Protein AF-0000000078524082 (afdb_homodimer)

Nearest PDB structures (foldseek):
  3gdb-assembly1_A  TM=3.135E-01  e=2.439E-04  Streptococcus pneumoniae R6
  8peq-assembly1_A  TM=2.419E-01  e=1.271E-03  Homo sapiens
  3t1w-assembly1_A-2  TM=1.797E-01  e=4.530E-04  Homo sapiens
  4gh7-assembly1_B  TM=2.274E-01  e=2.902E-03  Homo sapiens
  5n47-assembly1_B  TM=3.418E-01  e=8.742E-02  Homo sapiens

Organism: Penicillium expansum (NCBI:txid27334)

Radius of gyration: 30.77 Å; Cα contacts (8 Å, |Δi|>4): 2803; chains: 2; bounding box: 134×89×63 Å

Solvent-accessible surface area (backbone atoms only — not comparable to full-atom values): 50927 Å² total; per-residue (Å²): 136,85,80,78,77,77,78,78,78,74,74,74,75,76,69,76,75,64,52,95,80,78,54,45,78,37,45,49,70,53,58,76,79,54,55,48,67,81,37,68,44,90,73,49,83,58,62,54,29,39,23,32,14,37,36,58,56,92,44,74,58,88,57,53,26,42,37,32,24,33,66,78,50,43,56,35,28,75,33,74,38,75,56,25,34,48,38,27,57,33,39,76,47,53,50,78,87,34,69,27,36,35,28,28,24,7,41,69,41,79,80,78,72,44,28,42,10,32,33,38,31,25,39,42,38,69,42,85,71,48,71,31,52,51,43,93,91,45,43,23,27,49,56,35,74,41,66,47,92,28,52,30,29,34,34,36,28,70,42,34,36,81,41,84,34,52,92,65,74,35,56,91,66,22,31,20,30,26,39,33,32,38,35,35,23,33,41,89,78,24,49,71,75,45,77,47,56,38,78,82,76,47,65,67,84,55,22,75,50,50,73,52,72,42,75,47,19,40,8,64,36,70,84,15,19,23,60,28,36,46,63,40,22,56,33,71,52,94,89,48,32,32,37,40,27,26,26,30,31,23,29,38,32,36,28,36,62,84,81,58,48,76,72,45,30,46,49,48,87,72,46,61,43,49,45,61,91,70,66,82,63,19,40,36,29,33,42,36,80,32,69,91,73,38,50,94,66,38,46,24,35,34,25,16,27,20,9,16,57,84,82,52,75,66,44,89,40,14,33,36,39,29,36,37,36,31,68,83,79,36,32,29,39,77,75,43,76,42,66,46,69,95,59,39,58,19,44,38,66,20,22,46,41,81,46,79,83,57,21,36,38,33,16,42,6,68,62,11,31,37,38,32,26,37,70,86,54,47,79,47,25,31,35,30,44,32,78,29,28,24,26,50,28,43,40,77,43,72,69,70,27,58,38,72,69,65,38,34,63,29,36,27,37,78,48,71,35,32,36,41,36,27,36,30,43,74,31,47,64,57,63,43,26,38,37,35,30,44,31,53,88,91,44,73,39,81,70,48,71,47,66,55,77,49,48,62,33,77,49,76,44,76,51,96,52,75,68,58,94,71,40,26,34,35,41,33,34,20,30,85,85,65,45,79,73,50,53,28,65,86,31,58,65,40,78,68,121,135,84,80,78,76,80,77,78,77,74,74,75,74,76,68,75,76,64,53,96,80,78,56,45,78,37,44,50,70,54,59,76,79,55,56,48,68,80,38,68,44,89,73,49,83,58,62,55,29,39,23,33,15,40,36,59,53,92,44,73,59,87,57,51,27,41,37,33,24,33,65,78,52,42,55,35,28,74,33,73,36,75,57,26,34,48,38,27,57,32,38,78,47,56,49,78,87,35,69,26,38,36,27,29,25,7,41,69,41,78,80,77,73,45,29,44,9,32,34,41,32,24,38,44,38,69,42,85,70,48,73,32,51,51,43,92,91,45,43,22,27,51,56,35,75,40,65,47,92,28,51,29,28,33,36,35,28,70,44,33,36,81,40,85,34,54,92,67,74,36,57,93,66,22,31,20,30,26,39,33,31,38,35,33,24,33,41,89,78,22,49,70,76,44,75,44,56,39,77,82,76,47,66,67,82,53,23,76,49,50,74,52,73,43,73,48,20,40,7,64,38,72,82,15,19,22,59,28,34,49,64,40,21,54,33,72,51,94,89,46,33,31,37,39,25,26,26,30,31,23,29,37,34,34,28,37,61,84,80,58,48,75,74,46,30,47,50,48,87,72,46,62,43,48,45,59,91,71,66,81,64,20,39,37,27,34,41,37,81,33,70,90,74,38,50,95,65,38,45,25,34,35,25,17,27,21,9,16,56,83,81,52,73,67,42,89,40,15,32,35,38,30,36,36,37,32,68,82,78,35,32,31,38,78,76,42,77,42,68,46,69,94,61,39,59,17,43,40,66,20,22,46,41,82,46,79,82,57,22,36,39,33,17,40,5,67,63,12,31,38,37,32,26,38,70,86,56,46,78,46,25,31,32,30,44,34,77,28,26,24,26,50,27,43,44,77,44,71,70,71,27,58,38,72,68,63,37,34,64,30,38,27,38,77,48,71,34,31,36,41,34,28,34,31,42,74,30,47,63,58,62,41,25,38,38,34,30,44,29,52,88,92,44,76,40,81,70,48,71,46,68,56,78,50,48,61,34,78,48,76,44,76,50,96,51,75,67,57,94,72,39,26,33,36,43,33,34,20,30,87,86,66,45,81,73,49,53,29,62,85,32,57,66,41,79,66,122

Sequence (994 aa):
MASLKQTLLAALATTSSLTTDGHYRSRPDLAPPQLNITIPAANTNGSEYVFIAPYAFGGALERPGPYIYRKDGDLVWAGTGYYAGFVANFHTTTYKGKSVLQAFQGSMDGAHGEGFGQHVLLDQSYQHVVTSTAGNHRVSSIHEFNVIGGETALIEVFYTTPANLSAYGGNSSQQWLGNGIFQENDIATGELIFEWNALEHVDPSESLVTLGSTDANSGLSSAQAWDYFHINSLDKNEEGDYLLSSRHTSTIFKINGTDGSIIWRLGGKYPSFSQTGNWTFGFQHHARWQPQLSKPGTEVISFFDNSGDGTITFNNVSRALVVQINHTDSTATVLRKATAPYDLQAQSQGNTQLLSKDRIFVNWGSEGAFTEFGADNEILYHAFIQSGSVSYRGFLSNWTGTPKETPALAALKKASHLVELYVSWNGDTETSAWRFFYVNGQTKTLVGQVDRKSFETTFTWKSSFALSSSARFVAEAVGPNGESLAQTSLTATTAKIMASLKQTLLAALATTSSLTTDGHYRSRPDLAPPQLNITIPAANTNGSEYVFIAPYAFGGALERPGPYIYRKDGDLVWAGTGYYAGFVANFHTTTYKGKSVLQAFQGSMDGAHGEGFGQHVLLDQSYQHVVTSTAGNHRVSSIHEFNVIGGETALIEVFYTTPANLSAYGGNSSQQWLGNGIFQENDIATGELIFEWNALEHVDPSESLVTLGSTDANSGLSSAQAWDYFHINSLDKNEEGDYLLSSRHTSTIFKINGTDGSIIWRLGGKYPSFSQTGNWTFGFQHHARWQPQLSKPGTEVISFFDNSGDGTITFNNVSRALVVQINHTDSTATVLRKATAPYDLQAQSQGNTQLLSKDRIFVNWGSEGAFTEFGADNEILYHAFIQSGSVSYRGFLSNWTGTPKETPALAALKKASHLVELYVSWNGDTETSAWRFFYVNGQTKTLVGQVDRKSFETTFTWKSSFALSSSARFVAEAVGPNGESLAQTSLTATTAKI

Secondary structure (DSSP, 8-state):
-------------------TTS--SS-TT--PPPPEEEE--S--SSSEEEEE--EESSS--SS-S-EEE-TTS-EEEE-BTTB-BEEEEEEEEEETTEEEEEEEEEEEETTTTEEEEEEEEE-TTS-EEEEE--STT--B-SS-EEEETTTEEEEEEEEEEE---GGGT--TT--EEEEEEEEEEETTT--EEEEEEGGGTS-GGG-SS-TTSSGGGS-SSGGG-B-SS-EEEEEE-TTS-EEEEETTTTEEEEE-TTT--EEEEEESSS-SSEETT-----S-EEEEE-GGG--TTEEEEEEEE--B-SSSBSSSS-EEEEEEEETTTTEEEEEEEEEPGGG---SS--EEEE-GGG-EEEE-GGG-EEEEE-TTS-EEEEEE-STTEE-S-EEEEE-----SSPPEEEEEEEETTEEEEEEE-TT-----EEEEEEEETTEEEEEEEEE--SSEEEEEEE-SSPPPTT-EEEEEEE-TTS-EEEEPPPEEEEE--/-------------------TTS--SS-TT--PPPPEEEE--S--SSSEEEEE--EESSS--SS-S-EEE-TTS-EEEE-BTTB-BEEEEEEEEEETTEEEEEEEEEEEETTTTEEEEEEEEE-TTS-EEEEE--STT--B-SS-EEEETTTEEEEEEEEEEE---GGGT--TT--EEEEEEEEEEETTT--EEEEEEGGGTS-GGG-SS-TTSSGGGS-SSGGG-B-SS-EEEEEE-TTS-EEEEETTTTEEEEE-TTT--EEEEEESSS-SSEETT-----S-EEEEE-GGG--TTEEEEEEEE--B-SSSBSSSS-EEEEEEEETTTTEEEEEEEEEPGGG---SS--EEEE-STT-EEEE-GGG-EEEEE-TTS-EEEEEE-STTEE-S-EEEEE-----SSPPEEEEEEEETTEEEEEEE-TT-----EEEEEEEETTEEEEEEEEE--SSEEEEEEE-SSPPPTT-EEEEEEE-TTS-EEEEPPPEEEEE--

pLDDT: mean 93.79, std 13.42, range [20.66, 98.94]

Foldseek 3Di:
DPDPPPPPPPPPPPDPCPDPPQAFPLCRVDRAFFWFWPFAFPDQLDLKWKWFFKDFFQDDDDDTGIFIGTQVRFGFFDCVVLAEARKAPWDWDAAPRAIWIKIWGAYADPVQRKTFGWMWIAHQQSHTDAIEAAPDPFTFIHFFWDDDPNWKTKTKGFDKDFADCVVQPADPQQTIAGWIKMFIAGRHPNHTDDMATCVVAPPLNLFQQGAPNDQLRPSNDSSSHHHSWDWRYWDADPVQWIWTDTQRQQWIFIADRPPGYTPAIDDTDDHQAAEPPPQDAHSKHAKDWDVVPDDVQKTKIKTKGLQAQVPDGNDQWIWIWIWMAGRVRRHIYTPDIQTDPPSDRQNAAKTWDADPQRKIWIFRFSQQKIFIAHNVNDTNIIIGTHPSMHGRYMDMDRGAHQHPDAKGWAWADADQFKIKIKIADRSHSFFQKKWKWKDDPPDTHTQDMDTDDGRIDMDMGGHPDGDDQRIWMKMFGAGPVGDTRGMYPTHGYDHDD/DPPPDPPPPPPPPPDPCCDPPQAFPLCRVDRAFFWFWPFAFPDQLDLKWKWFFKDFFQDDDDDTGIFIGTQVRFGFFDCVVLAEARKAPWDWDAAPRAIWIKIWGAYADPVQRKTFGWMWIAHQQSHTDAIEAADDPFTFIHFFWDDDPNWKTKTKGFDKDFADCVVQPADPQQTIAGWIKMFIAGRHPNHTDDMATCVVAPPLNLFQQGAPNDQLRPSNDSSSHHHSWDWRYWDADPVQWIWTQTQRQQWIFIADRPPGYTPAIDDTDDHQAAEPPPQDAHSKHAKYWDVVPDDVQKTKIKTKGLQAQVPDGNDQWIWIWIWIQGRVRRHIYTPDIQTDPPSDRQNAAKTWDADPQRKIWIFSFSQQKIFIAHNVNDTNIIIGTHPRMHGRYMDMDRGAHQHPDAKGWAWADADQFKIKIKIADRSHSFFQKKWKWKDDPPDTHTQDMDTDDGRIDMDMGGHPDGDDQRIWMKMFGAGPVGDTRGMYPTHGYDHDD

InterPro domains:
  IPR039535 Arylsulfotransferase-like [PF14269] (94-382)
  IPR053143 Arylsulfate Sulfotransferase [PTHR35340] (24-462)

Structure (mmCIF, N/CA/C/O backbone):
data_AF-0000000078524082-model_v1
#
loop_
_entity.id
_entity.type
_entity.pdbx_description
1 polymer Arylsulfotransferase
#
loop_
_atom_site.group_PDB
_atom_site.id
_atom_site.type_symbol
_atom_site.label_atom_id
_atom_site.label_alt_id
_atom_site.label_comp_id
_atom_site.label_asym_id
_atom_site.label_entity_id
_atom_site.label_seq_id
_atom_site.pdbx_PDB_ins_code
_atom_site.Cartn_x
_atom_site.Cartn_y
_atom_site.Cartn_z
_atom_site.occupancy
_atom_site.B_iso_or_equiv
_atom_site.auth_seq_id
_atom_site.auth_comp_id
_atom_site.auth_asym_id
_atom_site.auth_atom_id
_atom_site.pdbx_PDB_model_num
ATOM 1 N N . MET A 1 1 ? -68.25 -22.547 -7.781 1 20.66 1 MET A N 1
ATOM 2 C CA . MET A 1 1 ? -67.125 -22 -8.562 1 20.66 1 MET A CA 1
ATOM 3 C C . MET A 1 1 ? -66.562 -20.766 -7.879 1 20.66 1 MET A C 1
ATOM 5 O O . MET A 1 1 ? -66.938 -19.641 -8.164 1 20.66 1 MET A O 1
ATOM 9 N N . ALA A 1 2 ? -66.438 -20.844 -6.512 1 26.77 2 ALA A N 1
ATOM 10 C CA . ALA A 1 2 ? -65.875 -19.844 -5.574 1 26.77 2 ALA A CA 1
ATOM 11 C C . ALA A 1 2 ? -64.438 -19.469 -5.906 1 26.77 2 ALA A C 1
ATOM 13 O O . ALA A 1 2 ? -63.594 -20.328 -5.949 1 26.77 2 ALA A O 1
ATOM 14 N N . SER A 1 3 ? -64.25 -18.375 -6.73 1 24.17 3 SER A N 1
ATOM 15 C CA . SER A 1 3 ? -63.062 -17.734 -7.289 1 24.17 3 SER A CA 1
ATOM 16 C C . SER A 1 3 ? -62.156 -17.219 -6.188 1 24.17 3 SER A C 1
ATOM 18 O O . SER A 1 3 ? -62.562 -16.438 -5.336 1 24.17 3 SER A O 1
ATOM 20 N N . LEU A 1 4 ? -61.281 -18.047 -5.586 1 27.23 4 LEU A N 1
ATOM 21 C CA . LEU A 1 4 ? -60.281 -17.75 -4.59 1 27.23 4 LEU A CA 1
ATOM 22 C C . LEU A 1 4 ? -59.375 -16.625 -5.059 1 27.23 4 LEU A C 1
ATOM 24 O O . LEU A 1 4 ? -58.656 -16.75 -6.062 1 27.23 4 LEU A O 1
ATOM 28 N N . LYS A 1 5 ? -59.781 -15.352 -4.785 1 29.83 5 LYS A N 1
ATOM 29 C CA . LYS A 1 5 ? -59.031 -14.117 -5.016 1 29.83 5 LYS A CA 1
ATOM 30 C C . LYS A 1 5 ? -57.656 -14.188 -4.371 1 29.83 5 LYS A C 1
ATOM 32 O O . LYS A 1 5 ? -57.531 -14.289 -3.146 1 29.83 5 LYS A O 1
ATOM 37 N N . GLN A 1 6 ? -56.688 -14.906 -5 1 26 6 GLN A N 1
ATOM 38 C CA . GLN A 1 6 ? -55.281 -14.914 -4.574 1 26 6 GLN A CA 1
ATOM 39 C C . GLN A 1 6 ? -54.75 -13.492 -4.449 1 26 6 GLN A C 1
ATOM 41 O O . GLN A 1 6 ? -54.781 -12.719 -5.406 1 26 6 GLN A O 1
ATOM 46 N N . THR A 1 7 ? -54.844 -12.898 -3.227 1 28.97 7 THR A N 1
ATOM 47 C CA . THR A 1 7 ? -54.281 -11.602 -2.896 1 28.97 7 THR A CA 1
ATOM 48 C C . THR A 1 7 ? -52.781 -11.609 -3.141 1 28.97 7 THR A C 1
ATOM 50 O O . THR A 1 7 ? -52.031 -12.406 -2.541 1 28.97 7 THR A O 1
ATOM 53 N N . LEU A 1 8 ? -52.312 -11.219 -4.305 1 30.33 8 LEU A N 1
ATOM 54 C CA . LEU A 1 8 ? -50.938 -10.938 -4.676 1 30.33 8 LEU A CA 1
ATOM 55 C C . LEU A 1 8 ? -50.312 -9.922 -3.725 1 30.33 8 LEU A C 1
ATOM 57 O O . LEU A 1 8 ? -50.719 -8.758 -3.695 1 30.33 8 LEU A O 1
ATOM 61 N N . LEU A 1 9 ? -49.875 -10.344 -2.553 1 28.02 9 LEU A N 1
ATOM 62 C CA . LEU A 1 9 ? -49.031 -9.445 -1.771 1 28.02 9 LEU A CA 1
ATOM 63 C C . LEU A 1 9 ? -47.781 -9.062 -2.551 1 28.02 9 LEU A C 1
ATOM 65 O O . LEU A 1 9 ? -46.938 -9.914 -2.855 1 28.02 9 LEU A O 1
ATOM 69 N N . ALA A 1 10 ? -47.812 -7.996 -3.326 1 26.25 10 ALA A N 1
ATOM 70 C CA . ALA A 1 10 ? -46.625 -7.367 -3.918 1 26.25 10 ALA A CA 1
ATOM 71 C C . ALA A 1 10 ? -45.594 -7 -2.848 1 26.25 10 ALA A C 1
ATOM 73 O O . ALA A 1 10 ? -45.906 -6.23 -1.931 1 26.25 10 ALA A O 1
ATOM 74 N N . ALA A 1 11 ? -44.625 -7.785 -2.719 1 29.66 11 ALA A N 1
ATOM 75 C CA . ALA A 1 11 ? -43.438 -7.406 -1.938 1 29.66 11 ALA A CA 1
ATOM 76 C C . ALA A 1 11 ? -42.906 -6.051 -2.381 1 29.66 11 ALA A C 1
ATOM 78 O O . ALA A 1 11 ? -42.5 -5.883 -3.531 1 29.66 11 ALA A O 1
ATOM 79 N N . LEU A 1 12 ? -43.312 -5.066 -1.749 1 28.45 12 LEU A N 1
ATOM 80 C CA . LEU A 1 12 ? -42.562 -3.816 -1.919 1 28.45 12 LEU A CA 1
ATOM 81 C C . LEU A 1 12 ? -41.094 -4.031 -1.713 1 28.45 12 LEU A C 1
ATOM 83 O O . LEU A 1 12 ? -40.656 -4.355 -0.606 1 28.45 12 LEU A O 1
ATOM 87 N N . ALA A 1 13 ? -40.438 -4.414 -2.793 1 33.94 13 ALA A N 1
ATOM 88 C CA . ALA A 1 13 ? -39 -4.301 -2.771 1 33.94 13 ALA A CA 1
ATOM 89 C C . ALA A 1 13 ? -38.562 -2.971 -2.168 1 33.94 13 ALA A C 1
ATOM 91 O O . ALA A 1 13 ? -38.75 -1.912 -2.766 1 33.94 13 ALA A O 1
ATOM 92 N N . THR A 1 14 ? -38.531 -2.859 -0.842 1 31.64 14 THR A N 1
ATOM 93 C CA . THR A 1 14 ? -37.906 -1.699 -0.226 1 31.64 14 THR A CA 1
ATOM 94 C C . THR A 1 14 ? -36.531 -1.438 -0.848 1 31.64 14 THR A C 1
ATOM 96 O O . THR A 1 14 ? -35.625 -2.273 -0.75 1 31.64 14 THR A O 1
ATOM 99 N N . THR A 1 15 ? -36.438 -0.667 -1.895 1 34.69 15 THR A N 1
ATOM 100 C CA . THR A 1 15 ? -35.219 -0.062 -2.41 1 34.69 15 THR A CA 1
ATOM 101 C C . THR A 1 15 ? -34.375 0.52 -1.273 1 34.69 15 THR A C 1
ATOM 103 O O . THR A 1 15 ? -34.906 1.149 -0.36 1 34.69 15 THR A O 1
ATOM 106 N N . SER A 1 16 ? -33.375 -0.119 -0.911 1 41.28 16 SER A N 1
ATOM 107 C CA . SER A 1 16 ? -32.344 0.485 -0.055 1 41.28 16 SER A CA 1
ATOM 108 C C . SER A 1 16 ? -32.219 1.978 -0.336 1 41.28 16 SER A C 1
ATOM 110 O O . SER A 1 16 ? -32.062 2.385 -1.488 1 41.28 16 SER A O 1
ATOM 112 N N . SER A 1 17 ? -32.812 2.758 0.438 1 37.28 17 SER A N 1
ATOM 113 C CA . SER A 1 17 ? -32.719 4.215 0.365 1 37.28 17 SER A CA 1
ATOM 114 C C . SER A 1 17 ? -31.281 4.691 0.238 1 37.28 17 SER A C 1
ATOM 116 O O . SER A 1 17 ? -30.641 4.98 1.242 1 37.28 17 SER A O 1
ATOM 118 N N . LEU A 1 18 ? -30.453 4.145 -0.583 1 43.47 18 LEU A N 1
ATOM 119 C CA . LEU A 1 18 ? -29.344 5.031 -0.88 1 43.47 18 LEU A CA 1
ATOM 120 C C . LEU A 1 18 ? -29.812 6.477 -1.023 1 43.47 18 LEU A C 1
ATOM 122 O O . LEU A 1 18 ? -30.781 6.746 -1.732 1 43.47 18 LEU A O 1
ATOM 126 N N . THR A 1 19 ? -29.641 7.242 -0.105 1 44.41 19 THR A N 1
ATOM 127 C CA . THR A 1 19 ? -29.969 8.648 -0.325 1 44.41 19 THR A CA 1
ATOM 128 C C . THR A 1 19 ? -29.625 9.062 -1.754 1 44.41 19 THR A C 1
ATOM 130 O O . THR A 1 19 ? -28.797 8.438 -2.408 1 44.41 19 THR A O 1
ATOM 133 N N . THR A 1 20 ? -30.531 9.898 -2.338 1 42.34 20 THR A N 1
ATOM 134 C CA . THR A 1 20 ? -30.547 10.445 -3.689 1 42.34 20 THR A CA 1
ATOM 135 C C . THR A 1 20 ? -29.141 10.812 -4.141 1 42.34 20 THR A C 1
ATOM 137 O O . THR A 1 20 ? -28.844 10.836 -5.336 1 42.34 20 THR A O 1
ATOM 140 N N . ASP A 1 21 ? -28.141 11.102 -3.168 1 55.88 21 ASP A N 1
ATOM 141 C CA . ASP A 1 21 ? -26.938 11.672 -3.746 1 55.88 21 ASP A CA 1
ATOM 142 C C . ASP A 1 21 ? -25.75 10.727 -3.553 1 55.88 21 ASP A C 1
ATOM 144 O O . ASP A 1 21 ? -24.594 11.133 -3.729 1 55.88 21 ASP A O 1
ATOM 148 N N . GLY A 1 22 ? -25.906 9.438 -3.285 1 65.75 22 GLY A N 1
ATOM 149 C CA . GLY A 1 22 ? -24.922 8.375 -3.41 1 65.75 22 GLY A CA 1
ATOM 150 C C . GLY A 1 22 ? -23.891 8.375 -2.293 1 65.75 22 GLY A C 1
ATOM 151 O O . GLY A 1 22 ? -22.906 7.645 -2.355 1 65.75 22 GLY A O 1
ATOM 152 N N . HIS A 1 23 ? -24.031 9.273 -1.193 1 85 23 HIS A N 1
ATOM 153 C CA . HIS A 1 23 ? -23.031 9.242 -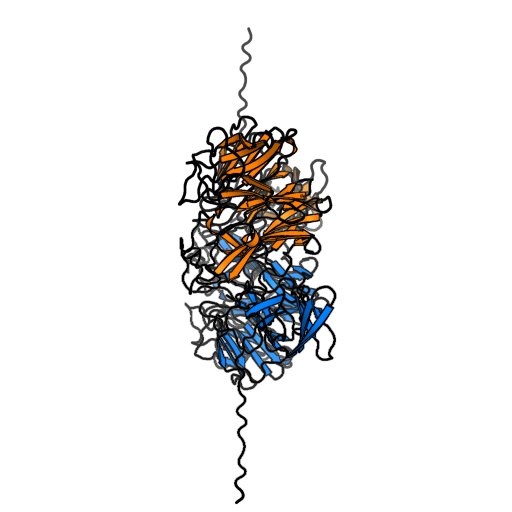0.13 1 85 23 HIS A CA 1
ATOM 154 C C . HIS A 1 23 ? -23.672 9 1.228 1 85 23 HIS A C 1
ATOM 156 O O . HIS A 1 23 ? -24.844 9.328 1.431 1 85 23 HIS A O 1
ATOM 162 N N . TYR A 1 24 ? -23.016 8.398 2.17 1 94.31 24 TYR A N 1
ATOM 163 C CA . TYR A 1 24 ? -23.438 8.18 3.545 1 94.31 24 TYR A CA 1
ATOM 164 C C . TYR A 1 24 ? -23.281 9.445 4.379 1 94.31 24 TYR A C 1
ATOM 166 O O . TYR A 1 24 ? -22.219 10.094 4.336 1 94.31 24 TYR A O 1
ATOM 174 N N . ARG A 1 25 ? -24.297 9.82 5.113 1 94.88 25 ARG A N 1
ATOM 175 C CA . ARG A 1 25 ? -24.234 11.023 5.938 1 94.88 25 ARG A CA 1
ATOM 176 C C . ARG A 1 25 ? -23.375 10.797 7.172 1 94.88 25 ARG A C 1
ATOM 178 O O . ARG A 1 25 ? -22.672 11.711 7.625 1 94.88 25 ARG A O 1
ATOM 185 N N . SER A 1 26 ? -23.438 9.625 7.77 1 95.88 26 SER A N 1
ATOM 186 C CA . SER A 1 26 ? -22.641 9.297 8.945 1 95.88 26 SER A CA 1
ATOM 187 C C . SER A 1 26 ? -21.172 9.117 8.594 1 95.88 26 SER A C 1
ATOM 189 O O . SER A 1 26 ? -20.297 9.281 9.453 1 95.88 26 SER A O 1
ATOM 191 N N . ARG A 1 27 ? -20.922 8.758 7.371 1 96.06 27 ARG A N 1
ATOM 192 C CA . ARG A 1 27 ? -19.562 8.5 6.883 1 96.06 27 ARG A CA 1
ATOM 193 C C . ARG A 1 27 ? -19.375 9.062 5.477 1 96.06 27 ARG A C 1
ATOM 195 O O . ARG A 1 27 ? -19.219 8.305 4.516 1 96.06 27 ARG A O 1
ATOM 202 N N . PRO A 1 28 ? -19.312 10.32 5.375 1 93.38 28 PRO A N 1
ATOM 203 C CA . PRO A 1 28 ? -19.203 10.922 4.039 1 93.38 28 PRO A CA 1
ATOM 204 C C . PRO A 1 28 ? -17.875 10.633 3.365 1 93.38 28 PRO A C 1
ATOM 206 O O . PRO A 1 28 ? -17.719 10.875 2.166 1 93.38 28 PRO A O 1
ATOM 209 N N . ASP A 1 29 ? -16.922 10.156 4.109 1 91.44 29 ASP A N 1
ATOM 210 C CA . ASP A 1 29 ? -15.602 9.844 3.59 1 91.44 29 ASP A CA 1
ATOM 211 C C . ASP A 1 29 ? -15.617 8.531 2.807 1 91.44 29 ASP A C 1
ATOM 213 O O . ASP A 1 29 ? -14.672 8.234 2.07 1 91.44 29 ASP A O 1
ATOM 217 N N . LEU A 1 30 ? -16.656 7.766 2.99 1 94.12 30 LEU A N 1
ATOM 218 C CA . LEU A 1 30 ? -16.734 6.492 2.279 1 94.12 30 LEU A CA 1
ATOM 219 C C . LEU A 1 30 ? -17.328 6.691 0.886 1 94.12 30 LEU A C 1
ATOM 221 O O . LEU A 1 30 ? -18.281 7.453 0.713 1 94.12 30 LEU A O 1
ATOM 225 N N . ALA A 1 31 ? -16.688 6.066 -0.08 1 92.75 31 ALA A N 1
ATOM 226 C CA . ALA A 1 31 ? -17.172 6.098 -1.46 1 92.75 31 ALA A CA 1
ATOM 227 C C . ALA A 1 31 ? -17.094 4.715 -2.098 1 92.75 31 ALA A C 1
ATOM 229 O O . ALA A 1 31 ? -16.375 4.516 -3.082 1 92.75 31 ALA A O 1
ATOM 230 N N . PRO A 1 32 ? -17.859 3.779 -1.618 1 95.5 32 PRO A N 1
ATOM 231 C CA . PRO A 1 32 ? -17.797 2.43 -2.186 1 95.5 32 PRO A CA 1
ATOM 232 C C . PRO A 1 32 ? -18.312 2.367 -3.619 1 95.5 32 PRO A C 1
ATOM 234 O O . PRO A 1 32 ? -19.281 3.062 -3.959 1 95.5 32 PRO A O 1
ATOM 237 N N . PRO A 1 33 ? -17.719 1.48 -4.449 1 95.94 33 PRO A N 1
ATOM 238 C CA . PRO A 1 33 ? -18.297 1.26 -5.781 1 95.94 33 PRO A CA 1
ATOM 239 C C . PRO A 1 33 ? -19.703 0.661 -5.73 1 95.94 33 PRO A C 1
ATOM 241 O O . PRO A 1 33 ? -19.984 -0.195 -4.887 1 95.94 33 PRO A O 1
ATOM 244 N N . GLN A 1 34 ? -20.5 1.145 -6.652 1 95.44 34 GLN A N 1
ATOM 245 C CA . GLN A 1 34 ? -21.875 0.626 -6.719 1 95.44 34 GLN A CA 1
ATOM 246 C C . GLN A 1 34 ? -21.938 -0.609 -7.613 1 95.44 34 GLN A C 1
ATOM 248 O O . GLN A 1 34 ? -21.375 -0.623 -8.711 1 95.44 34 GLN A O 1
ATOM 253 N N . LEU A 1 35 ? -22.625 -1.611 -7.109 1 97.25 35 LEU A N 1
ATOM 254 C CA . LEU A 1 35 ? -22.844 -2.807 -7.914 1 97.25 35 LEU A CA 1
ATOM 255 C C . LEU A 1 35 ? -24.094 -2.652 -8.773 1 97.25 35 LEU A C 1
ATOM 257 O O . LEU A 1 35 ? -25.109 -2.119 -8.312 1 97.25 35 LEU A O 1
ATOM 261 N N . ASN A 1 36 ? -23.984 -2.986 -10.008 1 98.06 36 ASN A N 1
ATOM 262 C CA . ASN A 1 36 ? -25.141 -3.092 -10.891 1 98.06 36 ASN A CA 1
ATOM 263 C C . ASN A 1 36 ? -25.672 -4.523 -10.945 1 98.06 36 ASN A C 1
ATOM 265 O O . ASN A 1 36 ? -25.203 -5.336 -11.742 1 98.06 36 ASN A O 1
ATOM 269 N N . ILE A 1 37 ? -26.703 -4.742 -10.18 1 98.12 37 ILE A N 1
ATOM 270 C CA . ILE A 1 37 ? -27.266 -6.082 -10.062 1 98.12 37 ILE A CA 1
ATOM 271 C C . ILE A 1 37 ? -28.297 -6.305 -11.156 1 98.12 37 ILE A C 1
ATOM 273 O O . ILE A 1 37 ? -29.375 -5.684 -11.148 1 98.12 37 ILE A O 1
ATOM 277 N N . THR A 1 38 ? -28.016 -7.223 -12.047 1 98.44 38 THR A N 1
ATOM 278 C CA . THR A 1 38 ? -28.922 -7.461 -13.172 1 98.44 38 THR A CA 1
ATOM 279 C C . THR A 1 38 ? -29.781 -8.695 -12.922 1 98.44 38 THR A C 1
ATOM 281 O O . THR A 1 38 ? -30.859 -8.836 -13.5 1 98.44 38 THR A O 1
ATOM 284 N N . ILE A 1 39 ? -29.312 -9.68 -12.156 1 98.38 39 ILE A N 1
ATOM 285 C CA . ILE A 1 39 ? -30.078 -10.82 -11.664 1 98.38 39 ILE A CA 1
ATOM 286 C C . ILE A 1 39 ? -29.984 -10.891 -10.141 1 98.38 39 ILE A C 1
ATOM 288 O O . ILE A 1 39 ? -28.969 -11.328 -9.594 1 98.38 39 ILE A O 1
ATOM 292 N N . PRO A 1 40 ? -30.969 -10.484 -9.445 1 97.38 40 PRO A N 1
ATOM 293 C CA . PRO A 1 40 ? -30.906 -10.43 -7.984 1 97.38 40 PRO A CA 1
ATOM 294 C C . PRO A 1 40 ? -30.938 -11.812 -7.34 1 97.38 40 PRO A C 1
ATOM 296 O O . PRO A 1 40 ? -31.594 -12.719 -7.84 1 97.38 40 PRO A O 1
ATOM 299 N N . ALA A 1 41 ? -30.188 -11.883 -6.336 1 96.31 41 ALA A N 1
ATOM 300 C CA . ALA A 1 41 ? -30.234 -13.117 -5.551 1 96.31 41 ALA A CA 1
ATOM 301 C C . ALA A 1 41 ? -31.594 -13.266 -4.852 1 96.31 41 ALA A C 1
ATOM 303 O O . ALA A 1 41 ? -32.219 -12.273 -4.48 1 96.31 41 ALA A O 1
ATOM 304 N N . ALA A 1 42 ? -31.969 -14.562 -4.648 1 90.94 42 ALA A N 1
ATOM 305 C CA . ALA A 1 42 ? -33.25 -14.836 -3.973 1 90.94 42 ALA A CA 1
ATOM 306 C C . ALA A 1 42 ? -33.188 -14.422 -2.504 1 90.94 42 ALA A C 1
ATOM 308 O O . ALA A 1 42 ? -34.125 -13.852 -1.976 1 90.94 42 ALA A O 1
ATOM 309 N N . ASN A 1 43 ? -32.094 -14.773 -1.875 1 84.38 43 ASN A N 1
ATOM 310 C CA . ASN A 1 43 ? -31.875 -14.398 -0.485 1 84.38 43 ASN A CA 1
ATOM 311 C C . ASN A 1 43 ? -30.703 -13.422 -0.356 1 84.38 43 ASN A C 1
ATOM 313 O O . ASN A 1 43 ? -29.547 -13.797 -0.583 1 84.38 43 ASN A O 1
ATOM 317 N N . THR A 1 44 ? -31.031 -12.172 0.041 1 81.19 44 THR A N 1
ATOM 318 C CA . THR A 1 44 ? -29.984 -11.156 0.096 1 81.19 44 THR A CA 1
ATOM 319 C C . THR A 1 44 ? -29.625 -10.828 1.542 1 81.19 44 THR A C 1
ATOM 321 O O . THR A 1 44 ? -28.688 -10.055 1.796 1 81.19 44 THR A O 1
ATOM 324 N N . ASN A 1 45 ? -30.281 -11.383 2.471 1 74.25 45 ASN A N 1
ATOM 325 C CA . ASN A 1 45 ? -30.062 -11.047 3.873 1 74.25 45 ASN A CA 1
ATOM 326 C C . ASN A 1 45 ? -29.391 -12.188 4.629 1 74.25 45 ASN A C 1
ATOM 328 O O . ASN A 1 45 ? -29.406 -12.219 5.859 1 74.25 45 ASN A O 1
ATOM 332 N N . GLY A 1 46 ? -28.844 -13.047 3.857 1 82 46 GLY A N 1
ATOM 333 C CA . GLY A 1 46 ? -28.172 -14.141 4.527 1 82 46 GLY A CA 1
ATOM 334 C C . GLY A 1 46 ? -26.781 -13.766 5.016 1 82 46 GLY A C 1
ATOM 335 O O . GLY A 1 46 ? -26.422 -12.586 5.043 1 82 46 GLY A O 1
ATOM 336 N N . SER A 1 47 ? -26.078 -14.75 5.57 1 86.25 47 SER A N 1
ATOM 337 C CA . SER A 1 47 ? -24.75 -14.531 6.168 1 86.25 47 SER A CA 1
ATOM 338 C C . SER A 1 47 ? -23.641 -14.664 5.129 1 86.25 47 SER A C 1
ATOM 340 O O . SER A 1 47 ? -22.469 -14.555 5.461 1 86.25 47 SER A O 1
ATOM 342 N N . GLU A 1 48 ? -24.078 -14.867 3.943 1 94.5 48 GLU A N 1
ATOM 343 C CA . GLU A 1 48 ? -23.094 -14.969 2.877 1 94.5 48 GLU A CA 1
ATOM 344 C C . GLU A 1 48 ? -22.859 -13.617 2.205 1 94.5 48 GLU A C 1
ATOM 346 O O . GLU A 1 48 ? -23.812 -12.977 1.756 1 94.5 48 GLU A O 1
ATOM 351 N N . TYR A 1 49 ? -21.656 -13.211 2.17 1 98 49 TYR A N 1
ATOM 352 C CA . TYR A 1 49 ? -21.297 -11.891 1.659 1 98 49 TYR A CA 1
ATOM 353 C C . TYR A 1 49 ? -20.391 -12.008 0.44 1 98 49 TYR A C 1
ATOM 355 O O . TYR A 1 49 ? -19.797 -13.055 0.201 1 98 49 TYR A O 1
ATOM 363 N N . VAL A 1 50 ? -20.328 -10.922 -0.368 1 98.69 50 VAL A N 1
ATOM 364 C CA . VAL A 1 50 ? -19.453 -10.812 -1.527 1 98.69 50 VAL A CA 1
ATOM 365 C C . VAL A 1 50 ? -18.156 -10.117 -1.128 1 98.69 50 VAL A C 1
ATOM 367 O O . VAL A 1 50 ? -18.172 -9.031 -0.544 1 98.69 50 VAL A O 1
ATOM 370 N N . PHE A 1 51 ? -17.031 -10.75 -1.379 1 98.94 51 PHE A N 1
ATOM 371 C CA . PHE A 1 51 ? -15.703 -10.203 -1.121 1 98.94 51 PHE A CA 1
ATOM 372 C C . PHE A 1 51 ? -15 -9.852 -2.426 1 98.94 51 PHE A C 1
ATOM 374 O O . PHE A 1 51 ? -14.703 -10.727 -3.234 1 98.94 51 PHE A O 1
ATOM 381 N N . ILE A 1 52 ? -14.75 -8.531 -2.678 1 98.94 52 ILE A N 1
ATOM 382 C CA . ILE A 1 52 ? -14.047 -8.078 -3.875 1 98.94 52 ILE A CA 1
ATOM 383 C C . ILE A 1 52 ? -13.078 -6.953 -3.516 1 98.94 52 ILE A C 1
ATOM 385 O O . ILE A 1 52 ? -13.203 -6.336 -2.455 1 98.94 52 ILE A O 1
ATOM 389 N N . ALA A 1 53 ? -12.133 -6.719 -4.352 1 98.81 53 ALA A N 1
ATOM 390 C CA . ALA A 1 53 ? -11.18 -5.621 -4.23 1 98.81 53 ALA A CA 1
ATOM 391 C C . ALA A 1 53 ? -11.117 -4.805 -5.52 1 98.81 53 ALA A C 1
ATOM 393 O O . ALA A 1 53 ? -10.133 -4.875 -6.258 1 98.81 53 ALA A O 1
ATOM 394 N N . PRO A 1 54 ? -12.102 -3.963 -5.754 1 98.56 54 PRO A N 1
ATOM 395 C CA . PRO A 1 54 ? -12.172 -3.211 -7.008 1 98.56 54 PRO A CA 1
ATOM 396 C C . PRO A 1 54 ? -11.008 -2.246 -7.188 1 98.56 54 PRO A C 1
ATOM 398 O O . PRO A 1 54 ? -10.539 -1.645 -6.215 1 98.56 54 PRO A O 1
ATOM 401 N N . TYR A 1 55 ? -10.531 -2.105 -8.352 1 97.81 55 TYR A N 1
ATOM 402 C CA . TYR A 1 55 ? -9.594 -1.079 -8.789 1 97.81 55 TYR A CA 1
ATOM 403 C C . TYR A 1 55 ? -9.922 -0.596 -10.195 1 97.81 55 TYR A C 1
ATOM 405 O O . TYR A 1 55 ? -10.695 -1.235 -10.914 1 97.81 55 TYR A O 1
ATOM 413 N N . ALA A 1 56 ? -9.398 0.544 -10.547 1 96 56 ALA A N 1
ATOM 414 C CA . ALA A 1 56 ? -9.719 1.163 -11.836 1 96 56 ALA A CA 1
ATOM 415 C C . ALA A 1 56 ? -9.125 0.364 -12.992 1 96 56 ALA A C 1
ATOM 417 O O . ALA A 1 56 ? -7.965 -0.046 -12.938 1 96 56 ALA A O 1
ATOM 418 N N . PHE A 1 57 ? -9.836 0.139 -13.961 1 94.88 57 PHE A N 1
ATOM 419 C CA . PHE A 1 57 ? -9.453 -0.526 -15.203 1 94.88 57 PHE A CA 1
ATOM 420 C C . PHE A 1 57 ? -10.211 0.064 -16.391 1 94.88 57 PHE A C 1
ATOM 422 O O . PHE A 1 57 ? -11.289 -0.421 -16.75 1 94.88 57 PHE A O 1
ATOM 429 N N . GLY A 1 58 ? -9.711 1.032 -17 1 89.81 58 GLY A N 1
ATOM 430 C CA . GLY A 1 58 ? -10.359 1.716 -18.109 1 89.81 58 GLY A CA 1
ATOM 431 C C . GLY A 1 58 ? -11.273 2.842 -17.672 1 89.81 58 GLY A C 1
ATOM 432 O O . GLY A 1 58 ? -11.984 3.43 -18.484 1 89.81 58 GLY A O 1
ATOM 433 N N . GLY A 1 59 ? -11.391 3.061 -16.438 1 90.88 59 GLY A N 1
ATOM 434 C CA . GLY A 1 59 ? -12.203 4.129 -15.875 1 90.88 59 GLY A CA 1
ATOM 435 C C . GLY A 1 59 ? -11.641 4.684 -14.578 1 90.88 59 GLY A C 1
ATOM 436 O O . GLY A 1 59 ? -10.445 4.539 -14.305 1 90.88 59 GLY A O 1
ATOM 437 N N . ALA A 1 60 ? -12.531 5.426 -13.898 1 88.38 60 ALA A N 1
ATOM 438 C CA . ALA A 1 60 ? -12.102 6.051 -12.648 1 88.38 60 ALA A CA 1
ATOM 439 C C . ALA A 1 60 ? -12.781 5.402 -11.445 1 88.38 60 ALA A C 1
ATOM 441 O O . ALA A 1 60 ? -13.93 4.957 -11.547 1 88.38 60 ALA A O 1
ATOM 442 N N . LEU A 1 61 ? -12.086 5.242 -10.438 1 93.19 61 LEU A N 1
ATOM 443 C CA . LEU A 1 61 ? -12.594 4.785 -9.148 1 93.19 61 LEU A CA 1
ATOM 444 C C . LEU A 1 61 ? -11.992 5.594 -8.008 1 93.19 61 LEU A C 1
ATOM 446 O O . LEU A 1 61 ? -10.766 5.66 -7.871 1 93.19 61 LEU A O 1
ATOM 450 N N . GLU A 1 62 ? -12.812 6.203 -7.207 1 92.44 62 GLU A N 1
ATOM 451 C CA . GLU A 1 62 ? -12.359 7.148 -6.191 1 92.44 62 GLU A CA 1
ATOM 452 C C . GLU A 1 62 ? -11.586 6.441 -5.082 1 92.44 62 GLU A C 1
ATOM 454 O O . GLU A 1 62 ? -10.555 6.938 -4.617 1 92.44 62 GLU A O 1
ATOM 459 N N . ARG A 1 63 ? -12.148 5.309 -4.672 1 94.56 63 ARG A N 1
ATOM 460 C CA . ARG A 1 63 ? -11.562 4.586 -3.553 1 94.56 63 ARG A CA 1
ATOM 461 C C . ARG A 1 63 ? -11.352 3.113 -3.895 1 94.56 63 ARG A C 1
ATOM 463 O O . ARG A 1 63 ? -12.117 2.254 -3.445 1 94.56 63 ARG A O 1
ATOM 470 N N . PRO A 1 64 ? -10.312 2.771 -4.676 1 96.69 64 PRO A N 1
ATOM 471 C CA . PRO A 1 64 ? -10.016 1.351 -4.871 1 96.69 64 PRO A CA 1
ATOM 472 C C . PRO A 1 64 ? -9.672 0.638 -3.564 1 96.69 64 PRO A C 1
ATOM 474 O O . PRO A 1 64 ? -9.297 1.285 -2.582 1 96.69 64 PRO A O 1
ATOM 477 N N . GLY A 1 65 ? -9.805 -0.64 -3.541 1 97.62 65 GLY A N 1
ATOM 478 C CA . GLY A 1 65 ? -9.492 -1.419 -2.354 1 97.62 65 GLY A CA 1
ATOM 479 C C . GLY A 1 65 ? -10.516 -2.5 -2.062 1 97.62 65 GLY A C 1
ATOM 480 O O . GLY A 1 65 ? -11.398 -2.762 -2.881 1 97.62 65 GLY A O 1
ATOM 481 N N . PRO A 1 66 ? -10.367 -3.121 -0.864 1 98.75 66 PRO A N 1
ATOM 482 C CA . PRO A 1 66 ? -11.258 -4.238 -0.55 1 98.75 66 PRO A CA 1
ATOM 483 C C . PRO A 1 66 ? -12.594 -3.783 0.044 1 98.75 66 PRO A C 1
ATOM 485 O O . PRO A 1 66 ? -12.625 -2.822 0.817 1 98.75 66 PRO A O 1
ATOM 488 N N . TYR A 1 67 ? -13.656 -4.527 -0.338 1 98.81 67 TYR A N 1
ATOM 489 C CA . TYR A 1 67 ? -15.008 -4.285 0.158 1 98.81 67 TYR A CA 1
ATOM 490 C C . TYR A 1 67 ? -15.742 -5.594 0.411 1 98.81 67 TYR A C 1
ATOM 492 O O . TYR A 1 67 ? -15.492 -6.59 -0.273 1 98.81 67 TYR A O 1
ATOM 500 N N . ILE A 1 68 ? -16.578 -5.57 1.363 1 98.81 68 ILE A N 1
ATOM 501 C CA . ILE A 1 68 ? -17.562 -6.629 1.606 1 98.81 68 ILE A CA 1
ATOM 502 C C . ILE A 1 68 ? -18.969 -6.098 1.353 1 98.81 68 ILE A C 1
ATOM 504 O O . ILE A 1 68 ? -19.344 -5.039 1.857 1 98.81 68 ILE A O 1
ATOM 508 N N . TYR A 1 69 ? -19.719 -6.84 0.539 1 98.31 69 TYR A N 1
ATOM 509 C CA . TYR A 1 69 ? -21.094 -6.461 0.214 1 98.31 69 TYR A CA 1
ATOM 510 C C . TYR A 1 69 ? -22.062 -7.586 0.554 1 98.31 69 TYR A C 1
ATOM 512 O O . TYR A 1 69 ? -21.703 -8.766 0.515 1 98.31 69 TYR A O 1
ATOM 520 N N . ARG A 1 70 ? -23.281 -7.129 0.859 1 97.12 70 ARG A N 1
ATOM 521 C CA . ARG A 1 70 ? -24.375 -8.062 0.686 1 97.12 70 ARG A CA 1
ATOM 522 C C . ARG A 1 70 ? -24.688 -8.281 -0.792 1 97.12 70 ARG A C 1
ATOM 524 O O . ARG A 1 70 ? -24.281 -7.488 -1.641 1 97.12 70 ARG A O 1
ATOM 531 N N . LYS A 1 71 ? -25.469 -9.312 -1.083 1 97 71 LYS A N 1
ATOM 532 C CA . LYS A 1 71 ? -25.734 -9.672 -2.473 1 97 71 LYS A CA 1
ATOM 533 C C . LYS A 1 71 ? -26.641 -8.641 -3.143 1 97 71 LYS A C 1
ATOM 535 O O . LYS A 1 71 ? -26.766 -8.617 -4.367 1 97 71 LYS A O 1
ATOM 540 N N . ASP A 1 72 ? -27.25 -7.805 -2.381 1 95.75 72 ASP A N 1
ATOM 541 C CA . ASP A 1 72 ? -28.094 -6.773 -2.986 1 95.75 72 ASP A CA 1
ATOM 542 C C . ASP A 1 72 ? -27.297 -5.488 -3.213 1 95.75 72 ASP A C 1
ATOM 544 O O . ASP A 1 72 ? -27.859 -4.469 -3.619 1 95.75 72 ASP A O 1
ATOM 548 N N . GLY A 1 73 ? -26.016 -5.543 -2.848 1 96.06 73 GLY A N 1
ATOM 549 C CA . GLY A 1 73 ? -25.156 -4.395 -3.104 1 96.06 73 GLY A CA 1
ATOM 550 C C . GLY A 1 73 ? -24.984 -3.496 -1.894 1 96.06 73 GLY A C 1
ATOM 551 O O . GLY A 1 73 ? -24.266 -2.496 -1.954 1 96.06 73 GLY A O 1
ATOM 552 N N . ASP A 1 74 ? -25.625 -3.836 -0.813 1 95.81 74 ASP A N 1
ATOM 553 C CA . ASP A 1 74 ? -25.438 -3.074 0.419 1 95.81 74 ASP A CA 1
ATOM 554 C C . ASP A 1 74 ? -24.031 -3.271 0.984 1 95.81 74 ASP A C 1
ATOM 556 O O . ASP A 1 74 ? -23.547 -4.402 1.083 1 95.81 74 ASP A O 1
ATOM 560 N N . LEU A 1 75 ? -23.438 -2.143 1.347 1 97.38 75 LEU A N 1
ATOM 561 C CA . LEU A 1 75 ? -22.094 -2.188 1.908 1 97.38 75 LEU A CA 1
ATOM 562 C C . LEU A 1 75 ? -22.109 -2.824 3.295 1 97.38 75 LEU A C 1
ATOM 564 O O . LEU A 1 75 ? -23 -2.553 4.098 1 97.38 75 LEU A O 1
ATOM 568 N N . VAL A 1 76 ? -21.125 -3.645 3.504 1 97.81 76 VAL A N 1
ATOM 569 C CA . VAL A 1 76 ? -20.875 -4.164 4.848 1 97.81 76 VAL A CA 1
ATOM 570 C C . VAL A 1 76 ? -19.594 -3.566 5.406 1 97.81 76 VAL A C 1
ATOM 572 O O . VAL A 1 76 ? -19.547 -3.158 6.566 1 97.81 76 VAL A O 1
ATOM 575 N N . TRP A 1 77 ? -18.562 -3.502 4.586 1 98.56 77 TRP A N 1
ATOM 576 C CA . TRP A 1 77 ? -17.266 -3.035 5.051 1 98.56 77 TRP A CA 1
ATOM 577 C C . TRP A 1 77 ? -16.469 -2.404 3.91 1 98.56 77 TRP A C 1
ATOM 579 O O . TRP A 1 77 ? -16.406 -2.959 2.811 1 98.56 77 TRP A O 1
ATOM 589 N N . ALA A 1 78 ? -15.945 -1.248 4.145 1 97.94 78 ALA A N 1
ATOM 590 C CA . ALA A 1 78 ? -14.953 -0.599 3.287 1 97.94 78 ALA A CA 1
ATOM 591 C C . ALA A 1 78 ? -13.562 -0.675 3.9 1 97.94 78 ALA A C 1
ATOM 593 O O . ALA A 1 78 ? -13.352 -0.246 5.039 1 97.94 78 ALA A O 1
ATOM 594 N N . GLY A 1 79 ? -12.586 -1.105 3.082 1 97.44 79 GLY A N 1
ATOM 595 C CA . GLY A 1 79 ? -11.273 -1.412 3.633 1 97.44 79 GLY A CA 1
ATOM 596 C C . GLY A 1 79 ? -10.266 -0.297 3.43 1 97.44 79 GLY A C 1
ATOM 597 O O . GLY A 1 79 ? -9.07 -0.494 3.633 1 97.44 79 GLY A O 1
ATOM 598 N N . THR A 1 80 ? -10.695 0.905 3.039 1 94.69 80 THR A N 1
ATOM 599 C CA . THR A 1 80 ? -9.781 2.033 2.912 1 94.69 80 THR A CA 1
ATOM 600 C C . THR A 1 80 ? -9.102 2.332 4.246 1 94.69 80 THR A C 1
ATOM 602 O O . THR A 1 80 ? -9.773 2.486 5.27 1 94.69 80 THR A O 1
ATOM 605 N N . GLY A 1 81 ? -7.801 2.344 4.211 1 93.69 81 GLY A N 1
ATOM 606 C CA . GLY A 1 81 ? -7.051 2.605 5.43 1 93.69 81 GLY A CA 1
ATOM 607 C C . GLY A 1 81 ? -6.641 1.343 6.164 1 93.69 81 GLY A C 1
ATOM 608 O O . GLY A 1 81 ? -5.789 1.384 7.051 1 93.69 81 GLY A O 1
ATOM 609 N N . TYR A 1 82 ? -7.262 0.198 5.828 1 95.94 82 TYR A N 1
ATOM 610 C CA . TYR A 1 82 ? -6.938 -1.07 6.473 1 95.94 82 TYR A CA 1
ATOM 611 C C . TYR A 1 82 ? -5.898 -1.84 5.664 1 95.94 82 TYR A C 1
ATOM 613 O O . TYR A 1 82 ? -5.031 -2.508 6.238 1 95.94 82 TYR A O 1
ATOM 621 N N . TYR A 1 83 ? -6 -1.814 4.422 1 97.31 83 TYR A N 1
ATOM 622 C CA . TYR A 1 83 ? -4.992 -2.295 3.486 1 97.31 83 TYR A CA 1
ATOM 623 C C . TYR A 1 83 ? -4.375 -1.138 2.709 1 97.31 83 TYR A C 1
ATOM 625 O O . TYR A 1 83 ? -4.938 -0.04 2.668 1 97.31 83 TYR A O 1
ATOM 633 N N . ALA A 1 84 ? -3.213 -1.424 2.088 1 97.06 84 ALA A N 1
ATOM 634 C CA . ALA A 1 84 ? -2.469 -0.328 1.475 1 97.06 84 ALA A CA 1
ATOM 635 C C . ALA A 1 84 ? -2.139 -0.637 0.016 1 97.06 84 ALA A C 1
ATOM 637 O O . ALA A 1 84 ? -1.736 -1.755 -0.312 1 97.06 84 ALA A O 1
ATOM 638 N N . GLY A 1 85 ? -2.311 0.421 -0.787 1 96.81 85 GLY A N 1
ATOM 639 C CA . GLY A 1 85 ? -1.923 0.3 -2.184 1 96.81 85 GLY A CA 1
ATOM 640 C C . GLY A 1 85 ? -2.893 -0.533 -3 1 96.81 85 GLY A C 1
ATOM 641 O O . GLY A 1 85 ? -4.109 -0.405 -2.852 1 96.81 85 GLY A O 1
ATOM 642 N N . PHE A 1 86 ? -2.291 -1.278 -3.971 1 97.5 86 PHE A N 1
ATOM 643 C CA . PHE A 1 86 ? -3.078 -2.215 -4.766 1 97.5 86 PHE A CA 1
ATOM 644 C C . PHE A 1 86 ? -3.418 -3.459 -3.953 1 97.5 86 PHE A C 1
ATOM 646 O O . PHE A 1 86 ? -2.529 -4.102 -3.387 1 97.5 86 PHE A O 1
ATOM 653 N N . VAL A 1 87 ? -4.691 -3.744 -3.895 1 98.56 87 VAL A N 1
ATOM 654 C CA . VAL A 1 87 ? -5.164 -4.883 -3.115 1 98.56 87 VAL A CA 1
ATOM 655 C C . VAL A 1 87 ? -5.781 -5.926 -4.043 1 98.56 87 VAL A C 1
ATOM 657 O O . VAL A 1 87 ? -6.535 -5.582 -4.957 1 98.56 87 VAL A O 1
ATOM 660 N N . ALA A 1 88 ? -5.418 -7.207 -3.832 1 98.5 88 ALA A N 1
ATOM 661 C CA . ALA A 1 88 ? -5.945 -8.305 -4.637 1 98.5 88 ALA A CA 1
ATOM 662 C C . ALA A 1 88 ? -6.188 -9.547 -3.779 1 98.5 88 ALA A C 1
ATOM 664 O O . ALA A 1 88 ? -5.711 -9.625 -2.643 1 98.5 88 ALA A O 1
ATOM 665 N N . ASN A 1 89 ? -6.984 -10.508 -4.32 1 98.75 89 ASN A N 1
ATOM 666 C CA . ASN A 1 89 ? -7.223 -11.812 -3.719 1 98.75 89 ASN A CA 1
ATOM 667 C C . ASN A 1 89 ? -7.766 -11.688 -2.299 1 98.75 89 ASN A C 1
ATOM 669 O O . ASN A 1 89 ? -7.254 -12.312 -1.373 1 98.75 89 ASN A O 1
ATOM 673 N N . PHE A 1 90 ? -8.773 -10.82 -2.158 1 98.94 90 PHE A N 1
ATOM 674 C CA . PHE A 1 90 ? -9.391 -10.516 -0.875 1 98.94 90 PHE A CA 1
ATOM 675 C C . PHE A 1 90 ? -10.523 -11.492 -0.574 1 98.94 90 PHE A C 1
ATOM 677 O O . PHE A 1 90 ? -11.5 -11.562 -1.321 1 98.94 90 PHE A O 1
ATOM 684 N N . HIS A 1 91 ? -10.391 -12.203 0.518 1 98.81 91 HIS A N 1
ATOM 685 C CA . HIS A 1 91 ? -11.422 -13.141 0.957 1 98.81 91 HIS A CA 1
ATOM 686 C C . HIS A 1 91 ? -11.109 -13.688 2.346 1 98.81 91 HIS A C 1
ATOM 688 O O . HIS A 1 91 ? -10.07 -13.375 2.926 1 98.81 91 HIS A O 1
ATOM 694 N N . THR A 1 92 ? -12.023 -14.477 2.908 1 98.62 92 THR A N 1
ATOM 695 C CA . THR A 1 92 ? -11.828 -15.102 4.211 1 98.62 92 THR A CA 1
ATOM 696 C C . THR A 1 92 ? -10.938 -16.328 4.09 1 98.62 92 THR A C 1
ATOM 698 O O . THR A 1 92 ? -10.859 -16.953 3.025 1 98.62 92 THR A O 1
ATOM 701 N N . THR A 1 93 ? -10.25 -16.594 5.109 1 98.44 93 THR A N 1
ATOM 702 C CA . THR A 1 93 ? -9.531 -17.844 5.281 1 98.44 93 THR A CA 1
ATOM 703 C C . THR A 1 93 ? -9.43 -18.219 6.762 1 98.44 93 THR A C 1
ATOM 705 O O . THR A 1 93 ? -9.984 -17.516 7.617 1 98.44 93 THR A O 1
ATOM 708 N N . THR A 1 94 ? -8.875 -19.406 7.023 1 98.38 94 THR A N 1
ATOM 709 C CA . THR A 1 94 ? -8.656 -19.859 8.391 1 98.38 94 THR A CA 1
ATOM 710 C C . THR A 1 94 ? -7.172 -19.844 8.734 1 98.38 94 THR A C 1
ATOM 712 O O . THR A 1 94 ? -6.359 -20.438 8.016 1 98.38 94 THR A O 1
ATOM 715 N N . TYR A 1 95 ? -6.801 -19.156 9.727 1 98.56 95 TYR A N 1
ATOM 716 C CA . TYR A 1 95 ? -5.441 -19.109 10.242 1 98.56 95 TYR A CA 1
ATOM 717 C C . TYR A 1 95 ? -5.418 -19.406 11.742 1 98.56 95 TYR A C 1
ATOM 719 O O . TYR A 1 95 ? -6.098 -18.734 12.523 1 98.56 95 TYR A O 1
ATOM 727 N N . LYS A 1 96 ? -4.719 -20.5 12.141 1 97.94 96 LYS A N 1
ATOM 728 C CA . LYS A 1 96 ? -4.617 -20.953 13.523 1 97.94 96 LYS A CA 1
ATOM 729 C C . LYS A 1 96 ? -6 -21.125 14.148 1 97.94 96 LYS A C 1
ATOM 731 O O . LYS A 1 96 ? -6.246 -20.672 15.266 1 97.94 96 LYS A O 1
ATOM 736 N N . GLY A 1 97 ? -6.879 -21.625 13.367 1 98 97 GLY A N 1
ATOM 737 C CA . GLY A 1 97 ? -8.203 -22.016 13.828 1 98 97 GLY A CA 1
ATOM 738 C C . GLY A 1 97 ? -9.188 -20.875 13.867 1 98 97 GLY A C 1
ATOM 739 O O . GLY A 1 97 ? -10.336 -21.047 14.273 1 98 97 GLY A O 1
ATOM 740 N N . LYS A 1 98 ? -8.805 -19.719 13.398 1 98.19 98 LYS A N 1
ATOM 741 C CA . LYS A 1 98 ? -9.68 -18.562 13.453 1 98.19 98 LYS A CA 1
ATOM 742 C C . LYS A 1 98 ? -9.992 -18.031 12.055 1 98.19 98 LYS A C 1
ATOM 744 O O . LYS A 1 98 ? -9.148 -18.078 11.164 1 98.19 98 LYS A O 1
ATOM 749 N N . SER A 1 99 ? -11.195 -17.531 11.898 1 98.06 99 SER A N 1
ATOM 750 C CA . SER A 1 99 ? -11.562 -16.875 10.648 1 98.06 99 SER A CA 1
ATOM 751 C C . SER A 1 99 ? -10.883 -15.508 10.523 1 98.06 99 SER A C 1
ATOM 753 O O . SER A 1 99 ? -10.977 -14.68 11.43 1 98.06 99 SER A O 1
ATOM 755 N N . VAL A 1 100 ? -10.203 -15.297 9.453 1 98.75 100 VAL A N 1
ATOM 756 C CA . VAL A 1 100 ? -9.508 -14.047 9.195 1 98.75 100 VAL A CA 1
ATOM 757 C C . VAL A 1 100 ? -9.766 -13.602 7.754 1 98.75 100 VAL A C 1
ATOM 759 O O . VAL A 1 100 ? -10.25 -14.383 6.934 1 98.75 100 VAL A O 1
ATOM 762 N N . LEU A 1 101 ? -9.523 -12.344 7.477 1 98.88 101 LEU A N 1
ATOM 763 C CA . LEU A 1 101 ? -9.469 -11.805 6.121 1 98.88 101 LEU A CA 1
ATOM 764 C C . LEU A 1 101 ? -8.047 -11.828 5.586 1 98.88 101 LEU A C 1
ATOM 766 O O . LEU A 1 101 ? -7.098 -11.531 6.32 1 98.88 101 LEU A O 1
ATOM 770 N N . GLN A 1 102 ? -7.871 -12.188 4.316 1 98.81 102 GLN A N 1
ATOM 771 C CA . GLN A 1 102 ? -6.57 -12.102 3.662 1 98.81 102 GLN A CA 1
ATOM 772 C C . GLN A 1 102 ? -6.625 -11.188 2.443 1 98.81 102 GLN A C 1
ATOM 774 O O . GLN A 1 102 ? -7.656 -11.102 1.774 1 98.81 102 GLN A O 1
ATOM 779 N N . ALA A 1 103 ? -5.508 -10.562 2.172 1 98.75 103 ALA A N 1
ATOM 780 C CA . ALA A 1 103 ? -5.336 -9.852 0.906 1 98.75 103 ALA A CA 1
ATOM 781 C C . ALA A 1 103 ? -3.859 -9.594 0.618 1 98.75 103 ALA A C 1
ATOM 783 O O . ALA A 1 103 ? -3.047 -9.508 1.541 1 98.75 103 ALA A O 1
ATOM 784 N N . PHE A 1 104 ? -3.59 -9.57 -0.651 1 98.56 104 PHE A N 1
ATOM 785 C CA . PHE A 1 104 ? -2.348 -8.945 -1.09 1 98.56 104 PHE A CA 1
ATOM 786 C C . PHE A 1 104 ? -2.428 -7.434 -0.967 1 98.56 104 PHE A C 1
ATOM 788 O O . PHE A 1 104 ? -3.451 -6.832 -1.3 1 98.56 104 PHE A O 1
ATOM 795 N N . GLN A 1 105 ? -1.357 -6.777 -0.558 1 98.38 105 GLN A N 1
ATOM 796 C CA . GLN A 1 105 ? -1.183 -5.336 -0.669 1 98.38 105 GLN A CA 1
ATOM 797 C C . GLN A 1 105 ? 0.199 -4.988 -1.216 1 98.38 105 GLN A C 1
ATOM 799 O O . GLN A 1 105 ? 1.19 -5.633 -0.865 1 98.38 105 GLN A O 1
ATOM 804 N N . GLY A 1 106 ? 0.244 -4.043 -2.137 1 97.62 106 GLY A N 1
ATOM 805 C CA . GLY A 1 106 ? 1.506 -3.625 -2.729 1 97.62 106 GLY A CA 1
ATOM 806 C C . GLY A 1 106 ? 1.328 -2.771 -3.971 1 97.62 106 GLY A C 1
ATOM 807 O O . GLY A 1 106 ? 0.473 -1.885 -4.004 1 97.62 106 GLY A O 1
ATOM 808 N N . SER A 1 107 ? 2.238 -2.973 -4.898 1 95.75 107 SER A N 1
ATOM 809 C CA . SER A 1 107 ? 2.193 -2.273 -6.18 1 95.75 107 SER A CA 1
ATOM 810 C C . SER A 1 107 ? 1.933 -3.242 -7.328 1 95.75 107 SER A C 1
ATOM 812 O O . SER A 1 107 ? 2.326 -4.41 -7.266 1 95.75 107 SER A O 1
ATOM 814 N N . MET A 1 108 ? 1.323 -2.695 -8.328 1 95.19 108 MET A N 1
ATOM 815 C CA . MET A 1 108 ? 1.044 -3.479 -9.523 1 95.19 108 MET A CA 1
ATOM 816 C C . MET A 1 108 ? 1.874 -2.982 -10.703 1 95.19 108 MET A C 1
ATOM 818 O O . MET A 1 108 ? 1.968 -1.776 -10.938 1 95.19 108 MET A O 1
ATOM 822 N N . ASP A 1 109 ? 2.545 -3.9 -11.305 1 94.81 109 ASP A N 1
ATOM 823 C CA . ASP A 1 109 ? 3.062 -3.699 -12.656 1 94.81 109 ASP A CA 1
ATOM 824 C C . ASP A 1 109 ? 1.994 -4 -13.703 1 94.81 109 ASP A C 1
ATOM 826 O O . ASP A 1 109 ? 1.797 -5.156 -14.086 1 94.81 109 ASP A O 1
ATOM 830 N N . GLY A 1 110 ? 1.396 -2.941 -14.188 1 91.62 110 GLY A N 1
ATOM 831 C CA . GLY A 1 110 ? 0.247 -3.09 -15.07 1 91.62 110 GLY A CA 1
ATOM 832 C C . GLY A 1 110 ? 0.602 -3.682 -16.422 1 91.62 110 GLY A C 1
ATOM 833 O O . GLY A 1 110 ? -0.244 -4.293 -17.078 1 91.62 110 GLY A O 1
ATOM 834 N N . ALA A 1 111 ? 1.814 -3.574 -16.797 1 92.88 111 ALA A N 1
ATOM 835 C CA . ALA A 1 111 ? 2.225 -4.07 -18.109 1 92.88 111 ALA A CA 1
ATOM 836 C C . ALA A 1 111 ? 2.316 -5.594 -18.125 1 92.88 111 ALA A C 1
ATOM 838 O O . ALA A 1 111 ? 1.962 -6.242 -19.109 1 92.88 111 ALA A O 1
ATOM 839 N N . HIS A 1 112 ? 2.764 -6.125 -16.953 1 96.06 112 HIS A N 1
ATOM 840 C CA . HIS A 1 112 ? 2.914 -7.574 -16.859 1 96.06 112 HIS A CA 1
ATOM 841 C C . HIS A 1 112 ? 1.718 -8.211 -16.156 1 96.06 112 HIS A C 1
ATOM 843 O O . HIS A 1 112 ? 1.514 -9.422 -16.25 1 96.06 112 HIS A O 1
ATOM 849 N N . GLY A 1 113 ? 0.969 -7.438 -15.484 1 96.5 113 GLY A N 1
ATOM 850 C CA . GLY A 1 113 ? -0.03 -8.016 -14.602 1 96.5 113 GLY A CA 1
ATOM 851 C C . GLY A 1 113 ? 0.573 -8.75 -13.422 1 96.5 113 GLY A C 1
ATOM 852 O O . GLY A 1 113 ? 0.061 -9.797 -13.008 1 96.5 113 GLY A O 1
ATOM 853 N N . GLU A 1 114 ? 1.73 -8.305 -12.945 1 97.38 114 GLU A N 1
ATOM 854 C CA . GLU A 1 114 ? 2.432 -8.805 -11.766 1 97.38 114 GLU A CA 1
ATOM 855 C C . GLU A 1 114 ? 2.477 -7.75 -10.664 1 97.38 114 GLU A C 1
ATOM 857 O O . GLU A 1 114 ? 1.923 -6.66 -10.812 1 97.38 114 GLU A O 1
ATOM 862 N N . GLY A 1 115 ? 3.006 -8.094 -9.547 1 96.19 115 GLY A N 1
ATOM 863 C CA . GLY A 1 115 ? 3.088 -7.117 -8.477 1 96.19 115 GLY A CA 1
ATOM 864 C C . GLY A 1 115 ? 4.188 -7.422 -7.477 1 96.19 115 GLY A C 1
ATOM 865 O O . GLY A 1 115 ? 4.867 -8.445 -7.586 1 96.19 115 GLY A O 1
ATOM 866 N N . PHE A 1 116 ? 4.395 -6.5 -6.59 1 96.88 116 PHE A N 1
ATOM 867 C CA . PHE A 1 116 ? 5.398 -6.578 -5.535 1 96.88 116 PHE A CA 1
ATOM 868 C C . PHE A 1 116 ? 4.824 -6.102 -4.207 1 96.88 116 PHE A C 1
ATOM 870 O O . PHE A 1 116 ? 4.414 -4.949 -4.078 1 96.88 116 PHE A O 1
ATOM 877 N N . GLY A 1 117 ? 4.754 -7.027 -3.279 1 96.88 117 GLY A N 1
ATOM 878 C CA . GLY A 1 117 ? 4.18 -6.633 -2.002 1 96.88 117 GLY A CA 1
ATOM 879 C C . GLY A 1 117 ? 4.23 -7.734 -0.96 1 96.88 117 GLY A C 1
ATOM 880 O O . GLY A 1 117 ? 5.254 -8.398 -0.803 1 96.88 117 GLY A O 1
ATOM 881 N N . GLN A 1 118 ? 3.178 -7.75 -0.194 1 96.56 118 GLN A N 1
ATOM 882 C CA . GLN A 1 118 ? 3.043 -8.688 0.918 1 96.56 118 GLN A CA 1
ATOM 883 C C . GLN A 1 118 ? 1.589 -9.102 1.115 1 96.56 118 GLN A C 1
ATOM 885 O O . GLN A 1 118 ? 0.692 -8.57 0.455 1 96.56 118 GLN A O 1
ATOM 890 N N . HIS A 1 119 ? 1.396 -10.086 1.97 1 97.81 119 HIS A N 1
ATOM 891 C CA . HIS A 1 119 ? 0.053 -10.547 2.312 1 97.81 119 HIS A CA 1
ATOM 892 C C . HIS A 1 119 ? -0.273 -10.25 3.773 1 97.81 119 HIS A C 1
ATOM 894 O O . HIS A 1 119 ? 0.565 -10.453 4.652 1 97.81 119 HIS A O 1
ATOM 900 N N . VAL A 1 120 ? -1.49 -9.742 3.971 1 97.56 120 VAL A N 1
ATOM 901 C CA . VAL A 1 120 ? -1.882 -9.305 5.309 1 97.56 120 VAL A CA 1
ATOM 902 C C . VAL A 1 120 ? -3.168 -10.016 5.727 1 97.56 120 VAL A C 1
ATOM 904 O O . VAL A 1 120 ? -4.098 -10.148 4.93 1 97.56 120 VAL A O 1
ATOM 907 N N . LEU A 1 121 ? -3.162 -10.461 6.965 1 98.5 121 LEU A N 1
ATOM 908 C CA . LEU A 1 121 ? -4.359 -11.031 7.566 1 98.5 121 LEU A CA 1
ATOM 909 C C . LEU A 1 121 ? -4.941 -10.102 8.617 1 98.5 121 LEU A C 1
ATOM 911 O O . LEU A 1 121 ? -4.207 -9.555 9.445 1 98.5 121 LEU A O 1
ATOM 915 N N . LEU A 1 122 ? -6.234 -9.898 8.539 1 98.38 122 LEU A N 1
ATOM 916 C CA . LEU A 1 122 ? -6.98 -9.156 9.555 1 98.38 122 LEU A CA 1
ATOM 917 C C . LEU A 1 122 ? -7.98 -10.07 10.266 1 98.38 122 LEU A C 1
ATOM 919 O O . LEU A 1 122 ? -8.562 -10.961 9.641 1 98.38 122 LEU A O 1
ATOM 923 N N . ASP A 1 123 ? -8.195 -9.82 11.516 1 98.56 123 ASP A N 1
ATOM 924 C CA . ASP A 1 123 ? -9.141 -10.641 12.266 1 98.56 123 ASP A CA 1
ATOM 925 C C . ASP A 1 123 ? -10.562 -10.109 12.125 1 98.56 123 ASP A C 1
ATOM 927 O O . ASP A 1 123 ? -10.828 -9.242 11.281 1 98.56 123 ASP A O 1
ATOM 931 N N . GLN A 1 124 ? -11.469 -10.633 12.914 1 98.5 124 GLN A N 1
ATOM 932 C CA . GLN A 1 124 ? -12.883 -10.305 12.797 1 98.5 124 GLN A CA 1
ATOM 933 C C . GLN A 1 124 ? -13.172 -8.898 13.328 1 98.5 124 GLN A C 1
ATOM 935 O O . GLN A 1 124 ? -14.258 -8.359 13.117 1 98.5 124 GLN A O 1
ATOM 940 N N . SER A 1 125 ? -12.281 -8.312 14.023 1 97.81 125 SER A N 1
ATOM 941 C CA . SER A 1 125 ? -12.398 -6.922 14.445 1 97.81 125 SER A CA 1
ATOM 942 C C . SER A 1 125 ? -11.641 -5.992 13.5 1 97.81 125 SER A C 1
ATOM 944 O O . SER A 1 125 ? -11.438 -4.816 13.805 1 97.81 125 SER A O 1
ATOM 946 N N . TYR A 1 126 ? -11.078 -6.598 12.406 1 97.31 126 TYR A N 1
ATOM 947 C CA . TYR A 1 126 ? -10.359 -5.906 11.344 1 97.31 126 TYR A CA 1
ATOM 948 C C . TYR A 1 126 ? -9.039 -5.348 11.852 1 97.31 126 TYR A C 1
ATOM 950 O O . TYR A 1 126 ? -8.602 -4.277 11.43 1 97.31 126 TYR A O 1
ATOM 958 N N . GLN A 1 127 ? -8.477 -6.031 12.812 1 95.25 127 GLN A N 1
ATOM 959 C CA . GLN A 1 127 ? -7.145 -5.699 13.312 1 95.25 127 GLN A CA 1
ATOM 960 C C . GLN A 1 127 ? -6.078 -6.59 12.68 1 95.25 127 GLN A C 1
ATOM 962 O O . GLN A 1 127 ? -6.344 -7.75 12.359 1 95.25 127 GLN A O 1
ATOM 967 N N . HIS A 1 128 ? -4.922 -6.043 12.562 1 94.44 128 HIS A N 1
ATOM 968 C CA . HIS A 1 128 ? -3.785 -6.75 11.984 1 94.44 128 HIS A CA 1
ATOM 969 C C . HIS A 1 128 ? -3.447 -8 12.781 1 94.44 128 HIS A C 1
ATOM 971 O O . HIS A 1 128 ? -3.281 -7.941 14 1 94.44 128 HIS A O 1
ATOM 977 N N . VAL A 1 129 ? -3.32 -9.07 12.062 1 96.62 129 VAL A N 1
ATOM 978 C CA . VAL A 1 129 ? -2.922 -10.328 12.688 1 96.62 129 VAL A CA 1
ATOM 979 C C . VAL A 1 129 ? -1.474 -10.648 12.32 1 96.62 129 VAL A C 1
ATOM 981 O O . VAL A 1 129 ? -0.648 -10.906 13.203 1 96.62 129 VAL A O 1
ATOM 984 N N . VAL A 1 130 ? -1.188 -10.633 11.031 1 95.81 130 VAL A N 1
ATOM 985 C CA . VAL A 1 130 ? 0.148 -10.984 10.562 1 95.81 130 VAL A CA 1
ATOM 986 C C . VAL A 1 130 ? 0.37 -10.43 9.164 1 95.81 130 VAL A C 1
ATOM 988 O O . VAL A 1 130 ? -0.582 -10.266 8.398 1 95.81 130 VAL A O 1
ATOM 991 N N . THR A 1 131 ? 1.545 -10.031 8.906 1 94.44 131 THR A N 1
ATOM 992 C CA . THR A 1 131 ? 2.043 -9.781 7.559 1 94.44 131 THR A CA 1
ATOM 993 C C . THR A 1 131 ? 2.971 -10.906 7.109 1 94.44 131 THR A C 1
ATOM 995 O O . THR A 1 131 ? 3.996 -11.164 7.746 1 94.44 131 THR A O 1
ATOM 998 N N . SER A 1 132 ? 2.559 -11.531 6.027 1 94.19 132 SER A N 1
ATOM 999 C CA . SER A 1 132 ? 3.338 -12.648 5.508 1 94.19 132 SER A CA 1
ATOM 1000 C C . SER A 1 132 ? 4.137 -12.242 4.273 1 94.19 132 SER A C 1
ATOM 1002 O O . SER A 1 132 ? 3.602 -11.602 3.365 1 94.19 132 SER A O 1
ATOM 1004 N N . THR A 1 133 ? 5.406 -12.617 4.285 1 91.56 133 THR A N 1
ATOM 1005 C CA . THR A 1 133 ? 6.305 -12.266 3.189 1 91.56 133 THR A CA 1
ATOM 1006 C C . THR A 1 133 ? 6.957 -13.516 2.6 1 91.56 133 THR A C 1
ATOM 1008 O O . THR A 1 133 ? 6.949 -14.578 3.221 1 91.56 133 THR A O 1
ATOM 1011 N N . ALA A 1 134 ? 7.512 -13.352 1.378 1 94.56 134 ALA A N 1
ATOM 1012 C CA . ALA A 1 134 ? 8.25 -14.438 0.74 1 94.56 134 ALA A CA 1
ATOM 1013 C C . ALA A 1 134 ? 9.594 -14.664 1.435 1 94.56 134 ALA A C 1
ATOM 1015 O O . ALA A 1 134 ? 10.016 -13.859 2.268 1 94.56 134 ALA A O 1
ATOM 1016 N N . GLY A 1 135 ? 10.117 -15.859 1.163 1 93.38 135 GLY A N 1
ATOM 1017 C CA . GLY A 1 135 ? 11.438 -16.203 1.654 1 93.38 135 GLY A CA 1
ATOM 1018 C C . GLY A 1 135 ? 12.508 -16.125 0.581 1 93.38 135 GLY A C 1
ATOM 1019 O O . GLY A 1 135 ? 12.211 -15.891 -0.59 1 93.38 135 GLY A O 1
ATOM 1020 N N . ASN A 1 136 ? 13.734 -16.234 1.03 1 93.62 136 ASN A N 1
ATOM 1021 C CA . ASN A 1 136 ? 14.867 -16.375 0.124 1 93.62 136 ASN A CA 1
ATOM 1022 C C . ASN A 1 136 ? 15.047 -15.141 -0.752 1 93.62 136 ASN A C 1
ATOM 1024 O O . ASN A 1 136 ? 15.266 -15.25 -1.959 1 93.62 136 ASN A O 1
ATOM 1028 N N . HIS A 1 137 ? 14.852 -13.992 -0.204 1 92.44 137 HIS A N 1
ATOM 1029 C CA . HIS A 1 137 ? 15.133 -12.703 -0.825 1 92.44 137 HIS A CA 1
ATOM 1030 C C . HIS A 1 137 ? 14.125 -12.391 -1.928 1 92.44 137 HIS A C 1
ATOM 1032 O O . HIS A 1 137 ? 14.438 -11.641 -2.861 1 92.44 137 HIS A O 1
ATOM 1038 N N . ARG A 1 138 ? 13.016 -13.039 -1.848 1 95 138 ARG A N 1
ATOM 1039 C CA . ARG A 1 138 ? 12 -12.82 -2.873 1 95 138 ARG A CA 1
ATOM 1040 C C . ARG A 1 138 ? 10.922 -11.859 -2.377 1 95 138 ARG A C 1
ATOM 1042 O O . ARG A 1 138 ? 10.82 -11.602 -1.177 1 95 138 ARG A O 1
ATOM 1049 N N . VAL A 1 139 ? 10.227 -11.289 -3.344 1 95.69 139 VAL A N 1
ATOM 1050 C CA . VAL A 1 139 ? 9.062 -10.453 -3.066 1 95.69 139 VAL A CA 1
ATOM 1051 C C . VAL A 1 139 ? 7.809 -11.094 -3.66 1 95.69 139 VAL A C 1
ATOM 1053 O O . VAL A 1 139 ? 7.801 -11.484 -4.832 1 95.69 139 VAL A O 1
ATOM 1056 N N . SER A 1 140 ? 6.805 -11.188 -2.836 1 96.56 140 SER A N 1
ATOM 1057 C CA . SER A 1 140 ? 5.559 -11.812 -3.275 1 96.56 140 SER A CA 1
ATOM 1058 C C . SER A 1 140 ? 4.879 -10.992 -4.359 1 96.56 140 SER A C 1
ATOM 1060 O O . SER A 1 140 ? 4.941 -9.758 -4.34 1 96.56 140 SER A O 1
ATOM 1062 N N . SER A 1 141 ? 4.199 -11.711 -5.238 1 97.25 141 SER A N 1
ATOM 1063 C CA . SER A 1 141 ? 3.387 -11.062 -6.258 1 97.25 141 SER A CA 1
ATOM 1064 C C . SER A 1 141 ? 1.902 -11.133 -5.918 1 97.25 141 SER A C 1
ATOM 1066 O O . SER A 1 141 ? 1.534 -11.516 -4.805 1 97.25 141 SER A O 1
ATOM 1068 N N . ILE A 1 142 ? 0.986 -10.758 -6.809 1 97.06 142 ILE A N 1
ATOM 1069 C CA . ILE A 1 142 ? -0.378 -10.336 -6.512 1 97.06 142 ILE A CA 1
ATOM 1070 C C . ILE A 1 142 ? -1.312 -11.547 -6.551 1 97.06 142 ILE A C 1
ATOM 1072 O O . ILE A 1 142 ? -2.432 -11.484 -6.039 1 97.06 142 ILE A O 1
ATOM 1076 N N . HIS A 1 143 ? -0.892 -12.695 -7.109 1 97.88 143 HIS A N 1
ATOM 1077 C CA . HIS A 1 143 ? -1.893 -13.617 -7.633 1 97.88 143 HIS A CA 1
ATOM 1078 C C . HIS A 1 143 ? -2.359 -14.594 -6.559 1 97.88 143 HIS A C 1
ATOM 1080 O O . HIS A 1 143 ? -3.521 -15.008 -6.551 1 97.88 143 HIS A O 1
ATOM 1086 N N . GLU A 1 144 ? -1.458 -14.992 -5.633 1 98.44 144 GLU A N 1
ATOM 1087 C CA . GLU A 1 144 ? -1.884 -16.125 -4.82 1 98.44 144 GLU A CA 1
ATOM 1088 C C . GLU A 1 144 ? -1.418 -15.969 -3.373 1 98.44 144 GLU A C 1
ATOM 1090 O O . GLU A 1 144 ? -0.306 -15.5 -3.121 1 98.44 144 GLU A O 1
ATOM 1095 N N . PHE A 1 145 ? -2.23 -16.375 -2.518 1 98.62 145 PHE A N 1
ATOM 1096 C CA . PHE A 1 145 ? -1.984 -16.641 -1.104 1 98.62 145 PHE A CA 1
ATOM 1097 C C . PHE A 1 145 ? -2.928 -17.719 -0.587 1 98.62 145 PHE A C 1
ATOM 1099 O O . PHE A 1 145 ? -3.939 -17.422 0.047 1 98.62 145 PHE A O 1
ATOM 1106 N N . ASN A 1 146 ? -2.617 -18.953 -0.906 1 98.81 146 ASN A N 1
ATOM 1107 C CA . ASN A 1 146 ? -3.459 -20.078 -0.52 1 98.81 146 ASN A CA 1
ATOM 1108 C C . ASN A 1 146 ? -2.992 -20.703 0.791 1 98.81 146 ASN A C 1
ATOM 1110 O O . ASN A 1 146 ? -1.918 -21.312 0.847 1 98.81 146 ASN A O 1
ATOM 1114 N N . VAL A 1 147 ? -3.795 -20.562 1.812 1 98.62 147 VAL A N 1
ATOM 1115 C CA . VAL A 1 147 ? -3.439 -21.047 3.139 1 98.62 147 VAL A CA 1
ATOM 1116 C C . VAL A 1 147 ? -3.646 -22.562 3.199 1 98.62 147 VAL A C 1
ATOM 1118 O O . VAL A 1 147 ? -4.715 -23.062 2.842 1 98.62 147 VAL A O 1
ATOM 1121 N N . ILE A 1 148 ? -2.664 -23.219 3.633 1 98.38 148 ILE A N 1
ATOM 1122 C CA . ILE A 1 148 ? -2.693 -24.672 3.773 1 98.38 148 ILE A CA 1
ATOM 1123 C C . ILE A 1 148 ? -2.668 -25.047 5.254 1 98.38 148 ILE A C 1
ATOM 1125 O O . ILE A 1 148 ? -1.743 -24.672 5.98 1 98.38 148 ILE A O 1
ATOM 1129 N N . GLY A 1 149 ? -3.688 -25.734 5.723 1 97 149 GLY A N 1
ATOM 1130 C CA . GLY A 1 149 ? -3.764 -26.219 7.09 1 97 149 GLY A CA 1
ATOM 1131 C C . GLY A 1 149 ? -3.848 -25.109 8.117 1 97 149 GLY A C 1
ATOM 1132 O O . GLY A 1 149 ? -3.598 -25.328 9.305 1 97 149 GLY A O 1
ATOM 1133 N N . GLY A 1 150 ? -4.047 -23.969 7.719 1 97.69 150 GLY A N 1
ATOM 1134 C CA . GLY A 1 150 ? -4.129 -22.828 8.633 1 97.69 150 GLY A CA 1
ATOM 1135 C C . GLY A 1 150 ? -2.779 -22.406 9.172 1 97.69 150 GLY A C 1
ATOM 1136 O O . GLY A 1 150 ? -2.705 -21.703 10.18 1 97.69 150 GLY A O 1
ATOM 1137 N N . GLU A 1 151 ? -1.668 -22.797 8.508 1 97.62 151 GLU A N 1
ATOM 1138 C CA . GLU A 1 151 ? -0.347 -22.547 9.078 1 97.62 151 GLU A CA 1
ATOM 1139 C C . GLU A 1 151 ? 0.619 -22.016 8.016 1 97.62 151 GLU A C 1
ATOM 1141 O O . GLU A 1 151 ? 1.474 -21.188 8.297 1 97.62 151 GLU A O 1
ATOM 1146 N N . THR A 1 152 ? 0.562 -22.641 6.82 1 98.44 152 THR A N 1
ATOM 1147 C CA . THR A 1 152 ? 1.459 -22.234 5.746 1 98.44 152 THR A CA 1
ATOM 1148 C C . THR A 1 152 ? 0.676 -21.609 4.594 1 98.44 152 THR A C 1
ATOM 1150 O O . THR A 1 152 ? -0.556 -21.656 4.578 1 98.44 152 THR A O 1
ATOM 1153 N N . ALA A 1 153 ? 1.399 -20.922 3.727 1 98.75 153 ALA A N 1
ATOM 1154 C CA . ALA A 1 153 ? 0.741 -20.328 2.568 1 98.75 153 ALA A CA 1
ATOM 1155 C C . ALA A 1 153 ? 1.542 -20.578 1.293 1 98.75 153 ALA A C 1
ATOM 1157 O O . ALA A 1 153 ? 2.775 -20.578 1.318 1 98.75 153 ALA A O 1
ATOM 1158 N N . LEU A 1 154 ? 0.831 -20.844 0.215 1 98.88 154 LEU A N 1
ATOM 1159 C CA . LEU A 1 154 ? 1.398 -20.906 -1.128 1 98.88 154 LEU A CA 1
ATOM 1160 C C . LEU A 1 154 ? 1.348 -19.531 -1.792 1 98.88 154 LEU A C 1
ATOM 1162 O O . LEU A 1 154 ? 0.282 -18.922 -1.875 1 98.88 154 LEU A O 1
ATOM 1166 N N . ILE A 1 155 ? 2.518 -19.047 -2.232 1 98.69 155 ILE A N 1
ATOM 1167 C CA . ILE A 1 155 ? 2.605 -17.75 -2.893 1 98.69 155 ILE A CA 1
ATOM 1168 C C . ILE A 1 155 ? 3.406 -17.891 -4.188 1 98.69 155 ILE A C 1
ATOM 1170 O O . ILE A 1 155 ? 4.102 -18.891 -4.395 1 98.69 155 ILE A O 1
ATOM 1174 N N . GLU A 1 156 ? 3.197 -16.922 -5.062 1 98.38 156 GLU A N 1
ATOM 1175 C CA . GLU A 1 156 ? 4.016 -16.875 -6.273 1 98.38 156 GLU A CA 1
ATOM 1176 C C . GLU A 1 156 ? 4.898 -15.625 -6.297 1 98.38 156 GLU A C 1
ATOM 1178 O O . GLU A 1 156 ? 4.598 -14.633 -5.633 1 98.38 156 GLU A O 1
ATOM 1183 N N . VAL A 1 157 ? 5.957 -15.727 -6.996 1 97.81 157 VAL A N 1
ATOM 1184 C CA . VAL A 1 157 ? 6.965 -14.688 -7.152 1 97.81 157 VAL A CA 1
ATOM 1185 C C . VAL A 1 157 ? 7.262 -14.461 -8.633 1 97.81 157 VAL A C 1
ATOM 1187 O O . VAL A 1 157 ? 7.457 -15.422 -9.383 1 97.81 157 VAL A O 1
ATOM 1190 N N . PHE A 1 158 ? 7.184 -13.258 -9.039 1 97.69 158 PHE A N 1
ATOM 1191 C CA . PHE A 1 158 ? 7.711 -12.828 -10.328 1 97.69 158 PHE A CA 1
ATOM 1192 C C . PHE A 1 158 ? 9.141 -12.312 -10.188 1 97.69 158 PHE A C 1
ATOM 1194 O O . PHE A 1 158 ? 9.352 -11.18 -9.734 1 97.69 158 PHE A O 1
ATOM 1201 N N . TYR A 1 159 ? 10.039 -13.156 -10.586 1 96.88 159 TYR A N 1
ATOM 1202 C CA . TYR A 1 159 ? 11.438 -12.867 -10.297 1 96.88 159 TYR A CA 1
ATOM 1203 C C . TYR A 1 159 ? 12.188 -12.484 -11.57 1 96.88 159 TYR A C 1
ATOM 1205 O O . TYR A 1 159 ? 12.516 -13.344 -12.391 1 96.88 159 TYR A O 1
ATOM 1213 N N . THR A 1 160 ? 12.547 -11.219 -11.711 1 95.25 160 THR A N 1
ATOM 1214 C CA . THR A 1 160 ? 13.305 -10.766 -12.875 1 95.25 160 THR A CA 1
ATOM 1215 C C . THR A 1 160 ? 14.75 -11.242 -12.797 1 95.25 160 THR A C 1
ATOM 1217 O O . THR A 1 160 ? 15.438 -11.016 -11.797 1 95.25 160 THR A O 1
ATOM 1220 N N . THR A 1 161 ? 15.195 -11.891 -13.859 1 93.31 161 THR A N 1
ATOM 1221 C CA . THR A 1 161 ? 16.516 -12.508 -13.852 1 93.31 161 THR A CA 1
ATOM 1222 C C . THR A 1 161 ? 17.188 -12.375 -15.219 1 93.31 161 THR A C 1
ATOM 1224 O O . THR A 1 161 ? 16.516 -12.484 -16.25 1 93.31 161 THR A O 1
ATOM 1227 N N . PRO A 1 162 ? 18.516 -12.141 -15.203 1 93 162 PRO A N 1
ATOM 1228 C CA . PRO A 1 162 ? 19.234 -12.242 -16.469 1 93 162 PRO A CA 1
ATOM 1229 C C . PRO A 1 162 ? 19.203 -13.656 -17.062 1 93 162 PRO A C 1
ATOM 1231 O O . PRO A 1 162 ? 19.312 -14.633 -16.312 1 93 162 PRO A O 1
ATOM 1234 N N . ALA A 1 163 ? 19 -13.695 -18.391 1 94.06 163 ALA A N 1
ATOM 1235 C CA . ALA A 1 163 ? 18.969 -14.977 -19.078 1 94.06 163 ALA A CA 1
ATOM 1236 C C . ALA A 1 163 ? 19.453 -14.844 -20.516 1 94.06 163 ALA A C 1
ATOM 1238 O O . ALA A 1 163 ? 19.328 -13.773 -21.125 1 94.06 163 ALA A O 1
ATOM 1239 N N . ASN A 1 164 ? 20.156 -15.914 -20.953 1 94.06 164 ASN A N 1
ATOM 1240 C CA . ASN A 1 164 ? 20.422 -15.992 -22.391 1 94.06 164 ASN A CA 1
ATOM 1241 C C . ASN A 1 164 ? 19.156 -16.328 -23.172 1 94.06 164 ASN A C 1
ATOM 1243 O O . ASN A 1 164 ? 18.641 -17.453 -23.062 1 94.06 164 ASN A O 1
ATOM 1247 N N . LEU A 1 165 ? 18.719 -15.406 -24.016 1 97.69 165 LEU A N 1
ATOM 1248 C CA . LEU A 1 165 ? 17.422 -15.578 -24.672 1 97.69 165 LEU A CA 1
ATOM 1249 C C . LEU A 1 165 ? 17.609 -15.844 -26.156 1 97.69 165 LEU A C 1
ATOM 1251 O O . LEU A 1 165 ? 16.641 -15.812 -26.922 1 97.69 165 LEU A O 1
ATOM 1255 N N . SER A 1 166 ? 18.828 -16.172 -26.562 1 96.75 166 SER A N 1
ATOM 1256 C CA . SER A 1 166 ? 19.125 -16.391 -27.984 1 96.75 166 SER A CA 1
ATOM 1257 C C . SER A 1 166 ? 18.344 -17.578 -28.531 1 96.75 166 SER A C 1
ATOM 1259 O O . SER A 1 166 ? 17.891 -17.562 -29.672 1 96.75 166 SER A O 1
ATOM 1261 N N . ALA A 1 167 ? 18.172 -18.562 -27.734 1 96.62 167 ALA A N 1
ATOM 1262 C CA . ALA A 1 167 ? 17.469 -19.781 -28.172 1 96.62 167 ALA A CA 1
ATOM 1263 C C . ALA A 1 167 ? 16 -19.484 -28.469 1 96.62 167 ALA A C 1
ATOM 1265 O O . ALA A 1 167 ? 15.32 -20.297 -29.109 1 96.62 167 ALA A O 1
ATOM 1266 N N . TYR A 1 168 ? 15.586 -18.344 -28.062 1 97.94 168 TYR A N 1
ATOM 1267 C CA . TYR A 1 168 ? 14.18 -18.016 -28.219 1 97.94 168 TYR A CA 1
ATOM 1268 C C . TYR A 1 168 ? 14 -16.812 -29.141 1 97.94 168 TYR A C 1
ATOM 1270 O O . TYR A 1 168 ? 12.992 -16.094 -29.062 1 97.94 168 TYR A O 1
ATOM 1278 N N . GLY A 1 169 ? 15.062 -16.5 -29.859 1 97.31 169 GLY A N 1
ATOM 1279 C CA . GLY A 1 169 ? 15 -15.445 -30.859 1 97.31 169 GLY A CA 1
ATOM 1280 C C . GLY A 1 169 ? 15.547 -14.125 -30.359 1 97.31 169 GLY A C 1
ATOM 1281 O O . GLY A 1 169 ? 15.484 -13.109 -31.062 1 97.31 169 GLY A O 1
ATOM 1282 N N . GLY A 1 170 ? 16.078 -14.133 -29.188 1 97.38 170 GLY A N 1
ATOM 1283 C CA . GLY A 1 170 ? 16.578 -12.891 -28.625 1 97.38 170 GLY A CA 1
ATOM 1284 C C . GLY A 1 170 ? 17.953 -12.5 -29.156 1 97.38 170 GLY A C 1
ATOM 1285 O O . GLY A 1 170 ? 18.766 -13.359 -29.484 1 97.38 170 GLY A O 1
ATOM 1286 N N . ASN A 1 171 ? 18.234 -11.156 -29.266 1 96.06 171 ASN A N 1
ATOM 1287 C CA . ASN A 1 171 ? 19.562 -10.656 -29.578 1 96.06 171 ASN A CA 1
ATOM 1288 C C . ASN A 1 171 ? 20.375 -10.406 -28.297 1 96.06 171 ASN A C 1
ATOM 1290 O O . ASN A 1 171 ? 19.922 -10.727 -27.203 1 96.06 171 ASN A O 1
ATOM 1294 N N . SER A 1 172 ? 21.531 -9.836 -28.406 1 93.38 172 SER A N 1
ATOM 1295 C CA . SER A 1 172 ? 22.484 -9.727 -27.297 1 93.38 172 SER A CA 1
ATOM 1296 C C . SER A 1 172 ? 22.016 -8.695 -26.266 1 93.38 172 SER A C 1
ATOM 1298 O O . SER A 1 172 ? 22.453 -8.719 -25.125 1 93.38 172 SER A O 1
ATOM 1300 N N . SER A 1 173 ? 21.078 -7.809 -26.641 1 94.56 173 SER A N 1
ATOM 1301 C CA . SER A 1 173 ? 20.594 -6.793 -25.719 1 94.56 173 SER A CA 1
ATOM 1302 C C . SER A 1 173 ? 19.391 -7.285 -24.938 1 94.56 173 SER A C 1
ATOM 1304 O O . SER A 1 173 ? 19 -6.684 -23.938 1 94.56 173 SER A O 1
ATOM 1306 N N . GLN A 1 174 ? 18.766 -8.336 -25.422 1 96.75 174 GLN A N 1
ATOM 1307 C CA . GLN A 1 174 ? 17.609 -8.922 -24.75 1 96.75 174 GLN A CA 1
ATOM 1308 C C . GLN A 1 174 ? 18.031 -10.016 -23.781 1 96.75 174 GLN A C 1
ATOM 1310 O O . GLN A 1 174 ? 18.266 -11.156 -24.172 1 96.75 174 GLN A O 1
ATOM 1315 N N . GLN A 1 175 ? 18.094 -9.617 -22.5 1 94.81 175 GLN A N 1
ATOM 1316 C CA . GLN A 1 175 ? 18.734 -10.539 -21.562 1 94.81 175 GLN A CA 1
ATOM 1317 C C . GLN A 1 175 ? 17.891 -10.695 -20.297 1 94.81 175 GLN A C 1
ATOM 1319 O O . GLN A 1 175 ? 18.391 -11.188 -19.266 1 94.81 175 GLN A O 1
ATOM 1324 N N . TRP A 1 176 ? 16.641 -10.195 -20.281 1 96.81 176 TRP A N 1
ATOM 1325 C CA . TRP A 1 176 ? 15.867 -10.203 -19.047 1 96.81 176 TRP A CA 1
ATOM 1326 C C . TRP A 1 176 ? 14.625 -11.078 -19.172 1 96.81 176 TRP A C 1
ATOM 1328 O O . TRP A 1 176 ? 13.844 -10.914 -20.109 1 96.81 176 TRP A O 1
ATOM 1338 N N . LEU A 1 177 ? 14.516 -11.961 -18.281 1 97.62 177 LEU A N 1
ATOM 1339 C CA . LEU A 1 177 ? 13.391 -12.898 -18.203 1 97.62 177 LEU A CA 1
ATOM 1340 C C . LEU A 1 177 ? 12.711 -12.812 -16.844 1 97.62 177 LEU A C 1
ATOM 1342 O O . LEU A 1 177 ? 13.375 -12.719 -15.805 1 97.62 177 LEU A O 1
ATOM 1346 N N . GLY A 1 178 ? 11.328 -12.688 -16.906 1 97.56 178 GLY A N 1
ATOM 1347 C CA . GLY A 1 178 ? 10.555 -12.828 -15.688 1 97.56 178 GLY A CA 1
ATOM 1348 C C . GLY A 1 178 ? 10.289 -14.281 -15.32 1 97.56 178 GLY A C 1
ATOM 1349 O O . GLY A 1 178 ? 9.375 -14.898 -15.867 1 97.56 178 GLY A O 1
ATOM 1350 N N . ASN A 1 179 ? 11.039 -14.766 -14.352 1 97.19 179 ASN A N 1
ATOM 1351 C CA . ASN A 1 179 ? 10.938 -16.156 -13.93 1 97.19 179 ASN A CA 1
ATOM 1352 C C . ASN A 1 179 ? 9.758 -16.375 -12.992 1 97.19 179 ASN A C 1
ATOM 1354 O O . ASN A 1 179 ? 9.461 -15.531 -12.141 1 97.19 179 ASN A O 1
ATOM 1358 N N . GLY A 1 180 ? 9 -17.516 -13.242 1 98 180 GLY A N 1
ATOM 1359 C CA . GLY A 1 180 ? 7.941 -17.922 -12.32 1 98 180 GLY A CA 1
ATOM 1360 C C . GLY A 1 180 ? 8.438 -18.812 -11.203 1 98 180 GLY A C 1
ATOM 1361 O O . GLY A 1 180 ? 8.945 -19.906 -11.453 1 98 180 GLY A O 1
ATOM 1362 N N . ILE A 1 181 ? 8.273 -18.312 -9.953 1 98.31 181 ILE A N 1
ATOM 1363 C CA . ILE A 1 181 ? 8.648 -19.062 -8.766 1 98.31 181 ILE A CA 1
ATOM 1364 C C . ILE A 1 181 ? 7.438 -19.188 -7.836 1 98.31 181 ILE A C 1
ATOM 1366 O O . ILE A 1 181 ? 6.637 -18.266 -7.723 1 98.31 181 ILE A O 1
ATOM 1370 N N . PHE A 1 182 ? 7.254 -20.344 -7.25 1 98.69 182 PHE A N 1
ATOM 1371 C CA . PHE A 1 182 ? 6.301 -20.375 -6.145 1 98.69 182 PHE A CA 1
ATOM 1372 C C . PHE A 1 182 ? 6.953 -20.938 -4.887 1 98.69 182 PHE A C 1
ATOM 1374 O O . PHE A 1 182 ? 7.961 -21.641 -4.965 1 98.69 182 PHE A O 1
ATOM 1381 N N . GLN A 1 183 ? 6.383 -20.531 -3.773 1 98.62 183 GLN A N 1
ATOM 1382 C CA . GLN A 1 183 ? 6.871 -20.938 -2.463 1 98.62 183 GLN A CA 1
ATOM 1383 C C . GLN A 1 183 ? 5.723 -21.391 -1.566 1 98.62 183 GLN A C 1
ATOM 1385 O O . GLN A 1 183 ? 4.586 -20.953 -1.735 1 98.62 183 GLN A O 1
ATOM 1390 N N . GLU A 1 184 ? 6.016 -22.344 -0.741 1 98.81 184 GLU A N 1
ATOM 1391 C CA . GLU A 1 184 ? 5.258 -22.531 0.493 1 98.81 184 GLU A CA 1
ATOM 1392 C C . GLU A 1 184 ? 6.035 -22.016 1.701 1 98.81 184 GLU A C 1
ATOM 1394 O O . GLU A 1 184 ? 7.184 -22.406 1.923 1 98.81 184 GLU A O 1
ATOM 1399 N N . ASN A 1 185 ? 5.41 -21.094 2.416 1 98 185 ASN A N 1
ATOM 1400 C CA . ASN A 1 185 ? 6.051 -20.469 3.568 1 98 185 ASN A CA 1
ATOM 1401 C C . ASN A 1 185 ? 5.199 -20.609 4.828 1 98 185 ASN A C 1
ATOM 1403 O O . ASN A 1 185 ? 3.971 -20.641 4.75 1 98 185 ASN A O 1
ATOM 1407 N N . ASP A 1 186 ? 5.91 -20.672 5.93 1 97.56 186 ASP A N 1
ATOM 1408 C CA . ASP A 1 186 ? 5.203 -20.5 7.195 1 97.56 186 ASP A CA 1
ATOM 1409 C C . ASP A 1 186 ? 4.684 -19.078 7.344 1 97.56 186 ASP A C 1
ATOM 1411 O O . ASP A 1 186 ? 5.445 -18.125 7.234 1 97.56 186 ASP A O 1
ATOM 1415 N N . ILE A 1 187 ? 3.432 -18.953 7.672 1 97.5 187 ILE A N 1
ATOM 1416 C CA . ILE A 1 187 ? 2.801 -17.641 7.645 1 97.5 187 ILE A CA 1
ATOM 1417 C C . ILE A 1 187 ? 3.367 -16.766 8.766 1 97.5 187 ILE A C 1
ATOM 1419 O O . ILE A 1 187 ? 3.629 -15.578 8.57 1 97.5 187 ILE A O 1
ATOM 1423 N N . ALA A 1 188 ? 3.604 -17.281 9.898 1 93 188 ALA A N 1
ATOM 1424 C CA . ALA A 1 188 ? 3.984 -16.531 11.094 1 93 188 ALA A CA 1
ATOM 1425 C C . ALA A 1 188 ? 5.438 -16.078 11.008 1 93 188 ALA A C 1
ATOM 1427 O O . ALA A 1 188 ? 5.766 -14.953 11.398 1 93 188 ALA A O 1
ATOM 1428 N N . THR A 1 189 ? 6.305 -16.953 10.43 1 90.06 189 THR A N 1
ATOM 1429 C CA . THR A 1 189 ? 7.734 -16.703 10.555 1 90.06 189 THR A CA 1
ATOM 1430 C C . THR A 1 189 ? 8.328 -16.297 9.203 1 90.06 189 THR A C 1
ATOM 1432 O O . THR A 1 189 ? 9.414 -15.719 9.148 1 90.06 189 THR A O 1
ATOM 1435 N N . GLY A 1 190 ? 7.664 -16.781 8.164 1 90 190 GLY A N 1
ATOM 1436 C CA . GLY A 1 190 ? 8.219 -16.562 6.84 1 90 190 GLY A CA 1
ATOM 1437 C C . GLY A 1 190 ? 9.195 -17.641 6.41 1 90 190 GLY A C 1
ATOM 1438 O O . GLY A 1 190 ? 9.781 -17.562 5.328 1 90 190 GLY A O 1
ATOM 1439 N N . GLU A 1 191 ? 9.336 -18.641 7.23 1 94.31 191 GLU A N 1
ATOM 1440 C CA . GLU A 1 191 ? 10.258 -19.719 6.91 1 94.31 191 GLU A CA 1
ATOM 1441 C C . GLU A 1 191 ? 9.852 -20.422 5.621 1 94.31 191 GLU A C 1
ATOM 1443 O O . GLU A 1 191 ? 8.672 -20.75 5.426 1 94.31 191 GLU A O 1
ATOM 1448 N N . LEU A 1 192 ? 10.844 -20.656 4.805 1 96.25 192 LEU A N 1
ATOM 1449 C CA . LEU A 1 192 ? 10.617 -21.312 3.527 1 96.25 192 LEU A CA 1
ATOM 1450 C C . LEU A 1 192 ? 10.508 -22.828 3.711 1 96.25 192 LEU A C 1
ATOM 1452 O O . LEU A 1 192 ? 11.422 -23.453 4.246 1 96.25 192 LEU A O 1
ATOM 1456 N N . ILE A 1 193 ? 9.469 -23.406 3.221 1 97.38 193 ILE A N 1
ATOM 1457 C CA . ILE A 1 193 ? 9.227 -24.844 3.305 1 97.38 193 ILE A CA 1
ATOM 1458 C C . ILE A 1 193 ? 9.555 -25.5 1.966 1 97.38 193 ILE A C 1
ATOM 1460 O O . ILE A 1 193 ? 10.125 -26.594 1.926 1 97.38 193 ILE A O 1
ATOM 1464 N N . PHE A 1 194 ? 9.18 -24.891 0.908 1 98.06 194 PHE A N 1
ATOM 1465 C CA . PHE A 1 194 ? 9.367 -25.406 -0.443 1 98.06 194 PHE A CA 1
ATOM 1466 C C . PHE A 1 194 ? 9.445 -24.266 -1.45 1 98.06 194 PHE A C 1
ATOM 1468 O O . PHE A 1 194 ? 8.75 -23.266 -1.312 1 98.06 194 PHE A O 1
ATOM 1475 N N . GLU A 1 195 ? 10.305 -24.391 -2.389 1 97.94 195 GLU A N 1
ATOM 1476 C CA . GLU A 1 195 ? 10.391 -23.453 -3.502 1 97.94 195 GLU A CA 1
ATOM 1477 C C . GLU A 1 195 ? 10.523 -24.172 -4.832 1 97.94 195 GLU A C 1
ATOM 1479 O O . GLU A 1 195 ? 11.258 -25.156 -4.938 1 97.94 195 GLU A O 1
ATOM 1484 N N . TRP A 1 196 ? 9.789 -23.797 -5.797 1 98.56 196 TRP A N 1
ATOM 1485 C CA . TRP A 1 196 ? 9.805 -24.344 -7.152 1 98.56 196 TRP A CA 1
ATOM 1486 C C . TRP A 1 196 ? 10.117 -23.25 -8.172 1 98.56 196 TRP A C 1
ATOM 1488 O O . TRP A 1 196 ? 9.578 -22.141 -8.094 1 98.56 196 TRP A O 1
ATOM 1498 N N . ASN A 1 197 ? 10.961 -23.562 -9.078 1 97.06 197 ASN A N 1
ATOM 1499 C CA . ASN A 1 197 ? 11.477 -22.641 -10.086 1 97.06 197 ASN A CA 1
ATOM 1500 C C . ASN A 1 197 ? 11.094 -23.078 -11.5 1 97.06 197 ASN A C 1
ATOM 1502 O O . ASN A 1 197 ? 11.594 -24.094 -11.992 1 97.06 197 ASN A O 1
ATOM 1506 N N . ALA A 1 198 ? 10.352 -22.281 -12.203 1 98.38 198 ALA A N 1
ATOM 1507 C CA . ALA A 1 198 ? 9.797 -22.656 -13.5 1 98.38 198 ALA A CA 1
ATOM 1508 C C . ALA A 1 198 ? 10.906 -22.891 -14.523 1 98.38 198 ALA A C 1
ATOM 1510 O O . ALA A 1 198 ? 10.828 -23.812 -15.336 1 98.38 198 ALA A O 1
ATOM 1511 N N . LEU A 1 199 ? 11.93 -22.156 -14.469 1 96.12 199 LEU A N 1
ATOM 1512 C CA . LEU A 1 199 ? 12.984 -22.203 -15.477 1 96.12 199 LEU A CA 1
ATOM 1513 C C . LEU A 1 199 ? 13.734 -23.531 -15.414 1 96.12 199 LEU A C 1
ATOM 1515 O O . LEU A 1 199 ? 14.367 -23.938 -16.391 1 96.12 199 LEU A O 1
ATOM 1519 N N . GLU A 1 200 ? 13.68 -24.172 -14.336 1 95.25 200 GLU A N 1
ATOM 1520 C CA . GLU A 1 200 ? 14.352 -25.453 -14.18 1 95.25 200 GLU A CA 1
ATOM 1521 C C . GLU A 1 200 ? 13.508 -26.594 -14.742 1 95.25 200 GLU A C 1
ATOM 1523 O O . GLU A 1 200 ? 14.008 -27.703 -14.945 1 95.25 200 GLU A O 1
ATOM 1528 N N . HIS A 1 201 ? 12.219 -26.312 -15.078 1 97.88 201 HIS A N 1
ATOM 1529 C CA . HIS A 1 201 ? 11.32 -27.422 -15.375 1 97.88 201 HIS A CA 1
ATOM 1530 C C . HIS A 1 201 ? 10.586 -27.203 -16.688 1 97.88 201 HIS A C 1
ATOM 1532 O O . HIS A 1 201 ? 10.156 -28.156 -17.344 1 97.88 201 HIS A O 1
ATOM 1538 N N . VAL A 1 202 ? 10.398 -25.953 -17.047 1 98.56 202 VAL A N 1
ATOM 1539 C CA . VAL A 1 202 ? 9.562 -25.641 -18.203 1 98.56 202 VAL A CA 1
ATOM 1540 C C . VAL A 1 202 ? 10.336 -24.75 -19.172 1 98.56 202 VAL A C 1
ATOM 1542 O O . VAL A 1 202 ? 10.742 -23.641 -18.812 1 98.56 202 VAL A O 1
ATOM 1545 N N . ASP A 1 203 ? 10.516 -25.234 -20.359 1 98.25 203 ASP A N 1
ATOM 1546 C CA . ASP A 1 203 ? 11.211 -24.469 -21.391 1 98.25 203 ASP A CA 1
ATOM 1547 C C . ASP A 1 203 ? 10.406 -23.234 -21.797 1 98.25 203 ASP A C 1
ATOM 1549 O O . ASP A 1 203 ? 9.219 -23.328 -22.109 1 98.25 203 ASP A O 1
ATOM 1553 N N . PRO A 1 204 ? 11.062 -22.062 -21.906 1 98.38 204 PRO A N 1
ATOM 1554 C CA . PRO A 1 204 ? 10.336 -20.844 -22.25 1 98.38 204 PRO A CA 1
ATOM 1555 C C . PRO A 1 204 ? 9.672 -20.906 -23.625 1 98.38 204 PRO A C 1
ATOM 1557 O O . PRO A 1 204 ? 8.734 -20.156 -23.906 1 98.38 204 PRO A O 1
ATOM 1560 N N . SER A 1 205 ? 10.078 -21.797 -24.469 1 98.06 205 SER A N 1
ATOM 1561 C CA . SER A 1 205 ? 9.477 -21.953 -25.797 1 98.06 205 SER A CA 1
ATOM 1562 C C . SER A 1 205 ? 8.047 -22.469 -25.703 1 98.06 205 SER A C 1
ATOM 1564 O O . SER A 1 205 ? 7.305 -22.422 -26.688 1 98.06 205 SER A O 1
ATOM 1566 N N . GLU A 1 206 ? 7.676 -22.953 -24.531 1 98.44 206 GLU A N 1
ATOM 1567 C CA . GLU A 1 206 ? 6.309 -23.422 -24.344 1 98.44 206 GLU A CA 1
ATOM 1568 C C . GLU A 1 206 ? 5.328 -22.266 -24.234 1 98.44 206 GLU A C 1
ATOM 1570 O O . GLU A 1 206 ? 4.113 -22.453 -24.312 1 98.44 206 GLU A O 1
ATOM 1575 N N . SER A 1 207 ? 5.824 -21.062 -24.141 1 98.69 207 SER A N 1
ATOM 1576 C CA . SER A 1 207 ? 4.973 -19.906 -23.891 1 98.69 207 SER A CA 1
ATOM 1577 C C . SER A 1 207 ? 4.188 -19.516 -25.141 1 98.69 207 SER A C 1
ATOM 1579 O O . SER A 1 207 ? 4.719 -19.562 -26.25 1 98.69 207 SER A O 1
ATOM 1581 N N . LEU A 1 208 ? 2.967 -19.156 -24.906 1 98.56 208 LEU A N 1
ATOM 1582 C CA . LEU A 1 208 ? 2.152 -18.578 -25.969 1 98.56 208 LEU A CA 1
ATOM 1583 C C . LEU A 1 208 ? 2.426 -17.078 -26.109 1 98.56 208 LEU A C 1
ATOM 1585 O O . LEU A 1 208 ? 2.043 -16.469 -27.109 1 98.56 208 LEU A O 1
ATOM 1589 N N . VAL A 1 209 ? 3.023 -16.484 -25.125 1 98.31 209 VAL A N 1
ATOM 1590 C CA . VAL A 1 209 ? 3.514 -15.117 -25.172 1 98.31 209 VAL A CA 1
ATOM 1591 C C . VAL A 1 209 ? 4.992 -15.109 -25.547 1 98.31 209 VAL A C 1
ATOM 1593 O O . VAL A 1 209 ? 5.852 -15.445 -24.734 1 98.31 209 VAL A O 1
ATOM 1596 N N . THR A 1 210 ? 5.281 -14.68 -26.688 1 98 210 THR A N 1
ATOM 1597 C CA . THR A 1 210 ? 6.637 -14.828 -27.203 1 98 210 THR A CA 1
ATOM 1598 C C . THR A 1 210 ? 7.496 -13.625 -26.828 1 98 210 THR A C 1
ATOM 1600 O O . THR A 1 210 ? 6.973 -12.547 -26.531 1 98 210 THR A O 1
ATOM 1603 N N . LEU A 1 211 ? 8.797 -13.828 -26.844 1 98.5 211 LEU A N 1
ATOM 1604 C CA . LEU A 1 211 ? 9.742 -12.742 -26.609 1 98.5 211 LEU A CA 1
ATOM 1605 C C . LEU A 1 211 ? 9.523 -11.617 -27.625 1 98.5 211 LEU A C 1
ATOM 1607 O O . LEU A 1 211 ? 9.445 -11.867 -28.828 1 98.5 211 LEU A O 1
ATOM 1611 N N . GLY A 1 212 ? 9.414 -10.398 -27.125 1 97.44 212 GLY A N 1
ATOM 1612 C CA . GLY A 1 212 ? 9.273 -9.234 -27.984 1 97.44 212 GLY A CA 1
ATOM 1613 C C . GLY A 1 212 ? 7.859 -9.047 -28.516 1 97.44 212 GLY A C 1
ATOM 1614 O O . GLY A 1 212 ? 7.613 -8.188 -29.359 1 97.44 212 GLY A O 1
ATOM 1615 N N . SER A 1 213 ? 6.926 -9.859 -28 1 96.88 213 SER A N 1
ATOM 1616 C CA . SER A 1 213 ? 5.547 -9.734 -28.469 1 96.88 213 SER A CA 1
ATOM 1617 C C . SER A 1 213 ? 4.969 -8.367 -28.109 1 96.88 213 SER A C 1
ATOM 1619 O O . SER A 1 213 ? 4.07 -7.871 -28.797 1 96.88 213 SER A O 1
ATOM 1621 N N . THR A 1 214 ? 5.324 -7.789 -27 1 96.81 214 THR A N 1
ATOM 1622 C CA . THR A 1 214 ? 5.035 -6.422 -26.594 1 96.81 214 THR A CA 1
ATOM 1623 C C . THR A 1 214 ? 6.297 -5.738 -26.078 1 96.81 214 THR A C 1
ATOM 1625 O O . THR A 1 214 ? 7.324 -6.387 -25.859 1 96.81 214 THR A O 1
ATOM 1628 N N . ASP A 1 215 ? 6.195 -4.469 -25.859 1 96.81 215 ASP A N 1
ATOM 1629 C CA . ASP A 1 215 ? 7.316 -3.744 -25.281 1 96.81 215 ASP A CA 1
ATOM 1630 C C . ASP A 1 215 ? 7.641 -4.273 -23.875 1 96.81 215 ASP A C 1
ATOM 1632 O O . ASP A 1 215 ? 8.812 -4.402 -23.516 1 96.81 215 ASP A O 1
ATOM 1636 N N . ALA A 1 216 ? 6.613 -4.594 -23.156 1 97 216 ALA A N 1
ATOM 1637 C CA . ALA A 1 216 ? 6.789 -5.078 -21.797 1 97 216 ALA A CA 1
ATOM 1638 C C . ALA A 1 216 ? 7.488 -6.434 -21.781 1 97 216 ALA A C 1
ATOM 1640 O O . ALA A 1 216 ? 8.109 -6.805 -20.781 1 97 216 ALA A O 1
ATOM 1641 N N . ASN A 1 217 ? 7.445 -7.137 -22.891 1 98.38 217 ASN A N 1
ATOM 1642 C CA . ASN A 1 217 ? 8.047 -8.461 -22.984 1 98.38 217 ASN A CA 1
ATOM 1643 C C . ASN A 1 217 ? 9.281 -8.453 -23.891 1 98.38 217 ASN A C 1
ATOM 1645 O O . ASN A 1 217 ? 9.641 -9.484 -24.453 1 98.38 217 ASN A O 1
ATOM 1649 N N . SER A 1 218 ? 9.977 -7.324 -24 1 98.25 218 SER A N 1
ATOM 1650 C CA . SER A 1 218 ? 11.094 -7.18 -24.938 1 98.25 218 SER A CA 1
ATOM 1651 C C . SER A 1 218 ? 12.344 -7.883 -24.406 1 98.25 218 SER A C 1
ATOM 1653 O O . SER A 1 218 ? 13.219 -8.258 -25.188 1 98.25 218 SER A O 1
ATOM 1655 N N . GLY A 1 219 ? 12.445 -8.008 -23.125 1 98.06 219 GLY A N 1
ATOM 1656 C CA . GLY A 1 219 ? 13.633 -8.578 -22.516 1 98.06 219 GLY A CA 1
ATOM 1657 C C . GLY A 1 219 ? 14.805 -7.617 -22.484 1 98.06 219 GLY A C 1
ATOM 1658 O O . GLY A 1 219 ? 15.93 -8.008 -22.156 1 98.06 219 GLY A O 1
ATOM 1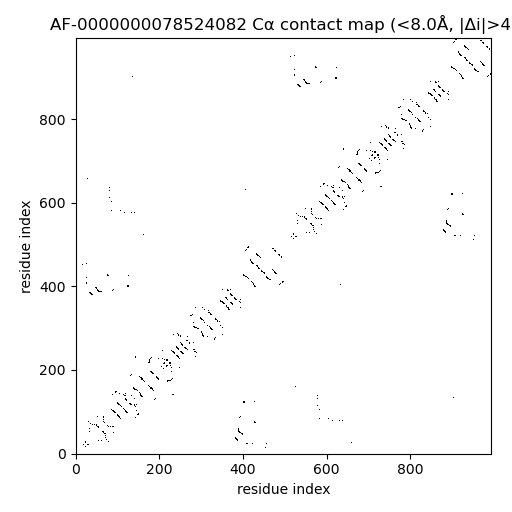659 N N . LEU A 1 220 ? 14.578 -6.309 -22.719 1 96.88 220 LEU A N 1
ATOM 1660 C CA . LEU A 1 220 ? 15.664 -5.344 -22.875 1 96.88 220 LEU A CA 1
ATOM 1661 C C . LEU A 1 220 ? 16.109 -4.809 -21.516 1 96.88 220 LEU A C 1
ATOM 1663 O O . LEU A 1 220 ? 17.219 -4.285 -21.391 1 96.88 220 LEU A O 1
ATOM 1667 N N . SER A 1 221 ? 15.25 -4.828 -20.5 1 94.62 221 SER A N 1
ATOM 1668 C CA . SER A 1 221 ? 15.531 -4.387 -19.141 1 94.62 221 SER A CA 1
ATOM 1669 C C . SER A 1 221 ? 14.75 -5.211 -18.125 1 94.62 221 SER A C 1
ATOM 1671 O O . SER A 1 221 ? 13.875 -5.996 -18.484 1 94.62 221 SER A O 1
ATOM 1673 N N . SER A 1 222 ? 15.109 -5.066 -16.875 1 94.56 222 SER A N 1
ATOM 1674 C CA . SER A 1 222 ? 14.359 -5.766 -15.836 1 94.56 222 SER A CA 1
ATOM 1675 C C . SER A 1 222 ? 12.906 -5.312 -15.797 1 94.56 222 SER A C 1
ATOM 1677 O O . SER A 1 222 ? 12.016 -6.105 -15.484 1 94.56 222 SER A O 1
ATOM 1679 N N . ALA A 1 223 ? 12.594 -4.051 -16.203 1 94.5 223 ALA A N 1
ATOM 1680 C CA . ALA A 1 223 ? 11.234 -3.52 -16.25 1 94.5 223 ALA A CA 1
ATOM 1681 C C . ALA A 1 223 ? 10.445 -4.137 -17.406 1 94.5 223 ALA A C 1
ATOM 1683 O O . ALA A 1 223 ? 9.211 -4.117 -17.391 1 94.5 223 ALA A O 1
ATOM 1684 N N . GLN A 1 224 ? 11.18 -4.652 -18.344 1 97.44 224 GLN A N 1
ATOM 1685 C CA . GLN A 1 224 ? 10.562 -5.234 -19.531 1 97.44 224 GLN A CA 1
ATOM 1686 C C . GLN A 1 224 ? 10.906 -6.715 -19.672 1 97.44 224 GLN A C 1
ATOM 1688 O O . GLN A 1 224 ? 11.086 -7.223 -20.766 1 97.44 224 GLN A O 1
ATOM 1693 N N . ALA A 1 225 ? 11.086 -7.363 -18.516 1 97.81 225 ALA A N 1
ATOM 1694 C CA . ALA A 1 225 ? 11.445 -8.781 -18.5 1 97.81 225 ALA A CA 1
ATOM 1695 C C . ALA A 1 225 ? 10.367 -9.633 -19.172 1 97.81 225 ALA A C 1
ATOM 1697 O O . ALA A 1 225 ? 9.172 -9.406 -18.953 1 97.81 225 ALA A O 1
ATOM 1698 N N . TRP A 1 226 ? 10.805 -10.609 -19.938 1 98.75 226 TRP A N 1
ATOM 1699 C CA . TRP A 1 226 ? 9.891 -11.484 -20.656 1 98.75 226 TRP A CA 1
ATOM 1700 C C . TRP A 1 226 ? 9.133 -12.391 -19.688 1 98.75 226 TRP A C 1
ATOM 1702 O O . TRP A 1 226 ? 9.719 -13.289 -19.078 1 98.75 226 TRP A O 1
ATOM 1712 N N . ASP A 1 227 ? 7.832 -12.188 -19.594 1 98.62 227 ASP A N 1
ATOM 1713 C CA . ASP A 1 227 ? 6.957 -12.969 -18.719 1 98.62 227 ASP A CA 1
ATOM 1714 C C . ASP A 1 227 ? 6.441 -14.219 -19.422 1 98.62 227 ASP A C 1
ATOM 1716 O O . ASP A 1 227 ? 5.273 -14.273 -19.828 1 98.62 227 ASP A O 1
ATOM 1720 N N . TYR A 1 228 ? 7.215 -15.281 -19.453 1 98.62 228 TYR A N 1
ATOM 1721 C CA . TYR A 1 228 ? 6.918 -16.422 -20.312 1 98.62 228 TYR A CA 1
ATOM 1722 C C . TYR A 1 228 ? 5.977 -17.391 -19.625 1 98.62 228 TYR A C 1
ATOM 1724 O O . TYR A 1 228 ? 5.293 -18.188 -20.281 1 98.62 228 TYR A O 1
ATOM 1732 N N . PHE A 1 229 ? 5.855 -17.391 -18.312 1 98.69 229 PHE A N 1
ATOM 1733 C CA . PHE A 1 229 ? 5.191 -18.453 -17.562 1 98.69 229 PHE A CA 1
ATOM 1734 C C . PHE A 1 229 ? 3.955 -17.922 -16.844 1 98.69 229 PHE A C 1
ATOM 1736 O O . PHE A 1 229 ? 2.852 -18.453 -17.031 1 98.69 229 PHE A O 1
ATOM 1743 N N . HIS A 1 230 ? 4.043 -16.906 -15.969 1 98.69 230 HIS A N 1
ATOM 1744 C CA . HIS A 1 230 ? 2.961 -16.188 -15.312 1 98.69 230 HIS A CA 1
ATOM 1745 C C . HIS A 1 230 ? 2.131 -17.109 -14.438 1 98.69 230 HIS A C 1
ATOM 1747 O O . HIS A 1 230 ? 0.959 -17.375 -14.727 1 98.69 230 HIS A O 1
ATOM 1753 N N . ILE A 1 231 ? 2.625 -17.422 -13.258 1 98.81 231 ILE A N 1
ATOM 1754 C CA . ILE A 1 231 ? 1.896 -18.25 -12.289 1 98.81 231 ILE A CA 1
ATOM 1755 C C . ILE A 1 231 ? 0.728 -17.453 -11.719 1 98.81 231 ILE A C 1
ATOM 1757 O O . ILE A 1 231 ? 0.878 -16.266 -11.383 1 98.81 231 ILE A O 1
ATOM 1761 N N . ASN A 1 232 ? -0.44 -18.109 -11.594 1 98.06 232 ASN A N 1
ATOM 1762 C CA . ASN A 1 232 ? -1.52 -17.312 -11.031 1 98.06 232 ASN A CA 1
ATOM 1763 C C . ASN A 1 232 ? -2.318 -18.094 -9.992 1 98.06 232 ASN A C 1
ATOM 1765 O O . ASN A 1 232 ? -3.16 -17.516 -9.297 1 98.06 232 ASN A O 1
ATOM 1769 N N . SER A 1 233 ? -2.127 -19.375 -9.852 1 98.81 233 SER A N 1
ATOM 1770 C CA . SER A 1 233 ? -2.75 -20.078 -8.742 1 98.81 233 SER A CA 1
ATOM 1771 C C . SER A 1 233 ? -1.937 -21.297 -8.336 1 98.81 233 SER A C 1
ATOM 1773 O O . SER A 1 233 ? -1.227 -21.875 -9.156 1 98.81 233 SER A O 1
ATOM 1775 N N . LEU A 1 234 ? -2.02 -21.625 -7.098 1 98.94 234 LEU A N 1
ATOM 1776 C CA . LEU A 1 234 ? -1.376 -22.75 -6.449 1 98.94 234 LEU A CA 1
ATOM 1777 C C . LEU A 1 234 ? -2.328 -23.438 -5.469 1 98.94 234 LEU A C 1
ATOM 1779 O O . LEU A 1 234 ? -3.098 -22.766 -4.781 1 98.94 234 LEU A O 1
ATOM 1783 N N . ASP A 1 235 ? -2.264 -24.688 -5.434 1 98.94 235 ASP A N 1
ATOM 1784 C CA . ASP A 1 235 ? -2.971 -25.5 -4.449 1 98.94 235 ASP A CA 1
ATOM 1785 C C . ASP A 1 235 ? -2.152 -26.734 -4.062 1 98.94 235 ASP A C 1
ATOM 1787 O O . ASP A 1 235 ? -1.125 -27.016 -4.68 1 98.94 235 ASP A O 1
ATOM 1791 N N . LYS A 1 236 ? -2.553 -27.328 -3.016 1 98.88 236 LYS A N 1
ATOM 1792 C CA . LYS A 1 236 ? -1.833 -28.484 -2.494 1 98.88 236 LYS A CA 1
ATOM 1793 C C . LYS A 1 236 ? -2.799 -29.578 -2.066 1 98.88 236 LYS A C 1
ATOM 1795 O O . LYS A 1 236 ? -3.832 -29.312 -1.454 1 98.88 236 LYS A O 1
ATOM 1800 N N . ASN A 1 237 ? -2.488 -30.812 -2.48 1 98.19 237 ASN A N 1
ATOM 1801 C CA . ASN A 1 237 ? -3.354 -31.922 -2.062 1 98.19 237 ASN A CA 1
ATOM 1802 C C . ASN A 1 237 ? -2.812 -32.625 -0.819 1 98.19 237 ASN A C 1
ATOM 1804 O O . ASN A 1 237 ? -1.768 -32.219 -0.291 1 98.19 237 ASN A O 1
ATOM 1808 N N . GLU A 1 238 ? -3.543 -33.594 -0.329 1 96.5 238 GLU A N 1
ATOM 1809 C CA . GLU A 1 238 ? -3.211 -34.281 0.917 1 96.5 238 GLU A CA 1
ATOM 1810 C C . GLU A 1 238 ? -1.922 -35.094 0.779 1 96.5 238 GLU A C 1
ATOM 1812 O O . GLU A 1 238 ? -1.206 -35.281 1.762 1 96.5 238 GLU A O 1
ATOM 1817 N N . GLU A 1 239 ? -1.626 -35.5 -0.446 1 96.44 239 GLU A N 1
ATOM 1818 C CA . GLU A 1 239 ? -0.426 -36.281 -0.699 1 96.44 239 GLU A CA 1
ATOM 1819 C C . GLU A 1 239 ? 0.822 -35.406 -0.709 1 96.44 239 GLU A C 1
ATOM 1821 O O . GLU A 1 239 ? 1.945 -35.938 -0.679 1 96.44 239 GLU A O 1
ATOM 1826 N N . GLY A 1 240 ? 0.623 -34.125 -0.771 1 98.19 240 GLY A N 1
ATOM 1827 C CA . GLY A 1 240 ? 1.738 -33.188 -0.707 1 98.19 240 GLY A CA 1
ATOM 1828 C C . GLY A 1 240 ? 2.146 -32.656 -2.064 1 98.19 240 GLY A C 1
ATOM 1829 O O . GLY A 1 240 ? 3.127 -31.906 -2.178 1 98.19 240 GLY A O 1
ATOM 1830 N N . ASP A 1 241 ? 1.365 -33 -3.092 1 98.75 241 ASP A N 1
ATOM 1831 C CA . ASP A 1 241 ? 1.643 -32.469 -4.426 1 98.75 241 ASP A CA 1
ATOM 1832 C C . ASP A 1 241 ? 0.985 -31.109 -4.633 1 98.75 241 ASP A C 1
ATOM 1834 O O . ASP A 1 241 ? -0.025 -30.797 -3.996 1 98.75 241 ASP A O 1
ATOM 1838 N N . TYR A 1 242 ? 1.603 -30.391 -5.535 1 98.94 242 TYR A N 1
ATOM 1839 C CA . TYR A 1 242 ? 1.09 -29.047 -5.809 1 98.94 242 TYR A CA 1
ATOM 1840 C C . TYR A 1 242 ? 0.362 -29 -7.145 1 98.94 242 TYR A C 1
ATOM 1842 O O . TYR A 1 242 ? 0.728 -29.719 -8.086 1 98.94 242 TYR A O 1
ATOM 1850 N N . LEU A 1 243 ? -0.711 -28.234 -7.211 1 98.94 243 LEU A N 1
ATOM 1851 C CA . LEU A 1 243 ? -1.39 -27.859 -8.445 1 98.94 243 LEU A CA 1
ATOM 1852 C C . LEU A 1 243 ? -1.012 -26.438 -8.859 1 98.94 243 LEU A C 1
ATOM 1854 O O . LEU A 1 243 ? -1.251 -25.484 -8.117 1 98.94 243 LEU A O 1
ATOM 1858 N N . LEU A 1 244 ? -0.391 -26.328 -10.047 1 98.94 244 LEU A N 1
ATOM 1859 C CA . LEU A 1 244 ? 0.141 -25.047 -10.508 1 98.94 244 LEU A CA 1
ATOM 1860 C C . LEU A 1 244 ? -0.497 -24.641 -11.836 1 98.94 244 LEU A C 1
ATOM 1862 O O . LEU A 1 244 ? -0.548 -25.438 -12.773 1 98.94 244 LEU A O 1
ATOM 1866 N N . SER A 1 245 ? -1.006 -23.406 -11.859 1 98.94 245 SER A N 1
ATOM 1867 C CA . SER A 1 245 ? -1.564 -22.875 -13.102 1 98.94 245 SER A CA 1
ATOM 1868 C C . SER A 1 245 ? -0.638 -21.828 -13.719 1 98.94 245 SER A C 1
ATOM 1870 O O . SER A 1 245 ? -0.308 -20.828 -13.086 1 98.94 245 SER A O 1
ATOM 1872 N N . SER A 1 246 ? -0.194 -22.062 -14.93 1 98.88 246 SER A N 1
ATOM 1873 C CA . SER A 1 246 ? 0.553 -21.094 -15.734 1 98.88 246 SER A CA 1
ATOM 1874 C C . SER A 1 246 ? -0.323 -20.484 -16.828 1 98.88 246 SER A C 1
ATOM 1876 O O . SER A 1 246 ? -0.76 -21.188 -17.734 1 98.88 246 SER A O 1
ATOM 1878 N N . ARG A 1 247 ? -0.506 -19.203 -16.75 1 98.81 247 ARG A N 1
ATOM 1879 C CA . ARG A 1 247 ? -1.351 -18.5 -17.703 1 98.81 247 ARG A CA 1
ATOM 1880 C C . ARG A 1 247 ? -0.728 -18.516 -19.094 1 98.81 247 ARG A C 1
ATOM 1882 O O . ARG A 1 247 ? -1.391 -18.859 -20.078 1 98.81 247 ARG A O 1
ATOM 1889 N N . HIS A 1 248 ? 0.567 -18.234 -19.203 1 98.81 248 HIS A N 1
ATOM 1890 C CA . HIS A 1 248 ? 1.144 -17.922 -20.5 1 98.81 248 HIS A CA 1
ATOM 1891 C C . HIS A 1 248 ? 1.52 -19.188 -21.266 1 98.81 248 HIS A C 1
ATOM 1893 O O . HIS A 1 248 ? 1.794 -19.141 -22.469 1 98.81 248 HIS A O 1
ATOM 1899 N N . THR A 1 249 ? 1.499 -20.359 -20.562 1 98.81 249 THR A N 1
ATOM 1900 C CA . THR A 1 249 ? 1.648 -21.609 -21.281 1 98.81 249 THR A CA 1
ATOM 1901 C C . THR A 1 249 ? 0.292 -22.281 -21.484 1 98.81 249 THR A C 1
ATOM 1903 O O . THR A 1 249 ? 0.204 -23.344 -22.125 1 98.81 249 THR A O 1
ATOM 1906 N N . SER A 1 250 ? -0.755 -21.688 -20.938 1 98.88 250 SER A N 1
ATOM 1907 C CA . SER A 1 250 ? -2.09 -22.266 -20.938 1 98.88 250 SER A CA 1
ATOM 1908 C C . SER A 1 250 ? -2.047 -23.734 -20.5 1 98.88 250 SER A C 1
ATOM 1910 O O . SER A 1 250 ? -2.58 -24.609 -21.188 1 98.88 250 SER A O 1
ATOM 1912 N N . THR A 1 251 ? -1.388 -23.938 -19.391 1 98.88 251 THR A N 1
ATOM 1913 C CA . THR A 1 251 ? -1.161 -25.281 -18.859 1 98.88 251 THR A CA 1
ATOM 1914 C C . THR A 1 251 ? -1.393 -25.312 -17.359 1 98.88 251 THR A C 1
ATOM 1916 O O . THR A 1 251 ? -1.028 -24.375 -16.641 1 98.88 251 THR A O 1
ATOM 1919 N N . ILE A 1 252 ? -2.004 -26.359 -16.844 1 98.94 252 ILE A N 1
ATOM 1920 C CA . ILE A 1 252 ? -2.08 -26.672 -15.43 1 98.94 252 ILE A CA 1
ATOM 1921 C C . ILE A 1 252 ? -1.188 -27.875 -15.117 1 98.94 252 ILE A C 1
ATOM 1923 O O . ILE A 1 252 ? -1.237 -28.891 -15.812 1 98.94 252 ILE A O 1
ATOM 1927 N N . PHE A 1 253 ? -0.362 -27.734 -14.086 1 98.94 253 PHE A N 1
ATOM 1928 C CA . PHE A 1 253 ? 0.635 -28.75 -13.742 1 98.94 253 PHE A CA 1
ATOM 1929 C C . PHE A 1 253 ? 0.326 -29.375 -12.383 1 98.94 253 PHE A C 1
ATOM 1931 O O . PHE A 1 253 ? -0.09 -28.672 -11.453 1 98.94 253 PHE A O 1
ATOM 1938 N N . LYS A 1 254 ? 0.527 -30.672 -12.297 1 98.94 254 LYS A N 1
ATOM 1939 C CA . LYS A 1 254 ? 0.764 -31.281 -10.992 1 98.94 254 LYS A CA 1
ATOM 1940 C C . LYS A 1 254 ? 2.258 -31.438 -10.719 1 98.94 254 LYS A C 1
ATOM 1942 O O . LYS A 1 254 ? 2.979 -32.031 -11.516 1 98.94 254 LYS A O 1
ATOM 1947 N N . ILE A 1 255 ? 2.689 -30.875 -9.617 1 98.94 255 ILE A N 1
ATOM 1948 C CA . ILE A 1 255 ? 4.105 -30.844 -9.266 1 98.94 255 ILE A CA 1
ATOM 1949 C C . ILE A 1 255 ? 4.344 -31.703 -8.031 1 98.94 255 ILE A C 1
ATOM 1951 O O . ILE A 1 255 ? 3.619 -31.609 -7.039 1 98.94 255 ILE A O 1
ATOM 1955 N N . ASN A 1 256 ? 5.355 -32.531 -8.062 1 98.81 256 ASN A N 1
ATOM 1956 C CA . ASN A 1 256 ? 5.75 -33.312 -6.91 1 98.81 256 ASN A CA 1
ATOM 1957 C C . ASN A 1 256 ? 6.246 -32.438 -5.766 1 98.81 256 ASN A C 1
ATOM 1959 O O . ASN A 1 256 ? 7.16 -31.641 -5.945 1 98.81 256 ASN A O 1
ATOM 1963 N N . GLY A 1 257 ? 5.715 -32.625 -4.645 1 98.44 257 GLY A N 1
ATOM 1964 C CA . GLY A 1 257 ? 6.004 -31.75 -3.514 1 98.44 257 GLY A CA 1
ATOM 1965 C C . GLY A 1 257 ? 7.32 -32.062 -2.834 1 98.44 257 GLY A C 1
ATOM 1966 O O . GLY A 1 257 ? 7.762 -31.344 -1.942 1 98.44 257 GLY A O 1
ATOM 1967 N N . THR A 1 258 ? 7.957 -33.094 -3.24 1 97.5 258 THR A N 1
ATOM 1968 C CA . THR A 1 258 ? 9.211 -33.531 -2.621 1 97.5 258 THR A CA 1
ATOM 1969 C C . THR A 1 258 ? 10.398 -33.062 -3.467 1 97.5 258 THR A C 1
ATOM 1971 O O . THR A 1 258 ? 11.328 -32.438 -2.961 1 97.5 258 THR A O 1
ATOM 1974 N N . ASP A 1 259 ? 10.289 -33.312 -4.805 1 97.19 259 ASP A N 1
ATOM 1975 C CA . ASP A 1 259 ? 11.484 -33.031 -5.598 1 97.19 259 ASP A CA 1
ATOM 1976 C C . ASP A 1 259 ? 11.188 -32.031 -6.695 1 97.19 259 ASP A C 1
ATOM 1978 O O . ASP A 1 259 ? 12.078 -31.656 -7.457 1 97.19 259 ASP A O 1
ATOM 1982 N N . GLY A 1 260 ? 9.953 -31.656 -6.852 1 98.5 260 GLY A N 1
ATOM 1983 C CA . GLY A 1 260 ? 9.602 -30.578 -7.754 1 98.5 260 GLY A CA 1
ATOM 1984 C C . GLY A 1 260 ? 9.359 -31.031 -9.18 1 98.5 260 GLY A C 1
ATOM 1985 O O . GLY A 1 260 ? 9.039 -30.234 -10.055 1 98.5 260 GLY A O 1
ATOM 1986 N N . SER A 1 261 ? 9.477 -32.344 -9.406 1 98.69 261 SER A N 1
ATOM 1987 C CA . SER A 1 261 ? 9.266 -32.812 -10.766 1 98.69 261 SER A CA 1
ATOM 1988 C C . SER A 1 261 ? 7.805 -32.656 -11.188 1 98.69 261 SER A C 1
ATOM 1990 O O . SER A 1 261 ? 6.906 -32.656 -10.344 1 98.69 261 SER A O 1
ATOM 1992 N N . ILE A 1 262 ? 7.617 -32.5 -12.477 1 98.75 262 ILE A N 1
ATOM 1993 C CA . ILE A 1 262 ? 6.266 -32.438 -13.023 1 98.75 262 ILE A CA 1
ATOM 1994 C C . ILE A 1 262 ? 5.676 -33.844 -13.117 1 98.75 262 ILE A C 1
ATOM 1996 O O . ILE A 1 262 ? 6.246 -34.719 -13.781 1 98.75 262 ILE A O 1
ATOM 2000 N N . ILE A 1 263 ? 4.547 -34.031 -12.484 1 98.75 263 ILE A N 1
ATOM 2001 C CA . ILE A 1 263 ? 3.867 -35.312 -12.516 1 98.75 263 ILE A CA 1
ATOM 2002 C C . ILE A 1 263 ? 2.975 -35.406 -13.75 1 98.75 263 ILE A C 1
ATOM 2004 O O . ILE A 1 263 ? 2.969 -36.406 -14.453 1 98.75 263 ILE A O 1
ATOM 2008 N N . TRP A 1 264 ? 2.217 -34.375 -14.062 1 98.69 264 TRP A N 1
ATOM 2009 C CA . TRP A 1 264 ? 1.427 -34.344 -15.289 1 98.69 264 TRP A CA 1
ATOM 2010 C C . TRP A 1 264 ? 1.116 -32.906 -15.695 1 98.69 264 TRP A C 1
ATOM 2012 O O . TRP A 1 264 ? 1.352 -31.969 -14.922 1 98.69 264 TRP A O 1
ATOM 2022 N N . ARG A 1 265 ? 0.673 -32.719 -16.969 1 98.69 265 ARG A N 1
ATOM 2023 C CA . ARG A 1 265 ? 0.248 -31.484 -17.594 1 98.69 265 ARG A CA 1
ATOM 2024 C C . ARG A 1 265 ? -1.153 -31.625 -18.172 1 98.69 265 ARG A C 1
ATOM 2026 O O . ARG A 1 265 ? -1.438 -32.562 -18.906 1 98.69 265 ARG A O 1
ATOM 2033 N N . LEU A 1 266 ? -1.962 -30.688 -17.781 1 98.81 266 LEU A N 1
ATOM 2034 C CA . LEU A 1 266 ? -3.234 -30.531 -18.469 1 98.81 266 LEU A CA 1
ATOM 2035 C C . LEU A 1 266 ? -3.193 -29.344 -19.422 1 98.81 266 LEU A C 1
ATOM 2037 O O . LEU A 1 266 ? -2.912 -28.219 -19 1 98.81 266 LEU A O 1
ATOM 2041 N N . GLY A 1 267 ? -3.49 -29.578 -20.703 1 98.25 267 GLY A N 1
ATOM 2042 C CA . GLY A 1 267 ? -3.43 -28.547 -21.719 1 98.25 267 GLY A CA 1
ATOM 2043 C C . GLY A 1 267 ? -2.014 -28.188 -22.125 1 98.25 267 GLY A C 1
ATOM 2044 O O . GLY A 1 267 ? -1.078 -28.953 -21.859 1 98.25 267 GLY A O 1
ATOM 2045 N N . GLY A 1 268 ? -1.919 -27.078 -22.938 1 97.88 268 GLY A N 1
ATOM 2046 C CA . GLY A 1 268 ? -0.628 -26.562 -23.344 1 97.88 268 GLY A CA 1
ATOM 2047 C C . GLY A 1 268 ? 0.019 -27.359 -24.453 1 97.88 268 GLY A C 1
ATOM 2048 O O . GLY A 1 268 ? -0.658 -28.109 -25.172 1 97.88 268 GLY A O 1
ATOM 2049 N N . LYS A 1 269 ? 1.307 -27.203 -24.609 1 97.56 269 LYS A N 1
ATOM 2050 C CA . LYS A 1 269 ? 2.07 -27.734 -25.734 1 97.56 269 LYS A CA 1
ATOM 2051 C C . LYS A 1 269 ? 2.32 -29.219 -25.562 1 97.56 269 LYS A C 1
ATOM 2053 O O . LYS A 1 269 ? 2.35 -29.969 -26.547 1 97.56 269 LYS A O 1
ATOM 2058 N N . TYR A 1 270 ? 2.453 -29.703 -24.297 1 98.06 270 TYR A N 1
ATOM 2059 C CA . TYR A 1 270 ? 2.801 -31.078 -24.031 1 98.06 270 TYR A CA 1
ATOM 2060 C C . TYR A 1 270 ? 1.824 -31.703 -23.031 1 98.06 270 TYR A C 1
ATOM 2062 O O . TYR A 1 270 ? 2.227 -32.156 -21.953 1 98.06 270 TYR A O 1
ATOM 2070 N N . PRO A 1 271 ? 0.598 -31.891 -23.422 1 98.06 271 PRO A N 1
ATOM 2071 C CA . PRO A 1 271 ? -0.408 -32.438 -22.5 1 98.06 271 PRO A CA 1
ATOM 2072 C C . PRO A 1 271 ? -0.192 -33.906 -22.172 1 98.06 271 PRO A C 1
ATOM 2074 O O . PRO A 1 271 ? 0.219 -34.688 -23.047 1 98.06 271 PRO A O 1
ATOM 2077 N N . SER A 1 272 ? -0.544 -34.25 -20.984 1 98.44 272 SER A N 1
ATOM 2078 C CA . SER A 1 272 ? -0.474 -35.656 -20.516 1 98.44 272 SER A CA 1
ATOM 2079 C C . SER A 1 272 ? -1.78 -36.375 -20.797 1 98.44 272 SER A C 1
ATOM 2081 O O . SER A 1 272 ? -1.828 -37.625 -20.734 1 98.44 272 SER A O 1
ATOM 2083 N N . PHE A 1 273 ? -2.803 -35.625 -21.141 1 98.38 273 PHE A N 1
ATOM 2084 C CA . PHE A 1 273 ? -4.129 -36.219 -21.25 1 98.38 273 PHE A CA 1
ATOM 2085 C C . PHE A 1 273 ? -4.801 -35.781 -22.562 1 98.38 273 PHE A C 1
ATOM 2087 O O . PHE A 1 273 ? -4.621 -34.656 -23.016 1 98.38 273 PHE A O 1
ATOM 2094 N N . SER A 1 274 ? -5.566 -36.75 -23.062 1 97.25 274 SER A N 1
ATOM 2095 C CA . SER A 1 274 ? -6.461 -36.406 -24.156 1 97.25 274 SER A CA 1
ATOM 2096 C C . SER A 1 274 ? -7.727 -35.719 -23.625 1 97.25 274 SER A C 1
ATOM 2098 O O . SER A 1 274 ? -8.383 -36.25 -22.719 1 97.25 274 SER A O 1
ATOM 2100 N N . GLN A 1 275 ? -8.008 -34.625 -24.094 1 95.44 275 GLN A N 1
ATOM 2101 C CA . GLN A 1 275 ? -9.234 -33.938 -23.719 1 95.44 275 GLN A CA 1
ATOM 2102 C C . GLN A 1 275 ? -10.43 -34.469 -24.516 1 95.44 275 GLN A C 1
ATOM 2104 O O . GLN A 1 275 ? -10.688 -34.031 -25.641 1 95.44 275 GLN A O 1
ATOM 2109 N N . THR A 1 276 ? -11.148 -35.281 -23.922 1 93.06 276 THR A N 1
ATOM 2110 C CA . THR A 1 276 ? -12.242 -36 -24.578 1 93.06 276 THR A CA 1
ATOM 2111 C C . THR A 1 276 ? -13.32 -35.031 -25.047 1 93.06 276 THR A C 1
ATOM 2113 O O . THR A 1 276 ? -13.797 -34.188 -24.266 1 93.06 276 THR A O 1
ATOM 2116 N N . GLY A 1 277 ? -13.742 -35.188 -26.281 1 91.69 277 GLY A N 1
ATOM 2117 C CA . GLY A 1 277 ? -14.727 -34.281 -26.859 1 91.69 277 GLY A CA 1
ATOM 2118 C C . GLY A 1 277 ? -14.109 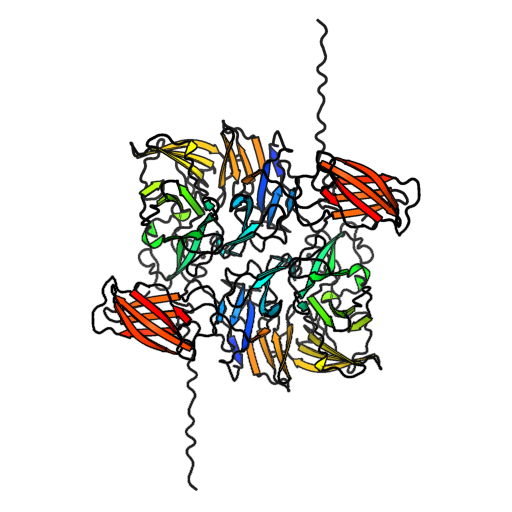-33 -27.438 1 91.69 277 GLY A C 1
ATOM 2119 O O . GLY A 1 277 ? -14.828 -32.094 -27.844 1 91.69 277 GLY A O 1
ATOM 2120 N N . ASN A 1 278 ? -12.922 -32.844 -27.391 1 91.25 278 ASN A N 1
ATOM 2121 C CA . ASN A 1 278 ? -12.133 -31.781 -28.016 1 91.25 278 ASN A CA 1
ATOM 2122 C C . ASN A 1 278 ? -12.383 -30.422 -27.375 1 91.25 278 ASN A C 1
ATOM 2124 O O . ASN A 1 278 ? -12.438 -29.406 -28.062 1 91.25 278 ASN A O 1
ATOM 2128 N N . TRP A 1 279 ? -12.672 -30.484 -26.109 1 96.25 279 TRP A N 1
ATOM 2129 C CA . TRP A 1 279 ? -12.766 -29.203 -25.406 1 96.25 279 TRP A CA 1
ATOM 2130 C C . TRP A 1 279 ? -11.383 -28.578 -25.234 1 96.25 279 TRP A C 1
ATOM 2132 O O . TRP A 1 279 ? -10.367 -29.281 -25.266 1 96.25 279 TRP A O 1
ATOM 2142 N N . THR A 1 280 ? -11.32 -27.188 -25.25 1 97.88 280 THR A N 1
ATOM 2143 C CA . THR A 1 280 ? -10.078 -26.422 -25.078 1 97.88 280 THR A CA 1
ATOM 2144 C C . THR A 1 280 ? -10.219 -25.391 -23.969 1 97.88 280 THR A C 1
ATOM 2146 O O . THR A 1 280 ? -11.328 -25.078 -23.531 1 97.88 280 THR A O 1
ATOM 2149 N N . PHE A 1 281 ? -9.148 -25.031 -23.484 1 98.62 281 PHE A N 1
ATOM 2150 C CA . PHE A 1 281 ? -9.062 -23.906 -22.562 1 98.62 281 PHE A CA 1
ATOM 2151 C C . PHE A 1 281 ? -7.762 -23.141 -22.766 1 98.62 281 PHE A C 1
ATOM 2153 O O . PHE A 1 281 ? -6.832 -23.625 -23.406 1 98.62 281 PHE A O 1
ATOM 2160 N N . GLY A 1 282 ? -7.738 -21.906 -22.25 1 98.75 282 GLY A N 1
ATOM 2161 C CA . GLY A 1 282 ? -6.5 -21.156 -22.359 1 98.75 282 GLY A CA 1
ATOM 2162 C C . GLY A 1 282 ? -6.477 -19.922 -21.469 1 98.75 282 GLY A C 1
ATOM 2163 O O . GLY A 1 282 ? -7.527 -19.359 -21.141 1 98.75 282 GLY A O 1
ATOM 2164 N N . PHE A 1 283 ? -5.227 -19.547 -21.094 1 98.88 283 PHE A N 1
ATOM 2165 C CA . PHE A 1 283 ? -4.945 -18.375 -20.266 1 98.88 283 PHE A CA 1
ATOM 2166 C C . PHE A 1 283 ? -5.758 -18.406 -18.984 1 98.88 283 PHE A C 1
ATOM 2168 O O . PHE A 1 283 ? -6.234 -17.375 -18.516 1 98.88 283 PHE A O 1
ATOM 2175 N N . GLN A 1 284 ? -5.895 -19.641 -18.453 1 98.88 284 GLN A N 1
ATOM 2176 C CA . GLN A 1 284 ? -6.781 -19.953 -17.344 1 98.88 284 GLN A CA 1
ATOM 2177 C C . GLN A 1 284 ? -6.246 -19.375 -16.031 1 98.88 284 GLN A C 1
ATOM 2179 O O . GLN A 1 284 ? -5.082 -18.969 -15.961 1 98.88 284 GLN A O 1
ATOM 2184 N N . HIS A 1 285 ? -7.117 -19.266 -15.031 1 98.94 285 HIS A N 1
ATOM 2185 C CA . HIS A 1 285 ? -6.812 -18.812 -13.672 1 98.94 285 HIS A CA 1
ATOM 2186 C C . HIS A 1 285 ? -7.434 -19.734 -12.633 1 98.94 285 HIS A C 1
ATOM 2188 O O . HIS A 1 285 ? -8.367 -20.484 -12.938 1 98.94 285 HIS A O 1
ATOM 2194 N N . HIS A 1 286 ? -6.91 -19.75 -11.398 1 98.94 286 HIS A N 1
ATOM 2195 C CA . HIS A 1 286 ? -7.523 -20.219 -10.164 1 98.94 286 HIS A CA 1
ATOM 2196 C C . HIS A 1 286 ? -7.789 -21.719 -10.227 1 98.94 286 HIS A C 1
ATOM 2198 O O . HIS A 1 286 ? -8.906 -22.172 -9.969 1 98.94 286 HIS A O 1
ATOM 2204 N N . ALA A 1 287 ? -6.852 -22.516 -10.555 1 98.94 287 ALA A N 1
ATOM 2205 C CA . ALA A 1 287 ? -6.973 -23.969 -10.508 1 98.94 287 ALA A CA 1
ATOM 2206 C C . ALA A 1 287 ? -6.969 -24.469 -9.07 1 98.94 287 ALA A C 1
ATOM 2208 O O . ALA A 1 287 ? -6.113 -24.094 -8.266 1 98.94 287 ALA A O 1
ATOM 2209 N N . ARG A 1 288 ? -7.973 -25.359 -8.727 1 98.94 288 ARG A N 1
ATOM 2210 C CA . ARG A 1 288 ? -8.125 -25.906 -7.383 1 98.94 288 ARG A CA 1
ATOM 2211 C C . ARG A 1 288 ? -8.422 -27.391 -7.43 1 98.94 288 ARG A C 1
ATOM 2213 O O . ARG A 1 288 ? -9.188 -27.859 -8.281 1 98.94 288 ARG A O 1
ATOM 2220 N N . TRP A 1 289 ? -7.875 -28.094 -6.457 1 98.75 289 TRP A N 1
ATOM 2221 C CA . TRP A 1 289 ? -8.281 -29.484 -6.238 1 98.75 289 TRP A CA 1
ATOM 2222 C C . TRP A 1 289 ? -9.711 -29.547 -5.719 1 98.75 289 TRP A C 1
ATOM 2224 O O . TRP A 1 289 ? -10.125 -28.734 -4.898 1 98.75 289 TRP A O 1
ATOM 2234 N N . GLN A 1 290 ? -10.398 -30.516 -6.223 1 98.56 290 GLN A N 1
ATOM 2235 C CA . GLN A 1 290 ? -11.719 -30.859 -5.703 1 98.56 290 GLN A CA 1
ATOM 2236 C C . GLN A 1 290 ? -11.812 -32.344 -5.34 1 98.56 290 GLN A C 1
ATOM 2238 O O . GLN A 1 290 ? -12.578 -33.062 -5.953 1 98.56 290 GLN A O 1
ATOM 2243 N N . PRO A 1 291 ? -11.141 -32.688 -4.258 1 97.56 291 PRO A N 1
ATOM 2244 C CA . PRO A 1 291 ? -11.023 -34.125 -3.941 1 97.56 291 PRO A CA 1
ATOM 2245 C C . PRO A 1 291 ? -12.367 -34.75 -3.604 1 97.56 291 PRO A C 1
ATOM 2247 O O . PRO A 1 291 ? -12.547 -35.969 -3.818 1 97.56 291 PRO A O 1
ATOM 2250 N N . GLN A 1 292 ? -13.32 -34 -3.146 1 95.69 292 GLN A N 1
ATOM 2251 C CA . GLN A 1 292 ? -14.625 -34.531 -2.758 1 95.69 292 GLN A CA 1
ATOM 2252 C C . GLN A 1 292 ? -15.398 -35.031 -3.975 1 95.69 292 GLN A C 1
ATOM 2254 O O . GLN A 1 292 ? -16.375 -35.781 -3.838 1 95.69 292 GLN A O 1
ATOM 2259 N N . LEU A 1 293 ? -14.93 -34.594 -5.121 1 96.69 293 LEU A N 1
ATOM 2260 C CA . LEU A 1 293 ? -15.609 -34.969 -6.348 1 96.69 293 LEU A CA 1
ATOM 2261 C C . LEU A 1 293 ? -14.852 -36.125 -7.043 1 96.69 293 LEU A C 1
ATOM 2263 O O . LEU A 1 293 ? -15.297 -36.625 -8.07 1 96.69 293 LEU A O 1
ATOM 2267 N N . SER A 1 294 ? -13.781 -36.5 -6.488 1 96.12 294 SER A N 1
ATOM 2268 C CA . SER A 1 294 ? -12.914 -37.5 -7.145 1 96.12 294 SER A CA 1
ATOM 2269 C C . SER A 1 294 ? -13.352 -38.906 -6.828 1 96.12 294 SER A C 1
ATOM 2271 O O . SER A 1 294 ? -13.867 -39.188 -5.742 1 96.12 294 SER A O 1
ATOM 2273 N N . LYS A 1 295 ? -13.094 -39.844 -7.797 1 95.12 295 LYS A N 1
ATOM 2274 C CA . LYS A 1 295 ? -13.227 -41.281 -7.652 1 95.12 295 LYS A CA 1
ATOM 2275 C C . LYS A 1 295 ? -11.867 -41.969 -7.703 1 95.12 295 LYS A C 1
ATOM 2277 O O . LYS A 1 295 ? -10.867 -41.344 -8.094 1 95.12 295 LYS A O 1
ATOM 2282 N N . PRO A 1 296 ? -11.891 -43.219 -7.23 1 94.25 296 PRO A N 1
ATOM 2283 C CA . PRO A 1 296 ? -10.609 -43.906 -7.336 1 94.25 296 PRO A CA 1
ATOM 2284 C C . PRO A 1 296 ? -10.047 -43.906 -8.75 1 94.25 296 PRO A C 1
ATOM 2286 O O . PRO A 1 296 ? -10.766 -44.156 -9.711 1 94.25 296 PRO A O 1
ATOM 2289 N N . GLY A 1 297 ? -8.859 -43.5 -8.812 1 95 297 GLY A N 1
ATOM 2290 C CA . GLY A 1 297 ? -8.188 -43.469 -10.102 1 95 297 GLY A CA 1
ATOM 2291 C C . GLY A 1 297 ? -8.367 -42.156 -10.844 1 95 297 GLY A C 1
ATOM 2292 O O . GLY A 1 297 ? -7.824 -41.969 -11.93 1 95 297 GLY A O 1
ATOM 2293 N N . THR A 1 298 ? -9.117 -41.281 -10.25 1 97.5 298 THR A N 1
ATOM 2294 C CA . THR A 1 298 ? -9.344 -40 -10.906 1 97.5 298 THR A CA 1
ATOM 2295 C C . THR A 1 298 ? -9.023 -38.844 -9.961 1 97.5 298 THR A C 1
ATOM 2297 O O . THR A 1 298 ? -8.914 -39.031 -8.75 1 97.5 298 THR A O 1
ATOM 2300 N N . GLU A 1 299 ? -8.734 -37.75 -10.531 1 98.38 299 GLU A N 1
ATOM 2301 C CA . GLU A 1 299 ? -8.617 -36.469 -9.852 1 98.38 299 GLU A CA 1
ATOM 2302 C C . GLU A 1 299 ? -9.547 -35.438 -10.469 1 98.38 299 GLU A C 1
ATOM 2304 O O . GLU A 1 299 ? -9.703 -35.375 -11.688 1 98.38 299 GLU A O 1
ATOM 2309 N N . VAL A 1 300 ? -10.211 -34.656 -9.633 1 98.75 300 VAL A N 1
ATOM 2310 C CA . VAL A 1 300 ? -11.086 -33.625 -10.133 1 98.75 300 VAL A CA 1
ATOM 2311 C C . VAL A 1 300 ? -10.539 -32.25 -9.734 1 98.75 300 VAL A C 1
ATOM 2313 O O . VAL A 1 300 ? -10.102 -32.062 -8.594 1 98.75 300 VAL A O 1
ATOM 2316 N N . ILE A 1 301 ? -10.492 -31.328 -10.703 1 98.88 301 ILE A N 1
ATOM 2317 C CA . ILE A 1 301 ? -10.062 -29.953 -10.438 1 98.88 301 ILE A CA 1
ATOM 2318 C C . ILE A 1 301 ? -11.094 -28.984 -11 1 98.88 301 ILE A C 1
ATOM 2320 O O . ILE A 1 301 ? -11.891 -29.344 -11.875 1 98.88 301 ILE A O 1
ATOM 2324 N N . SER A 1 302 ? -11.164 -27.797 -10.453 1 98.94 302 SER A N 1
ATOM 2325 C CA . SER A 1 302 ? -11.898 -26.672 -11.016 1 98.94 302 SER A CA 1
ATOM 2326 C C . SER A 1 302 ? -10.961 -25.531 -11.406 1 98.94 302 SER A C 1
ATOM 2328 O O . SER A 1 302 ? -9.867 -25.406 -10.844 1 98.94 302 SER A O 1
ATOM 2330 N N . PHE A 1 303 ? -11.289 -24.766 -12.398 1 98.94 303 PHE A N 1
ATOM 2331 C CA . PHE A 1 303 ? -10.516 -23.562 -12.75 1 98.94 303 PHE A CA 1
ATOM 2332 C C . PHE A 1 303 ? -11.344 -22.625 -13.617 1 98.94 303 PHE A C 1
ATOM 2334 O O . PHE A 1 303 ? -12.43 -22.984 -14.078 1 98.94 303 PHE A O 1
ATOM 2341 N N . PHE A 1 304 ? -10.93 -21.391 -13.664 1 98.94 304 PHE A N 1
ATOM 2342 C CA . PHE A 1 304 ? -11.508 -20.375 -14.531 1 98.94 304 PHE A CA 1
ATOM 2343 C C . PHE A 1 304 ? -10.82 -20.359 -15.891 1 98.94 304 PHE A C 1
ATOM 2345 O O . PHE A 1 304 ? -9.609 -20.156 -15.969 1 98.94 304 PHE A O 1
ATOM 2352 N N . ASP A 1 305 ? -11.57 -20.609 -16.922 1 98.94 305 ASP A N 1
ATOM 2353 C CA . ASP A 1 305 ? -11.07 -20.578 -18.281 1 98.94 305 ASP A CA 1
ATOM 2354 C C . ASP A 1 305 ? -11.328 -19.219 -18.938 1 98.94 305 ASP A C 1
ATOM 2356 O O . ASP A 1 305 ? -12.445 -18.938 -19.391 1 98.94 305 ASP A O 1
ATOM 2360 N N . ASN A 1 306 ? -10.25 -18.438 -19.047 1 98.88 306 ASN A N 1
ATOM 2361 C CA . ASN A 1 306 ? -10.414 -17.156 -19.734 1 98.88 306 ASN A CA 1
ATOM 2362 C C . ASN A 1 306 ? -10.742 -17.344 -21.203 1 98.88 306 ASN A C 1
ATOM 2364 O O . ASN A 1 306 ? -11.398 -16.5 -21.812 1 98.88 306 ASN A O 1
ATOM 2368 N N . SER A 1 307 ? -10.266 -18.438 -21.719 1 98.62 307 SER A N 1
ATOM 2369 C CA . SER A 1 307 ? -10.484 -18.828 -23.109 1 98.62 307 SER A CA 1
ATOM 2370 C C . SER A 1 307 ? -9.773 -17.859 -24.062 1 98.62 307 SER A C 1
ATOM 2372 O O . SER A 1 307 ? -10.141 -17.766 -25.234 1 98.62 307 SER A O 1
ATOM 2374 N N . GLY A 1 308 ? -8.852 -17.062 -23.578 1 98.25 308 GLY A N 1
ATOM 2375 C CA . GLY A 1 308 ? -8.086 -16.141 -24.391 1 98.25 308 GLY A CA 1
ATOM 2376 C C . GLY A 1 308 ? -7.441 -15.031 -23.594 1 98.25 308 GLY A C 1
ATOM 2377 O O . GLY A 1 308 ? -7.625 -14.953 -22.375 1 98.25 308 GLY A O 1
ATOM 2378 N N . ASP A 1 309 ? -6.664 -14.203 -24.344 1 97.69 309 ASP A N 1
ATOM 2379 C CA . ASP A 1 309 ? -6 -13.094 -23.672 1 97.69 309 ASP A CA 1
ATOM 2380 C C . ASP A 1 309 ? -6.203 -11.789 -24.438 1 97.69 309 ASP A C 1
ATOM 2382 O O . ASP A 1 309 ? -5.484 -10.812 -24.219 1 97.69 309 ASP A O 1
ATOM 2386 N N . GLY A 1 310 ? -7.086 -11.75 -25.375 1 96.31 310 GLY A N 1
ATOM 2387 C CA . GLY A 1 310 ? -7.309 -10.609 -26.234 1 96.31 310 GLY A CA 1
ATOM 2388 C C . GLY A 1 310 ? -6.594 -10.727 -27.578 1 96.31 310 GLY A C 1
ATOM 2389 O O . GLY A 1 310 ? -7.031 -10.148 -28.578 1 96.31 310 GLY A O 1
ATOM 2390 N N . THR A 1 311 ? -5.543 -11.508 -27.625 1 96.62 311 THR A N 1
ATOM 2391 C CA . THR A 1 311 ? -4.77 -11.734 -28.844 1 96.62 311 THR A CA 1
ATOM 2392 C C . THR A 1 311 ? -5.004 -13.148 -29.375 1 96.62 311 THR A C 1
ATOM 2394 O O . THR A 1 311 ? -5.156 -13.336 -30.594 1 96.62 311 THR A O 1
ATOM 2397 N N . ILE A 1 312 ? -5 -14.102 -28.5 1 97.75 312 ILE A N 1
ATOM 2398 C CA . ILE A 1 312 ? -5.289 -15.5 -28.812 1 97.75 312 ILE A CA 1
ATOM 2399 C C . ILE A 1 312 ? -6.648 -15.883 -28.234 1 97.75 312 ILE A C 1
ATOM 2401 O O . ILE A 1 312 ? -6.973 -15.531 -27.094 1 97.75 312 ILE A O 1
ATOM 2405 N N . THR A 1 313 ? -7.461 -16.547 -29.078 1 98 313 THR A N 1
ATOM 2406 C CA . THR A 1 313 ? -8.781 -17 -28.625 1 98 313 THR A CA 1
ATOM 2407 C C . THR A 1 313 ? -8.898 -18.516 -28.719 1 98 313 THR A C 1
ATOM 2409 O O . THR A 1 313 ? -8.641 -19.094 -29.781 1 98 313 THR A O 1
ATOM 2412 N N . PHE A 1 314 ? -9.211 -19.156 -27.672 1 98 314 PHE A N 1
ATOM 2413 C CA . PHE A 1 314 ? -9.516 -20.594 -27.641 1 98 314 PHE A CA 1
ATOM 2414 C C . PHE A 1 314 ? -11.008 -20.828 -27.797 1 98 314 PHE A C 1
ATOM 2416 O O . PHE A 1 314 ? -11.43 -21.688 -28.578 1 98 314 PHE A O 1
ATOM 2423 N N . ASN A 1 315 ? -11.727 -20.172 -27 1 97.5 315 ASN A N 1
ATOM 2424 C CA . ASN A 1 315 ? -13.188 -20.141 -27.047 1 97.5 315 ASN A CA 1
ATOM 2425 C C . ASN A 1 315 ? -13.727 -18.719 -27 1 97.5 315 ASN A C 1
ATOM 2427 O O . ASN A 1 315 ? -13.07 -17.812 -26.469 1 97.5 315 ASN A O 1
ATOM 2431 N N . ASN A 1 316 ? -14.938 -18.406 -27.469 1 96.5 316 ASN A N 1
ATOM 2432 C CA . ASN A 1 316 ? -15.461 -17.062 -27.625 1 96.5 316 ASN A CA 1
ATOM 2433 C C . ASN A 1 316 ? -16.188 -16.578 -26.375 1 96.5 316 ASN A C 1
ATOM 2435 O O . ASN A 1 316 ? -16.859 -15.555 -26.391 1 96.5 316 ASN A O 1
ATOM 2439 N N . VAL A 1 317 ? -16.062 -17.312 -25.312 1 97.88 317 VAL A N 1
ATOM 2440 C CA . VAL A 1 317 ? -16.688 -16.969 -24.047 1 97.88 317 VAL A CA 1
ATOM 2441 C C . VAL A 1 317 ? -15.883 -17.562 -22.891 1 97.88 317 VAL A C 1
ATOM 2443 O O . VAL A 1 317 ? -15.305 -18.641 -23.016 1 97.88 317 VAL A O 1
ATOM 2446 N N . SER A 1 318 ? -15.742 -16.812 -21.812 1 98.81 318 SER A N 1
ATOM 2447 C CA . SER A 1 318 ? -15.102 -17.359 -20.609 1 98.81 318 SER A CA 1
ATOM 2448 C C . SER A 1 318 ? -16.016 -18.344 -19.891 1 98.81 318 SER A C 1
ATOM 2450 O O . SER A 1 318 ? -17.234 -18.281 -20.031 1 98.81 318 SER A O 1
ATOM 2452 N N . ARG A 1 319 ? -15.398 -19.234 -19.125 1 98.69 319 ARG A N 1
ATOM 2453 C CA . ARG A 1 319 ? -16.172 -20.297 -18.484 1 98.69 319 ARG A CA 1
ATOM 2454 C C . ARG A 1 319 ? -15.523 -20.734 -17.172 1 98.69 319 ARG A C 1
ATOM 2456 O O . ARG A 1 319 ? -14.312 -20.609 -17.016 1 98.69 319 ARG A O 1
ATOM 2463 N N . ALA A 1 320 ? -16.359 -21.156 -16.266 1 98.88 320 ALA A N 1
ATOM 2464 C CA . ALA A 1 320 ? -15.898 -21.953 -15.125 1 98.88 320 ALA A CA 1
ATOM 2465 C C . ALA A 1 320 ? -15.977 -23.438 -15.438 1 98.88 320 ALA A C 1
ATOM 2467 O O . ALA A 1 320 ? -17.016 -23.938 -15.867 1 98.88 320 ALA A O 1
ATOM 2468 N N . LEU A 1 321 ? -14.883 -24.125 -15.195 1 98.88 321 LEU A N 1
ATOM 2469 C CA . LEU A 1 321 ? -14.844 -25.547 -15.562 1 98.88 321 LEU A CA 1
ATOM 2470 C C . LEU A 1 321 ? -14.547 -26.406 -14.336 1 98.88 321 LEU A C 1
ATOM 2472 O O . LEU A 1 321 ? -13.75 -26.016 -13.477 1 98.88 321 LEU A O 1
ATOM 2476 N N . VAL A 1 322 ? -15.188 -27.531 -14.266 1 98.81 322 VAL A N 1
ATOM 2477 C CA . VAL A 1 322 ? -14.812 -28.672 -13.43 1 98.81 322 VAL A CA 1
ATOM 2478 C C . VAL A 1 322 ? -14.406 -29.844 -14.305 1 98.81 322 VAL A C 1
ATOM 2480 O O . VAL A 1 322 ? -15.18 -30.281 -15.156 1 98.81 322 VAL A O 1
ATOM 2483 N N . VAL A 1 323 ? -13.234 -30.328 -14.086 1 98.81 323 VAL A N 1
ATOM 2484 C CA . VAL A 1 323 ? -12.656 -31.312 -15 1 98.81 323 VAL A CA 1
ATOM 2485 C C . VAL A 1 323 ? -12.188 -32.531 -14.211 1 98.81 323 VAL A C 1
ATOM 2487 O O . VAL A 1 323 ? -11.602 -32.406 -13.133 1 98.81 323 VAL A O 1
ATOM 2490 N N . GLN A 1 324 ? -12.477 -33.688 -14.758 1 98.69 324 GLN A N 1
ATOM 2491 C CA . GLN A 1 324 ? -11.969 -34.938 -14.219 1 98.69 324 GLN A CA 1
ATOM 2492 C C . GLN A 1 324 ? -10.789 -35.469 -15.031 1 98.69 324 GLN A C 1
ATOM 2494 O O . GLN A 1 324 ? -10.875 -35.594 -16.25 1 98.69 324 GLN A O 1
ATOM 2499 N N . ILE A 1 325 ? -9.75 -35.688 -14.344 1 98.62 325 ILE A N 1
ATOM 2500 C CA . ILE A 1 325 ? -8.578 -36.344 -14.914 1 98.62 325 ILE A CA 1
ATOM 2501 C C . ILE A 1 325 ? -8.602 -37.812 -14.586 1 98.62 325 ILE A C 1
ATOM 2503 O O . ILE A 1 325 ? -8.633 -38.219 -13.414 1 98.62 325 ILE A O 1
ATOM 2507 N N . ASN A 1 326 ? -8.633 -38.625 -15.555 1 97.94 326 ASN A N 1
ATOM 2508 C CA . ASN A 1 326 ? -8.609 -40.062 -15.391 1 97.94 326 ASN A CA 1
ATOM 2509 C C . ASN A 1 326 ? -7.23 -40.656 -15.68 1 97.94 326 ASN A C 1
ATOM 2511 O O . ASN A 1 326 ? -6.785 -40.656 -16.828 1 97.94 326 ASN A O 1
ATOM 2515 N N . HIS A 1 327 ? -6.656 -41.25 -14.727 1 96.31 327 HIS A N 1
ATOM 2516 C CA . HIS A 1 327 ? -5.281 -41.719 -14.867 1 96.31 327 HIS A CA 1
ATOM 2517 C C . HIS A 1 327 ? -5.223 -43.094 -15.469 1 96.31 327 HIS A C 1
ATOM 2519 O O . HIS A 1 327 ? -4.168 -43.531 -15.938 1 96.31 327 HIS A O 1
ATOM 2525 N N . THR A 1 328 ? -6.285 -43.719 -15.5 1 96.06 328 THR A N 1
ATOM 2526 C CA . THR A 1 328 ? -6.332 -45.062 -16.062 1 96.06 328 THR A CA 1
ATOM 2527 C C . THR A 1 328 ? -6.273 -45 -17.594 1 96.06 328 THR A C 1
ATOM 2529 O O . THR A 1 328 ? -5.508 -45.75 -18.219 1 96.06 328 THR A O 1
ATOM 2532 N N . ASP A 1 329 ? -7.027 -44.125 -18.141 1 95.5 329 ASP A N 1
ATOM 2533 C CA . ASP A 1 329 ? -7.059 -44.062 -19.594 1 95.5 329 ASP A CA 1
ATOM 2534 C C . ASP A 1 329 ? -6.43 -42.781 -20.125 1 95.5 329 ASP A C 1
ATOM 2536 O O . ASP A 1 329 ? -6.496 -42.5 -21.312 1 95.5 329 ASP A O 1
ATOM 2540 N N . SER A 1 330 ? -5.906 -41.938 -19.266 1 97.44 330 SER A N 1
ATOM 2541 C CA . SER A 1 330 ? -5.211 -40.719 -19.594 1 97.44 330 SER A CA 1
ATOM 2542 C C . SER A 1 330 ? -6.121 -39.75 -20.359 1 97.44 330 SER A C 1
ATOM 2544 O O . SER A 1 330 ? -5.746 -39.25 -21.406 1 97.44 330 SER A O 1
ATOM 2546 N N . THR A 1 331 ? -7.242 -39.5 -19.797 1 98.12 331 THR A N 1
ATOM 2547 C CA . THR A 1 331 ? -8.195 -38.594 -20.406 1 98.12 331 THR A CA 1
ATOM 2548 C C . THR A 1 331 ? -8.617 -37.5 -19.422 1 98.12 331 THR A C 1
ATOM 2550 O O . THR A 1 331 ? -8.469 -37.688 -18.203 1 98.12 331 THR A O 1
ATOM 2553 N N . ALA A 1 332 ? -8.977 -36.438 -19.953 1 98.75 332 ALA A N 1
ATOM 2554 C CA . ALA A 1 332 ? -9.594 -35.344 -19.188 1 98.75 332 ALA A CA 1
ATOM 2555 C C . ALA A 1 332 ? -10.984 -35 -19.719 1 98.75 332 ALA A C 1
ATOM 2557 O O . ALA A 1 332 ? -11.156 -34.781 -20.922 1 98.75 332 ALA A O 1
ATOM 2558 N N . THR A 1 333 ? -11.93 -35.031 -18.828 1 98.25 333 THR A N 1
ATOM 2559 C CA . THR A 1 333 ? -13.32 -34.812 -19.219 1 98.25 333 THR A CA 1
ATOM 2560 C C . THR A 1 333 ? -13.945 -33.656 -18.422 1 98.25 333 THR A C 1
ATOM 2562 O O . THR A 1 333 ? -13.75 -33.562 -17.219 1 98.25 333 THR A O 1
ATOM 2565 N N . VAL A 1 334 ? -14.656 -32.812 -19.156 1 98.38 334 VAL A N 1
ATOM 2566 C CA . VAL A 1 334 ? -15.383 -31.734 -18.469 1 98.38 334 VAL A CA 1
ATOM 2567 C C . VAL A 1 334 ? -16.609 -32.312 -17.766 1 98.38 334 VAL A C 1
ATOM 2569 O O . VAL A 1 334 ? -17.484 -32.875 -18.406 1 98.38 334 VAL A O 1
ATOM 2572 N N . LEU A 1 335 ? -16.625 -32.156 -16.438 1 97.81 335 LEU A N 1
ATOM 2573 C CA . LEU A 1 335 ? -17.781 -32.594 -15.664 1 97.81 335 LEU A CA 1
ATOM 2574 C C . LEU A 1 335 ? -18.844 -31.516 -15.602 1 97.81 335 LEU A C 1
ATOM 2576 O O . LEU A 1 335 ? -20.047 -31.812 -15.547 1 97.81 335 LEU A O 1
ATOM 2580 N N . ARG A 1 336 ? -18.406 -30.312 -15.508 1 98.19 336 ARG A N 1
ATOM 2581 C CA . ARG A 1 336 ? -19.297 -29.156 -15.422 1 98.19 336 ARG A CA 1
ATOM 2582 C C . ARG A 1 336 ? -18.703 -27.953 -16.141 1 98.19 336 ARG A C 1
ATOM 2584 O O . ARG A 1 336 ? -17.5 -27.719 -16.062 1 98.19 336 ARG A O 1
ATOM 2591 N N . LYS A 1 337 ? -19.547 -27.281 -16.844 1 98.25 337 LYS A N 1
ATOM 2592 C CA . LYS A 1 337 ? -19.203 -26.078 -17.578 1 98.25 337 LYS A CA 1
ATOM 2593 C C . LYS A 1 337 ? -20.219 -24.969 -17.328 1 98.25 337 LYS A C 1
ATOM 2595 O O . LYS A 1 337 ? -21.359 -25.047 -17.797 1 98.25 337 LYS A O 1
ATOM 2600 N N . ALA A 1 338 ? -19.859 -23.984 -16.547 1 98.62 338 ALA A N 1
ATOM 2601 C CA . ALA A 1 338 ? -20.672 -22.781 -16.359 1 98.62 338 ALA A CA 1
ATOM 2602 C C . ALA A 1 338 ? -20.172 -21.656 -17.266 1 98.62 338 ALA A C 1
ATOM 2604 O O . ALA A 1 338 ? -19.062 -21.141 -17.062 1 98.62 338 ALA A O 1
ATOM 2605 N N . THR A 1 339 ? -20.969 -21.234 -18.188 1 98.5 339 THR A N 1
ATOM 2606 C CA . THR A 1 339 ? -20.594 -20.266 -19.203 1 98.5 339 THR A CA 1
ATOM 2607 C C . THR A 1 339 ? -20.969 -18.844 -18.766 1 98.5 339 THR A C 1
ATOM 2609 O O . THR A 1 339 ? -22.047 -18.625 -18.203 1 98.5 339 THR A O 1
ATOM 2612 N N . ALA A 1 340 ? -20.094 -17.969 -19.125 1 98.75 340 ALA A N 1
ATOM 2613 C CA . ALA A 1 340 ? -20.328 -16.578 -18.75 1 98.75 340 ALA A CA 1
ATOM 2614 C C . ALA A 1 340 ? -21.625 -16.047 -19.359 1 98.75 340 ALA A C 1
ATOM 2616 O O . ALA A 1 340 ? -21.891 -16.266 -20.531 1 98.75 340 ALA A O 1
ATOM 2617 N N . PRO A 1 341 ? -22.406 -15.359 -18.562 1 98.56 341 PRO A N 1
ATOM 2618 C CA . PRO A 1 341 ? -23.547 -14.656 -19.156 1 98.56 341 PRO A CA 1
ATOM 2619 C C . PRO A 1 341 ? -23.141 -13.43 -19.953 1 98.56 341 PRO A C 1
ATOM 2621 O O . PRO A 1 341 ? -22.016 -12.922 -19.781 1 98.56 341 PRO A O 1
ATOM 2624 N N . TYR A 1 342 ? -24.016 -12.969 -20.906 1 97.62 342 TYR A N 1
ATOM 2625 C CA . TYR A 1 342 ? -23.844 -11.758 -21.688 1 97.62 342 TYR A CA 1
ATOM 2626 C C . TYR A 1 342 ? -22.625 -11.875 -22.609 1 97.62 342 TYR A C 1
ATOM 2628 O O . TYR A 1 342 ? -22 -10.867 -22.953 1 97.62 342 TYR A O 1
ATOM 2636 N N . ASP A 1 343 ? -22.109 -13.062 -22.781 1 97.44 343 ASP A N 1
ATOM 2637 C CA . ASP A 1 343 ? -20.984 -13.359 -23.641 1 97.44 343 ASP A CA 1
ATOM 2638 C C . ASP A 1 343 ? -19.703 -12.695 -23.125 1 97.44 343 ASP A C 1
ATOM 2640 O O . ASP A 1 343 ? -18.906 -12.188 -23.922 1 97.44 343 ASP A O 1
ATOM 2644 N N . LEU A 1 344 ? -19.609 -12.609 -21.812 1 98.38 344 LEU A N 1
ATOM 2645 C CA . LEU A 1 344 ? -18.422 -12.016 -21.203 1 98.38 344 LEU A CA 1
ATOM 2646 C C . LEU A 1 344 ? -17.172 -12.828 -21.562 1 98.38 344 LEU A C 1
ATOM 2648 O O . LEU A 1 344 ? -17.188 -14.055 -21.484 1 98.38 344 LEU A O 1
ATOM 2652 N N . GLN A 1 345 ? -16.156 -12.125 -21.984 1 98.06 345 GLN A N 1
ATOM 2653 C CA . GLN A 1 345 ? -14.844 -12.688 -22.312 1 98.06 345 GLN A CA 1
ATOM 2654 C C . GLN A 1 345 ? -13.734 -11.953 -21.562 1 98.06 345 GLN A C 1
ATOM 2656 O O . GLN A 1 345 ? -13.188 -10.961 -22.062 1 98.06 345 GLN A O 1
ATOM 2661 N N . ALA A 1 346 ? -13.406 -12.477 -20.469 1 98.5 346 ALA A N 1
ATOM 2662 C CA . ALA A 1 346 ? -12.352 -11.859 -19.672 1 98.5 346 ALA A CA 1
ATOM 2663 C C . ALA A 1 346 ? -10.977 -12.125 -20.281 1 98.5 346 ALA A C 1
ATOM 2665 O O . ALA A 1 346 ? -10.539 -13.273 -20.359 1 98.5 346 ALA A O 1
ATOM 2666 N N . GLN A 1 347 ? -10.266 -11.125 -20.609 1 97.94 347 GLN A N 1
ATOM 2667 C CA . GLN A 1 347 ? -8.93 -11.289 -21.172 1 97.94 347 GLN A CA 1
ATOM 2668 C C . GLN A 1 347 ? -7.91 -11.625 -20.078 1 97.94 347 GLN A C 1
ATOM 2670 O O . GLN A 1 347 ? -6.797 -12.07 -20.375 1 97.94 347 GLN A O 1
ATOM 2675 N N . SER A 1 348 ? -8.234 -11.336 -18.859 1 98.25 348 SER A N 1
ATOM 2676 C CA . SER A 1 348 ? -7.332 -11.578 -17.734 1 98.25 348 SER A CA 1
ATOM 2677 C C . SER A 1 348 ? -8.102 -11.703 -16.422 1 98.25 348 SER A C 1
ATOM 2679 O O . SER A 1 348 ? -9.266 -11.32 -16.344 1 98.25 348 SER A O 1
ATOM 2681 N N . GLN A 1 349 ? -7.402 -12.258 -15.383 1 98.62 349 GLN A N 1
ATOM 2682 C CA . GLN A 1 349 ? -7.941 -12.328 -14.031 1 98.62 349 GLN A CA 1
ATOM 2683 C C . GLN A 1 349 ? -9.125 -13.297 -13.961 1 98.62 349 GLN A C 1
ATOM 2685 O O . GLN A 1 349 ? -9.359 -14.062 -14.891 1 98.62 349 GLN A O 1
ATOM 2690 N N . GLY A 1 350 ? -9.711 -13.414 -12.766 1 98.88 350 GLY A N 1
ATOM 2691 C CA . GLY A 1 350 ? -10.906 -14.211 -12.547 1 98.88 350 GLY A CA 1
ATOM 2692 C C . GLY A 1 350 ? -10.664 -15.43 -11.672 1 98.88 350 GLY A C 1
ATOM 2693 O O . GLY A 1 350 ? -9.516 -15.797 -11.43 1 98.88 350 GLY A O 1
ATOM 2694 N N . ASN A 1 351 ? -11.812 -15.953 -11.211 1 98.94 351 ASN A N 1
ATOM 2695 C CA . ASN A 1 351 ? -11.719 -17.172 -10.414 1 98.94 351 ASN A CA 1
ATOM 2696 C C . ASN A 1 351 ? -13.039 -17.938 -10.398 1 98.94 351 ASN A C 1
ATOM 2698 O O . ASN A 1 351 ? -14.086 -17.391 -10.766 1 98.94 351 ASN A O 1
ATOM 2702 N N . THR A 1 352 ? -12.914 -19.203 -10.031 1 98.88 352 THR A N 1
ATOM 2703 C CA . THR A 1 352 ? -14.031 -20.125 -9.852 1 98.88 352 THR A CA 1
ATOM 2704 C C . THR A 1 352 ? -14.047 -20.688 -8.43 1 98.88 352 THR A C 1
ATOM 2706 O O . THR A 1 352 ? -13.094 -21.328 -8 1 98.88 352 THR A O 1
ATOM 2709 N N . GLN A 1 353 ? -15.156 -20.422 -7.789 1 98.81 353 GLN A N 1
ATOM 2710 C CA . GLN A 1 353 ? -15.336 -20.938 -6.438 1 98.81 353 GLN A CA 1
ATOM 2711 C C . GLN A 1 353 ? -16.484 -21.938 -6.375 1 98.81 353 GLN A C 1
ATOM 2713 O O . GLN A 1 353 ? -17.625 -21.594 -6.715 1 98.81 353 GLN A O 1
ATOM 2718 N N . LEU A 1 354 ? -16.172 -23.172 -5.988 1 98.69 354 LEU A N 1
ATOM 2719 C CA . LEU A 1 354 ? -17.25 -24.141 -5.73 1 98.69 354 LEU A CA 1
ATOM 2720 C C . LEU A 1 354 ? -17.812 -23.953 -4.328 1 98.69 354 LEU A C 1
ATOM 2722 O O . LEU A 1 354 ? -17.078 -23.719 -3.375 1 98.69 354 LEU A O 1
ATOM 2726 N N . LEU A 1 355 ? -19.109 -24 -4.242 1 97.56 355 LEU A N 1
ATOM 2727 C CA . LEU A 1 355 ? -19.828 -23.797 -2.994 1 97.56 355 LEU A CA 1
ATOM 2728 C C . LEU A 1 355 ? -20.734 -24.984 -2.684 1 97.56 355 LEU A C 1
ATOM 2730 O O . LEU A 1 355 ? -20.844 -25.906 -3.488 1 97.56 355 LEU A O 1
ATOM 2734 N N . SER A 1 356 ? -21.344 -25 -1.45 1 95.56 356 SER A N 1
ATOM 2735 C CA . SER A 1 356 ? -22.297 -26.047 -1.064 1 95.56 356 SER A CA 1
ATOM 2736 C C . SER A 1 356 ? -23.484 -26.094 -2.02 1 95.56 356 SER A C 1
ATOM 2738 O O . SER A 1 356 ? -23.766 -25.109 -2.717 1 95.56 356 SER A O 1
ATOM 2740 N N . LYS A 1 357 ? -24.125 -27.312 -2.121 1 96.19 357 LYS A N 1
ATOM 2741 C CA . LYS A 1 357 ? -25.312 -27.547 -2.949 1 96.19 357 LYS A CA 1
ATOM 2742 C C . LYS A 1 357 ? -24.984 -27.375 -4.43 1 96.19 357 LYS A C 1
ATOM 2744 O O . LYS A 1 357 ? -25.797 -26.875 -5.199 1 96.19 357 LYS A O 1
ATOM 2749 N N . ASP A 1 358 ? -23.75 -27.625 -4.75 1 97.12 358 ASP A N 1
ATOM 2750 C CA . ASP A 1 358 ? -23.266 -27.656 -6.121 1 97.12 358 ASP A CA 1
ATOM 2751 C C . ASP A 1 358 ? -23.344 -26.281 -6.773 1 97.12 358 ASP A C 1
ATOM 2753 O O . ASP A 1 358 ? -23.516 -26.172 -7.988 1 97.12 358 ASP A O 1
ATOM 2757 N N . ARG A 1 359 ? -23.312 -25.203 -5.949 1 98 359 ARG A N 1
ATOM 2758 C CA . ARG A 1 359 ? -23.25 -23.844 -6.504 1 98 359 ARG A CA 1
ATOM 2759 C C . ARG A 1 359 ? -21.844 -23.5 -6.941 1 98 359 ARG A C 1
ATOM 2761 O O . ARG A 1 359 ? -20.875 -24.094 -6.473 1 98 359 ARG A O 1
ATOM 2768 N N . ILE A 1 360 ? -21.766 -22.609 -7.938 1 98.75 360 ILE A N 1
ATOM 2769 C CA . ILE A 1 360 ? -20.5 -22.047 -8.383 1 98.75 360 ILE A CA 1
ATOM 2770 C C . ILE A 1 360 ? -20.562 -20.516 -8.367 1 98.75 360 ILE A C 1
ATOM 2772 O O . ILE A 1 360 ? -21.531 -19.938 -8.852 1 98.75 360 ILE A O 1
ATOM 2776 N N . PHE A 1 361 ? -19.672 -19.891 -7.688 1 98.81 361 PHE A N 1
ATOM 2777 C CA . PHE A 1 361 ? -19.5 -18.438 -7.777 1 98.81 361 PHE A CA 1
ATOM 2778 C C . PHE A 1 361 ? -18.297 -18.094 -8.641 1 98.81 361 PHE A C 1
ATOM 2780 O O . PHE A 1 361 ? -17.188 -18.594 -8.414 1 98.81 361 PHE A O 1
ATOM 2787 N N . VAL A 1 362 ? -18.5 -17.266 -9.672 1 98.94 362 VAL A N 1
ATOM 2788 C CA . VAL A 1 362 ? -17.453 -16.922 -10.625 1 98.94 362 VAL A CA 1
ATOM 2789 C C . VAL A 1 362 ? -17.25 -15.414 -10.656 1 98.94 362 VAL A C 1
ATOM 2791 O O . VAL A 1 362 ? -18.203 -14.648 -10.797 1 98.94 362 VAL A O 1
ATOM 2794 N N . ASN A 1 363 ? -16.078 -14.969 -10.438 1 98.94 363 ASN A N 1
ATOM 2795 C CA . ASN A 1 363 ? -15.664 -13.625 -10.797 1 98.94 363 ASN A CA 1
ATOM 2796 C C . ASN A 1 363 ? -15.055 -13.578 -12.195 1 98.94 363 ASN A C 1
ATOM 2798 O O . ASN A 1 363 ? -14.125 -14.336 -12.5 1 98.94 363 ASN A O 1
ATOM 2802 N N . TRP A 1 364 ? -15.523 -12.688 -13.023 1 98.88 364 TRP A N 1
ATOM 2803 C CA . TRP A 1 364 ? -15.172 -12.703 -14.438 1 98.88 364 TRP A CA 1
ATOM 2804 C C . TRP A 1 364 ? -14 -11.773 -14.719 1 98.88 364 TRP A C 1
ATOM 2806 O O . TRP A 1 364 ? -13.891 -11.211 -15.812 1 98.88 364 TRP A O 1
ATOM 2816 N N . GLY A 1 365 ? -13.156 -11.438 -13.781 1 98.44 365 GLY A N 1
ATOM 2817 C CA . GLY A 1 365 ? -11.875 -10.758 -13.93 1 98.44 365 GLY A CA 1
ATOM 2818 C C . GLY A 1 365 ? -11.992 -9.414 -14.617 1 98.44 365 GLY A C 1
ATOM 2819 O O . GLY A 1 365 ? -12.75 -8.547 -14.172 1 98.44 365 GLY A O 1
ATOM 2820 N N . SER A 1 366 ? -11.312 -9.32 -15.797 1 98.38 366 SER A N 1
ATOM 2821 C CA . SER A 1 366 ? -11.172 -8.047 -16.5 1 98.38 366 SER A CA 1
ATOM 2822 C C . SER A 1 366 ? -12.508 -7.574 -17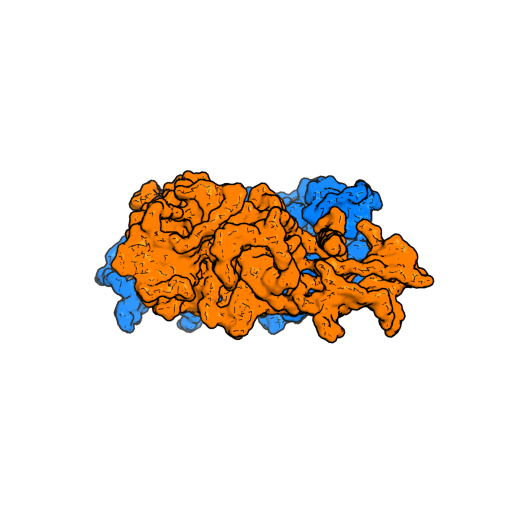.062 1 98.38 366 SER A C 1
ATOM 2824 O O . SER A 1 366 ? -12.602 -6.469 -17.609 1 98.38 366 SER A O 1
ATOM 2826 N N . GLU A 1 367 ? -13.555 -8.359 -16.844 1 98.44 367 GLU A N 1
ATOM 2827 C CA . GLU A 1 367 ? -14.867 -7.934 -17.328 1 98.44 367 GLU A CA 1
ATOM 2828 C C . GLU A 1 367 ? -15.664 -7.25 -16.219 1 98.44 367 GLU A C 1
ATOM 2830 O O . GLU A 1 367 ? -16.75 -6.719 -16.469 1 98.44 367 GLU A O 1
ATOM 2835 N N . GLY A 1 368 ? -15.203 -7.297 -15.023 1 98.62 368 GLY A N 1
ATOM 2836 C CA . GLY A 1 368 ? -15.773 -6.523 -13.93 1 98.62 368 GLY A CA 1
ATOM 2837 C C . GLY A 1 368 ? -17.156 -6.988 -13.523 1 98.62 368 GLY A C 1
ATOM 2838 O O . GLY A 1 368 ? -18.078 -6.172 -13.375 1 98.62 368 GLY A O 1
ATOM 2839 N N . ALA A 1 369 ? -17.297 -8.289 -13.344 1 98.88 369 ALA A N 1
ATOM 2840 C CA . ALA A 1 369 ? -18.578 -8.859 -12.961 1 98.88 369 ALA A CA 1
ATOM 2841 C C . ALA A 1 369 ? -18.406 -10.156 -12.172 1 98.88 369 ALA A C 1
ATOM 2843 O O . ALA A 1 369 ? -17.297 -10.688 -12.102 1 98.88 369 ALA A O 1
ATOM 2844 N N . PHE A 1 370 ? -19.5 -10.586 -11.57 1 98.88 370 PHE A N 1
ATOM 2845 C CA . PHE A 1 370 ? -19.5 -11.906 -10.953 1 98.88 370 PHE A CA 1
ATOM 2846 C C . PHE A 1 370 ? -20.875 -12.547 -11.039 1 98.88 370 PHE A C 1
ATOM 2848 O O . PHE A 1 370 ? -21.875 -11.844 -11.18 1 98.88 370 PHE A O 1
ATOM 2855 N N . THR A 1 371 ? -20.906 -13.867 -11.008 1 98.88 371 THR A N 1
ATOM 2856 C CA . THR A 1 371 ? -22.125 -14.664 -11.148 1 98.88 371 THR A CA 1
ATOM 2857 C C . THR A 1 371 ? -22.125 -15.82 -10.156 1 98.88 371 THR A C 1
ATOM 2859 O O . THR A 1 371 ? -21.094 -16.453 -9.93 1 98.88 371 THR A O 1
ATOM 2862 N N . GLU A 1 372 ? -23.312 -16.031 -9.602 1 98.62 372 GLU A N 1
ATOM 2863 C CA . GLU A 1 372 ? -23.578 -17.266 -8.875 1 98.62 372 GLU A CA 1
ATOM 2864 C C . GLU A 1 372 ? -24.453 -18.219 -9.688 1 98.62 372 GLU A C 1
ATOM 2866 O O . GLU A 1 372 ? -25.547 -17.828 -10.125 1 98.62 372 GLU A O 1
ATOM 2871 N N . PHE A 1 373 ? -23.953 -19.484 -9.852 1 98.81 373 PHE A N 1
ATOM 2872 C CA . PHE A 1 373 ? -24.688 -20.516 -10.57 1 98.81 373 PHE A CA 1
ATOM 2873 C C . PHE A 1 373 ? -25.25 -21.562 -9.609 1 98.81 373 PHE A C 1
ATOM 2875 O O . PHE A 1 373 ? -24.578 -21.922 -8.633 1 98.81 373 PHE A O 1
ATOM 2882 N N . GLY A 1 374 ? -26.406 -22.047 -9.977 1 98.25 374 GLY A N 1
ATOM 2883 C CA . GLY A 1 374 ? -26.953 -23.203 -9.273 1 98.25 374 GLY A CA 1
ATOM 2884 C C . GLY A 1 374 ? -26.438 -24.531 -9.812 1 98.25 374 GLY A C 1
ATOM 2885 O O . GLY A 1 374 ? -25.531 -24.547 -10.648 1 98.25 374 GLY A O 1
ATOM 2886 N N . ALA A 1 375 ? -27 -25.625 -9.398 1 97.69 375 ALA A N 1
ATOM 2887 C CA . ALA A 1 375 ? -26.531 -26.969 -9.695 1 97.69 375 ALA A CA 1
ATOM 2888 C C . ALA A 1 375 ? -26.641 -27.281 -11.188 1 97.69 375 ALA A C 1
ATOM 2890 O O . ALA A 1 375 ? -25.812 -28 -11.75 1 97.69 375 ALA A O 1
ATOM 2891 N N . ASP A 1 376 ? -27.625 -26.703 -11.844 1 97.31 376 ASP A N 1
ATOM 2892 C CA . ASP A 1 376 ? -27.844 -26.938 -13.266 1 97.31 376 ASP A CA 1
ATOM 2893 C C . ASP A 1 376 ? -27.312 -25.781 -14.109 1 97.31 376 ASP A C 1
ATOM 2895 O O . ASP A 1 376 ? -27.734 -25.609 -15.258 1 97.31 376 ASP A O 1
ATOM 2899 N N . ASN A 1 377 ? -26.516 -24.922 -13.484 1 98.06 377 ASN A N 1
ATOM 2900 C CA . ASN A 1 377 ? -25.859 -23.766 -14.125 1 98.06 377 ASN A CA 1
ATOM 2901 C C . ASN A 1 377 ? -26.859 -22.656 -14.414 1 98.06 377 ASN A C 1
ATOM 2903 O O . ASN A 1 377 ? -26.609 -21.797 -15.25 1 98.06 377 ASN A O 1
ATOM 2907 N N . GLU A 1 378 ? -28.047 -22.797 -13.805 1 98 378 GLU A N 1
ATOM 2908 C CA . GLU A 1 378 ? -28.906 -21.609 -13.867 1 98 378 GLU A CA 1
ATOM 2909 C C . GLU A 1 378 ? -28.312 -20.438 -13.102 1 98 378 GLU A C 1
ATOM 2911 O O . GLU A 1 378 ? -27.672 -20.641 -12.062 1 98 378 GLU A O 1
ATOM 2916 N N . ILE A 1 379 ? -28.516 -19.266 -13.578 1 98.5 379 ILE A N 1
ATOM 2917 C CA . ILE A 1 379 ? -27.969 -18.078 -12.93 1 98.5 379 ILE A CA 1
ATOM 2918 C C . ILE A 1 379 ? -28.844 -17.688 -11.742 1 98.5 379 ILE A C 1
ATOM 2920 O O . ILE A 1 379 ? -30.016 -17.375 -11.906 1 98.5 379 ILE A O 1
ATOM 2924 N N . LEU A 1 380 ? -28.25 -17.719 -10.586 1 98.06 380 LEU A N 1
ATOM 2925 C CA . LEU A 1 380 ? -28.953 -17.391 -9.344 1 98.06 380 LEU A CA 1
ATOM 2926 C C . LEU A 1 380 ? -28.734 -15.922 -8.977 1 98.06 380 LEU A C 1
ATOM 2928 O O . LEU A 1 380 ? -29.531 -15.336 -8.25 1 98.06 380 LEU A O 1
ATOM 2932 N N . TYR A 1 381 ? -27.688 -15.352 -9.375 1 98.06 381 TYR A N 1
ATOM 2933 C CA . TYR A 1 381 ? -27.25 -14.016 -8.992 1 98.06 381 TYR A CA 1
ATOM 2934 C C . TYR A 1 381 ? -26.188 -13.5 -9.953 1 98.06 381 TYR A C 1
ATOM 2936 O O . TYR A 1 381 ? -25.297 -14.25 -10.375 1 98.06 381 TYR A O 1
ATOM 2944 N N . HIS A 1 382 ? -26.312 -12.258 -10.477 1 98.75 382 HIS A N 1
ATOM 2945 C CA . HIS A 1 382 ? -25.312 -11.625 -11.336 1 98.75 382 HIS A CA 1
ATOM 2946 C C . HIS A 1 382 ? -25.219 -10.133 -11.062 1 98.75 382 HIS A C 1
ATOM 2948 O O . HIS A 1 382 ? -26.234 -9.453 -10.922 1 98.75 382 HIS A O 1
ATOM 2954 N N . ALA A 1 383 ? -24 -9.672 -10.977 1 98.75 383 ALA A N 1
ATOM 2955 C CA . ALA A 1 383 ? -23.781 -8.234 -10.797 1 98.75 383 ALA A CA 1
ATOM 2956 C C . ALA A 1 383 ? -22.547 -7.773 -11.562 1 98.75 383 ALA A C 1
ATOM 2958 O O . ALA A 1 383 ? -21.578 -8.523 -11.688 1 98.75 383 ALA A O 1
ATOM 2959 N N . PHE A 1 384 ? -22.625 -6.543 -12.07 1 98.69 384 PHE A N 1
ATOM 2960 C CA . PHE A 1 384 ? -21.453 -5.828 -12.57 1 98.69 384 PHE A CA 1
ATOM 2961 C C . PHE A 1 384 ? -20.875 -4.922 -11.492 1 98.69 384 PHE A C 1
ATOM 2963 O O . PHE A 1 384 ? -21.609 -4.281 -10.742 1 98.69 384 PHE A O 1
ATOM 2970 N N . ILE A 1 385 ? -19.578 -4.953 -11.414 1 98.25 385 ILE A N 1
ATOM 2971 C CA . ILE A 1 385 ? -18.906 -3.941 -10.602 1 98.25 385 ILE A CA 1
ATOM 2972 C C . ILE A 1 385 ? -19.016 -2.582 -11.289 1 98.25 385 ILE A C 1
ATOM 2974 O O . ILE A 1 385 ? -19.266 -2.504 -12.492 1 98.25 385 ILE A O 1
ATOM 2978 N N . GLN A 1 386 ? -18.906 -1.532 -10.555 1 96.38 386 GLN A N 1
ATOM 2979 C CA . GLN A 1 386 ? -19.031 -0.188 -11.102 1 96.38 386 GLN A CA 1
ATOM 2980 C C . GLN A 1 386 ? -18.266 -0.061 -12.414 1 96.38 386 GLN A C 1
ATOM 2982 O O . GLN A 1 386 ? -17.141 -0.555 -12.531 1 96.38 386 GLN A O 1
ATOM 2987 N N . SER A 1 387 ? -18.844 0.643 -13.375 1 95.12 387 SER A N 1
ATOM 2988 C CA . SER A 1 387 ? -18.234 0.79 -14.695 1 95.12 387 SER A CA 1
ATOM 2989 C C . SER A 1 387 ? -16.812 1.312 -14.602 1 95.12 387 SER A C 1
ATOM 2991 O O . SER A 1 387 ? -16.531 2.256 -13.852 1 95.12 387 SER A O 1
ATOM 2993 N N . GLY A 1 388 ? -15.977 0.65 -15.336 1 95.94 388 GLY A N 1
ATOM 2994 C CA . GLY A 1 388 ? -14.586 1.069 -15.367 1 95.94 388 GLY A CA 1
ATOM 2995 C C . GLY A 1 388 ? -13.758 0.469 -14.242 1 95.94 388 GLY A C 1
ATOM 2996 O O . GLY A 1 388 ? -12.609 0.864 -14.031 1 95.94 388 GLY A O 1
ATOM 2997 N N . SER A 1 389 ? -14.328 -0.408 -13.516 1 97.44 389 SER A N 1
ATOM 2998 C CA . SER A 1 389 ? -13.602 -1.053 -12.43 1 97.44 389 SER A CA 1
ATOM 2999 C C . SER A 1 389 ? -13.727 -2.57 -12.5 1 97.44 389 SER A C 1
ATOM 3001 O O . SER A 1 389 ? -14.688 -3.092 -13.07 1 97.44 389 SER A O 1
ATOM 3003 N N . VAL A 1 390 ? -12.742 -3.268 -12.016 1 98.5 390 VAL A N 1
ATOM 3004 C CA . VAL A 1 390 ? -12.695 -4.727 -12 1 98.5 390 VAL A CA 1
ATOM 3005 C C . VAL A 1 390 ? -12.164 -5.211 -10.648 1 98.5 390 VAL A C 1
ATOM 3007 O O . VAL A 1 390 ? -11.812 -4.402 -9.789 1 98.5 390 VAL A O 1
ATOM 3010 N N . SER A 1 391 ? -12.25 -6.441 -10.391 1 98.75 391 SER A N 1
ATOM 3011 C CA . SER A 1 391 ? -11.617 -7.125 -9.266 1 98.75 391 SER A CA 1
ATOM 3012 C C . SER A 1 391 ? -10.836 -8.352 -9.734 1 98.75 391 SER A C 1
ATOM 3014 O O . SER A 1 391 ? -11.336 -9.141 -10.539 1 98.75 391 SER A O 1
ATOM 3016 N N . TYR A 1 392 ? -9.641 -8.523 -9.258 1 98.75 392 TYR A N 1
ATOM 3017 C CA . TYR A 1 392 ? -8.805 -9.641 -9.68 1 98.75 392 TYR A CA 1
ATOM 3018 C C . TYR A 1 392 ? -9.516 -10.969 -9.453 1 98.75 392 TYR A C 1
ATOM 3020 O O . TYR A 1 392 ? -9.594 -11.797 -10.359 1 98.75 392 TYR A O 1
ATOM 3028 N N . ARG A 1 393 ? -9.953 -11.18 -8.273 1 98.94 393 ARG A N 1
ATOM 3029 C CA . ARG A 1 393 ? -10.812 -12.289 -7.883 1 98.94 393 ARG A CA 1
ATOM 3030 C C . ARG A 1 393 ? -12.016 -11.789 -7.082 1 98.94 393 ARG A C 1
ATOM 3032 O O . ARG A 1 393 ? -12.078 -10.617 -6.715 1 98.94 393 ARG A O 1
ATOM 3039 N N . GLY A 1 394 ? -13.008 -12.609 -6.906 1 98.88 394 GLY A N 1
ATOM 3040 C CA . GLY A 1 394 ? -14.156 -12.422 -6.035 1 98.88 394 GLY A CA 1
ATOM 3041 C C . GLY A 1 394 ? -14.617 -13.703 -5.375 1 98.88 394 GLY A C 1
ATOM 3042 O O . GLY A 1 394 ? -14.469 -14.789 -5.945 1 98.88 394 GLY A O 1
ATOM 3043 N N . PHE A 1 395 ? -15.203 -13.562 -4.176 1 98.88 395 PHE A N 1
ATOM 3044 C CA . PHE A 1 395 ? -15.578 -14.75 -3.416 1 98.88 395 PHE A CA 1
ATOM 3045 C C . PHE A 1 395 ? -16.891 -14.516 -2.662 1 98.88 395 PHE A C 1
ATOM 3047 O O . PHE A 1 395 ? -17.266 -13.375 -2.404 1 98.88 395 PHE A O 1
ATOM 3054 N N . LEU A 1 396 ? -17.547 -15.625 -2.363 1 98.19 396 LEU A N 1
ATOM 3055 C CA . LEU A 1 396 ? -18.641 -15.664 -1.399 1 98.19 396 LEU A CA 1
ATOM 3056 C C . LEU A 1 396 ? -18.219 -16.391 -0.126 1 98.19 396 LEU A C 1
ATOM 3058 O O . LEU A 1 396 ? -17.531 -17.422 -0.188 1 98.19 396 LEU A O 1
ATOM 3062 N N . SER A 1 397 ? -18.578 -15.812 0.964 1 98.12 397 SER A N 1
ATOM 3063 C CA . SER A 1 397 ? -18.297 -16.469 2.232 1 98.12 397 SER A CA 1
ATOM 3064 C C . SER A 1 397 ? -19.141 -15.891 3.363 1 98.12 397 SER A C 1
ATOM 3066 O O . SER A 1 397 ? -19.625 -14.758 3.262 1 98.12 397 SER A O 1
ATOM 3068 N N . ASN A 1 398 ? -19.344 -16.734 4.371 1 97.31 398 ASN A N 1
ATOM 3069 C CA . ASN A 1 398 ? -19.859 -16.188 5.629 1 97.31 398 ASN A CA 1
ATOM 3070 C C . ASN A 1 398 ? -18.797 -15.367 6.355 1 97.31 398 ASN A C 1
ATOM 3072 O O . ASN A 1 398 ? -17.609 -15.602 6.199 1 97.31 398 ASN A O 1
ATOM 3076 N N . TRP A 1 399 ? -19.312 -14.391 7.113 1 98.12 399 TRP A N 1
ATOM 3077 C CA . TRP A 1 399 ? -18.391 -13.539 7.863 1 98.12 399 TRP A CA 1
ATOM 3078 C C . TRP A 1 399 ? -19.094 -12.922 9.07 1 98.12 399 TRP A C 1
ATOM 3080 O O . TRP A 1 399 ? -20.219 -12.461 8.969 1 98.12 399 TRP A O 1
ATOM 3090 N N . THR A 1 400 ? -18.438 -13 10.156 1 97.94 400 THR A N 1
ATOM 3091 C CA . THR A 1 400 ? -18.844 -12.266 11.344 1 97.94 400 THR A CA 1
ATOM 3092 C C . THR A 1 400 ? -17.875 -11.125 11.641 1 97.94 400 THR A C 1
ATOM 3094 O O . THR A 1 400 ? -16.703 -11.375 11.961 1 97.94 400 THR A O 1
ATOM 3097 N N . GLY A 1 401 ? -18.359 -9.914 11.5 1 97.94 401 GLY A N 1
ATOM 3098 C CA . GLY A 1 401 ? -17.547 -8.734 11.758 1 97.94 401 GLY A CA 1
ATOM 3099 C C . GLY A 1 401 ? -17.953 -8.008 13.023 1 97.94 401 GLY A C 1
ATOM 3100 O O . GLY A 1 401 ? -19.094 -7.574 13.164 1 97.94 401 GLY A O 1
ATOM 3101 N N . THR A 1 402 ? -16.969 -7.859 13.93 1 97.94 402 THR A N 1
ATOM 3102 C CA . THR A 1 402 ? -17.094 -7.09 15.164 1 97.94 402 THR A CA 1
ATOM 3103 C C . THR A 1 402 ? -16 -6.031 15.266 1 97.94 402 THR A C 1
ATOM 3105 O O . THR A 1 402 ? -15.07 -6.164 16.062 1 97.94 402 THR A O 1
ATOM 3108 N N . PRO A 1 403 ? -16.188 -4.949 14.523 1 97.44 403 PRO A N 1
ATOM 3109 C CA . PRO A 1 403 ? -15.094 -3.988 14.352 1 97.44 403 PRO A CA 1
ATOM 3110 C C . PRO A 1 403 ? -14.656 -3.346 15.664 1 97.44 403 PRO A C 1
ATOM 3112 O O . PRO A 1 403 ? -15.492 -3.07 16.531 1 97.44 403 PRO A O 1
ATOM 3115 N N . LYS A 1 404 ? -13.391 -3.1 15.75 1 94.19 404 LYS A N 1
ATOM 3116 C CA . LYS A 1 404 ? -12.867 -2.277 16.828 1 94.19 404 LYS A CA 1
ATOM 3117 C C . LYS A 1 404 ? -13.367 -0.84 16.734 1 94.19 404 LYS A C 1
ATOM 3119 O O . LYS A 1 404 ? -13.641 -0.198 17.75 1 94.19 404 LYS A O 1
ATOM 3124 N N . GLU A 1 405 ? -13.453 -0.375 15.539 1 93.69 405 GLU A N 1
ATOM 3125 C CA . GLU A 1 405 ? -13.992 0.962 15.32 1 93.69 405 GLU A CA 1
ATOM 3126 C C . GLU A 1 405 ? -15.438 1.057 15.812 1 93.69 405 GLU A C 1
ATOM 3128 O O . GLU A 1 405 ? -16.219 0.122 15.641 1 93.69 405 GLU A O 1
ATOM 3133 N N . THR A 1 406 ? -15.773 2.166 16.391 1 95.94 406 THR A N 1
ATOM 3134 C CA . THR A 1 406 ? -17.125 2.361 16.906 1 95.94 406 THR A CA 1
ATOM 3135 C C . THR A 1 406 ? -18.062 2.834 15.789 1 95.94 406 THR A C 1
ATOM 3137 O O . THR A 1 406 ? -17.609 3.277 14.734 1 95.94 406 THR A O 1
ATOM 3140 N N . PRO A 1 407 ? -19.344 2.686 15.992 1 98.25 407 PRO A N 1
ATOM 3141 C CA . PRO A 1 407 ? -20.266 3.223 14.992 1 98.25 407 PRO A CA 1
ATOM 3142 C C . PRO A 1 407 ? -20.188 4.742 14.875 1 98.25 407 PRO A C 1
ATOM 3144 O O . PRO A 1 407 ? -19.781 5.418 15.82 1 98.25 407 PRO A O 1
ATOM 3147 N N . ALA A 1 408 ? -20.609 5.18 13.742 1 97.94 408 ALA A N 1
ATOM 3148 C CA . ALA A 1 408 ? -20.609 6.609 13.445 1 97.94 408 ALA A CA 1
ATOM 3149 C C . ALA A 1 408 ? -22.031 7.16 13.398 1 97.94 408 ALA A C 1
ATOM 3151 O O . ALA A 1 408 ? -22.953 6.484 12.93 1 97.94 408 ALA A O 1
ATOM 3152 N N . LEU A 1 409 ? -22.219 8.391 13.883 1 97.94 409 LEU A N 1
ATOM 3153 C CA . LEU A 1 409 ? -23.516 9.039 13.914 1 97.94 409 LEU A CA 1
ATOM 3154 C C . LEU A 1 409 ? -23.438 10.453 13.359 1 97.94 409 LEU A C 1
ATOM 3156 O O . LEU A 1 409 ? -22.484 11.188 13.656 1 97.94 409 LEU A O 1
ATOM 3160 N N . ALA A 1 410 ? -24.359 10.773 12.508 1 96.38 410 ALA A N 1
ATOM 3161 C CA . ALA A 1 410 ? -24.625 12.156 12.117 1 96.38 410 ALA A CA 1
ATOM 3162 C C . ALA A 1 410 ? -26.016 12.602 12.578 1 96.38 410 ALA A C 1
ATOM 3164 O O . ALA A 1 410 ? -26.984 11.859 12.438 1 96.38 410 ALA A O 1
ATOM 3165 N N . ALA A 1 411 ? -26.109 13.703 13.18 1 96.56 411 ALA A N 1
ATOM 3166 C CA . ALA A 1 411 ? -27.359 14.312 13.594 1 96.56 411 ALA A CA 1
ATOM 3167 C C . ALA A 1 411 ? -27.609 15.617 12.844 1 96.56 411 ALA A C 1
ATOM 3169 O O . ALA A 1 411 ? -27 16.641 13.141 1 96.56 411 ALA A O 1
ATOM 3170 N N . LEU A 1 412 ? -28.562 15.547 11.969 1 94 412 LEU A N 1
ATOM 3171 C CA . LEU A 1 412 ? -28.828 16.703 11.109 1 94 412 LEU A CA 1
ATOM 3172 C C . LEU A 1 412 ? -30.125 17.391 11.516 1 94 412 LEU A C 1
ATOM 3174 O O . LEU A 1 412 ? -31.203 16.766 11.484 1 94 412 LEU A O 1
ATOM 3178 N N . LYS A 1 413 ? -30 18.609 11.867 1 92.12 413 LYS A N 1
ATOM 3179 C CA . LYS A 1 413 ? -31.172 19.406 12.219 1 92.12 413 LYS A CA 1
ATOM 3180 C C . LYS A 1 413 ? -31.859 19.938 10.961 1 92.12 413 LYS A C 1
ATOM 3182 O O . LYS A 1 413 ? -31.266 20.703 10.203 1 92.12 413 LYS A O 1
ATOM 3187 N N . LYS A 1 414 ? -33.062 19.531 10.711 1 89.38 414 LYS A N 1
ATOM 3188 C CA . LYS A 1 414 ? -33.844 19.953 9.562 1 89.38 414 LYS A CA 1
ATOM 3189 C C . LYS A 1 414 ? -34.719 21.156 9.914 1 89.38 414 LYS A C 1
ATOM 3191 O O . LYS A 1 414 ? -34.969 22.016 9.07 1 89.38 414 LYS A O 1
ATOM 3196 N N . ALA A 1 415 ? -35.312 21.141 11.125 1 87.44 415 ALA A N 1
ATOM 3197 C CA . ALA A 1 415 ? -36.125 22.203 11.703 1 87.44 415 ALA A CA 1
ATOM 3198 C C . ALA A 1 415 ? -35.906 22.266 13.219 1 87.44 415 ALA A C 1
ATOM 3200 O O . ALA A 1 415 ? -35.188 21.469 13.789 1 87.44 415 ALA A O 1
ATOM 3201 N N . SER A 1 416 ? -36.531 23.297 13.836 1 86.19 416 SER A N 1
ATOM 3202 C CA . SER A 1 416 ? -36.344 23.531 15.258 1 86.19 416 SER A CA 1
ATOM 3203 C C . SER A 1 416 ? -36.75 22.312 16.078 1 86.19 416 SER A C 1
ATOM 3205 O O . SER A 1 416 ? -36.25 22.109 17.188 1 86.19 416 SER A O 1
ATOM 3207 N N . HIS A 1 417 ? -37.531 21.391 15.492 1 90.88 417 HIS A N 1
ATOM 3208 C CA . HIS A 1 417 ? -38.031 20.266 16.266 1 90.88 417 HIS A CA 1
ATOM 3209 C C . HIS A 1 417 ? -37.812 18.953 15.531 1 90.88 417 HIS A C 1
ATOM 3211 O O . HIS A 1 417 ? -38.469 17.953 15.852 1 90.88 417 HIS A O 1
ATOM 3217 N N . LEU A 1 418 ? -37.031 19.062 14.5 1 93.38 418 LEU A N 1
ATOM 3218 C CA . LEU A 1 418 ? -36.875 17.875 13.664 1 93.38 418 LEU A CA 1
ATOM 3219 C C . LEU A 1 418 ? -35.406 17.562 13.43 1 93.38 418 LEU A C 1
ATOM 3221 O O . LEU A 1 418 ? -34.688 18.391 12.898 1 93.38 418 LEU A O 1
ATOM 3225 N N . VAL A 1 419 ? -35 16.406 13.914 1 95.62 419 VAL A N 1
ATOM 3226 C CA . VAL A 1 419 ? -33.625 15.961 13.734 1 95.62 419 VAL A CA 1
ATOM 3227 C C . VAL A 1 419 ? -33.594 14.633 12.984 1 95.62 419 VAL A C 1
ATOM 3229 O O . VAL A 1 419 ? -34.344 13.711 13.328 1 95.62 419 VAL A O 1
ATOM 3232 N N . GLU A 1 420 ? -32.781 14.57 11.945 1 96.5 420 GLU A N 1
ATOM 3233 C CA . GLU A 1 420 ? -32.531 13.312 11.25 1 96.5 420 GLU A CA 1
ATOM 3234 C C . GLU A 1 420 ? -31.203 12.703 11.703 1 96.5 420 GLU A C 1
ATOM 3236 O O . GLU A 1 420 ? -30.156 13.352 11.633 1 96.5 420 GLU A O 1
ATOM 3241 N N . LEU A 1 421 ? -31.312 11.508 12.172 1 97.44 421 LEU A N 1
ATOM 3242 C CA . LEU A 1 421 ? -30.141 10.773 12.656 1 97.44 421 LEU A CA 1
ATOM 3243 C C . LEU A 1 421 ? -29.734 9.695 11.664 1 97.44 421 LEU A C 1
ATOM 3245 O O . LEU A 1 421 ? -30.578 8.953 11.164 1 97.44 421 LEU A O 1
ATOM 3249 N N . TYR A 1 422 ? -28.5 9.719 11.242 1 97.25 422 TYR A N 1
ATOM 3250 C CA . TYR A 1 422 ? -27.891 8.719 10.375 1 97.25 422 TYR A CA 1
ATOM 3251 C C . TYR A 1 422 ? -26.812 7.941 11.109 1 97.25 422 TYR A C 1
ATOM 3253 O O . TYR A 1 422 ? -25.844 8.531 11.617 1 97.25 422 TYR A O 1
ATOM 3261 N N . VAL A 1 423 ? -26.938 6.59 11.164 1 98.31 423 VAL A N 1
ATOM 3262 C CA . VAL A 1 423 ? -25.953 5.789 11.891 1 98.31 423 VAL A CA 1
ATOM 3263 C C . VAL A 1 423 ? -25.438 4.668 11 1 98.31 423 VAL A C 1
ATOM 3265 O O . VAL A 1 423 ? -26.188 4.113 10.188 1 98.31 423 VAL A O 1
ATOM 3268 N N . SER A 1 424 ? -24.172 4.414 11.078 1 98.12 424 SER A N 1
ATOM 3269 C CA . SER A 1 424 ? -23.531 3.307 10.375 1 98.12 424 SER A CA 1
ATOM 3270 C C . SER A 1 424 ? -22.375 2.73 11.18 1 98.12 424 SER A C 1
ATOM 3272 O O . SER A 1 424 ? -21.875 3.377 12.102 1 98.12 424 SER A O 1
ATOM 3274 N N . TRP A 1 425 ? -22.062 1.53 10.977 1 98.31 425 TRP A N 1
ATOM 3275 C CA . TRP A 1 425 ? -20.953 0.831 11.633 1 98.31 425 TRP A CA 1
ATOM 3276 C C . TRP A 1 425 ? -20.172 -0.014 10.625 1 98.31 425 TRP A C 1
ATOM 3278 O O . TRP A 1 425 ? -20.578 -1.141 10.32 1 98.31 425 TRP A O 1
ATOM 3288 N N . ASN A 1 426 ? -19.047 0.485 10.164 1 98.19 426 ASN A N 1
ATOM 3289 C CA . ASN A 1 426 ? -18.25 -0.142 9.109 1 98.19 426 ASN A CA 1
ATOM 3290 C C . ASN A 1 426 ? -17.75 -1.52 9.531 1 98.19 426 ASN A C 1
ATOM 3292 O O . ASN A 1 426 ? -16.891 -1.628 10.414 1 98.19 426 ASN A O 1
ATOM 3296 N N . GLY A 1 427 ? -18.281 -2.572 8.961 1 98.12 427 GLY A N 1
ATOM 3297 C CA . GLY A 1 427 ? -17.797 -3.928 9.164 1 98.12 427 GLY A CA 1
ATOM 3298 C C . GLY A 1 427 ? -18.688 -4.75 10.07 1 98.12 427 GLY A C 1
ATOM 3299 O O . GLY A 1 427 ? -18.5 -5.965 10.188 1 98.12 427 GLY A O 1
ATOM 3300 N N . ASP A 1 428 ? -19.656 -4.133 10.641 1 98.12 428 ASP A N 1
ATOM 3301 C CA . ASP A 1 428 ? -20.531 -4.84 11.578 1 98.12 428 ASP A CA 1
ATOM 3302 C C . ASP A 1 428 ? -21.5 -5.77 10.844 1 98.12 428 ASP A C 1
ATOM 3304 O O . ASP A 1 428 ? -22.094 -5.383 9.836 1 98.12 428 ASP A O 1
ATOM 3308 N N . THR A 1 429 ? -21.609 -6.965 11.375 1 97.31 429 THR A N 1
ATOM 3309 C CA . THR A 1 429 ? -22.578 -7.891 10.789 1 97.31 429 THR A CA 1
ATOM 3310 C C . THR A 1 429 ? -23.578 -8.359 11.844 1 97.31 429 THR A C 1
ATOM 3312 O O . THR A 1 429 ? -24.422 -9.203 11.57 1 97.31 429 THR A O 1
ATOM 3315 N N . GLU A 1 430 ? -23.484 -7.781 13.078 1 97 430 GLU A N 1
ATOM 3316 C CA . GLU A 1 430 ? -24.219 -8.383 14.195 1 97 430 GLU A CA 1
ATOM 3317 C C . GLU A 1 430 ? -25.391 -7.508 14.617 1 97 430 GLU A C 1
ATOM 3319 O O . GLU A 1 430 ? -26.312 -7.977 15.281 1 97 430 GLU A O 1
ATOM 3324 N N . THR A 1 431 ? -25.406 -6.281 14.305 1 97.94 431 THR A N 1
ATOM 3325 C CA . THR A 1 431 ? -26.438 -5.355 14.727 1 97.94 431 THR A CA 1
ATOM 3326 C C . THR A 1 431 ? -27.781 -5.707 14.07 1 97.94 431 THR A C 1
ATOM 3328 O O . THR A 1 431 ? -27.844 -5.875 12.852 1 97.94 431 THR A O 1
ATOM 3331 N N . SER A 1 432 ? -28.812 -5.777 14.875 1 97.25 432 SER A N 1
ATOM 3332 C CA . SER A 1 432 ? -30.156 -6.043 14.375 1 97.25 432 SER A CA 1
ATOM 3333 C C . SER A 1 432 ? -31.016 -4.777 14.375 1 97.25 432 SER A C 1
ATOM 3335 O O . SER A 1 432 ? -31.922 -4.637 13.555 1 97.25 432 SER A O 1
ATOM 3337 N N . ALA A 1 433 ? -30.688 -3.943 15.305 1 98.44 433 ALA A N 1
ATOM 3338 C CA . ALA A 1 433 ? -31.453 -2.705 15.43 1 98.44 433 ALA A CA 1
ATOM 3339 C C . ALA A 1 433 ? -30.594 -1.59 16.016 1 98.44 433 ALA A C 1
ATOM 3341 O O . ALA A 1 433 ? -29.484 -1.839 16.5 1 98.44 433 ALA A O 1
ATOM 3342 N N . TRP A 1 434 ? -31.172 -0.365 15.922 1 98.69 434 TRP A N 1
ATOM 3343 C CA . TRP A 1 434 ? -30.531 0.808 16.5 1 98.69 434 TRP A CA 1
ATOM 3344 C C . TRP A 1 434 ? -31.453 1.505 17.484 1 98.69 434 TRP A C 1
ATOM 3346 O O . TRP A 1 434 ? -32.656 1.677 17.219 1 98.69 434 TRP A O 1
ATOM 3356 N N . ARG A 1 435 ? -30.891 1.837 18.641 1 98.69 435 ARG A N 1
ATOM 3357 C CA . ARG A 1 435 ? -31.562 2.73 19.578 1 98.69 435 ARG A CA 1
ATOM 3358 C C . ARG A 1 435 ? -30.938 4.125 19.547 1 98.69 435 ARG A C 1
ATOM 3360 O O . ARG A 1 435 ? -29.719 4.266 19.469 1 98.69 435 ARG A O 1
ATOM 3367 N N . PHE A 1 436 ? -31.844 5.086 19.562 1 98.62 436 PHE A N 1
ATOM 3368 C CA . PHE A 1 436 ? -31.375 6.465 19.531 1 98.62 436 PHE A CA 1
ATOM 3369 C C . PHE A 1 436 ? -31.734 7.184 20.828 1 98.62 436 PHE A C 1
ATOM 3371 O O . PHE A 1 436 ? -32.844 7.02 21.359 1 98.62 436 PHE A O 1
ATOM 3378 N N . PHE A 1 437 ? -30.812 7.938 21.328 1 98.31 437 PHE A N 1
ATOM 3379 C CA . PHE A 1 437 ? -30.984 8.656 22.594 1 98.31 437 PHE A CA 1
ATOM 3380 C C . PHE A 1 437 ? -30.719 10.141 22.406 1 98.31 437 PHE A C 1
ATOM 3382 O O . PHE A 1 437 ? -29.781 10.523 21.703 1 98.31 437 PHE A O 1
ATOM 3389 N N . TYR A 1 438 ? -31.516 10.914 22.984 1 97 438 TYR A N 1
ATOM 3390 C CA . TYR A 1 438 ? -31.281 12.336 23.188 1 97 438 TYR A CA 1
ATOM 3391 C C . TYR A 1 438 ? -30.609 12.594 24.516 1 97 438 TYR A C 1
ATOM 3393 O O . TYR A 1 438 ? -31.031 12.078 25.547 1 97 438 TYR A O 1
ATOM 3401 N N . VAL A 1 439 ? -29.516 13.305 24.453 1 95.94 439 VAL A N 1
ATOM 3402 C CA . VAL A 1 439 ? -28.766 13.578 25.656 1 95.94 439 VAL A CA 1
ATOM 3403 C C . VAL A 1 439 ? -28.719 15.078 25.922 1 95.94 439 VAL A C 1
ATOM 3405 O O . VAL A 1 439 ? -28.25 15.852 25.078 1 95.94 439 VAL A O 1
ATOM 3408 N N . ASN A 1 440 ? -29.156 15.445 26.984 1 90 440 ASN A N 1
ATOM 3409 C CA . ASN A 1 440 ? -29.125 16.828 27.469 1 90 440 ASN A CA 1
ATOM 3410 C C . ASN A 1 440 ? -28.547 16.906 28.875 1 90 440 ASN A C 1
ATOM 3412 O O . ASN A 1 440 ? -29.25 16.656 29.859 1 90 440 ASN A O 1
ATOM 3416 N N . GLY A 1 441 ? -27.344 17.375 28.969 1 84.19 441 GLY A N 1
ATOM 3417 C CA . GLY A 1 441 ? -26.672 17.328 30.266 1 84.19 441 GLY A CA 1
ATOM 3418 C C . GLY A 1 441 ? -26.484 15.914 30.781 1 84.19 441 GLY A C 1
ATOM 3419 O O . GLY A 1 441 ? -25.859 15.078 30.109 1 84.19 441 GLY A O 1
ATOM 3420 N N . GLN A 1 442 ? -27.094 15.656 31.938 1 86.69 442 GLN A N 1
ATOM 3421 C CA . GLN A 1 442 ? -26.906 14.352 32.562 1 86.69 442 GLN A CA 1
ATOM 3422 C C . GLN A 1 442 ? -28.062 13.406 32.219 1 86.69 442 GLN A C 1
ATOM 3424 O O . GLN A 1 442 ? -28.047 12.234 32.594 1 86.69 442 GLN A O 1
ATOM 3429 N N . THR A 1 443 ? -28.969 13.922 31.438 1 90.88 443 THR A N 1
ATOM 3430 C CA . THR A 1 443 ? -30.125 13.102 31.125 1 90.88 443 THR A CA 1
ATOM 3431 C C . THR A 1 443 ? -30 12.445 29.766 1 90.88 443 THR A C 1
ATOM 3433 O O . THR A 1 443 ? -29.688 13.117 28.781 1 90.88 443 THR A O 1
ATOM 3436 N N . LYS A 1 444 ? -30.156 11.25 29.719 1 94.81 444 LYS A N 1
ATOM 3437 C CA . LYS A 1 444 ? -30.203 10.438 28.5 1 94.81 444 LYS A CA 1
ATOM 3438 C C . LYS A 1 444 ? -31.578 9.828 28.297 1 94.81 444 LYS A C 1
ATOM 3440 O O . LYS A 1 444 ? -32.031 9.031 29.125 1 94.81 444 LYS A O 1
ATOM 3445 N N . THR A 1 445 ? -32.281 10.219 27.203 1 95.88 445 THR A N 1
ATOM 3446 C CA . THR A 1 445 ? -33.656 9.789 26.938 1 95.88 445 THR A CA 1
ATOM 3447 C C . THR A 1 445 ? -33.719 8.992 25.641 1 95.88 445 THR A C 1
ATOM 3449 O O . THR A 1 445 ? -33.219 9.438 24.609 1 95.88 445 THR A O 1
ATOM 3452 N N . LEU A 1 446 ? -34.312 7.809 25.703 1 97.5 446 LEU A N 1
ATOM 3453 C CA . LEU A 1 446 ? -34.594 7.035 24.5 1 97.5 446 LEU A CA 1
ATOM 3454 C C . LEU A 1 446 ? -35.594 7.738 23.609 1 97.5 446 LEU A C 1
ATOM 3456 O O . LEU A 1 446 ? -36.719 8.016 24.047 1 97.5 446 LEU A O 1
ATOM 3460 N N . VAL A 1 447 ? -35.25 7.992 22.375 1 97.44 447 VAL A N 1
ATOM 3461 C CA . VAL A 1 447 ? -36.156 8.758 21.531 1 97.44 447 VAL A CA 1
ATOM 3462 C C . VAL A 1 447 ? -36.656 7.871 20.406 1 97.44 447 VAL A C 1
ATOM 3464 O O . VAL A 1 447 ? -37.625 8.242 19.703 1 97.44 447 VAL A O 1
ATOM 3467 N N . GLY A 1 448 ? -36.031 6.719 20.219 1 97.5 448 GLY A N 1
ATOM 3468 C CA . GLY A 1 448 ? -36.531 5.816 19.188 1 97.5 448 GLY A CA 1
ATOM 3469 C C . GLY A 1 448 ? -35.688 4.574 19.016 1 97.5 448 GLY A C 1
ATOM 3470 O O . GLY A 1 448 ? -34.531 4.539 19.453 1 97.5 448 GLY A O 1
ATOM 3471 N N . GLN A 1 449 ? -36.25 3.623 18.391 1 97.44 449 GLN A N 1
ATOM 3472 C CA . GLN A 1 449 ? -35.594 2.387 17.984 1 97.44 449 GLN A CA 1
ATOM 3473 C C . GLN A 1 449 ? -36.094 1.916 16.625 1 97.44 449 GLN A C 1
ATOM 3475 O O . GLN A 1 449 ? -37.312 1.967 16.344 1 97.44 449 GLN A O 1
ATOM 3480 N N . VAL A 1 450 ? -35.188 1.613 15.766 1 98.06 450 VAL A N 1
ATOM 3481 C CA . VAL A 1 450 ? -35.594 1.102 14.461 1 98.06 450 VAL A CA 1
ATOM 3482 C C . VAL A 1 450 ? -34.688 -0.088 14.086 1 98.06 450 VAL A C 1
ATOM 3484 O O . VAL A 1 450 ? -33.562 -0.206 14.578 1 98.06 450 VAL A O 1
ATOM 3487 N N . ASP A 1 451 ? -35.188 -0.989 13.289 1 97.12 451 ASP A N 1
ATOM 3488 C CA . ASP A 1 451 ? -34.406 -2.105 12.789 1 97.12 451 ASP A CA 1
ATOM 3489 C C . ASP A 1 451 ? -33.281 -1.616 11.867 1 97.12 451 ASP A C 1
ATOM 3491 O O . ASP A 1 451 ? -33.438 -0.613 11.172 1 97.12 451 ASP A O 1
ATOM 3495 N N . ARG A 1 452 ? -32.188 -2.359 11.93 1 95.81 452 ARG A N 1
ATOM 3496 C CA . ARG A 1 452 ? -31.156 -2.078 10.938 1 95.81 452 ARG A CA 1
ATOM 3497 C C . ARG A 1 452 ? -31.641 -2.422 9.531 1 95.81 452 ARG A C 1
ATOM 3499 O O . ARG A 1 452 ? -32.156 -3.512 9.305 1 95.81 452 ARG A O 1
ATOM 3506 N N . LYS A 1 453 ? -31.469 -1.584 8.578 1 84.06 453 LYS A N 1
ATOM 3507 C CA . LYS A 1 453 ? -31.984 -1.807 7.227 1 84.06 453 LYS A CA 1
ATOM 3508 C C . LYS A 1 453 ? -30.828 -1.86 6.215 1 84.06 453 LYS A C 1
ATOM 3510 O O . LYS A 1 453 ? -30.969 -2.488 5.16 1 84.06 453 LYS A O 1
ATOM 3515 N N . SER A 1 454 ? -29.766 -1.193 6.41 1 92.31 454 SER A N 1
ATOM 3516 C CA . SER A 1 454 ? -28.656 -1.021 5.48 1 92.31 454 SER A CA 1
ATOM 3517 C C . SER A 1 454 ? -27.391 -0.605 6.211 1 92.31 454 SER A C 1
ATOM 3519 O O . SER A 1 454 ? -27.359 -0.55 7.441 1 92.31 454 SER A O 1
ATOM 3521 N N . PHE A 1 455 ? -26.391 -0.525 5.441 1 96.5 455 PHE A N 1
ATOM 3522 C CA . PHE A 1 455 ? -25.156 -0.015 6.023 1 96.5 455 PHE A CA 1
ATOM 3523 C C . PHE A 1 455 ? -25.438 1.21 6.887 1 96.5 455 PHE A C 1
ATOM 3525 O O . PHE A 1 455 ? -24.891 1.331 7.992 1 96.5 455 PHE A O 1
ATOM 3532 N N . GLU A 1 456 ? -26.172 2.096 6.348 1 97.5 456 GLU A N 1
ATOM 3533 C CA . GLU A 1 456 ? -26.594 3.273 7.105 1 97.5 456 GLU A CA 1
ATOM 3534 C C . GLU A 1 456 ? -28.094 3.246 7.379 1 97.5 456 GLU A C 1
ATOM 3536 O O . GLU A 1 456 ? -28.891 3.008 6.473 1 97.5 456 GLU A O 1
ATOM 3541 N N . THR A 1 457 ? -28.438 3.408 8.633 1 97.56 457 THR A N 1
ATOM 3542 C CA . THR A 1 457 ? -29.828 3.465 9.062 1 97.56 457 THR A CA 1
ATOM 3543 C C . THR A 1 457 ? -30.203 4.887 9.477 1 97.56 457 THR A C 1
ATOM 3545 O O . THR A 1 457 ? -29.422 5.578 10.133 1 97.56 457 THR A O 1
ATOM 3548 N N . THR A 1 458 ? -31.406 5.242 9.062 1 96.5 458 THR A N 1
ATOM 3549 C CA . THR A 1 458 ? -31.875 6.59 9.352 1 96.5 458 THR A CA 1
ATOM 3550 C C . THR A 1 458 ? -33.062 6.555 10.336 1 96.5 458 THR A C 1
ATOM 3552 O O . THR A 1 458 ? -33.875 5.625 10.305 1 96.5 458 THR A O 1
ATOM 3555 N N . PHE A 1 459 ? -33.094 7.512 11.211 1 97.31 459 PHE A N 1
ATOM 3556 C CA . PHE A 1 459 ? -34.219 7.738 12.133 1 97.31 459 PHE A CA 1
ATOM 3557 C C . PHE A 1 459 ? -34.5 9.227 12.266 1 97.31 459 PHE A C 1
ATOM 3559 O O . PHE A 1 459 ? -33.594 10.039 12.445 1 97.31 459 PHE A O 1
ATOM 3566 N N . THR A 1 460 ? -35.781 9.547 12.102 1 97.19 460 THR A N 1
ATOM 3567 C CA . THR A 1 460 ? -36.219 10.938 12.273 1 97.19 460 THR A CA 1
ATOM 3568 C C . THR A 1 460 ? -36.938 11.125 13.602 1 97.19 460 THR A C 1
ATOM 3570 O O . THR A 1 460 ? -37.906 10.422 13.898 1 97.19 460 THR A O 1
ATOM 3573 N N . TRP A 1 461 ? -36.438 12.031 14.359 1 96.38 461 TRP A N 1
ATOM 3574 C CA . TRP A 1 461 ? -37.031 12.344 15.641 1 96.38 461 TRP A CA 1
ATOM 3575 C C . TRP A 1 461 ? -37.719 13.711 15.609 1 96.38 461 TRP A C 1
ATOM 3577 O O . TRP A 1 461 ? -37.062 14.719 15.297 1 96.38 461 TRP A O 1
ATOM 3587 N N . LYS A 1 462 ? -38.969 13.664 15.93 1 95.06 462 LYS A N 1
ATOM 3588 C CA . LYS A 1 462 ? -39.719 14.898 16.125 1 95.06 462 LYS A CA 1
ATOM 3589 C C . LYS A 1 462 ? -39.875 15.227 17.609 1 95.06 462 LYS A C 1
ATOM 3591 O O . LYS A 1 462 ? -40.656 14.57 18.297 1 95.06 462 LYS A O 1
ATOM 3596 N N . SER A 1 463 ? -39.156 16.234 17.984 1 91.56 463 SER A N 1
ATOM 3597 C CA . SER A 1 463 ? -39.219 16.641 19.375 1 91.56 463 SER A CA 1
ATOM 3598 C C . SER A 1 463 ? -40.438 17.531 19.656 1 91.56 463 SER A C 1
ATOM 3600 O O . SER A 1 463 ? -40.875 18.266 18.766 1 91.56 463 SER A O 1
ATOM 3602 N N . SER A 1 464 ? -40.938 17.484 20.875 1 90.69 464 SER A N 1
ATOM 3603 C CA . SER A 1 464 ? -42.031 18.328 21.297 1 90.69 464 SER A CA 1
ATOM 3604 C C . SER A 1 464 ? -41.562 19.688 21.781 1 90.69 464 SER A C 1
ATOM 3606 O O . SER A 1 464 ? -42.344 20.578 22.094 1 90.69 464 SER A O 1
ATOM 3608 N N . PHE A 1 465 ? -40.25 19.859 21.891 1 89.75 465 PHE A N 1
ATOM 3609 C CA . PHE A 1 465 ? -39.656 21.109 22.328 1 89.75 465 PHE A CA 1
ATOM 3610 C C . PHE A 1 465 ? -38.531 21.531 21.391 1 89.75 465 PHE A C 1
ATOM 3612 O O . PHE A 1 465 ? -38.062 20.719 20.578 1 89.75 465 PHE A O 1
ATOM 3619 N N . ALA A 1 466 ? -38.219 22.766 21.531 1 87.25 466 ALA A N 1
ATOM 3620 C CA . ALA A 1 466 ? -37.094 23.281 20.719 1 87.25 466 ALA A CA 1
ATOM 3621 C C . ALA A 1 466 ? -35.781 22.75 21.25 1 87.25 466 ALA A C 1
ATOM 3623 O O . ALA A 1 466 ? -35.5 22.797 22.453 1 87.25 466 ALA A O 1
ATOM 3624 N N . LEU A 1 467 ? -35 22.266 20.344 1 87.69 467 LEU A N 1
ATOM 3625 C CA . LEU A 1 467 ? -33.719 21.688 20.734 1 87.69 467 LEU A CA 1
ATOM 3626 C C . LEU A 1 467 ? -32.719 22.797 21.094 1 87.69 467 LEU A C 1
ATOM 3628 O O . LEU A 1 467 ? -32.656 23.812 20.422 1 87.69 467 LEU A O 1
ATOM 3632 N N . SER A 1 468 ? -32.062 22.578 22.141 1 83.31 468 SER A N 1
ATOM 3633 C CA . SER A 1 468 ? -31.031 23.516 22.562 1 83.31 468 SER A CA 1
ATOM 3634 C C . SER A 1 468 ? -29.734 23.281 21.766 1 83.31 468 SER A C 1
ATOM 3636 O O . SER A 1 468 ? -29.578 22.234 21.125 1 83.31 468 SER A O 1
ATOM 3638 N N . SER A 1 469 ? -28.812 24.266 21.797 1 81.5 469 SER A N 1
ATOM 3639 C CA . SER A 1 469 ? -27.516 24.156 21.141 1 81.5 469 SER A CA 1
ATOM 3640 C C . SER A 1 469 ? -26.641 23.094 21.812 1 81.5 469 SER A C 1
ATOM 3642 O O . SER A 1 469 ? -25.688 22.609 21.219 1 81.5 469 SER A O 1
ATOM 3644 N N . SER A 1 470 ? -27.031 22.688 22.969 1 85.19 470 SER A N 1
ATOM 3645 C CA . SER A 1 470 ? -26.25 21.703 23.719 1 85.19 470 SER A CA 1
ATOM 3646 C C . SER A 1 470 ? -26.766 20.281 23.484 1 85.19 470 SER A C 1
ATOM 3648 O O . SER A 1 470 ? -26.219 19.328 24.016 1 85.19 470 SER A O 1
ATOM 3650 N N . ALA A 1 471 ? -27.812 20.188 22.625 1 89.12 471 ALA A N 1
ATOM 3651 C CA . ALA A 1 471 ? -28.406 18.875 22.344 1 89.12 471 ALA A CA 1
ATOM 3652 C C . ALA A 1 471 ? -27.375 17.938 21.734 1 89.12 471 ALA A C 1
ATOM 3654 O O . ALA A 1 471 ? -26.609 18.328 20.844 1 89.12 471 ALA A O 1
ATOM 3655 N N . ARG A 1 472 ? -27.297 16.75 22.328 1 96 472 ARG A N 1
ATOM 3656 C CA . ARG A 1 472 ? -26.453 15.695 21.781 1 96 472 ARG A CA 1
ATOM 3657 C C . ARG A 1 472 ? -27.234 14.406 21.578 1 96 472 ARG A C 1
ATOM 3659 O O . ARG A 1 472 ? -28.297 14.227 22.172 1 96 472 ARG A O 1
ATOM 3666 N N . PHE A 1 473 ? -26.656 13.594 20.719 1 97.81 473 PHE A N 1
ATOM 3667 C CA . PHE A 1 473 ? -27.312 12.32 20.422 1 97.81 473 PHE A CA 1
ATOM 3668 C C . PHE A 1 473 ? -26.312 11.172 20.5 1 97.81 473 PHE A C 1
ATOM 3670 O O . PHE A 1 473 ? -25.109 11.375 20.297 1 97.81 473 PHE A O 1
ATOM 3677 N N . VAL A 1 474 ? -26.828 10.047 20.844 1 98.12 474 VAL A N 1
ATOM 3678 C CA . VAL A 1 474 ? -26.094 8.789 20.828 1 98.12 474 VAL A CA 1
ATOM 3679 C C . VAL A 1 474 ? -26.938 7.691 20.203 1 98.12 474 VAL A C 1
ATOM 3681 O O . VAL A 1 474 ? -28.172 7.664 20.375 1 98.12 474 VAL A O 1
ATOM 3684 N N . ALA A 1 475 ? -26.297 6.938 19.406 1 98.69 475 ALA A N 1
ATOM 3685 C CA . ALA A 1 475 ? -26.938 5.73 18.891 1 98.69 475 ALA A CA 1
ATOM 3686 C C . ALA A 1 475 ? -26.281 4.477 19.453 1 98.69 475 ALA A C 1
ATOM 3688 O O . ALA A 1 475 ? -25.062 4.434 19.625 1 98.69 475 ALA A O 1
ATOM 3689 N N . GLU A 1 476 ? -27.078 3.521 19.734 1 98.69 476 GLU A N 1
ATOM 3690 C CA . GLU A 1 476 ? -26.625 2.246 20.281 1 98.69 476 GLU A CA 1
ATOM 3691 C C . GLU A 1 476 ? -26.984 1.091 19.344 1 98.69 476 GLU A C 1
ATOM 3693 O O . GLU A 1 476 ? -28.125 0.96 18.906 1 98.69 476 GLU A O 1
ATOM 3698 N N . ALA A 1 477 ? -26 0.298 19.062 1 98.81 477 ALA A N 1
ATOM 3699 C CA . ALA A 1 477 ? -26.234 -0.924 18.297 1 98.81 477 ALA A CA 1
ATOM 3700 C C . ALA A 1 477 ? -26.797 -2.031 19.172 1 98.81 477 ALA A C 1
ATOM 3702 O O . ALA A 1 477 ? -26.234 -2.33 20.234 1 98.81 477 ALA A O 1
ATOM 3703 N N . VAL A 1 478 ? -27.844 -2.656 18.656 1 98.56 478 VAL A N 1
ATOM 3704 C CA . VAL A 1 478 ? -28.531 -3.688 19.438 1 98.56 478 VAL A CA 1
ATOM 3705 C C . VAL A 1 478 ? -28.438 -5.023 18.703 1 98.56 478 VAL A C 1
ATOM 3707 O O . VAL A 1 478 ? -28.734 -5.102 17.5 1 98.56 478 VAL A O 1
ATOM 3710 N N . GLY A 1 479 ? -28.078 -6.09 19.453 1 97.69 479 GLY A N 1
ATOM 3711 C CA . GLY A 1 479 ? -28 -7.422 18.875 1 97.69 479 GLY A CA 1
ATOM 3712 C C . GLY A 1 479 ? -29.359 -8.094 18.75 1 97.69 479 GLY A C 1
ATOM 3713 O O . GLY A 1 479 ? -30.375 -7.523 19.156 1 97.69 479 GLY A O 1
ATOM 3714 N N . PRO A 1 480 ? -29.391 -9.258 18.234 1 94.81 480 PRO A N 1
ATOM 3715 C CA . PRO A 1 480 ? -30.656 -9.953 17.984 1 94.81 480 PRO A CA 1
ATOM 3716 C C . PRO A 1 480 ? -31.422 -10.281 19.266 1 94.81 480 PRO A C 1
ATOM 3718 O O . PRO A 1 480 ? -32.625 -10.43 19.234 1 94.81 480 PRO A O 1
ATOM 3721 N N . ASN A 1 481 ? -30.75 -10.32 20.391 1 96.38 481 ASN A N 1
ATOM 3722 C CA . ASN A 1 481 ? -31.406 -10.656 21.656 1 96.38 481 ASN A CA 1
ATOM 3723 C C . ASN A 1 481 ? -31.625 -9.414 22.5 1 96.38 481 ASN A C 1
ATOM 3725 O O . ASN A 1 481 ? -31.906 -9.516 23.703 1 96.38 481 ASN A O 1
ATOM 3729 N N . GLY A 1 482 ? -31.328 -8.344 21.938 1 95.5 482 GLY A N 1
ATOM 3730 C CA . GLY A 1 482 ? -31.578 -7.098 22.641 1 95.5 482 GLY A CA 1
ATOM 3731 C C . GLY A 1 482 ? -30.375 -6.578 23.391 1 95.5 482 GLY A C 1
ATOM 3732 O O . GLY A 1 482 ? -30.438 -5.523 24.031 1 95.5 482 GLY A O 1
ATOM 3733 N N . GLU A 1 483 ? -29.266 -7.238 23.297 1 97.06 483 GLU A N 1
ATOM 3734 C CA . GLU A 1 483 ? -28.062 -6.816 24.016 1 97.06 483 GLU A CA 1
ATOM 3735 C C . GLU A 1 483 ? -27.406 -5.617 23.344 1 97.06 483 GLU A C 1
ATOM 3737 O O . GLU A 1 483 ? -27.484 -5.477 22.109 1 97.06 483 GLU A O 1
ATOM 3742 N N . SER A 1 484 ? -26.828 -4.801 24.125 1 97.62 484 SER A N 1
ATOM 3743 C CA . SER A 1 484 ? -26.062 -3.672 23.609 1 97.62 484 SER A CA 1
ATOM 3744 C C . SER A 1 484 ? -24.703 -4.125 23.062 1 97.62 484 SER A C 1
ATOM 3746 O O . SER A 1 484 ? -23.938 -4.773 23.766 1 97.62 484 SER A O 1
ATOM 3748 N N . LEU A 1 485 ? -24.422 -3.797 21.844 1 98.44 485 LEU A N 1
ATOM 3749 C CA . LEU A 1 485 ? -23.172 -4.227 21.203 1 98.44 485 LEU A CA 1
ATOM 3750 C C . LEU A 1 485 ? -22.141 -3.117 21.234 1 98.44 485 LEU A C 1
ATOM 3752 O O . LEU A 1 485 ? -20.953 -3.377 21.484 1 98.44 485 LEU A O 1
ATOM 3756 N N . ALA A 1 486 ? -22.5 -1.884 20.875 1 98.19 486 ALA A N 1
ATOM 3757 C CA . ALA A 1 486 ? -21.625 -0.716 20.812 1 98.19 486 ALA A CA 1
ATOM 3758 C C . ALA A 1 486 ? -22.438 0.577 20.797 1 98.19 486 ALA A C 1
ATOM 3760 O O . ALA A 1 486 ? -23.656 0.552 20.594 1 98.19 486 ALA A O 1
ATOM 3761 N N . GLN A 1 487 ? -21.766 1.636 21.031 1 97.88 487 GLN A N 1
ATOM 3762 C CA . GLN A 1 487 ? -22.406 2.945 21.031 1 97.88 487 GLN A CA 1
ATOM 3763 C C . GLN A 1 487 ? -21.547 3.98 20.312 1 97.88 487 GLN A C 1
ATOM 3765 O O . GLN A 1 487 ? -20.328 3.895 20.312 1 97.88 487 GLN A O 1
ATOM 3770 N N . THR A 1 488 ? -22.234 4.945 19.703 1 98 488 THR A N 1
ATOM 3771 C CA . THR A 1 488 ? -21.531 6.059 19.062 1 98 488 THR A CA 1
ATOM 3772 C C . THR A 1 488 ? -21.031 7.039 20.125 1 98 488 THR A C 1
ATOM 3774 O O . THR A 1 488 ? -21.438 6.977 21.281 1 98 488 THR A O 1
ATOM 3777 N N . SER A 1 489 ? -20.156 7.867 19.703 1 94.56 489 SER A N 1
ATOM 3778 C CA . SER A 1 489 ? -19.797 9.008 20.547 1 94.56 489 SER A CA 1
ATOM 3779 C C . SER A 1 489 ? -20.938 10 20.641 1 94.56 489 SER A C 1
ATOM 3781 O O . SER A 1 489 ? -21.875 9.961 19.844 1 94.56 489 SER A O 1
ATOM 3783 N N . LEU A 1 490 ? -20.859 10.812 21.719 1 95.06 490 LEU A N 1
ATOM 3784 C CA . LEU A 1 490 ? -21.797 11.922 21.828 1 95.06 490 LEU A CA 1
ATOM 3785 C C . LEU A 1 490 ? -21.703 12.836 20.625 1 95.06 490 LEU A C 1
ATOM 3787 O O . LEU A 1 490 ? -20.625 13.328 20.281 1 95.06 490 LEU A O 1
ATOM 3791 N N . THR A 1 491 ? -22.828 13.07 19.922 1 95.88 491 THR A N 1
ATOM 3792 C CA . THR A 1 491 ? -22.812 13.758 18.6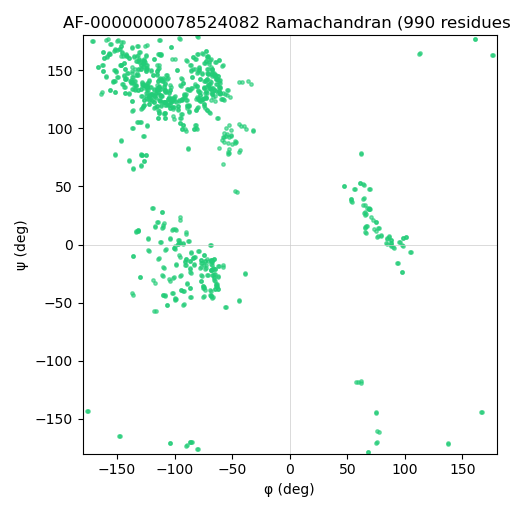41 1 95.88 491 THR A CA 1
ATOM 3793 C C . THR A 1 491 ? -23.703 15 18.688 1 95.88 491 THR A C 1
ATOM 3795 O O . THR A 1 491 ? -24.875 14.93 19.078 1 95.88 491 THR A O 1
ATOM 3798 N N . ALA A 1 492 ? -23.141 16.125 18.297 1 93.38 492 ALA A N 1
ATOM 3799 C CA . ALA A 1 492 ? -23.891 17.375 18.234 1 93.38 492 ALA A CA 1
ATOM 3800 C C . ALA A 1 492 ? -24.688 17.453 16.938 1 93.38 492 ALA A C 1
ATOM 3802 O O . ALA A 1 492 ? -24.406 16.75 15.977 1 93.38 492 ALA A O 1
ATOM 3803 N N . THR A 1 493 ? -25.734 18.297 16.906 1 92.31 493 THR A N 1
ATOM 3804 C CA . THR A 1 493 ? -26.5 18.531 15.68 1 92.31 493 THR A CA 1
ATOM 3805 C C . THR A 1 493 ? -25.75 19.469 14.75 1 92.31 493 THR A C 1
ATOM 3807 O O . THR A 1 493 ? -25.016 20.344 15.203 1 92.31 493 THR A O 1
ATOM 3810 N N . THR A 1 494 ? -25.844 19.188 13.516 1 87.94 494 THR A N 1
ATOM 3811 C CA . THR A 1 494 ? -25.375 20.109 12.484 1 87.94 494 THR A CA 1
ATOM 3812 C C . THR A 1 494 ? -26.469 20.406 11.469 1 87.94 494 THR A C 1
ATOM 3814 O O . THR A 1 494 ? -27.469 19.672 11.398 1 87.94 494 THR A O 1
ATOM 3817 N N . ALA A 1 495 ? -26.359 21.531 10.773 1 80.75 495 ALA A N 1
ATOM 3818 C CA . ALA A 1 495 ? -27.359 21.875 9.766 1 80.75 495 ALA A CA 1
ATOM 3819 C C . ALA A 1 495 ? -27.312 20.875 8.602 1 80.75 495 ALA A C 1
ATOM 3821 O O . ALA A 1 495 ? -26.234 20.422 8.203 1 80.75 495 ALA A O 1
ATOM 3822 N N . LYS A 1 496 ? -28.469 20.609 8.078 1 78.31 496 LYS A N 1
ATOM 3823 C CA . LYS A 1 496 ? -28.531 19.734 6.906 1 78.31 496 LYS A CA 1
ATOM 3824 C C . LYS A 1 496 ? -28.156 20.484 5.637 1 78.31 496 LYS A C 1
ATOM 3826 O O . LYS A 1 496 ? -28.656 21.594 5.387 1 78.31 496 LYS A O 1
ATOM 3831 N N . ILE A 1 497 ? -27.172 19.969 4.938 1 77.38 497 ILE A N 1
ATOM 3832 C CA . ILE A 1 497 ? -26.734 20.547 3.674 1 77.38 497 ILE A CA 1
ATOM 3833 C C . ILE A 1 497 ? -27.297 19.734 2.512 1 77.38 497 ILE A C 1
ATOM 3835 O O . ILE A 1 497 ? -27.266 18.5 2.527 1 77.38 497 ILE A O 1
ATOM 3839 N N . MET B 1 1 ? 68.375 24.297 1.094 1 21.89 1 MET B N 1
ATOM 3840 C CA . MET B 1 1 ? 67 24.672 0.65 1 21.89 1 MET B CA 1
ATOM 3841 C C . MET B 1 1 ? 66.438 23.578 -0.214 1 21.89 1 MET B C 1
ATOM 3843 O O . MET B 1 1 ? 66.5 23.625 -1.441 1 21.89 1 MET B O 1
ATOM 3847 N N . ALA B 1 2 ? 66.562 22.234 0.297 1 27.42 2 ALA B N 1
ATOM 3848 C CA . ALA B 1 2 ? 66.062 20.984 -0.287 1 27.42 2 ALA B CA 1
ATOM 3849 C C . ALA B 1 2 ? 64.562 21.016 -0.52 1 27.42 2 ALA B C 1
ATOM 3851 O O . ALA B 1 2 ? 63.812 21.297 0.4 1 27.42 2 ALA B O 1
ATOM 3852 N N . SER B 1 3 ? 64.125 21.359 -1.747 1 23.42 3 SER B N 1
ATOM 3853 C CA . SER B 1 3 ? 62.781 21.469 -2.359 1 23.42 3 SER B CA 1
ATOM 3854 C C . SER B 1 3 ? 62.031 20.141 -2.285 1 23.42 3 SER B C 1
ATOM 3856 O O . SER B 1 3 ? 62.438 19.156 -2.906 1 23.42 3 SER B O 1
ATOM 3858 N N . LEU B 1 4 ? 61.594 19.672 -1.053 1 25.05 4 LEU B N 1
ATOM 3859 C CA . LEU B 1 4 ? 60.781 18.453 -0.913 1 25.05 4 LEU B CA 1
ATOM 3860 C C . LEU B 1 4 ? 59.531 18.547 -1.771 1 25.05 4 LEU B C 1
ATOM 3862 O O . LEU B 1 4 ? 58.688 19.438 -1.57 1 25.05 4 LEU B O 1
ATOM 3866 N N . LYS B 1 5 ? 59.656 18 -3.025 1 28.94 5 LYS B N 1
ATOM 3867 C CA . LYS B 1 5 ? 58.594 17.797 -4.008 1 28.94 5 LYS B CA 1
ATOM 3868 C C . LYS B 1 5 ? 57.406 17.062 -3.387 1 28.94 5 LYS B C 1
ATOM 3870 O O . LYS B 1 5 ? 57.562 15.992 -2.807 1 28.94 5 LYS B O 1
ATOM 3875 N N . GLN B 1 6 ? 56.281 17.797 -2.951 1 27.27 6 GLN B N 1
ATOM 3876 C CA . GLN B 1 6 ? 55 17.344 -2.479 1 27.27 6 GLN B CA 1
ATOM 3877 C C . GLN B 1 6 ? 54.344 16.359 -3.465 1 27.27 6 GLN B C 1
ATOM 3879 O O . GLN B 1 6 ? 54.125 16.703 -4.621 1 27.27 6 GLN B O 1
ATOM 3884 N N . THR B 1 7 ? 54.75 15.055 -3.404 1 29.27 7 THR B N 1
ATOM 3885 C CA . THR B 1 7 ? 54.094 14 -4.18 1 29.27 7 THR B CA 1
ATOM 3886 C C . THR B 1 7 ? 52.562 14.031 -3.977 1 29.27 7 THR B C 1
ATOM 3888 O O . THR B 1 7 ? 52.094 13.906 -2.852 1 29.27 7 THR B O 1
ATOM 3891 N N . LEU B 1 8 ? 51.844 14.703 -4.844 1 29.39 8 LEU B N 1
ATOM 3892 C CA . LEU B 1 8 ? 50.406 14.703 -4.984 1 29.39 8 LEU B CA 1
ATOM 3893 C C . LEU B 1 8 ? 49.875 13.273 -5.113 1 29.39 8 LEU B C 1
ATOM 3895 O O . LEU B 1 8 ? 50.156 12.594 -6.102 1 29.39 8 LEU B O 1
ATOM 3899 N N . LEU B 1 9 ? 49.75 12.516 -4.055 1 27.86 9 LEU B N 1
ATOM 3900 C CA . LEU B 1 9 ? 49 11.266 -4.148 1 27.86 9 LEU B CA 1
ATOM 3901 C C . LEU B 1 9 ? 47.594 11.508 -4.621 1 27.86 9 LEU B C 1
ATOM 3903 O O . LEU B 1 9 ? 46.781 12.156 -3.93 1 27.86 9 LEU B O 1
ATOM 3907 N N . ALA B 1 10 ? 47.312 11.531 -5.926 1 26.12 10 ALA B N 1
ATOM 3908 C CA . ALA B 1 10 ? 45.969 11.477 -6.488 1 26.12 10 ALA B CA 1
ATOM 3909 C C . ALA B 1 10 ? 45.188 10.289 -5.941 1 26.12 10 ALA B C 1
ATOM 3911 O O . ALA B 1 10 ? 45.594 9.141 -6.098 1 26.12 10 ALA B O 1
ATOM 3912 N N . ALA B 1 11 ? 44.312 10.531 -5.023 1 28.97 11 ALA B N 1
ATOM 3913 C CA . ALA B 1 11 ? 43.344 9.523 -4.617 1 28.97 11 ALA B CA 1
ATOM 3914 C C . ALA B 1 11 ? 42.562 8.992 -5.824 1 28.97 11 ALA B C 1
ATOM 3916 O O . ALA B 1 11 ? 41.906 9.75 -6.523 1 28.97 11 ALA B O 1
ATOM 3917 N N . LEU B 1 12 ? 43 7.941 -6.332 1 29.09 12 LEU B N 1
ATOM 3918 C CA . LEU B 1 12 ? 42.125 7.215 -7.246 1 29.09 12 LEU B CA 1
ATOM 3919 C C . LEU B 1 12 ? 40.719 7.051 -6.648 1 29.09 12 LEU B C 1
ATOM 3921 O O . LEU B 1 12 ? 40.562 6.367 -5.633 1 29.09 12 LEU B O 1
ATOM 3925 N N . ALA B 1 13 ? 39.906 8.07 -6.895 1 34.03 13 ALA B N 1
ATOM 3926 C CA . ALA B 1 13 ? 38.5 7.848 -6.66 1 34.03 13 ALA B CA 1
ATOM 3927 C C . ALA B 1 13 ? 38.031 6.492 -7.203 1 34.03 13 ALA B C 1
ATOM 3929 O O . ALA B 1 13 ? 38 6.281 -8.422 1 34.03 13 ALA B O 1
ATOM 3930 N N . THR B 1 14 ? 38.281 5.402 -6.484 1 31.61 14 THR B N 1
ATOM 3931 C CA . THR B 1 14 ? 37.688 4.125 -6.844 1 31.61 14 THR B CA 1
ATOM 3932 C C . THR B 1 14 ? 36.188 4.293 -7.125 1 31.61 14 THR B C 1
ATOM 3934 O O . THR B 1 14 ? 35.406 4.664 -6.234 1 31.61 14 THR B O 1
ATOM 3937 N N . THR B 1 15 ? 35.781 4.598 -8.344 1 34.84 15 THR B N 1
ATOM 3938 C CA . THR B 1 15 ? 34.438 4.469 -8.852 1 34.84 15 THR B CA 1
ATOM 3939 C C . THR B 1 15 ? 33.812 3.15 -8.398 1 34.84 15 THR B C 1
ATOM 3941 O O . THR B 1 15 ? 34.438 2.104 -8.445 1 34.84 15 THR B O 1
ATOM 3944 N N . SER B 1 16 ? 33 3.189 -7.461 1 41 16 SER B N 1
ATOM 3945 C CA . SER B 1 16 ? 32.125 2.047 -7.176 1 41 16 SER B CA 1
ATOM 3946 C C . SER B 1 16 ? 31.766 1.301 -8.453 1 41 16 SER B C 1
ATOM 3948 O O . SER B 1 16 ? 31.312 1.908 -9.422 1 41 16 SER B O 1
ATOM 3950 N N . SER B 1 17 ? 32.438 0.286 -8.727 1 37.31 17 SER B N 1
ATOM 3951 C CA . SER B 1 17 ? 32.188 -0.605 -9.852 1 37.31 17 SER B CA 1
ATOM 3952 C C . SER B 1 17 ? 30.688 -0.957 -9.961 1 37.31 17 SER B C 1
ATOM 3954 O O . SER B 1 17 ? 30.25 -1.967 -9.406 1 37.31 17 SER B O 1
ATOM 3956 N N . LEU B 1 18 ? 29.766 -0.066 -9.859 1 43.22 18 LEU B N 1
ATOM 3957 C CA . LEU B 1 18 ? 28.516 -0.513 -10.453 1 43.22 18 LEU B CA 1
ATOM 3958 C C . LEU B 1 18 ? 28.766 -1.314 -11.727 1 43.22 18 LEU B C 1
ATOM 3960 O O . LEU B 1 18 ? 29.516 -0.875 -12.602 1 43.22 18 LEU B O 1
ATOM 3964 N N . THR B 1 19 ? 28.75 -2.523 -11.711 1 43.94 19 THR B N 1
ATOM 3965 C CA . THR B 1 19 ? 28.844 -3.25 -12.969 1 43.94 19 THR B CA 1
ATOM 3966 C C . THR B 1 19 ? 28.156 -2.477 -14.094 1 43.94 19 THR B C 1
ATOM 3968 O O . THR B 1 19 ? 27.281 -1.654 -13.836 1 43.94 19 THR B O 1
ATOM 3971 N N . THR B 1 20 ? 28.828 -2.471 -15.297 1 42.22 20 THR B N 1
ATOM 3972 C CA . THR B 1 20 ? 28.516 -1.804 -16.547 1 42.22 20 THR B CA 1
ATOM 3973 C C . THR B 1 20 ? 27.016 -1.826 -16.828 1 42.22 20 THR B C 1
ATOM 3975 O O . THR B 1 20 ? 26.484 -0.957 -17.516 1 42.22 20 THR B O 1
ATOM 3978 N N . ASP B 1 21 ? 26.203 -2.838 -16.266 1 55.97 21 ASP B N 1
ATOM 3979 C CA . ASP B 1 21 ? 24.859 -2.855 -16.812 1 55.97 21 ASP B CA 1
ATOM 3980 C C . ASP B 1 21 ? 23.828 -2.504 -15.75 1 55.97 21 ASP B C 1
ATOM 3982 O O . ASP B 1 21 ? 22.625 -2.748 -15.938 1 55.97 21 ASP B O 1
ATOM 3986 N N . GLY B 1 22 ? 24.156 -1.869 -14.633 1 65.69 22 GLY B N 1
ATOM 3987 C CA . GLY B 1 22 ? 23.266 -1.169 -13.719 1 65.69 22 GLY B CA 1
ATOM 3988 C C . GLY B 1 22 ? 22.469 -2.102 -12.82 1 65.69 22 GLY B C 1
ATOM 3989 O O . GLY B 1 22 ? 21.562 -1.67 -12.117 1 65.69 22 GLY B O 1
ATOM 3990 N N . HIS B 1 23 ? 22.75 -3.508 -12.82 1 85.25 23 HIS B N 1
ATOM 3991 C CA . HIS B 1 23 ? 21.984 -4.375 -11.938 1 85.25 23 HIS B CA 1
ATOM 3992 C C . HIS B 1 23 ? 22.891 -5.184 -11.023 1 85.25 23 HIS B C 1
ATOM 3994 O O . HIS B 1 23 ? 24.047 -5.449 -11.375 1 85.25 23 HIS B O 1
ATOM 4000 N N . TYR B 1 24 ? 22.484 -5.566 -9.852 1 94.31 24 TYR B N 1
ATOM 4001 C CA . TYR B 1 24 ? 23.188 -6.426 -8.914 1 94.31 24 TYR B CA 1
ATOM 4002 C C . TYR B 1 24 ? 23.062 -7.891 -9.312 1 94.31 24 TYR B C 1
ATOM 4004 O O . TYR B 1 24 ? 21.969 -8.367 -9.625 1 94.31 24 TYR B O 1
ATOM 4012 N N . ARG B 1 25 ? 24.188 -8.586 -9.336 1 94.94 25 ARG B N 1
ATOM 4013 C CA . ARG B 1 25 ? 24.188 -10 -9.719 1 94.94 25 ARG B CA 1
ATOM 4014 C C . ARG B 1 25 ? 23.594 -10.859 -8.602 1 94.94 25 ARG B C 1
ATOM 4016 O O . ARG B 1 25 ? 22.922 -11.859 -8.867 1 94.94 25 ARG B O 1
ATOM 4023 N N . SER B 1 26 ? 23.891 -10.555 -7.355 1 95.94 26 SER B N 1
ATOM 4024 C CA . SER B 1 26 ? 23.375 -11.305 -6.215 1 95.94 26 SER B CA 1
ATOM 4025 C C . SER B 1 26 ? 21.891 -11.062 -6.012 1 95.94 26 SER B C 1
ATOM 4027 O O . SER B 1 26 ? 21.188 -11.891 -5.434 1 95.94 26 SER B O 1
ATOM 4029 N N . ARG B 1 27 ? 21.438 -9.922 -6.457 1 96.06 27 ARG B N 1
ATOM 4030 C CA . ARG B 1 27 ? 20.031 -9.516 -6.305 1 96.06 27 ARG B CA 1
ATOM 4031 C C . ARG B 1 27 ? 19.531 -8.836 -7.566 1 96.06 27 ARG B C 1
ATOM 4033 O O . ARG B 1 27 ? 19.266 -7.629 -7.566 1 96.06 27 ARG B O 1
ATOM 4040 N N . PRO B 1 28 ? 19.328 -9.578 -8.562 1 93.38 28 PRO B N 1
ATOM 4041 C CA . PRO B 1 28 ? 18.906 -8.969 -9.828 1 93.38 28 PRO B CA 1
ATOM 4042 C C . PRO B 1 28 ? 17.5 -8.391 -9.773 1 93.38 28 PRO B C 1
ATOM 4044 O O . PRO B 1 28 ? 17.094 -7.66 -10.672 1 93.38 28 PRO B O 1
ATOM 4047 N N . ASP B 1 29 ? 16.75 -8.742 -8.766 1 91.56 29 ASP B N 1
ATOM 4048 C CA . ASP B 1 29 ? 15.383 -8.266 -8.602 1 91.56 29 ASP B CA 1
ATOM 4049 C C . ASP B 1 29 ? 15.367 -6.82 -8.102 1 91.56 29 ASP B C 1
ATOM 4051 O O . ASP B 1 29 ? 14.328 -6.152 -8.156 1 91.56 29 ASP B O 1
ATOM 4055 N N . LEU B 1 30 ? 16.484 -6.359 -7.605 1 94.06 30 LEU B N 1
ATOM 4056 C CA . LEU B 1 30 ? 16.547 -4.988 -7.113 1 94.06 30 LEU B CA 1
ATOM 4057 C C . LEU B 1 30 ? 16.844 -4.016 -8.25 1 94.06 30 LEU B C 1
ATOM 4059 O O . LEU B 1 30 ? 17.672 -4.297 -9.117 1 94.06 30 LEU B O 1
ATOM 4063 N N . ALA B 1 31 ? 16.094 -2.93 -8.25 1 92.81 31 ALA B N 1
ATOM 4064 C CA . ALA B 1 31 ? 16.281 -1.867 -9.234 1 92.81 31 ALA B CA 1
ATOM 4065 C C . ALA B 1 31 ? 16.219 -0.492 -8.578 1 92.81 31 ALA B C 1
ATOM 4067 O O . ALA B 1 31 ? 15.352 0.318 -8.914 1 92.81 31 ALA B O 1
ATOM 4068 N N . PRO B 1 32 ? 17.141 -0.18 -7.715 1 95.56 32 PRO B N 1
ATOM 4069 C CA . PRO B 1 32 ? 17.078 1.118 -7.039 1 95.56 32 PRO B CA 1
ATOM 4070 C C . PRO B 1 32 ? 17.328 2.289 -7.992 1 95.56 32 PRO B C 1
ATOM 4072 O O . PRO B 1 32 ? 18.125 2.182 -8.922 1 95.56 32 PRO B O 1
ATOM 4075 N N . PRO B 1 33 ? 16.656 3.439 -7.734 1 95.94 33 PRO B N 1
ATOM 4076 C CA . PRO B 1 33 ? 16.969 4.641 -8.516 1 95.94 33 PRO B CA 1
ATOM 4077 C C . PRO B 1 33 ? 18.406 5.117 -8.305 1 95.94 33 PRO B C 1
ATOM 4079 O O . PRO B 1 33 ? 18.922 5.059 -7.188 1 95.94 33 PRO B O 1
ATOM 4082 N N . GLN B 1 34 ? 18.953 5.582 -9.398 1 95.44 34 GLN B N 1
ATOM 4083 C CA . GLN B 1 34 ? 20.328 6.09 -9.32 1 95.44 34 GLN B CA 1
ATOM 4084 C C . GLN B 1 34 ? 20.344 7.574 -8.961 1 95.44 34 GLN B C 1
ATOM 4086 O O . GLN B 1 34 ? 19.578 8.359 -9.531 1 95.44 34 GLN B O 1
ATOM 4091 N N . LEU B 1 35 ? 21.188 7.906 -8.031 1 97.31 35 LEU B N 1
ATOM 4092 C CA . LEU B 1 35 ? 21.359 9.312 -7.676 1 97.31 35 LEU B CA 1
ATOM 4093 C C . LEU B 1 35 ? 22.391 9.969 -8.578 1 97.31 35 LEU B C 1
ATOM 4095 O O . LEU B 1 35 ? 23.422 9.367 -8.898 1 97.31 35 LEU B O 1
ATOM 4099 N N . ASN B 1 36 ? 22.062 11.109 -9.078 1 98.12 36 ASN B N 1
ATOM 4100 C CA . ASN B 1 36 ? 23.031 11.945 -9.773 1 98.12 36 ASN B CA 1
ATOM 4101 C C . ASN B 1 36 ? 23.672 12.969 -8.836 1 98.12 36 ASN B C 1
ATOM 4103 O O . ASN B 1 36 ? 23.125 14.055 -8.625 1 98.12 36 ASN B O 1
ATOM 4107 N N . ILE B 1 37 ? 24.844 12.641 -8.391 1 98.12 37 ILE B N 1
ATOM 4108 C CA . ILE B 1 37 ? 25.547 13.477 -7.422 1 98.12 37 ILE B CA 1
ATOM 4109 C C . ILE B 1 37 ? 26.359 14.539 -8.141 1 98.12 37 ILE B C 1
ATOM 4111 O O . ILE B 1 37 ? 27.344 14.227 -8.812 1 98.12 37 ILE B O 1
ATOM 4115 N N . THR B 1 38 ? 25.984 15.781 -7.961 1 98.44 38 THR B N 1
ATOM 4116 C CA . THR B 1 38 ? 26.672 16.859 -8.656 1 98.44 38 THR B CA 1
ATOM 4117 C C . THR B 1 38 ? 27.672 17.562 -7.742 1 98.44 38 THR B C 1
ATOM 4119 O O . THR B 1 38 ? 28.625 18.188 -8.211 1 98.44 38 THR B O 1
ATOM 4122 N N . ILE B 1 39 ? 27.453 17.578 -6.426 1 98.38 39 ILE B N 1
ATOM 4123 C CA . ILE B 1 39 ? 28.406 18.016 -5.418 1 98.38 39 ILE B CA 1
ATOM 4124 C C . ILE B 1 39 ? 28.625 16.906 -4.391 1 98.38 39 ILE B C 1
ATOM 4126 O O . ILE B 1 39 ? 27.781 16.703 -3.512 1 98.38 39 ILE B O 1
ATOM 4130 N N . PRO B 1 40 ? 29.688 16.219 -4.461 1 97.44 40 PRO B N 1
ATOM 4131 C CA . PRO B 1 40 ? 29.906 15.07 -3.574 1 97.44 40 PRO B CA 1
ATOM 4132 C C . PRO B 1 40 ? 30.188 15.484 -2.133 1 97.44 40 PRO B C 1
ATOM 4134 O O . PRO B 1 40 ? 30.828 16.516 -1.896 1 97.44 40 PRO B O 1
ATOM 4137 N N . ALA B 1 41 ? 29.656 14.695 -1.304 1 96.31 41 ALA B N 1
ATOM 4138 C CA . ALA B 1 41 ? 29.984 14.906 0.106 1 96.31 41 ALA B CA 1
ATOM 4139 C C . ALA B 1 41 ? 31.453 14.602 0.387 1 96.31 41 ALA B C 1
ATOM 4141 O O . ALA B 1 41 ? 32.031 13.727 -0.251 1 96.31 41 ALA B O 1
ATOM 4142 N N . ALA B 1 42 ? 32 15.32 1.428 1 91 42 ALA B N 1
ATOM 4143 C CA . ALA B 1 42 ? 33.406 15.102 1.804 1 91 42 ALA B CA 1
ATOM 4144 C C . ALA B 1 42 ? 33.594 13.719 2.422 1 91 42 ALA B C 1
ATOM 4146 O O . ALA B 1 42 ? 34.562 13.031 2.131 1 91 42 ALA B O 1
ATOM 4147 N N . ASN B 1 43 ? 32.688 13.375 3.287 1 84.5 43 ASN B N 1
ATOM 4148 C CA . ASN B 1 43 ? 32.688 12.055 3.916 1 84.5 43 ASN B CA 1
ATOM 4149 C C . ASN B 1 43 ? 31.484 11.219 3.49 1 84.5 43 ASN B C 1
ATOM 4151 O O . ASN B 1 43 ? 30.344 11.539 3.852 1 84.5 43 ASN B O 1
ATOM 4155 N N . THR B 1 44 ? 31.766 10.133 2.748 1 81.31 44 THR B N 1
ATOM 4156 C CA . THR B 1 44 ? 30.672 9.344 2.221 1 81.31 44 THR B CA 1
ATOM 4157 C C . THR B 1 44 ? 30.562 8.008 2.951 1 81.31 44 THR B C 1
ATOM 4159 O O . THR B 1 44 ? 29.641 7.227 2.705 1 81.31 44 THR B O 1
ATOM 4162 N N . ASN B 1 45 ? 31.453 7.723 3.816 1 74.69 45 ASN B N 1
ATOM 4163 C CA . ASN B 1 45 ? 31.469 6.422 4.48 1 74.69 45 ASN B CA 1
ATOM 4164 C C . ASN B 1 45 ? 31.078 6.535 5.949 1 74.69 45 ASN B C 1
ATOM 4166 O O . ASN B 1 45 ? 31.344 5.629 6.738 1 74.69 45 ASN B O 1
ATOM 4170 N N . GLY B 1 46 ? 30.469 7.625 6.234 1 82.12 46 GLY B N 1
ATOM 4171 C CA . GLY B 1 46 ? 30.031 7.766 7.613 1 82.12 46 GLY B CA 1
ATOM 4172 C C . GLY B 1 46 ? 28.75 7.027 7.91 1 82.12 46 GLY B C 1
ATOM 4173 O O . GLY B 1 46 ? 28.297 6.207 7.109 1 82.12 46 GLY B O 1
ATOM 4174 N N . SER B 1 47 ? 28.25 7.188 9.141 1 86.44 47 SER B N 1
ATOM 4175 C CA . SER B 1 47 ? 27.078 6.477 9.609 1 86.44 47 SER B CA 1
ATOM 4176 C C . SER B 1 47 ? 25.797 7.246 9.273 1 86.44 47 SER B C 1
ATOM 4178 O O . SER B 1 47 ? 24.703 6.82 9.633 1 86.44 47 SER B O 1
ATOM 4180 N N . GLU B 1 48 ? 26.016 8.312 8.609 1 94.56 48 GLU B N 1
ATOM 4181 C CA . GLU B 1 48 ? 24.844 9.094 8.211 1 94.56 48 GLU B CA 1
ATOM 4182 C C . GLU B 1 48 ? 24.375 8.703 6.812 1 94.56 48 GLU B C 1
ATOM 4184 O O . GLU B 1 48 ? 25.156 8.719 5.855 1 94.56 48 GLU B O 1
ATOM 4189 N N . TYR B 1 49 ? 23.141 8.344 6.715 1 98.06 49 TYR B N 1
ATOM 4190 C CA . TYR B 1 49 ? 22.578 7.84 5.473 1 98.06 49 TYR B CA 1
ATOM 4191 C C . TYR B 1 49 ? 21.453 8.75 4.973 1 98.06 49 TYR B C 1
ATOM 4193 O O . TYR B 1 49 ? 20.922 9.555 5.734 1 98.06 49 TYR B O 1
ATOM 4201 N N . VAL B 1 50 ? 21.141 8.656 3.666 1 98.69 50 VAL B N 1
ATOM 4202 C CA . VAL B 1 50 ? 20.047 9.375 3.033 1 98.69 50 VAL B CA 1
ATOM 4203 C C . VAL B 1 50 ? 18.797 8.508 3.018 1 98.69 50 VAL B C 1
ATOM 4205 O O . VAL B 1 50 ? 18.828 7.363 2.562 1 98.69 50 VAL B O 1
ATOM 4208 N N . PHE B 1 51 ? 17.719 9 3.557 1 98.94 51 PHE B N 1
ATOM 4209 C CA . PHE B 1 51 ? 16.422 8.336 3.568 1 98.94 51 PHE B CA 1
ATOM 4210 C C . PHE B 1 51 ? 15.445 9.023 2.623 1 98.94 51 PHE B C 1
ATOM 4212 O O . PHE B 1 51 ? 15.078 10.18 2.84 1 98.94 51 PHE B O 1
ATOM 4219 N N . ILE B 1 52 ? 15.031 8.336 1.525 1 98.94 52 ILE B N 1
ATOM 4220 C CA . ILE B 1 52 ? 14.062 8.883 0.577 1 98.94 52 ILE B CA 1
ATOM 4221 C C . ILE B 1 52 ? 13.094 7.789 0.14 1 98.94 52 ILE B C 1
ATOM 4223 O O . ILE B 1 52 ? 13.367 6.598 0.314 1 98.94 52 ILE B O 1
ATOM 4227 N N . ALA B 1 53 ? 11.977 8.18 -0.373 1 98.81 53 ALA B N 1
ATOM 4228 C CA . ALA B 1 53 ? 10.969 7.285 -0.938 1 98.81 53 ALA B CA 1
ATOM 4229 C C . ALA B 1 53 ? 10.578 7.723 -2.348 1 98.81 53 ALA B C 1
ATOM 4231 O O . ALA B 1 53 ? 9.477 8.234 -2.562 1 98.81 53 ALA B O 1
ATOM 4232 N N . PRO B 1 54 ? 11.414 7.441 -3.318 1 98.62 54 PRO B N 1
ATOM 4233 C CA . PRO B 1 54 ? 11.172 7.902 -4.688 1 98.62 54 PRO B CA 1
ATOM 4234 C C . PRO B 1 54 ? 9.906 7.309 -5.297 1 98.62 54 PRO B C 1
ATOM 4236 O O . PRO B 1 54 ? 9.586 6.145 -5.051 1 98.62 54 PRO B O 1
ATOM 4239 N N . TYR B 1 55 ? 9.203 8.047 -6.039 1 97.81 55 TYR B N 1
ATOM 4240 C CA . TYR B 1 55 ? 8.102 7.625 -6.902 1 97.81 55 TYR B CA 1
ATOM 4241 C C . TYR B 1 55 ? 8.109 8.406 -8.211 1 97.81 55 TYR B C 1
ATOM 4243 O O . TYR B 1 55 ? 8.781 9.43 -8.328 1 97.81 55 TYR B O 1
ATOM 4251 N N . ALA B 1 56 ? 7.418 7.895 -9.188 1 96.12 56 ALA B N 1
ATOM 4252 C CA . ALA B 1 56 ? 7.422 8.492 -10.523 1 96.12 56 ALA B CA 1
ATOM 4253 C C . ALA B 1 56 ? 6.691 9.828 -10.531 1 96.12 56 ALA B C 1
ATOM 4255 O O . ALA B 1 56 ? 5.605 9.953 -9.961 1 96.12 56 ALA B O 1
ATOM 4256 N N . PHE B 1 57 ? 7.211 10.773 -11.109 1 95.12 57 PHE B N 1
ATOM 4257 C CA . PHE B 1 57 ? 6.66 12.109 -11.312 1 95.12 57 PHE B CA 1
ATOM 4258 C C . PHE B 1 57 ? 7.109 12.688 -12.648 1 95.12 57 PHE B C 1
ATOM 4260 O O . PHE B 1 57 ? 8.125 13.383 -12.719 1 95.12 57 PHE B O 1
ATOM 4267 N N . GLY B 1 58 ? 6.414 12.469 -13.664 1 90.06 58 GLY B N 1
ATOM 4268 C CA . GLY B 1 58 ? 6.758 12.914 -15 1 90.06 58 GLY B CA 1
ATOM 4269 C C . GLY B 1 58 ? 7.629 11.93 -15.758 1 90.06 58 GLY B C 1
ATOM 4270 O O . GLY B 1 58 ? 8.094 12.219 -16.859 1 90.06 58 GLY B O 1
ATOM 4271 N N . GLY B 1 59 ? 7.984 10.875 -15.172 1 90.94 59 GLY B N 1
ATOM 4272 C CA . GLY B 1 59 ? 8.781 9.828 -15.789 1 90.94 59 GLY B CA 1
ATOM 4273 C C . GLY B 1 59 ? 8.438 8.438 -15.281 1 90.94 59 GLY B C 1
ATOM 4274 O O . GLY B 1 59 ? 7.344 8.219 -14.75 1 90.94 59 GLY B O 1
ATOM 4275 N N . ALA B 1 60 ? 9.367 7.52 -15.594 1 88.38 60 ALA B N 1
ATOM 4276 C CA . ALA B 1 60 ? 9.133 6.133 -15.195 1 88.38 60 ALA B CA 1
ATOM 4277 C C . ALA B 1 60 ? 10.102 5.715 -14.094 1 88.38 60 ALA B C 1
ATOM 4279 O O . ALA B 1 60 ? 11.234 6.188 -14.039 1 88.38 60 ALA B O 1
ATOM 4280 N N . LEU B 1 61 ? 9.641 5 -13.203 1 93.31 61 LEU B N 1
ATOM 4281 C CA . LEU B 1 61 ? 10.43 4.375 -12.148 1 93.31 61 LEU B CA 1
ATOM 4282 C C . LEU B 1 61 ? 9.992 2.932 -11.93 1 93.31 61 LEU B C 1
ATOM 4284 O O . LEU B 1 61 ? 8.82 2.672 -11.641 1 93.31 61 LEU B O 1
ATOM 4288 N N . GLU B 1 62 ? 10.898 2.002 -12.047 1 92.5 62 GLU B N 1
ATOM 4289 C CA . GLU B 1 62 ? 10.562 0.581 -12.039 1 92.5 62 GLU B CA 1
ATOM 4290 C C . GLU B 1 62 ? 10.102 0.132 -10.656 1 92.5 62 GLU B C 1
ATOM 4292 O O . GLU B 1 62 ? 9.141 -0.633 -10.539 1 92.5 62 GLU B O 1
ATOM 4297 N N . ARG B 1 63 ? 10.836 0.605 -9.664 1 94.62 63 ARG B N 1
ATOM 4298 C CA . ARG B 1 63 ? 10.547 0.174 -8.297 1 94.62 63 ARG B CA 1
ATOM 4299 C C . ARG B 1 63 ? 10.414 1.37 -7.363 1 94.62 63 ARG B C 1
ATOM 4301 O O . ARG B 1 63 ? 11.328 1.662 -6.586 1 94.62 63 ARG B O 1
ATOM 4308 N N . PRO B 1 64 ? 9.266 2.088 -7.387 1 96.69 64 PRO B N 1
ATOM 4309 C CA . PRO B 1 64 ? 9.07 3.131 -6.375 1 96.69 64 PRO B CA 1
ATOM 4310 C C . PRO B 1 64 ? 9.062 2.578 -4.953 1 96.69 64 PRO B C 1
ATOM 4312 O O . PRO B 1 64 ? 8.844 1.381 -4.754 1 96.69 64 PRO B O 1
ATOM 4315 N N . GLY B 1 65 ? 9.312 3.402 -3.988 1 97.62 65 GLY B N 1
ATOM 4316 C CA . GLY B 1 65 ? 9.312 2.982 -2.598 1 97.62 65 GLY B CA 1
ATOM 4317 C C . GLY B 1 65 ? 10.469 3.562 -1.799 1 97.62 65 GLY B C 1
ATOM 4318 O O . GLY B 1 65 ? 11.195 4.43 -2.289 1 97.62 65 GLY B O 1
ATOM 4319 N N . PRO B 1 66 ? 10.609 3.049 -0.553 1 98.81 66 PRO B N 1
ATOM 4320 C CA . PRO B 1 66 ? 11.648 3.621 0.311 1 98.81 66 PRO B CA 1
ATOM 4321 C C . PRO B 1 66 ? 13.023 3 0.075 1 98.81 66 PRO B C 1
ATOM 4323 O O . PRO B 1 66 ? 13.125 1.796 -0.173 1 98.81 66 PRO B O 1
ATOM 4326 N N . TYR B 1 67 ? 14.055 3.867 0.182 1 98.81 67 TYR B N 1
ATOM 4327 C CA . TYR B 1 67 ? 15.445 3.459 0.037 1 98.81 67 TYR B CA 1
ATOM 4328 C C . TYR B 1 67 ? 16.328 4.184 1.04 1 98.81 67 TYR B C 1
ATOM 4330 O O . TYR B 1 67 ? 16.062 5.328 1.413 1 98.81 67 TYR B O 1
ATOM 4338 N N . ILE B 1 68 ? 17.328 3.531 1.454 1 98.81 68 ILE B N 1
ATOM 4339 C CA . ILE B 1 68 ? 18.438 4.121 2.211 1 98.81 68 ILE B CA 1
ATOM 4340 C C . ILE B 1 68 ? 19.703 4.098 1.374 1 98.81 68 ILE B C 1
ATOM 4342 O O . ILE B 1 68 ? 20.078 3.059 0.816 1 98.81 68 ILE B O 1
ATOM 4346 N N . TYR B 1 69 ? 20.359 5.266 1.276 1 98.38 69 TYR B N 1
ATOM 4347 C CA . TYR B 1 69 ? 21.594 5.391 0.515 1 98.38 69 TYR B CA 1
ATOM 4348 C C . TYR B 1 69 ? 22.719 5.953 1.383 1 98.38 69 TYR B C 1
ATOM 4350 O O . TYR B 1 69 ? 22.453 6.719 2.316 1 98.38 69 TYR B O 1
ATOM 4358 N N . ARG B 1 70 ? 23.922 5.539 0.99 1 97.19 70 ARG B N 1
ATOM 4359 C CA . ARG B 1 70 ? 25.047 6.379 1.369 1 97.19 70 ARG B CA 1
ATOM 4360 C C . ARG B 1 70 ? 25.078 7.664 0.548 1 97.19 70 ARG B C 1
ATOM 4362 O O . ARG B 1 70 ? 24.438 7.75 -0.5 1 97.19 70 ARG B O 1
ATOM 4369 N N . LYS B 1 71 ? 25.875 8.617 0.986 1 97 71 LYS B N 1
ATOM 4370 C CA . LYS B 1 71 ? 25.875 9.922 0.333 1 97 71 LYS B CA 1
ATOM 4371 C C . LYS B 1 71 ? 26.547 9.844 -1.041 1 97 71 LYS B C 1
ATOM 4373 O O . LYS B 1 71 ? 26.406 10.766 -1.852 1 97 71 LYS B O 1
ATOM 4378 N N . ASP B 1 72 ? 27.219 8.781 -1.321 1 95.81 72 ASP B N 1
ATOM 4379 C CA . ASP B 1 72 ? 27.812 8.641 -2.646 1 95.81 72 ASP B CA 1
ATOM 4380 C C . ASP B 1 72 ? 26.875 7.906 -3.598 1 95.81 72 ASP B C 1
ATOM 4382 O O . ASP B 1 72 ? 27.25 7.602 -4.73 1 95.81 72 ASP B O 1
ATOM 4386 N N . GLY B 1 73 ? 25.703 7.555 -3.07 1 96.12 73 GLY B N 1
ATOM 4387 C CA . GLY B 1 73 ? 24.703 6.926 -3.926 1 96.12 73 GLY B CA 1
ATOM 4388 C C . GLY B 1 73 ? 24.703 5.41 -3.814 1 96.12 73 GLY B C 1
ATOM 4389 O O . GLY B 1 73 ? 23.906 4.738 -4.465 1 96.12 73 GLY B O 1
ATOM 4390 N N . ASP B 1 74 ? 25.562 4.867 -3.014 1 95.94 74 ASP B N 1
ATOM 4391 C CA . ASP B 1 74 ? 25.562 3.426 -2.781 1 95.94 74 ASP B CA 1
ATOM 4392 C C . ASP B 1 74 ? 24.328 2.998 -2.002 1 95.94 74 ASP B C 1
ATOM 4394 O O . ASP B 1 74 ? 23.969 3.615 -0.994 1 95.94 74 ASP B O 1
ATOM 4398 N N . LEU B 1 75 ? 23.719 1.927 -2.504 1 97.44 75 LEU B N 1
ATOM 4399 C CA . LEU B 1 75 ? 22.516 1.412 -1.854 1 97.44 75 LEU B CA 1
ATOM 4400 C C . LEU B 1 75 ? 22.859 0.779 -0.508 1 97.44 75 LEU B C 1
ATOM 4402 O O . LEU B 1 75 ? 23.859 0.075 -0.386 1 97.44 75 LEU B O 1
ATOM 4406 N N . VAL B 1 76 ? 22.016 1.072 0.441 1 97.81 76 VAL B N 1
ATOM 4407 C CA . VAL B 1 76 ? 22.094 0.374 1.72 1 97.81 76 VAL B CA 1
ATOM 4408 C C . VAL B 1 76 ? 20.891 -0.552 1.874 1 97.81 76 VAL B C 1
ATOM 4410 O O . VAL B 1 76 ? 21.031 -1.7 2.303 1 97.81 76 VAL B O 1
ATOM 4413 N N . TRP B 1 77 ? 19.719 -0.069 1.523 1 98.56 77 TRP B N 1
ATOM 4414 C CA . TRP B 1 77 ? 18.5 -0.84 1.72 1 98.56 77 TRP B CA 1
ATOM 4415 C C . TRP B 1 77 ? 17.438 -0.462 0.684 1 98.56 77 TRP B C 1
ATOM 4417 O O . TRP B 1 77 ? 17.203 0.722 0.428 1 98.56 77 TRP B O 1
ATOM 4427 N N . ALA B 1 78 ? 16.859 -1.436 0.056 1 97.88 78 ALA B N 1
ATOM 4428 C CA . ALA B 1 78 ? 15.672 -1.303 -0.776 1 97.88 78 ALA B CA 1
ATOM 4429 C C . ALA B 1 78 ? 14.438 -1.844 -0.059 1 97.88 78 ALA B C 1
ATOM 4431 O O . ALA B 1 78 ? 14.422 -3 0.368 1 97.88 78 ALA B O 1
ATOM 4432 N N . GLY B 1 79 ? 13.375 -1.036 -0.047 1 97.38 79 GLY B N 1
ATOM 4433 C CA . GLY B 1 79 ? 12.227 -1.371 0.787 1 97.38 79 GLY B CA 1
ATOM 4434 C C . GLY B 1 79 ? 11.102 -2.035 0.018 1 97.38 79 GLY B C 1
ATOM 4435 O O . GLY B 1 79 ? 9.992 -2.172 0.531 1 97.38 79 GLY B O 1
ATOM 4436 N N . THR B 1 80 ? 11.336 -2.475 -1.221 1 94.62 80 THR B N 1
ATOM 4437 C CA . THR B 1 80 ? 10.312 -3.197 -1.968 1 94.62 80 THR B CA 1
ATOM 4438 C C . THR B 1 80 ? 9.883 -4.457 -1.223 1 94.62 80 THR B C 1
ATOM 4440 O O . THR B 1 80 ? 10.727 -5.266 -0.828 1 94.62 80 THR B O 1
ATOM 4443 N N . GLY B 1 81 ? 8.602 -4.566 -1.003 1 93.75 81 GLY B N 1
ATOM 4444 C CA . GLY B 1 81 ? 8.086 -5.723 -0.29 1 93.75 81 GLY B CA 1
ATOM 4445 C C . GLY B 1 81 ? 7.945 -5.488 1.202 1 93.75 81 GLY B C 1
ATOM 4446 O O . GLY B 1 81 ? 7.281 -6.266 1.896 1 93.75 81 GLY B O 1
ATOM 4447 N N . TYR B 1 82 ? 8.586 -4.434 1.736 1 95.94 82 TYR B N 1
ATOM 4448 C CA . TYR B 1 82 ? 8.508 -4.125 3.16 1 95.94 82 TYR B CA 1
ATOM 4449 C C . TYR B 1 82 ? 7.406 -3.113 3.441 1 95.94 82 TYR B C 1
ATOM 4451 O O . TYR B 1 82 ? 6.742 -3.184 4.477 1 95.94 82 TYR B O 1
ATOM 4459 N N . TYR B 1 83 ? 7.262 -2.189 2.621 1 97.31 83 TYR B N 1
ATOM 4460 C CA . TYR B 1 83 ? 6.133 -1.265 2.598 1 97.31 83 TYR B CA 1
ATOM 4461 C C . TYR B 1 83 ? 5.27 -1.486 1.362 1 97.31 83 TYR B C 1
ATOM 4463 O O . TYR B 1 83 ? 5.707 -2.115 0.396 1 97.31 83 TYR B O 1
ATOM 4471 N N . ALA B 1 84 ? 4.043 -0.934 1.421 1 97.06 84 ALA B N 1
ATOM 4472 C CA . ALA B 1 84 ? 3.092 -1.254 0.36 1 97.06 84 ALA B CA 1
ATOM 4473 C C . ALA B 1 84 ? 2.51 0.015 -0.256 1 97.06 84 ALA B C 1
ATOM 4475 O O . ALA B 1 84 ? 2.154 0.954 0.46 1 97.06 84 ALA B O 1
ATOM 4476 N N . GLY B 1 85 ? 2.434 -0.054 -1.595 1 96.81 85 GLY B N 1
ATOM 4477 C CA . GLY B 1 85 ? 1.794 1.042 -2.305 1 96.81 85 GLY B CA 1
ATOM 4478 C C . GLY B 1 85 ? 2.654 2.289 -2.377 1 96.81 85 GLY B C 1
ATOM 4479 O O . GLY B 1 85 ? 3.861 2.205 -2.615 1 96.81 85 GLY B O 1
ATOM 4480 N N . PHE B 1 86 ? 1.94 3.453 -2.297 1 97.56 86 PHE B N 1
ATOM 4481 C CA . PHE B 1 86 ? 2.639 4.73 -2.242 1 97.56 86 PHE B CA 1
ATOM 4482 C C . PHE B 1 86 ? 3.246 4.957 -0.863 1 97.56 86 PHE B C 1
ATOM 4484 O O . PHE B 1 86 ? 2.549 4.871 0.15 1 97.56 86 PHE B O 1
ATOM 4491 N N . VAL B 1 87 ? 4.527 5.211 -0.867 1 98.56 87 VAL B N 1
ATOM 4492 C CA . VAL B 1 87 ? 5.246 5.41 0.387 1 98.56 87 VAL B CA 1
ATOM 4493 C C . VAL B 1 87 ? 5.762 6.844 0.469 1 98.56 87 VAL B C 1
ATOM 4495 O O . VAL B 1 87 ? 6.281 7.379 -0.512 1 98.56 87 VAL B O 1
ATOM 4498 N N . ALA B 1 88 ? 5.57 7.488 1.643 1 98.56 88 ALA B N 1
ATOM 4499 C CA . ALA B 1 88 ? 6.027 8.859 1.863 1 98.56 88 ALA B CA 1
ATOM 4500 C C . ALA B 1 88 ? 6.543 9.039 3.287 1 98.56 88 ALA B C 1
ATOM 4502 O O . ALA B 1 88 ? 6.312 8.195 4.152 1 98.56 88 ALA B O 1
ATOM 4503 N N . ASN B 1 89 ? 7.309 10.148 3.516 1 98.75 89 ASN B N 1
ATOM 4504 C CA . ASN B 1 89 ? 7.777 10.562 4.836 1 98.75 89 ASN B CA 1
ATOM 4505 C C . ASN B 1 89 ? 8.578 9.453 5.52 1 98.75 89 ASN B C 1
ATOM 4507 O O . ASN B 1 89 ? 8.312 9.117 6.676 1 98.75 89 ASN B O 1
ATOM 4511 N N . PHE B 1 90 ? 9.508 8.883 4.75 1 98.94 90 PHE B N 1
ATOM 4512 C CA . PHE B 1 90 ? 10.336 7.773 5.199 1 98.94 90 PHE B CA 1
ATOM 4513 C C . PHE B 1 90 ? 11.594 8.281 5.898 1 98.94 90 PHE B C 1
ATOM 4515 O O . PHE B 1 90 ? 12.406 8.984 5.297 1 98.94 90 PHE B O 1
ATOM 4522 N N . HIS B 1 91 ? 11.742 7.918 7.152 1 98.81 91 HIS B N 1
ATOM 4523 C CA . HIS B 1 91 ? 12.922 8.289 7.926 1 98.81 91 HIS B CA 1
ATOM 4524 C C . HIS B 1 91 ? 12.945 7.566 9.273 1 98.81 91 HIS B C 1
ATOM 4526 O O . HIS B 1 91 ? 12.008 6.836 9.602 1 98.81 91 HIS B O 1
ATOM 4532 N N . THR B 1 92 ? 14.016 7.734 10.039 1 98.62 92 THR B N 1
ATOM 4533 C CA . THR B 1 92 ? 14.141 7.145 11.367 1 98.62 92 THR B CA 1
ATOM 4534 C C . THR B 1 92 ? 13.352 7.953 12.398 1 98.62 92 THR B C 1
ATOM 4536 O O . THR B 1 92 ? 13.125 9.148 12.203 1 98.62 92 THR B O 1
ATOM 4539 N N . THR B 1 93 ? 12.906 7.289 13.367 1 98.44 93 THR B N 1
ATOM 4540 C CA . THR B 1 93 ? 12.359 7.914 14.57 1 98.44 93 THR B CA 1
ATOM 4541 C C . THR B 1 93 ? 12.594 7.027 15.789 1 98.44 93 THR B C 1
ATOM 4543 O O . THR B 1 93 ? 13.242 5.988 15.695 1 98.44 93 THR B O 1
ATOM 4546 N N . THR B 1 94 ? 12.195 7.559 16.969 1 98.38 94 THR B N 1
ATOM 4547 C CA . THR B 1 94 ? 12.297 6.797 18.203 1 98.38 94 THR B CA 1
ATOM 4548 C C . THR B 1 94 ? 10.914 6.391 18.703 1 98.38 94 THR B C 1
ATOM 4550 O O . THR B 1 94 ? 10.031 7.242 18.859 1 98.38 94 THR B O 1
ATOM 4553 N N . TYR B 1 95 ? 10.688 5.156 18.875 1 98.56 95 TYR B N 1
ATOM 4554 C CA . TYR B 1 95 ? 9.453 4.602 19.438 1 98.56 95 TYR B CA 1
ATOM 4555 C C . TYR B 1 95 ? 9.758 3.668 20.594 1 98.56 95 TYR B C 1
ATOM 4557 O O . TYR B 1 95 ? 10.516 2.709 20.453 1 98.56 95 TYR B O 1
ATOM 4565 N N . LYS B 1 96 ? 9.25 4.016 21.797 1 97.94 96 LYS B N 1
ATOM 4566 C CA . LYS B 1 96 ? 9.477 3.26 23.031 1 97.94 96 LYS B CA 1
ATOM 4567 C C . LYS B 1 96 ? 10.961 3.039 23.281 1 97.94 96 LYS B C 1
ATOM 4569 O O . LYS B 1 96 ? 11.383 1.922 23.594 1 97.94 96 LYS B O 1
ATOM 4574 N N . GLY B 1 97 ? 11.719 4.035 23 1 98 97 GLY B N 1
ATOM 4575 C CA . GLY B 1 97 ? 13.133 4.059 23.328 1 98 97 GLY B CA 1
ATOM 4576 C C . GLY B 1 97 ? 13.992 3.369 22.281 1 98 97 GLY B C 1
ATOM 4577 O O . GLY B 1 97 ? 15.219 3.291 22.438 1 98 97 GLY B O 1
ATOM 4578 N N . LYS B 1 98 ? 13.422 2.943 21.203 1 98.19 98 LYS B N 1
ATOM 4579 C CA . LYS B 1 98 ? 14.18 2.217 20.172 1 98.19 98 LYS B CA 1
ATOM 4580 C C . LYS B 1 98 ? 14.164 2.965 18.844 1 98.19 98 LYS B C 1
ATOM 4582 O O . LYS B 1 98 ? 13.164 3.586 18.484 1 98.19 98 LYS B O 1
ATOM 4587 N N . SER B 1 99 ? 15.266 2.865 18.125 1 98.06 99 SER B N 1
ATOM 4588 C CA . SER B 1 99 ? 15.32 3.408 16.781 1 98.06 99 SER B CA 1
ATOM 4589 C C . SER B 1 99 ? 14.5 2.559 15.812 1 98.06 99 SER B C 1
ATOM 4591 O O . SER B 1 99 ? 14.695 1.343 15.734 1 98.06 99 SER B O 1
ATOM 4593 N N . VAL B 1 100 ? 13.609 3.172 15.125 1 98.75 100 VAL B N 1
ATOM 4594 C CA . VAL B 1 100 ? 12.758 2.486 14.148 1 98.75 100 VAL B CA 1
ATOM 4595 C C . VAL B 1 100 ? 12.68 3.309 12.867 1 98.75 100 VAL B C 1
ATOM 4597 O O . VAL B 1 100 ? 13.062 4.48 12.844 1 98.75 100 VAL B O 1
ATOM 4600 N N . LEU B 1 101 ? 12.281 2.678 11.789 1 98.88 101 LEU B N 1
ATOM 4601 C CA . LEU B 1 101 ? 11.914 3.346 10.547 1 98.88 101 LEU B CA 1
ATOM 4602 C C . LEU B 1 101 ? 10.422 3.631 10.5 1 98.88 101 LEU B C 1
ATOM 4604 O O . LEU B 1 101 ? 9.609 2.797 10.922 1 98.88 101 LEU B O 1
ATOM 4608 N N . GLN B 1 102 ? 10.039 4.809 10.016 1 98.81 102 GLN B N 1
ATOM 4609 C CA . GLN B 1 102 ? 8.625 5.125 9.805 1 98.81 102 GLN B CA 1
ATOM 4610 C C . GLN B 1 102 ? 8.359 5.453 8.336 1 98.81 102 GLN B C 1
ATOM 4612 O O . GLN B 1 102 ? 9.227 5.996 7.648 1 98.81 102 GLN B O 1
ATOM 4617 N N . ALA B 1 103 ? 7.152 5.152 7.906 1 98.81 103 ALA B N 1
ATOM 4618 C CA . ALA B 1 103 ? 6.668 5.633 6.617 1 98.81 103 ALA B CA 1
ATOM 4619 C C . ALA B 1 103 ? 5.148 5.547 6.531 1 98.81 103 ALA B C 1
ATOM 4621 O O . ALA B 1 103 ? 4.531 4.719 7.207 1 98.81 103 ALA B O 1
ATOM 4622 N N . PHE B 1 104 ? 4.633 6.465 5.777 1 98.56 104 PHE B N 1
ATOM 4623 C CA . PHE B 1 104 ? 3.275 6.273 5.277 1 98.56 104 PHE B CA 1
ATOM 4624 C C . PHE B 1 104 ? 3.24 5.203 4.195 1 98.56 104 PHE B C 1
ATOM 4626 O O . PHE B 1 104 ? 4.117 5.156 3.332 1 98.56 104 PHE B O 1
ATOM 4633 N N . GLN B 1 105 ? 2.213 4.363 4.176 1 98.44 105 GLN B N 1
ATOM 4634 C CA . GLN B 1 105 ? 1.886 3.49 3.053 1 98.44 105 GLN B CA 1
ATOM 4635 C C . GLN B 1 105 ? 0.398 3.555 2.723 1 98.44 105 GLN B C 1
ATOM 4637 O O . GLN B 1 105 ? -0.441 3.621 3.623 1 98.44 105 GLN B O 1
ATOM 4642 N N . GLY B 1 106 ? 0.087 3.617 1.445 1 97.62 106 GLY B N 1
ATOM 4643 C CA . GLY B 1 106 ? -1.299 3.676 1.01 1 97.62 106 GLY B CA 1
ATOM 4644 C C . GLY B 1 106 ? -1.451 4.074 -0.446 1 97.62 106 GLY B C 1
ATOM 4645 O O . GLY B 1 106 ? -0.705 3.598 -1.306 1 97.62 106 GLY B O 1
ATOM 4646 N N . SER B 1 107 ? -2.504 4.828 -0.697 1 95.88 107 SER B N 1
ATOM 4647 C CA . SER B 1 107 ? -2.775 5.344 -2.035 1 95.88 107 SER B CA 1
ATOM 4648 C C . SER B 1 107 ? -2.664 6.863 -2.076 1 95.88 107 SER B C 1
ATOM 4650 O O . SER B 1 107 ? -2.934 7.539 -1.078 1 95.88 107 SER B O 1
ATOM 4652 N N . MET B 1 108 ? -2.311 7.32 -3.232 1 95.25 108 MET B N 1
ATOM 4653 C CA . MET B 1 108 ? -2.205 8.758 -3.445 1 95.25 108 MET B CA 1
ATOM 4654 C C . MET B 1 108 ? -3.297 9.25 -4.391 1 95.25 108 MET B C 1
ATOM 4656 O O . MET B 1 108 ? -3.547 8.633 -5.43 1 95.25 108 MET B O 1
ATOM 4660 N N . ASP B 1 109 ? -3.986 10.242 -3.945 1 94.94 109 ASP B N 1
ATOM 4661 C CA . ASP B 1 109 ? -4.777 11.086 -4.84 1 94.94 109 ASP B CA 1
ATOM 4662 C C . ASP B 1 109 ? -3.912 12.164 -5.484 1 94.94 109 ASP B C 1
ATOM 4664 O O . ASP B 1 109 ? -3.684 13.219 -4.891 1 94.94 109 ASP B O 1
ATOM 4668 N N . GLY B 1 110 ? -3.521 11.898 -6.703 1 91.81 110 GLY B N 1
ATOM 4669 C CA . GLY B 1 110 ? -2.561 12.758 -7.371 1 91.81 110 GLY B CA 1
ATOM 4670 C C . GLY B 1 110 ? -3.117 14.133 -7.703 1 91.81 110 GLY B C 1
ATOM 4671 O O . GLY B 1 110 ? -2.363 15.102 -7.82 1 91.81 110 GLY B O 1
ATOM 4672 N N . ALA B 1 111 ? -4.391 14.234 -7.777 1 93 111 ALA B N 1
ATOM 4673 C CA . ALA B 1 111 ? -5.004 15.508 -8.148 1 93 111 ALA B CA 1
ATOM 4674 C C . ALA B 1 111 ? -4.953 16.5 -6.984 1 93 111 ALA B C 1
ATOM 4676 O O . ALA B 1 111 ? -4.746 17.703 -7.191 1 93 111 ALA B O 1
ATOM 4677 N N . HIS B 1 112 ? -5.105 15.93 -5.766 1 96.19 112 HIS B N 1
ATOM 4678 C CA . HIS B 1 112 ? -5.102 16.797 -4.59 1 96.19 112 HIS B CA 1
ATOM 4679 C C . HIS B 1 112 ? -3.738 16.797 -3.906 1 96.19 112 HIS B C 1
ATOM 4681 O O . HIS B 1 112 ? -3.445 17.672 -3.09 1 96.19 112 HIS B O 1
ATOM 4687 N N . GLY B 1 113 ? -2.945 15.836 -4.207 1 96.56 113 GLY B N 1
ATOM 4688 C CA . GLY B 1 113 ? -1.743 15.641 -3.414 1 96.56 113 GLY B CA 1
ATOM 4689 C C . GLY B 1 113 ? -2.031 15.172 -2.002 1 96.56 113 GLY B C 1
ATOM 4690 O O . GLY B 1 113 ? -1.35 15.57 -1.057 1 96.56 113 GLY B O 1
ATOM 4691 N N . GLU B 1 114 ? -3.115 14.422 -1.814 1 97.44 114 GLU B N 1
ATOM 4692 C CA . GLU B 1 114 ? -3.52 13.797 -0.56 1 97.44 114 GLU B CA 1
ATOM 4693 C C . GLU B 1 114 ? -3.436 12.273 -0.653 1 97.44 114 GLU B C 1
ATOM 4695 O O . GLU B 1 114 ? -3.023 11.734 -1.68 1 97.44 114 GLU B O 1
ATOM 4700 N N . GLY B 1 115 ? -3.691 11.609 0.404 1 96.31 115 GLY B N 1
ATOM 4701 C CA . GLY B 1 115 ? -3.646 10.156 0.36 1 96.31 115 GLY B CA 1
ATOM 4702 C C . GLY B 1 115 ? -4.5 9.5 1.43 1 96.31 115 GLY B C 1
ATOM 4703 O O . GLY B 1 115 ? -5.094 10.188 2.266 1 96.31 115 GLY B O 1
ATOM 4704 N N . PHE B 1 116 ? -4.605 8.211 1.33 1 97 116 PHE B N 1
ATOM 4705 C CA . PHE B 1 116 ? -5.375 7.375 2.244 1 97 116 PHE B CA 1
ATOM 4706 C C . PHE B 1 116 ? -4.602 6.113 2.602 1 97 116 PHE B C 1
ATOM 4708 O O . PHE B 1 116 ? -4.293 5.297 1.729 1 97 116 PHE B O 1
ATOM 4715 N N . GLY B 1 117 ? -4.258 6.02 3.863 1 97 117 GLY B N 1
ATOM 4716 C CA . GLY B 1 117 ? -3.484 4.852 4.254 1 97 117 GLY B CA 1
ATOM 4717 C C . GLY B 1 117 ? -3.223 4.777 5.746 1 97 117 GLY B C 1
ATOM 4718 O O . GLY B 1 117 ? -4.129 5.008 6.551 1 97 117 GLY B O 1
ATOM 4719 N N . GLN B 1 118 ? -2.051 4.309 6.027 1 96.56 118 GLN B N 1
ATOM 4720 C CA . GLN B 1 118 ? -1.612 4.09 7.402 1 96.56 118 GLN B CA 1
ATOM 4721 C C . GLN B 1 118 ? -0.115 4.34 7.551 1 96.56 118 GLN B C 1
ATOM 4723 O O . GLN B 1 118 ? 0.581 4.578 6.559 1 96.56 118 GLN B O 1
ATOM 4728 N N . HIS B 1 119 ? 0.335 4.359 8.797 1 97.88 119 HIS B N 1
ATOM 4729 C CA . HIS B 1 119 ? 1.756 4.52 9.086 1 97.88 119 HIS B CA 1
ATOM 4730 C C . HIS B 1 119 ? 2.336 3.26 9.719 1 97.88 119 HIS B C 1
ATOM 4732 O O . HIS B 1 119 ? 1.712 2.654 10.586 1 97.88 119 HIS B O 1
ATOM 4738 N N . VAL B 1 120 ? 3.51 2.891 9.211 1 97.56 120 VAL B N 1
ATOM 4739 C CA . VAL B 1 120 ? 4.117 1.637 9.648 1 97.56 120 VAL B CA 1
ATOM 4740 C C . VAL B 1 120 ? 5.52 1.901 10.188 1 97.56 120 VAL B C 1
ATOM 4742 O O . VAL B 1 120 ? 6.281 2.674 9.602 1 97.56 120 VAL B O 1
ATOM 4745 N N . LEU B 1 121 ? 5.805 1.258 11.297 1 98.56 121 LEU B N 1
ATOM 4746 C CA . LEU B 1 121 ? 7.145 1.288 11.875 1 98.56 121 LEU B CA 1
ATOM 4747 C C . LEU B 1 121 ? 7.836 -0.061 11.711 1 98.56 121 LEU B C 1
ATOM 4749 O O . LEU B 1 121 ? 7.234 -1.107 11.961 1 98.56 121 LEU B O 1
ATOM 4753 N N . LEU B 1 122 ? 9.062 -0.018 11.258 1 98.38 122 LEU B N 1
ATOM 4754 C CA . LEU B 1 122 ? 9.922 -1.192 11.188 1 98.38 122 LEU B CA 1
ATOM 4755 C C . LEU B 1 122 ? 11.117 -1.044 12.117 1 98.38 122 LEU B C 1
ATOM 4757 O O . LEU B 1 122 ? 11.648 0.057 12.281 1 98.38 122 LEU B O 1
ATOM 4761 N N . ASP B 1 123 ? 11.547 -2.137 12.672 1 98.56 123 ASP B N 1
ATOM 4762 C CA . ASP B 1 123 ? 12.695 -2.078 13.57 1 98.56 123 ASP B CA 1
ATOM 4763 C C . ASP B 1 123 ? 14.008 -2.189 12.797 1 98.56 123 ASP B C 1
ATOM 4765 O O . ASP B 1 123 ? 14.023 -2.088 11.57 1 98.56 123 ASP B O 1
ATOM 4769 N N . GLN B 1 124 ? 15.094 -2.361 13.516 1 98.5 124 GLN B N 1
ATOM 4770 C CA . GLN B 1 124 ? 16.422 -2.357 12.914 1 98.5 124 GLN B CA 1
ATOM 4771 C C . GLN B 1 124 ? 16.672 -3.641 12.125 1 98.5 124 GLN B C 1
ATOM 4773 O O . GLN B 1 124 ? 17.641 -3.73 11.367 1 98.5 124 GLN B O 1
ATOM 4778 N N . SER B 1 125 ? 15.891 -4.625 12.297 1 97.81 125 SER B N 1
ATOM 4779 C CA . SER B 1 125 ? 15.961 -5.84 11.484 1 97.81 125 SER B CA 1
ATOM 4780 C C . SER B 1 125 ? 14.953 -5.797 10.344 1 97.81 125 SER B C 1
ATOM 4782 O O . SER B 1 125 ? 14.703 -6.812 9.688 1 97.81 125 SER B O 1
ATOM 4784 N N . TYR B 1 126 ? 14.242 -4.629 10.227 1 97.31 126 TYR B N 1
ATOM 4785 C CA . TYR B 1 126 ? 13.266 -4.344 9.18 1 97.31 126 TYR B CA 1
ATOM 4786 C C . TYR B 1 126 ? 12.023 -5.211 9.344 1 97.31 126 TYR B C 1
ATOM 4788 O O . TYR B 1 126 ? 11.414 -5.617 8.352 1 97.31 126 TYR B O 1
ATOM 4796 N N . GLN B 1 127 ? 11.734 -5.547 10.57 1 95.25 127 GLN B N 1
ATOM 4797 C CA . GLN B 1 127 ? 10.508 -6.262 10.891 1 95.25 127 GLN B CA 1
ATOM 4798 C C . GLN B 1 127 ? 9.422 -5.305 11.383 1 95.25 127 GLN B C 1
ATOM 4800 O O . GLN B 1 127 ? 9.727 -4.281 12 1 95.25 127 GLN B O 1
ATOM 4805 N N . HIS B 1 128 ? 8.227 -5.688 11.125 1 94.5 128 HIS B N 1
ATOM 4806 C CA . HIS B 1 128 ? 7.062 -4.895 11.516 1 94.5 128 HIS B CA 1
ATOM 4807 C C . HIS B 1 128 ? 7.008 -4.715 13.031 1 94.5 128 HIS B C 1
ATOM 4809 O O . HIS B 1 128 ? 7.082 -5.691 13.773 1 94.5 128 HIS B O 1
ATOM 4815 N N . VAL B 1 129 ? 6.84 -3.479 13.406 1 96.62 129 VAL B N 1
ATOM 4816 C CA . VAL B 1 129 ? 6.688 -3.176 14.828 1 96.62 129 VAL B CA 1
ATOM 4817 C C . VAL B 1 129 ? 5.23 -2.826 15.125 1 96.62 129 VAL B C 1
ATOM 4819 O O . VAL B 1 129 ? 4.625 -3.396 16.031 1 96.62 129 VAL B O 1
ATOM 4822 N N . VAL B 1 130 ? 4.699 -1.891 14.367 1 95.88 130 VAL B N 1
ATOM 4823 C CA . VAL B 1 130 ? 3.334 -1.432 14.609 1 95.88 130 VAL B CA 1
ATOM 4824 C C . VAL B 1 130 ? 2.787 -0.754 13.359 1 95.88 130 VAL B C 1
ATOM 4826 O O . VAL B 1 130 ? 3.549 -0.191 12.562 1 95.88 130 VAL B O 1
ATOM 4829 N N . THR B 1 131 ? 1.547 -0.925 13.125 1 94.5 131 THR B N 1
ATOM 4830 C CA . THR B 1 131 ? 0.771 -0.113 12.195 1 94.5 131 THR B CA 1
ATOM 4831 C C . THR B 1 131 ? -0.117 0.874 12.945 1 94.5 131 THR B C 1
ATOM 4833 O O . THR B 1 131 ? -0.961 0.469 13.75 1 94.5 131 THR B O 1
ATOM 4836 N N . SER B 1 132 ? 0.13 2.141 12.656 1 94.38 132 SER B N 1
ATOM 4837 C CA . SER B 1 132 ? -0.63 3.188 13.328 1 94.38 132 SER B CA 1
ATOM 4838 C C . SER B 1 132 ? -1.69 3.781 12.406 1 94.38 132 SER B C 1
ATOM 4840 O O . SER B 1 132 ? -1.411 4.086 11.25 1 94.38 132 SER B O 1
ATOM 4842 N N . THR B 1 133 ? -2.895 3.904 12.953 1 91.75 133 THR B N 1
ATOM 4843 C CA . THR B 1 133 ? -4.02 4.414 12.18 1 91.75 133 THR B CA 1
ATOM 4844 C C . THR B 1 133 ? -4.664 5.609 12.875 1 91.75 133 THR B C 1
ATOM 4846 O O . THR B 1 133 ? -4.434 5.836 14.062 1 91.75 133 THR B O 1
ATOM 4849 N N . ALA B 1 134 ? -5.457 6.379 12.102 1 94.62 134 ALA B N 1
ATOM 4850 C CA . ALA B 1 134 ? -6.207 7.496 12.672 1 94.62 134 ALA B CA 1
ATOM 4851 C C . ALA B 1 134 ? -7.355 7 13.547 1 94.62 134 ALA B C 1
ATOM 4853 O O . ALA B 1 134 ? -7.684 5.812 13.531 1 94.62 134 ALA B O 1
ATOM 4854 N N . GLY B 1 135 ? -7.805 7.93 14.375 1 93.38 135 GLY B N 1
ATOM 4855 C CA . GLY B 1 135 ? -8.969 7.656 15.203 1 93.38 135 GLY B CA 1
ATOM 4856 C C . GLY B 1 135 ? -10.234 8.32 14.688 1 93.38 135 GLY B C 1
ATOM 4857 O O . GLY B 1 135 ? -10.195 9.086 13.727 1 93.38 135 GLY B O 1
ATOM 4858 N N . ASN B 1 136 ? -11.336 7.93 15.289 1 93.62 136 ASN B N 1
ATOM 4859 C 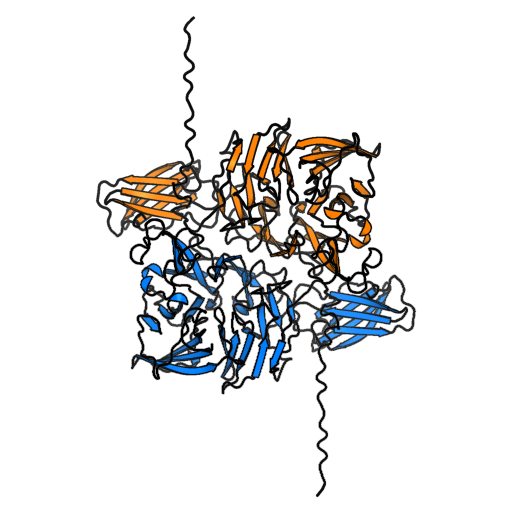CA . ASN B 1 136 ? -12.609 8.602 15.055 1 93.62 136 ASN B CA 1
ATOM 4860 C C . ASN B 1 136 ? -13.07 8.445 13.609 1 93.62 136 ASN B C 1
ATOM 4862 O O . ASN B 1 136 ? -13.516 9.414 12.992 1 93.62 136 ASN B O 1
ATOM 4866 N N . HIS B 1 137 ? -12.883 7.297 13.047 1 92.62 137 HIS B N 1
ATOM 4867 C CA . HIS B 1 137 ? -13.398 6.906 11.742 1 92.62 137 HIS B CA 1
ATOM 4868 C C . HIS B 1 137 ? -12.672 7.645 10.625 1 92.62 137 HIS B C 1
ATOM 4870 O O . HIS B 1 137 ? -13.25 7.895 9.562 1 92.62 137 HIS B O 1
ATOM 4876 N N . ARG B 1 138 ? -11.5 8.078 10.922 1 94.94 138 ARG B N 1
ATOM 4877 C CA . ARG B 1 138 ? -10.734 8.805 9.914 1 94.94 138 ARG B CA 1
ATOM 4878 C C . ARG B 1 138 ? -9.664 7.914 9.297 1 94.94 138 ARG B C 1
ATOM 4880 O O . ARG B 1 138 ? -9.344 6.852 9.836 1 94.94 138 ARG B O 1
ATOM 4887 N N . VAL B 1 139 ? -9.227 8.328 8.125 1 95.69 139 VAL B N 1
ATOM 4888 C CA . VAL B 1 139 ? -8.109 7.688 7.441 1 95.69 139 VAL B CA 1
ATOM 4889 C C . VAL B 1 139 ? -6.953 8.672 7.309 1 95.69 139 VAL B C 1
ATOM 4891 O O . VAL B 1 139 ? -7.141 9.812 6.867 1 95.69 139 VAL B O 1
ATOM 4894 N N . SER B 1 140 ? -5.801 8.203 7.691 1 96.56 140 SER B N 1
ATOM 4895 C CA . SER B 1 140 ? -4.621 9.062 7.645 1 96.56 140 SER B CA 1
ATOM 4896 C C . SER B 1 140 ? -4.238 9.398 6.207 1 96.56 140 SER B C 1
ATOM 4898 O O . SER B 1 140 ? -4.402 8.57 5.305 1 96.56 140 SER B O 1
ATOM 4900 N N . SER B 1 141 ? -3.68 10.594 6.066 1 97.31 141 SER B N 1
ATOM 4901 C CA . SER B 1 141 ? -3.15 11.016 4.773 1 97.31 141 SER B CA 1
ATOM 4902 C C . SER B 1 141 ? -1.627 10.945 4.754 1 97.31 141 SER B C 1
ATOM 4904 O O . SER B 1 141 ? -1.013 10.383 5.664 1 97.31 141 SER B O 1
ATOM 4906 N N . ILE B 1 142 ? -0.94 11.453 3.732 1 97.19 142 ILE B N 1
ATOM 4907 C CA . ILE B 1 142 ? 0.412 11.086 3.332 1 97.19 142 ILE B CA 1
ATOM 4908 C C . ILE B 1 142 ? 1.425 11.984 4.031 1 97.19 142 ILE B C 1
ATOM 4910 O O . ILE B 1 142 ? 2.615 11.672 4.086 1 97.19 142 ILE B O 1
ATOM 4914 N N . HIS B 1 143 ? 1.007 13.125 4.637 1 97.94 143 HIS B N 1
ATOM 4915 C CA . HIS B 1 143 ? 1.963 14.211 4.805 1 97.94 143 HIS B CA 1
ATOM 4916 C C . HIS B 1 143 ? 2.721 14.078 6.121 1 97.94 143 HIS B C 1
ATOM 4918 O O . HIS B 1 143 ? 3.891 14.461 6.211 1 97.94 143 HIS B O 1
ATOM 4924 N N . GLU B 1 144 ? 2.064 13.547 7.176 1 98.44 144 GLU B N 1
ATOM 4925 C CA . GLU B 1 144 ? 2.744 13.711 8.461 1 98.44 144 GLU B CA 1
ATOM 4926 C C . GLU B 1 144 ? 2.564 12.477 9.336 1 98.44 144 GLU B C 1
ATOM 4928 O O . GLU B 1 144 ? 1.49 11.867 9.352 1 98.44 144 GLU B O 1
ATOM 4933 N N . PHE B 1 145 ? 3.557 12.172 10.023 1 98.62 145 PHE B N 1
ATOM 4934 C CA . PHE B 1 145 ? 3.621 11.258 11.156 1 98.62 145 PHE B CA 1
ATOM 4935 C C . PHE B 1 145 ? 4.742 11.648 12.109 1 98.62 145 PHE B C 1
ATOM 4937 O O . PHE B 1 145 ? 5.828 11.062 12.078 1 98.62 145 PHE B O 1
ATOM 4944 N N . ASN B 1 146 ? 4.492 12.672 12.898 1 98.81 146 ASN B N 1
ATOM 4945 C CA . ASN B 1 146 ? 5.496 13.188 13.82 1 98.81 146 ASN B CA 1
ATOM 4946 C C . ASN B 1 146 ? 5.355 12.562 15.211 1 98.81 146 ASN B C 1
ATOM 4948 O O . ASN B 1 146 ? 4.379 12.812 15.914 1 98.81 146 ASN B O 1
ATOM 4952 N N . VAL B 1 147 ? 6.332 11.766 15.578 1 98.69 147 VAL B N 1
ATOM 4953 C CA . VAL B 1 147 ? 6.289 11.055 16.859 1 98.69 147 VAL B CA 1
ATOM 4954 C C . VAL B 1 147 ? 6.648 12.008 18 1 98.69 147 VAL B C 1
ATOM 4956 O O . VAL B 1 147 ? 7.668 12.695 17.938 1 98.69 147 VAL B O 1
ATOM 4959 N N . ILE B 1 148 ? 5.832 12.023 18.953 1 98.38 148 ILE B N 1
ATOM 4960 C CA . ILE B 1 148 ? 6.023 12.859 20.125 1 98.38 148 ILE B CA 1
ATOM 4961 C C . ILE B 1 148 ? 6.32 11.984 21.344 1 98.38 148 ILE B C 1
ATOM 4963 O O . ILE B 1 148 ? 5.523 11.117 21.688 1 98.38 148 ILE B O 1
ATOM 4967 N N . GLY B 1 149 ? 7.473 12.164 21.953 1 96.94 149 GLY B N 1
ATOM 4968 C CA . GLY B 1 149 ? 7.859 11.461 23.156 1 96.94 149 GLY B CA 1
ATOM 4969 C C . GLY B 1 149 ? 8.047 9.969 22.953 1 96.94 149 GLY B C 1
ATOM 4970 O O . GLY B 1 149 ? 8.055 9.195 23.906 1 96.94 149 GLY B O 1
ATOM 4971 N N . GLY B 1 150 ? 8.047 9.547 21.797 1 97.69 150 GLY B N 1
ATOM 4972 C CA . GLY B 1 150 ? 8.211 8.133 21.484 1 97.69 150 GLY B CA 1
ATOM 4973 C C . GLY B 1 150 ? 6.957 7.316 21.766 1 97.69 150 GLY B C 1
ATOM 4974 O O . GLY B 1 150 ? 7.02 6.09 21.875 1 97.69 150 GLY B O 1
ATOM 4975 N N . GLU B 1 151 ? 5.773 7.969 21.859 1 97.62 151 GLU B N 1
ATOM 4976 C CA . GLU B 1 151 ? 4.57 7.254 22.281 1 97.62 151 GLU B CA 1
ATOM 4977 C C . GLU B 1 151 ? 3.371 7.637 21.422 1 97.62 151 GLU B C 1
ATOM 4979 O O . GLU B 1 151 ? 2.51 6.801 21.141 1 97.62 151 GLU B O 1
ATOM 4984 N N . THR B 1 152 ? 3.25 8.938 21.125 1 98.44 152 THR B N 1
ATOM 4985 C CA . THR B 1 152 ? 2.125 9.406 20.328 1 98.44 152 THR B CA 1
ATOM 4986 C C . THR B 1 152 ? 2.605 9.945 18.984 1 98.44 152 THR B C 1
ATOM 4988 O O . THR B 1 152 ? 3.809 10.094 18.766 1 98.44 152 THR B O 1
ATOM 4991 N N . ALA B 1 153 ? 1.669 10.094 18.062 1 98.75 153 ALA B N 1
ATOM 4992 C CA . ALA B 1 153 ? 2.029 10.633 16.766 1 98.75 153 ALA B CA 1
ATOM 4993 C C . ALA B 1 153 ? 1.019 11.688 16.312 1 98.75 153 ALA B C 1
ATOM 4995 O O . ALA B 1 153 ? -0.18 11.555 16.562 1 98.75 153 ALA B O 1
ATOM 4996 N N . LEU B 1 154 ? 1.526 12.742 15.703 1 98.88 154 LEU B N 1
ATOM 4997 C CA . LEU B 1 154 ? 0.711 13.742 15.016 1 98.88 154 LEU B CA 1
ATOM 4998 C C . LEU B 1 154 ? 0.502 13.359 13.555 1 98.88 154 LEU B C 1
ATOM 5000 O O . LEU B 1 154 ? 1.47 13.125 12.828 1 98.88 154 LEU B O 1
ATOM 5004 N N . ILE B 1 155 ? -0.774 13.266 13.148 1 98.69 155 ILE B N 1
ATOM 5005 C CA . ILE B 1 155 ? -1.109 12.914 11.773 1 98.69 155 ILE B CA 1
ATOM 5006 C C . ILE B 1 155 ? -2.139 13.898 11.227 1 98.69 155 ILE B C 1
ATOM 5008 O O . ILE B 1 155 ? -2.777 14.625 11.984 1 98.69 155 ILE B O 1
ATOM 5012 N N . GLU B 1 156 ? -2.189 13.961 9.898 1 98.38 156 GLU B N 1
ATOM 5013 C CA . GLU B 1 156 ? -3.232 14.766 9.273 1 98.38 156 GLU B CA 1
ATOM 5014 C C . GLU B 1 156 ? -4.215 13.883 8.492 1 98.38 156 GLU B C 1
ATOM 5016 O O . GLU B 1 156 ? -3.879 12.766 8.102 1 98.38 156 GLU B O 1
ATOM 5021 N N . VAL B 1 157 ? -5.387 14.375 8.352 1 97.81 157 VAL B N 1
ATOM 5022 C CA . VAL B 1 157 ? -6.496 13.719 7.668 1 97.81 157 VAL B CA 1
ATOM 5023 C C . VAL B 1 157 ? -7.098 14.664 6.629 1 97.81 157 VAL B C 1
ATOM 5025 O O . VAL B 1 157 ? -7.348 15.836 6.922 1 97.81 157 VAL B O 1
ATOM 5028 N N . PHE B 1 158 ? -7.207 14.195 5.449 1 97.69 158 PHE B N 1
ATOM 5029 C CA . PHE B 1 158 ? -8.016 14.836 4.422 1 97.69 158 PHE B CA 1
ATOM 5030 C C . PHE B 1 158 ? -9.422 14.258 4.398 1 97.69 158 PHE B C 1
ATOM 5032 O O . PHE B 1 158 ? -9.641 13.164 3.875 1 97.69 158 PHE B O 1
ATOM 5039 N N . TYR B 1 159 ? -10.312 15.031 4.961 1 96.88 159 TYR B N 1
ATOM 5040 C CA . TYR B 1 159 ? -11.648 14.5 5.199 1 96.88 159 TYR B CA 1
ATOM 5041 C C . TYR B 1 159 ? -12.664 15.133 4.262 1 96.88 159 TYR B C 1
ATOM 5043 O O . TYR B 1 159 ? -13.07 16.281 4.465 1 96.88 159 TYR B O 1
ATOM 5051 N N . THR B 1 160 ? -13.172 14.383 3.295 1 95.19 160 THR B N 1
ATOM 5052 C CA . THR B 1 160 ? -14.18 14.891 2.371 1 95.19 160 THR B CA 1
ATOM 5053 C C . THR B 1 160 ? -15.531 15.008 3.061 1 95.19 160 THR B C 1
ATOM 5055 O O . THR B 1 160 ? -16.016 14.047 3.654 1 95.19 160 THR B O 1
ATOM 5058 N N . THR B 1 161 ? -16.109 16.188 2.975 1 93.19 161 THR B N 1
ATOM 5059 C CA . THR B 1 161 ? -17.359 16.453 3.701 1 93.19 161 THR B CA 1
ATOM 5060 C C . THR B 1 161 ? -18.281 17.344 2.877 1 93.19 161 THR B C 1
ATOM 5062 O O . THR B 1 161 ? -17.828 18.25 2.178 1 93.19 161 THR B O 1
ATOM 5065 N N . PRO B 1 162 ? -19.594 17.062 2.965 1 92.88 162 PRO B N 1
ATOM 5066 C CA . PRO B 1 162 ? -20.531 18.016 2.383 1 92.88 162 PRO B CA 1
ATOM 5067 C C . PRO B 1 162 ? -20.5 19.375 3.08 1 92.88 162 PRO B C 1
ATOM 5069 O O . PRO B 1 162 ? -20.359 19.453 4.305 1 92.88 162 PRO B O 1
ATOM 5072 N N . ALA B 1 163 ? -20.547 20.422 2.248 1 94 163 ALA B N 1
ATOM 5073 C CA . ALA B 1 163 ? -20.531 21.781 2.783 1 94 163 ALA B CA 1
ATOM 5074 C C . ALA B 1 163 ? -21.312 22.734 1.873 1 94 163 ALA B C 1
ATOM 5076 O O . ALA B 1 163 ? -21.391 22.516 0.664 1 94 163 ALA B O 1
ATOM 5077 N N . ASN B 1 164 ? -22 23.719 2.539 1 94 164 ASN B N 1
ATOM 5078 C CA . ASN B 1 164 ? -22.516 24.828 1.755 1 94 164 ASN B CA 1
ATOM 5079 C C . ASN B 1 164 ? -21.406 25.75 1.274 1 94 164 ASN B C 1
ATOM 5081 O O . ASN B 1 164 ? -20.781 26.438 2.078 1 94 164 ASN B O 1
ATOM 5085 N N . LEU B 1 165 ? -21.234 25.812 -0.039 1 97.69 165 LEU B N 1
ATOM 5086 C CA . LEU B 1 165 ? -20.078 26.547 -0.568 1 97.69 165 LEU B CA 1
ATOM 5087 C C . LEU B 1 165 ? -20.531 27.828 -1.269 1 97.69 165 LEU B C 1
ATOM 5089 O O . LEU B 1 165 ? -19.734 28.469 -1.962 1 97.69 165 LEU B O 1
ATOM 5093 N N . SER B 1 166 ? -21.781 28.234 -1.026 1 96.75 166 SER B N 1
ATOM 5094 C CA . SER B 1 166 ? -22.328 29.422 -1.688 1 96.75 166 SER B CA 1
ATOM 5095 C C . SER B 1 166 ? -21.562 30.672 -1.286 1 96.75 166 SER B C 1
ATOM 5097 O O . SER B 1 166 ? -21.359 31.562 -2.105 1 96.75 166 SER B O 1
ATOM 5099 N N . ALA B 1 167 ? -21.141 30.75 -0.085 1 96.62 167 ALA B N 1
ATOM 5100 C CA . ALA B 1 167 ? -20.438 31.922 0.419 1 96.62 167 ALA B CA 1
ATOM 5101 C C . ALA B 1 167 ? -19.094 32.094 -0.278 1 96.62 167 ALA B C 1
ATOM 5103 O O . ALA B 1 167 ? -18.469 33.156 -0.198 1 96.62 167 ALA B O 1
ATOM 5104 N N . TYR B 1 168 ? -18.703 31.078 -0.971 1 97.88 168 TYR B N 1
ATOM 5105 C CA . TYR B 1 168 ? -17.391 31.109 -1.604 1 97.88 168 TYR B CA 1
ATOM 5106 C C . TYR B 1 168 ? -17.516 31.031 -3.121 1 97.88 168 TYR B C 1
ATOM 5108 O O . TYR B 1 168 ? -16.594 30.609 -3.807 1 97.88 168 TYR B O 1
ATOM 5116 N N . GLY B 1 169 ? -18.719 31.281 -3.6 1 97.31 169 GLY B N 1
ATOM 5117 C CA . GLY B 1 169 ? -18.953 31.344 -5.031 1 97.31 169 GLY B CA 1
ATOM 5118 C C . GLY B 1 169 ? -19.516 30.062 -5.605 1 97.31 169 GLY B C 1
ATOM 5119 O O . GLY B 1 169 ? -19.688 29.938 -6.82 1 97.31 169 GLY B O 1
ATOM 5120 N N . GLY B 1 170 ? -19.812 29.141 -4.766 1 97.38 170 GLY B N 1
ATOM 5121 C CA . GLY B 1 170 ? -20.297 27.859 -5.246 1 97.38 170 GLY B CA 1
ATOM 5122 C C . GLY B 1 170 ? -21.766 27.875 -5.609 1 97.38 170 GLY B C 1
ATOM 5123 O O . GLY B 1 170 ? -22.547 28.609 -5.012 1 97.38 170 GLY B O 1
ATOM 5124 N N . ASN B 1 171 ? -22.188 27.078 -6.629 1 96.06 171 ASN B N 1
ATOM 5125 C CA . ASN B 1 171 ? -23.594 26.844 -6.93 1 96.06 171 ASN B CA 1
ATOM 5126 C C . ASN B 1 171 ? -24.156 25.656 -6.16 1 96.06 171 ASN B C 1
ATOM 5128 O O . ASN B 1 171 ? -23.453 25.078 -5.32 1 96.06 171 ASN B O 1
ATOM 5132 N N . SER B 1 172 ? -25.359 25.234 -6.438 1 93.38 172 SER B N 1
ATOM 5133 C CA . SER B 1 172 ? -26.078 24.25 -5.637 1 93.38 172 SER B CA 1
ATOM 5134 C C . SER B 1 172 ? -25.516 22.844 -5.859 1 93.38 172 SER B C 1
ATOM 5136 O O . SER B 1 172 ? -25.719 21.953 -5.039 1 93.38 172 SER B O 1
ATOM 5138 N N . SER B 1 173 ? -24.766 22.641 -6.945 1 94.56 173 SER B N 1
ATOM 5139 C CA . SER B 1 173 ? -24.188 21.328 -7.227 1 94.56 173 SER B CA 1
ATOM 5140 C C . SER B 1 173 ? -22.812 21.172 -6.605 1 94.56 173 SER B C 1
ATOM 5142 O O . SER B 1 173 ? -22.281 20.062 -6.504 1 94.56 173 SER B O 1
ATOM 5144 N N . GLN B 1 174 ? -22.203 22.266 -6.242 1 96.75 174 GLN B N 1
ATOM 5145 C CA . GLN B 1 174 ? -20.891 22.266 -5.605 1 96.75 174 GLN B CA 1
ATOM 5146 C C . GLN B 1 174 ? -21 22.188 -4.086 1 96.75 174 GLN B C 1
ATOM 5148 O O . GLN B 1 174 ? -21.203 23.203 -3.428 1 96.75 174 GLN B O 1
ATOM 5153 N N . GLN B 1 175 ? -20.859 20.969 -3.57 1 94.75 175 GLN B N 1
ATOM 5154 C CA . GLN B 1 175 ? -21.203 20.797 -2.164 1 94.75 175 GLN B CA 1
ATOM 5155 C C . GLN B 1 175 ? -20.125 20.016 -1.419 1 94.75 175 GLN B C 1
ATOM 5157 O O . GLN B 1 175 ? -20.359 19.531 -0.314 1 94.75 175 GLN B O 1
ATOM 5162 N N . TRP B 1 176 ? -18.938 19.812 -2.047 1 96.81 176 TRP B N 1
ATOM 5163 C CA . TRP B 1 176 ? -17.953 18.953 -1.413 1 96.81 176 TRP B CA 1
ATOM 5164 C C . TRP B 1 176 ? -16.688 19.734 -1.081 1 96.81 176 TRP B C 1
ATOM 5166 O O . TRP B 1 176 ? -16.125 20.406 -1.946 1 96.81 176 TRP B O 1
ATOM 5176 N N . LEU B 1 177 ? -16.312 19.641 0.131 1 97.62 177 LEU B N 1
ATOM 5177 C CA . LEU B 1 177 ? -15.117 20.297 0.66 1 97.62 177 LEU B CA 1
ATOM 5178 C C . LEU B 1 177 ? -14.188 19.281 1.312 1 97.62 177 LEU B C 1
ATOM 5180 O O . LEU B 1 177 ? -14.641 18.375 2.021 1 97.62 177 LEU B O 1
ATOM 5184 N N . GLY B 1 178 ? -12.867 19.375 0.896 1 97.56 178 GLY B N 1
ATOM 5185 C CA . GLY B 1 178 ? -11.859 18.625 1.62 1 97.56 178 GLY B CA 1
ATOM 5186 C C . GLY B 1 178 ? -11.391 19.312 2.889 1 97.56 178 GLY B C 1
ATOM 5187 O O . GLY B 1 178 ? -10.555 20.219 2.836 1 97.56 178 GLY B O 1
ATOM 5188 N N . ASN B 1 179 ? -11.883 18.828 4.016 1 97.12 179 ASN B N 1
ATOM 5189 C CA . ASN B 1 179 ? -11.578 19.422 5.312 1 97.12 179 ASN B CA 1
ATOM 5190 C C . ASN B 1 179 ? -10.219 18.969 5.828 1 97.12 179 ASN B C 1
ATOM 5192 O O . ASN B 1 179 ? -9.836 17.812 5.652 1 97.12 179 ASN B O 1
ATOM 5196 N N . GLY B 1 180 ? -9.422 19.953 6.387 1 97.94 180 GLY B N 1
ATOM 5197 C CA . GLY B 1 180 ? -8.172 19.625 7.051 1 97.94 180 GLY B CA 1
ATOM 5198 C C . GLY B 1 180 ? -8.344 19.328 8.531 1 97.94 180 GLY B C 1
ATOM 5199 O O . GLY B 1 180 ? -8.789 20.172 9.297 1 97.94 180 GLY B O 1
ATOM 5200 N N . ILE B 1 181 ? -8 18.078 8.891 1 98.31 181 ILE B N 1
ATOM 5201 C CA . ILE B 1 181 ? -8.055 17.641 10.281 1 98.31 181 ILE B CA 1
ATOM 5202 C C . ILE B 1 181 ? -6.68 17.125 10.719 1 98.31 181 ILE B C 1
ATOM 5204 O O . ILE B 1 181 ? -5.957 16.516 9.93 1 98.31 181 ILE B O 1
ATOM 5208 N N . PHE B 1 182 ? -6.273 17.453 11.914 1 98.69 182 PHE B N 1
ATOM 5209 C CA . PHE B 1 182 ? -5.125 16.734 12.445 1 98.69 182 PHE B CA 1
ATOM 5210 C C . PHE B 1 182 ? -5.461 16.094 13.781 1 98.69 182 PHE B C 1
ATOM 5212 O O . PHE B 1 182 ? -6.395 16.516 14.469 1 98.69 182 PHE B O 1
ATOM 5219 N N . GLN B 1 183 ? -4.711 15.031 14.055 1 98.62 183 GLN B N 1
ATOM 5220 C CA . GLN B 1 183 ? -4.891 14.273 15.289 1 98.62 183 GLN B CA 1
ATOM 5221 C C . GLN B 1 183 ? -3.551 14 15.969 1 98.62 183 GLN B C 1
ATOM 5223 O O . GLN B 1 183 ? -2.512 13.953 15.305 1 98.62 183 GLN B O 1
ATOM 5228 N N . GLU B 1 184 ? -3.592 13.961 17.25 1 98.81 184 GLU B N 1
ATOM 5229 C CA . GLU B 1 184 ? -2.596 13.219 18.016 1 98.81 184 GLU B CA 1
ATOM 5230 C C . GLU B 1 184 ? -3.162 11.898 18.531 1 98.81 184 GLU B C 1
ATOM 5232 O O . GLU B 1 184 ? -4.203 11.883 19.188 1 98.81 184 GLU B O 1
ATOM 5237 N N . ASN B 1 185 ? -2.488 10.82 18.156 1 98 185 ASN B N 1
ATOM 5238 C CA . ASN B 1 185 ? -2.945 9.484 18.531 1 98 185 ASN B CA 1
ATOM 5239 C C . ASN B 1 185 ? -1.855 8.703 19.266 1 98 185 ASN B C 1
ATOM 5241 O O . ASN B 1 185 ? -0.667 8.898 19.016 1 98 185 ASN B O 1
ATOM 5245 N N . ASP B 1 186 ? -2.33 7.855 20.141 1 97.5 186 ASP B N 1
ATOM 5246 C CA . ASP B 1 186 ? -1.409 6.852 20.672 1 97.5 186 ASP B CA 1
ATOM 5247 C C . ASP B 1 186 ? -1.001 5.859 19.578 1 97.5 186 ASP B C 1
ATOM 5249 O O . ASP B 1 186 ? -1.856 5.25 18.938 1 97.5 186 ASP B O 1
ATOM 5253 N N . ILE B 1 187 ? 0.274 5.648 19.438 1 97.5 187 ILE B N 1
ATOM 5254 C CA . ILE B 1 187 ? 0.766 4.871 18.312 1 97.5 187 ILE B CA 1
ATOM 5255 C C . ILE B 1 187 ? 0.349 3.412 18.469 1 97.5 187 ILE B C 1
ATOM 5257 O O . ILE B 1 187 ? -0.056 2.768 17.484 1 97.5 187 ILE B O 1
ATOM 5261 N N . ALA B 1 188 ? 0.396 2.865 19.609 1 93 188 ALA B N 1
ATOM 5262 C CA . ALA B 1 188 ? 0.189 1.441 19.859 1 93 188 ALA B CA 1
ATOM 5263 C C . ALA B 1 188 ? -1.288 1.074 19.75 1 93 188 ALA B C 1
ATOM 5265 O O . ALA B 1 188 ? -1.633 0.022 19.203 1 93 188 ALA B O 1
ATOM 5266 N N . THR B 1 189 ? -2.166 2.014 20.219 1 89.88 189 THR B N 1
ATOM 5267 C CA . THR B 1 189 ? -3.562 1.622 20.375 1 89.88 189 THR B CA 1
ATOM 5268 C C . THR B 1 189 ? -4.445 2.326 19.359 1 89.88 189 THR B C 1
ATOM 5270 O O . THR B 1 189 ? -5.566 1.89 19.094 1 89.88 189 THR B O 1
ATOM 5273 N N . GLY B 1 190 ? -3.957 3.482 18.938 1 89.81 190 GLY B N 1
ATOM 5274 C CA . GLY B 1 190 ? -4.777 4.293 18.047 1 89.81 190 GLY B CA 1
ATOM 5275 C C . GLY B 1 190 ? -5.711 5.227 18.797 1 89.81 190 GLY B C 1
ATOM 5276 O O . GLY B 1 190 ? -6.5 5.945 18.172 1 89.81 190 GLY B O 1
ATOM 5277 N N . GLU B 1 191 ? -5.605 5.23 20.078 1 94.25 191 GLU B N 1
ATOM 5278 C CA . GLU B 1 191 ? -6.469 6.094 20.875 1 94.25 191 GLU B CA 1
ATOM 5279 C C . GLU B 1 191 ? -6.254 7.566 20.531 1 94.25 191 GLU B C 1
ATOM 5281 O O . GLU B 1 191 ? -5.117 8.023 20.422 1 94.25 191 GLU B O 1
ATOM 5286 N N . LEU B 1 192 ? -7.359 8.242 20.391 1 96.31 192 LEU B N 1
ATOM 5287 C CA . LEU B 1 192 ? -7.328 9.656 20.062 1 96.31 192 LEU B CA 1
ATOM 5288 C C . LEU B 1 192 ? -7.043 10.508 21.297 1 96.31 192 LEU B C 1
ATOM 5290 O O . LEU B 1 192 ? -7.77 10.43 22.281 1 96.31 192 LEU B O 1
ATOM 5294 N N . ILE B 1 193 ? -6.066 11.336 21.219 1 97.38 193 ILE B N 1
ATOM 5295 C CA . ILE B 1 193 ? -5.684 12.227 22.312 1 97.38 193 ILE B CA 1
ATOM 5296 C C . ILE B 1 193 ? -6.207 13.633 22.031 1 97.38 193 ILE B C 1
ATOM 5298 O O . ILE B 1 193 ? -6.664 14.328 22.938 1 97.38 193 ILE B O 1
ATOM 5302 N N . PHE B 1 194 ? -6.109 14.078 20.844 1 98.06 194 PHE B N 1
ATOM 5303 C CA . PHE B 1 194 ? -6.516 15.414 20.422 1 98.06 194 PHE B CA 1
ATOM 5304 C C . PHE B 1 194 ? -6.898 15.43 18.953 1 98.06 194 PHE B C 1
ATOM 5306 O O . PHE B 1 194 ? -6.277 14.734 18.141 1 98.06 194 PHE B O 1
ATOM 5313 N N . GLU B 1 195 ? -7.914 16.141 18.609 1 97.94 195 GLU B N 1
ATOM 5314 C CA . GLU B 1 195 ? -8.305 16.359 17.219 1 97.94 195 GLU B CA 1
ATOM 5315 C C . GLU B 1 195 ? -8.633 17.828 16.969 1 97.94 195 GLU B C 1
ATOM 5317 O O . GLU B 1 195 ? -9.281 18.469 17.797 1 97.94 195 GLU B O 1
ATOM 5322 N N . TRP B 1 196 ? -8.141 18.375 15.938 1 98.56 196 TRP B N 1
ATOM 5323 C CA . TRP B 1 196 ? -8.367 19.75 15.5 1 98.56 196 TRP B CA 1
ATOM 5324 C C . TRP B 1 196 ? -8.984 19.781 14.102 1 98.56 196 TRP B C 1
ATOM 5326 O O . TRP B 1 196 ? -8.547 19.047 13.211 1 98.56 196 TRP B O 1
ATOM 5336 N N . ASN B 1 197 ? -9.953 20.594 13.938 1 97.06 197 ASN B N 1
ATOM 5337 C CA . ASN B 1 197 ? -10.742 20.703 12.711 1 97.06 197 ASN B CA 1
ATOM 5338 C C . ASN B 1 197 ? -10.609 22.078 12.086 1 97.06 197 ASN B C 1
ATOM 5340 O O . ASN B 1 197 ? -11.102 23.062 12.633 1 97.06 197 ASN B O 1
ATOM 5344 N N . ALA B 1 198 ? -10.086 22.156 10.891 1 98.38 198 ALA B N 1
ATOM 5345 C CA . ALA B 1 198 ? -9.773 23.438 10.258 1 98.38 198 ALA B CA 1
ATOM 5346 C C . ALA B 1 198 ? -11.039 24.25 10.008 1 98.38 198 ALA B C 1
ATOM 5348 O O . ALA B 1 198 ? -11.039 25.484 10.18 1 98.38 198 ALA B O 1
ATOM 5349 N N . LEU B 1 199 ? -12.094 23.641 9.703 1 96.12 199 LEU B N 1
ATOM 5350 C CA . LEU B 1 199 ? -13.32 24.328 9.32 1 96.12 199 LEU B CA 1
ATOM 5351 C C . LEU B 1 199 ? -13.922 25.078 10.508 1 96.12 199 LEU B C 1
ATOM 5353 O O . LEU B 1 199 ? -14.711 26.016 10.32 1 96.12 199 LEU B O 1
ATOM 5357 N N . GLU B 1 200 ? -13.594 24.688 11.648 1 95.12 200 GLU B N 1
ATOM 5358 C CA . GLU B 1 200 ? -14.102 25.344 12.852 1 95.12 200 GLU B CA 1
ATOM 5359 C C . GLU B 1 200 ? -13.289 26.594 13.188 1 95.12 200 GLU B C 1
ATOM 5361 O O . GLU B 1 200 ? -13.711 27.422 14 1 95.12 200 GLU B O 1
ATOM 5366 N N . HIS B 1 201 ? -12.125 26.781 12.508 1 97.81 201 HIS B N 1
ATOM 5367 C CA . HIS B 1 201 ? -11.203 27.812 12.977 1 97.81 201 HIS B CA 1
ATOM 5368 C C . HIS B 1 201 ? -10.766 28.719 11.836 1 97.81 201 HIS B C 1
ATOM 5370 O O . HIS B 1 201 ? -10.398 29.875 12.062 1 97.81 201 HIS B O 1
ATOM 5376 N N . VAL B 1 202 ? -10.766 28.188 10.633 1 98.56 202 VAL B N 1
ATOM 5377 C CA . VAL B 1 202 ? -10.211 28.938 9.508 1 98.56 202 VAL B CA 1
ATOM 5378 C C . VAL B 1 202 ? -11.234 29.016 8.383 1 98.56 202 VAL B C 1
ATOM 5380 O O . VAL B 1 202 ? -11.672 28 7.855 1 98.56 202 VAL B O 1
ATOM 5383 N N . ASP B 1 203 ? -11.602 30.219 8.039 1 98.25 203 ASP B N 1
ATOM 5384 C CA . ASP B 1 203 ? -12.562 30.422 6.957 1 98.25 203 ASP B CA 1
ATOM 5385 C C . ASP B 1 203 ? -11.969 30.016 5.613 1 98.25 203 ASP B C 1
ATOM 5387 O O . ASP B 1 203 ? -10.859 30.422 5.266 1 98.25 203 ASP B O 1
ATOM 5391 N N . PRO B 1 204 ? -12.734 29.266 4.793 1 98.38 204 PRO B N 1
ATOM 5392 C CA . PRO B 1 204 ? -12.203 28.797 3.51 1 98.38 204 PRO B CA 1
ATOM 5393 C C . PRO B 1 204 ? -11.82 29.938 2.576 1 98.38 204 PRO B C 1
ATOM 5395 O O . PRO B 1 204 ? -11.039 29.75 1.644 1 98.38 204 PRO B O 1
ATOM 5398 N N . SER B 1 205 ? -12.297 31.125 2.799 1 98 205 SER B N 1
ATOM 5399 C CA . SER B 1 205 ? -11.969 32.281 1.962 1 98 205 SER B CA 1
ATOM 5400 C C . SER B 1 205 ? -10.5 32.656 2.123 1 98 205 SER B C 1
ATOM 5402 O O . SER B 1 205 ? -9.977 33.469 1.333 1 98 205 SER B O 1
ATOM 5404 N N . GLU B 1 206 ? -9.867 32.125 3.154 1 98.44 206 GLU B N 1
ATOM 5405 C CA . GLU B 1 206 ? -8.453 32.438 3.359 1 98.44 206 GLU B CA 1
ATOM 5406 C C . GLU B 1 206 ? -7.578 31.688 2.355 1 98.44 206 GLU B C 1
ATOM 5408 O O . GLU B 1 206 ? -6.391 31.984 2.219 1 98.44 206 GLU B O 1
ATOM 5413 N N . SER B 1 207 ? -8.148 30.781 1.614 1 98.62 207 SER B N 1
ATOM 5414 C CA . SER B 1 207 ? -7.379 29.922 0.727 1 98.62 207 SER B CA 1
ATOM 5415 C C . SER B 1 207 ? -6.895 30.688 -0.504 1 98.62 207 SER B C 1
ATOM 5417 O O . SER B 1 207 ? -7.637 31.5 -1.065 1 98.62 207 SER B O 1
ATOM 5419 N N . LEU B 1 208 ? -5.695 30.391 -0.875 1 98.56 208 LEU B N 1
ATOM 5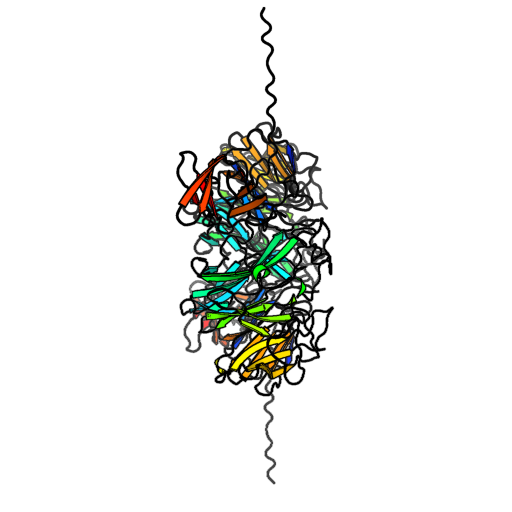420 C CA . LEU B 1 208 ? -5.164 30.891 -2.139 1 98.56 208 LEU B CA 1
ATOM 5421 C C . LEU B 1 208 ? -5.602 30 -3.301 1 98.56 208 LEU B C 1
ATOM 5423 O O . LEU B 1 208 ? -5.488 30.391 -4.465 1 98.56 208 LEU B O 1
ATOM 5427 N N . VAL B 1 209 ? -6.039 28.812 -3.01 1 98.31 209 VAL B N 1
ATOM 5428 C CA . VAL B 1 209 ? -6.656 27.906 -3.977 1 98.31 209 VAL B CA 1
ATOM 5429 C C . VAL B 1 209 ? -8.172 28.047 -3.93 1 98.31 209 VAL B C 1
ATOM 5431 O O . VAL B 1 209 ? -8.82 27.578 -2.996 1 98.31 209 VAL B O 1
ATOM 5434 N N . THR B 1 210 ? -8.719 28.609 -4.91 1 98 210 THR B N 1
ATOM 5435 C CA . THR B 1 210 ? -10.125 28.969 -4.852 1 98 210 THR B CA 1
ATOM 5436 C C . THR B 1 210 ? -11 27.828 -5.355 1 98 210 THR B C 1
ATOM 5438 O O . THR B 1 210 ? -10.531 26.953 -6.082 1 98 210 THR B O 1
ATOM 5441 N N . LEU B 1 211 ? -12.25 27.844 -4.941 1 98.5 211 LEU B N 1
ATOM 5442 C CA . LEU B 1 211 ? -13.227 26.875 -5.434 1 98.5 211 LEU B CA 1
ATOM 5443 C C . LEU B 1 211 ? -13.32 26.922 -6.953 1 98.5 211 LEU B C 1
ATOM 5445 O O . LEU B 1 211 ? -13.461 28 -7.539 1 98.5 211 LEU B O 1
ATOM 5449 N N . GLY B 1 212 ? -13.227 25.766 -7.59 1 97.5 212 GLY B N 1
ATOM 5450 C CA . GLY B 1 212 ? -13.367 25.672 -9.031 1 97.5 212 GLY B CA 1
ATOM 5451 C C . GLY B 1 212 ? -12.109 26.078 -9.781 1 97.5 212 GLY B C 1
ATOM 5452 O O . GLY B 1 212 ? -12.125 26.188 -11.008 1 97.5 212 GLY B O 1
ATOM 5453 N N . SER B 1 213 ? -11.031 26.312 -9.047 1 96.94 213 SER B N 1
ATOM 5454 C CA . SER B 1 213 ? -9.781 26.703 -9.703 1 96.94 213 SER B CA 1
ATOM 5455 C C . SER B 1 213 ? -9.273 25.594 -10.617 1 96.94 213 SER B C 1
ATOM 5457 O O . SER B 1 213 ? -8.57 25.875 -11.594 1 96.94 213 SER B O 1
ATOM 5459 N N . THR B 1 214 ? -9.461 24.359 -10.297 1 96.81 214 THR B N 1
ATOM 5460 C CA . THR B 1 214 ? -9.211 23.188 -11.117 1 96.81 214 THR B CA 1
ATOM 5461 C C . THR B 1 214 ? -10.406 22.234 -11.07 1 96.81 214 THR B C 1
ATOM 5463 O O . THR B 1 214 ? -11.305 22.391 -10.242 1 96.81 214 THR B O 1
ATOM 5466 N N . ASP B 1 215 ? -10.367 21.25 -11.906 1 96.88 215 ASP B N 1
ATOM 5467 C CA . ASP B 1 215 ? -11.414 20.234 -11.859 1 96.88 215 ASP B CA 1
ATOM 5468 C C . ASP B 1 215 ? -11.406 19.5 -10.523 1 96.88 215 ASP B C 1
ATOM 5470 O O . ASP B 1 215 ? -12.461 19.188 -9.969 1 96.88 215 ASP B O 1
ATOM 5474 N N . ALA B 1 216 ? -10.227 19.266 -10.039 1 97.06 216 ALA B N 1
ATOM 5475 C CA . ALA B 1 216 ? -10.086 18.531 -8.781 1 97.06 216 ALA B CA 1
ATOM 5476 C C . ALA B 1 216 ? -10.641 19.328 -7.613 1 97.06 216 ALA B C 1
ATOM 5478 O O . ALA B 1 216 ? -11.016 18.766 -6.586 1 97.06 216 ALA B O 1
ATOM 5479 N N . ASN B 1 217 ? -10.758 20.641 -7.793 1 98.38 217 ASN B N 1
ATOM 5480 C CA . ASN B 1 217 ? -11.242 21.516 -6.734 1 98.38 217 ASN B CA 1
ATOM 5481 C C . ASN B 1 217 ? -12.625 22.078 -7.062 1 98.38 217 ASN B C 1
ATOM 5483 O O . ASN B 1 217 ? -13 23.141 -6.578 1 98.38 217 ASN B O 1
ATOM 5487 N N . SER B 1 218 ? -13.438 21.359 -7.852 1 98.25 218 SER B N 1
ATOM 5488 C CA . SER B 1 218 ? -14.719 21.859 -8.32 1 98.25 218 SER B CA 1
ATOM 5489 C C . SER B 1 218 ? -15.773 21.812 -7.219 1 98.25 218 SER B C 1
ATOM 5491 O O . SER B 1 218 ? -16.75 22.562 -7.254 1 98.25 218 SER B O 1
ATOM 5493 N N . GLY B 1 219 ? -15.609 20.906 -6.305 1 98.06 219 GLY B N 1
ATOM 5494 C CA . GLY B 1 219 ? -16.594 20.719 -5.258 1 98.06 219 GLY B CA 1
ATOM 5495 C C . GLY B 1 219 ? -17.828 19.953 -5.73 1 98.06 219 GLY B C 1
ATOM 5496 O O . GLY B 1 219 ? -18.812 19.859 -5.012 1 98.06 219 GLY B O 1
ATOM 5497 N N . LEU B 1 220 ? -17.766 19.297 -6.898 1 96.88 220 LEU B N 1
ATOM 5498 C CA . LEU B 1 220 ? -18.938 18.688 -7.516 1 96.88 220 LEU B CA 1
ATOM 5499 C C . LEU B 1 220 ? -19.156 17.266 -6.992 1 96.88 220 LEU B C 1
ATOM 5501 O O . LEU B 1 220 ? -20.266 16.734 -7.102 1 96.88 220 LEU B O 1
ATOM 5505 N N . SER B 1 221 ? -18.109 16.609 -6.5 1 94.69 221 SER B N 1
ATOM 5506 C CA . SER B 1 221 ? -18.156 15.266 -5.922 1 94.69 221 SER B CA 1
ATOM 5507 C C . SER B 1 221 ? -17.125 15.102 -4.816 1 94.69 221 SER B C 1
ATOM 5509 O O . SER B 1 221 ? -16.266 15.969 -4.629 1 94.69 221 SER B O 1
ATOM 5511 N N . SER B 1 222 ? -17.25 14.031 -4.074 1 94.62 222 SER B N 1
ATOM 5512 C CA . SER B 1 222 ? -16.25 13.773 -3.039 1 94.62 222 SER B CA 1
ATOM 5513 C C . SER B 1 222 ? -14.859 13.578 -3.641 1 94.62 222 SER B C 1
ATOM 5515 O O . SER B 1 222 ? -13.859 13.938 -3.025 1 94.62 222 SER B O 1
ATOM 5517 N N . ALA B 1 223 ? -14.742 13.102 -4.918 1 94.56 223 ALA B N 1
ATOM 5518 C CA . ALA B 1 223 ? -13.477 12.914 -5.613 1 94.56 223 ALA B CA 1
ATOM 5519 C C . ALA B 1 223 ? -12.875 14.258 -6.027 1 94.56 223 ALA B C 1
ATOM 5521 O O . ALA B 1 223 ? -11.672 14.359 -6.285 1 94.56 223 ALA B O 1
ATOM 5522 N N . GLN B 1 224 ? -13.734 15.242 -6.09 1 97.44 224 GLN B N 1
ATOM 5523 C CA . GLN B 1 224 ? -13.312 16.578 -6.52 1 97.44 224 GLN B CA 1
ATOM 5524 C C . GLN B 1 224 ? -13.539 17.609 -5.414 1 97.44 224 GLN B C 1
ATOM 5526 O O . GLN B 1 224 ? -13.891 18.75 -5.691 1 97.44 224 GLN B O 1
ATOM 5531 N N . ALA B 1 225 ? -13.422 17.156 -4.168 1 97.81 225 ALA B N 1
ATOM 5532 C CA . ALA B 1 225 ? -13.648 18.031 -3.023 1 97.81 225 ALA B CA 1
ATOM 5533 C C . ALA B 1 225 ? -12.648 19.188 -3.012 1 97.81 225 ALA B C 1
ATOM 5535 O O . ALA B 1 225 ? -11.461 18.984 -3.277 1 97.81 225 ALA B O 1
ATOM 5536 N N . TRP B 1 226 ? -13.141 20.359 -2.666 1 98.75 226 TRP B N 1
ATOM 5537 C CA . TRP B 1 226 ? -12.305 21.547 -2.635 1 98.75 226 TRP B CA 1
ATOM 5538 C C . TRP B 1 226 ? -11.297 21.484 -1.494 1 98.75 226 TRP B C 1
ATOM 5540 O O . TRP B 1 226 ? -11.672 21.562 -0.321 1 98.75 226 TRP B O 1
ATOM 5550 N N . ASP B 1 227 ? -10.031 21.406 -1.844 1 98.62 227 ASP B N 1
ATOM 5551 C CA . ASP B 1 227 ? -8.93 21.328 -0.882 1 98.62 227 ASP B CA 1
ATOM 5552 C C . ASP B 1 227 ? -8.453 22.719 -0.487 1 98.62 227 ASP B C 1
ATOM 5554 O O . ASP B 1 227 ? -7.391 23.172 -0.925 1 98.62 227 ASP B O 1
ATOM 5558 N N . TYR B 1 228 ? -9.117 23.359 0.457 1 98.56 228 TYR B N 1
ATOM 5559 C CA . TYR B 1 228 ? -8.898 24.781 0.721 1 98.56 228 TYR B CA 1
ATOM 5560 C C . TYR B 1 228 ? -7.75 24.969 1.705 1 98.56 228 TYR B C 1
ATOM 5562 O O . TYR B 1 228 ? -7.148 26.047 1.755 1 98.56 228 TYR B O 1
ATOM 5570 N N . PHE B 1 229 ? -7.363 23.984 2.498 1 98.69 229 PHE B N 1
ATOM 5571 C CA . PHE B 1 229 ? -6.473 24.188 3.637 1 98.69 229 PHE B CA 1
ATOM 5572 C C . PHE B 1 229 ? -5.172 23.406 3.439 1 98.69 229 PHE B C 1
ATOM 5574 O O . PHE B 1 229 ? -4.086 23.984 3.5 1 98.69 229 PHE B O 1
ATOM 5581 N N . HIS B 1 230 ? -5.176 22.078 3.236 1 98.69 230 HIS B N 1
ATOM 5582 C CA . HIS B 1 230 ? -4.055 21.219 2.887 1 98.69 230 HIS B CA 1
ATOM 5583 C C . HIS B 1 230 ? -2.986 21.234 3.973 1 98.69 230 HIS B C 1
ATOM 5585 O O . HIS B 1 230 ? -1.874 21.719 3.75 1 98.69 230 HIS B O 1
ATOM 5591 N N . ILE B 1 231 ? -3.211 20.516 5.047 1 98.81 231 ILE B N 1
ATOM 5592 C CA . ILE B 1 231 ? -2.234 20.391 6.125 1 98.81 231 ILE B CA 1
ATOM 5593 C C . ILE B 1 231 ? -1.055 19.531 5.652 1 98.81 231 ILE B C 1
ATOM 5595 O O . ILE B 1 231 ? -1.243 18.5 5.008 1 98.81 231 ILE B O 1
ATOM 5599 N N . ASN B 1 232 ? 0.178 19.984 5.996 1 98 232 ASN B N 1
ATOM 5600 C CA . ASN B 1 232 ? 1.27 19.125 5.531 1 98 232 ASN B CA 1
ATOM 5601 C C . ASN B 1 232 ? 2.324 18.922 6.613 1 98 232 ASN B C 1
ATOM 5603 O O . ASN B 1 232 ? 3.23 18.109 6.457 1 98 232 ASN B O 1
ATOM 5607 N N . SER B 1 233 ? 2.281 19.641 7.711 1 98.81 233 SER B N 1
ATOM 5608 C CA . SER B 1 233 ? 3.172 19.312 8.82 1 98.81 233 SER B CA 1
ATOM 5609 C C . SER B 1 233 ? 2.568 19.734 10.156 1 98.81 233 SER B C 1
ATOM 5611 O O . SER B 1 233 ? 1.77 20.672 10.219 1 98.81 233 SER B O 1
ATOM 5613 N N . LEU B 1 234 ? 2.926 19.016 11.156 1 98.94 234 LEU B N 1
ATOM 5614 C CA . LEU B 1 234 ? 2.529 19.203 12.547 1 98.94 234 LEU B CA 1
ATOM 5615 C C . LEU B 1 234 ? 3.713 19 13.484 1 98.94 234 LEU B C 1
ATOM 5617 O O . LEU B 1 234 ? 4.539 18.109 13.258 1 98.94 234 LEU B O 1
ATOM 5621 N N . ASP B 1 235 ? 3.773 19.766 14.461 1 98.94 235 ASP B N 1
ATOM 5622 C CA . ASP B 1 235 ? 4.734 19.625 15.555 1 98.94 235 ASP B CA 1
ATOM 5623 C C . ASP B 1 235 ? 4.129 20.062 16.875 1 98.94 235 ASP B C 1
ATOM 5625 O O . ASP B 1 235 ? 3.023 20.609 16.922 1 98.94 235 ASP B O 1
ATOM 5629 N N . LYS B 1 236 ? 4.781 19.688 17.906 1 98.88 236 LYS B N 1
ATOM 5630 C CA . LYS B 1 236 ? 4.289 19.984 19.25 1 98.88 236 LYS B CA 1
ATOM 5631 C C . LYS B 1 236 ? 5.418 20.469 20.156 1 98.88 236 LYS B C 1
ATOM 5633 O O . LYS B 1 236 ? 6.52 19.922 20.125 1 98.88 236 LYS B O 1
ATOM 5638 N N . ASN B 1 237 ? 5.141 21.547 20.891 1 98.19 237 ASN B N 1
ATOM 5639 C CA . ASN B 1 237 ? 6.168 22.031 21.812 1 98.19 237 ASN B CA 1
ATOM 5640 C C . ASN B 1 237 ? 5.949 21.5 23.219 1 98.19 237 ASN B C 1
ATOM 5642 O O . ASN B 1 237 ? 5 20.75 23.469 1 98.19 237 ASN B O 1
ATOM 5646 N N . GLU B 1 238 ? 6.848 21.828 24.125 1 96.5 238 GLU B N 1
ATOM 5647 C CA . GLU B 1 238 ? 6.832 21.297 25.484 1 96.5 238 GLU B CA 1
ATOM 5648 C C . GLU B 1 238 ? 5.621 21.812 26.266 1 96.5 238 GLU B C 1
ATOM 5650 O O . GLU B 1 238 ? 5.137 21.141 27.188 1 96.5 238 GLU B O 1
ATOM 5655 N N . GLU B 1 239 ? 5.129 22.984 25.875 1 96.44 239 GLU B N 1
ATOM 5656 C CA . GLU B 1 239 ? 3.979 23.578 26.547 1 96.44 239 GLU B CA 1
ATOM 5657 C C . GLU B 1 239 ? 2.678 22.906 26.125 1 96.44 239 GLU B C 1
ATOM 5659 O O . GLU B 1 239 ? 1.634 23.109 26.734 1 96.44 239 GLU B O 1
ATOM 5664 N N . GLY B 1 240 ? 2.738 22.125 25.062 1 98.12 240 GLY B N 1
ATOM 5665 C CA . GLY B 1 240 ? 1.576 21.375 24.625 1 98.12 240 GLY B CA 1
ATOM 5666 C C . GLY B 1 240 ? 0.862 22.016 23.438 1 98.12 240 GLY B C 1
ATOM 5667 O O . GLY B 1 240 ? -0.183 21.516 23 1 98.12 240 GLY B O 1
ATOM 5668 N N . ASP B 1 241 ? 1.452 23.078 22.891 1 98.75 241 ASP B N 1
ATOM 5669 C CA . ASP B 1 241 ? 0.872 23.719 21.719 1 98.75 241 ASP B CA 1
ATOM 5670 C C . ASP B 1 241 ? 1.348 23.047 20.438 1 98.75 241 ASP B C 1
ATOM 5672 O O . ASP B 1 241 ? 2.43 22.469 20.406 1 98.75 241 ASP B O 1
ATOM 5676 N N . TYR B 1 242 ? 0.504 23.203 19.453 1 98.94 242 TYR B N 1
ATOM 5677 C CA . TYR B 1 242 ? 0.828 22.578 18.172 1 98.94 242 TYR B CA 1
ATOM 5678 C C . TYR B 1 242 ? 1.268 23.625 17.156 1 98.94 242 TYR B C 1
ATOM 5680 O O . TYR B 1 242 ? 0.79 24.766 17.172 1 98.94 242 TYR B O 1
ATOM 5688 N N . LEU B 1 243 ? 2.24 23.281 16.328 1 98.94 243 LEU B N 1
ATOM 5689 C CA . LEU B 1 243 ? 2.625 24.031 15.133 1 98.94 243 LEU B CA 1
ATOM 5690 C C . LEU B 1 243 ? 2.047 23.391 13.883 1 98.94 243 LEU B C 1
ATOM 5692 O O . LEU B 1 243 ? 2.342 22.234 13.578 1 98.94 243 LEU B O 1
ATOM 5696 N N . LEU B 1 244 ? 1.188 24.141 13.172 1 98.94 244 LEU B N 1
ATOM 5697 C CA . LEU B 1 244 ? 0.46 23.609 12.023 1 98.94 244 LEU B CA 1
ATOM 5698 C C . LEU B 1 244 ? 0.784 24.406 10.758 1 98.94 244 LEU B C 1
ATOM 5700 O O . LEU B 1 244 ? 0.726 25.641 10.766 1 98.94 244 LEU B O 1
ATOM 5704 N N . SER B 1 245 ? 1.157 23.688 9.711 1 98.94 245 SER B N 1
ATOM 5705 C CA . SER B 1 245 ? 1.409 24.312 8.422 1 98.94 245 SER B CA 1
ATOM 5706 C C . SER B 1 245 ? 0.285 24.031 7.43 1 98.94 245 SER B C 1
ATOM 5708 O O . SER B 1 245 ? -0.004 22.859 7.137 1 98.94 245 SER B O 1
ATOM 5710 N N . SER B 1 246 ? -0.37 25.047 6.934 1 98.88 246 SER B N 1
ATOM 5711 C CA . SER B 1 246 ? -1.347 24.953 5.852 1 98.88 246 SER B CA 1
ATOM 5712 C C . SER B 1 246 ? -0.762 25.453 4.535 1 98.88 246 SER B C 1
ATOM 5714 O O . SER B 1 246 ? -0.46 26.641 4.395 1 98.88 246 SER B O 1
ATOM 5716 N N . ARG B 1 247 ? -0.677 24.578 3.594 1 98.81 247 ARG B N 1
ATOM 5717 C CA . ARG B 1 247 ? -0.104 24.922 2.295 1 98.81 247 ARG B CA 1
ATOM 5718 C C . ARG B 1 247 ? -0.986 25.922 1.554 1 98.81 247 ARG B C 1
ATOM 5720 O O . ARG B 1 247 ? -0.5 26.938 1.066 1 98.81 247 ARG B O 1
ATOM 5727 N N . HIS B 1 248 ? -2.297 25.703 1.528 1 98.88 248 HIS B N 1
ATOM 5728 C CA . HIS B 1 248 ? -3.146 26.438 0.59 1 98.88 248 HIS B CA 1
ATOM 5729 C C . HIS B 1 248 ? -3.545 27.797 1.148 1 98.88 248 HIS B C 1
ATOM 5731 O O . HIS B 1 248 ? -4.055 28.641 0.415 1 98.88 248 HIS B O 1
ATOM 5737 N N . THR B 1 249 ? -3.285 28.031 2.461 1 98.81 249 THR B N 1
ATOM 5738 C CA . THR B 1 249 ? -3.455 29.375 2.992 1 98.81 249 THR B CA 1
ATOM 5739 C C . THR B 1 249 ? -2.109 30.094 3.09 1 98.81 249 THR B C 1
ATOM 5741 O O . THR B 1 249 ? -2.051 31.266 3.467 1 98.81 249 THR B O 1
ATOM 5744 N N . SER B 1 250 ? -1.033 29.375 2.773 1 98.81 250 SER B N 1
ATOM 5745 C CA . SER B 1 250 ? 0.324 29.875 2.959 1 98.81 250 SER B CA 1
ATOM 5746 C C . SER B 1 250 ? 0.502 30.5 4.344 1 98.81 250 SER B C 1
ATOM 5748 O O . SER B 1 250 ? 0.965 31.625 4.469 1 98.81 250 SER B O 1
ATOM 5750 N N . THR B 1 251 ? 0.094 29.734 5.32 1 98.88 251 THR B N 1
ATOM 5751 C CA . THR B 1 251 ? 0.099 30.188 6.707 1 98.88 251 THR B CA 1
ATOM 5752 C C . THR B 1 251 ? 0.626 29.094 7.633 1 98.88 251 THR B C 1
ATOM 5754 O O . THR B 1 251 ? 0.326 27.922 7.445 1 98.88 251 THR B O 1
ATOM 5757 N N . ILE B 1 252 ? 1.415 29.453 8.617 1 98.94 252 ILE B N 1
ATOM 5758 C CA . ILE B 1 252 ? 1.8 28.594 9.734 1 98.94 252 ILE B CA 1
ATOM 5759 C C . ILE B 1 252 ? 1.099 29.047 11.008 1 98.94 252 ILE B C 1
ATOM 5761 O O . ILE B 1 252 ? 1.099 30.234 11.328 1 98.94 252 ILE B O 1
ATOM 5765 N N . PHE B 1 253 ? 0.489 28.125 11.719 1 98.94 253 PHE B N 1
ATOM 5766 C CA . PHE B 1 253 ? -0.323 28.422 12.891 1 98.94 253 PHE B CA 1
ATOM 5767 C C . PHE B 1 253 ? 0.303 27.844 14.156 1 98.94 253 PHE B C 1
ATOM 5769 O O . PHE B 1 253 ? 0.828 26.719 14.133 1 98.94 253 PHE B O 1
ATOM 5776 N N . LYS B 1 254 ? 0.237 28.594 15.227 1 98.94 254 LYS B N 1
ATOM 5777 C CA . LYS B 1 254 ? 0.32 27.984 16.547 1 98.94 254 LYS B CA 1
ATOM 5778 C C . LYS B 1 254 ? -1.069 27.734 17.141 1 98.94 254 LYS B C 1
ATOM 5780 O O . LYS B 1 254 ? -1.876 28.672 17.234 1 98.94 254 LYS B O 1
ATOM 5785 N N . ILE B 1 255 ? -1.321 26.5 17.484 1 98.94 255 ILE B N 1
ATOM 5786 C CA . ILE B 1 255 ? -2.633 26.078 17.953 1 98.94 255 ILE B CA 1
ATOM 5787 C C . ILE B 1 255 ? -2.545 25.703 19.438 1 98.94 255 ILE B C 1
ATOM 5789 O O . ILE B 1 255 ? -1.649 24.953 19.828 1 98.94 255 ILE B O 1
ATOM 5793 N N . ASN B 1 256 ? -3.463 26.156 20.219 1 98.81 256 ASN B N 1
ATOM 5794 C CA . ASN B 1 256 ? -3.547 25.781 21.625 1 98.81 256 ASN B CA 1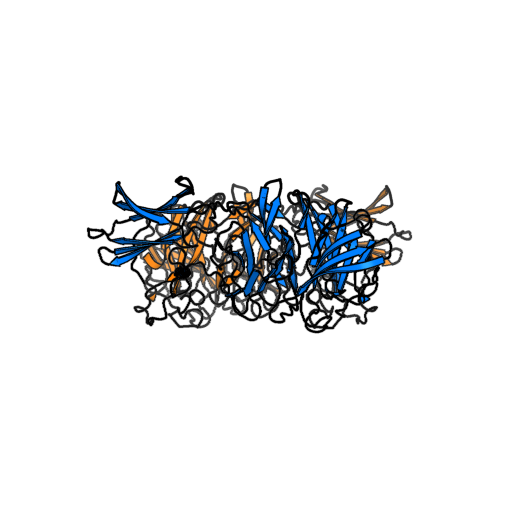
ATOM 5795 C C . ASN B 1 256 ? -3.887 24.297 21.781 1 98.81 256 ASN B C 1
ATOM 5797 O O . ASN B 1 256 ? -4.895 23.828 21.25 1 98.81 256 ASN B O 1
ATOM 5801 N N . GLY B 1 257 ? -3.127 23.594 22.5 1 98.44 257 GLY B N 1
ATOM 5802 C CA . GLY B 1 257 ? -3.271 22.156 22.609 1 98.44 257 GLY B CA 1
ATOM 5803 C C . GLY B 1 257 ? -4.391 21.734 23.547 1 98.44 257 GLY B C 1
ATOM 5804 O O . GLY B 1 257 ? -4.723 20.562 23.625 1 98.44 257 GLY B O 1
ATOM 5805 N N . THR B 1 258 ? -4.984 22.672 24.203 1 97.5 258 THR B N 1
ATOM 5806 C CA . THR B 1 258 ? -6.047 22.359 25.156 1 97.5 258 THR B CA 1
ATOM 5807 C C . THR B 1 258 ? -7.418 22.594 24.531 1 97.5 258 THR B C 1
ATOM 5809 O O . THR B 1 258 ? -8.281 21.719 24.562 1 97.5 258 THR B O 1
ATOM 5812 N N . ASP B 1 259 ? -7.555 23.766 23.844 1 97.19 259 ASP B N 1
ATOM 5813 C CA . ASP B 1 259 ? -8.906 24.062 23.375 1 97.19 259 ASP B CA 1
ATOM 5814 C C . ASP B 1 259 ? -8.922 24.266 21.859 1 97.19 259 ASP B C 1
ATOM 5816 O O . ASP B 1 259 ? -9.977 24.516 21.281 1 97.19 259 ASP B O 1
ATOM 5820 N N . GLY B 1 260 ? -7.781 24.25 21.234 1 98.5 260 GLY B N 1
ATOM 5821 C CA . GLY B 1 260 ? -7.715 24.266 19.781 1 98.5 260 GLY B CA 1
ATOM 5822 C C . GLY B 1 260 ? -7.719 25.672 19.188 1 98.5 260 GLY B C 1
ATOM 5823 O O . GLY B 1 260 ? -7.645 25.828 17.969 1 98.5 260 GLY B O 1
ATOM 5824 N N . SER B 1 261 ? -7.758 26.672 20.047 1 98.69 261 SER B N 1
ATOM 5825 C CA . SER B 1 261 ? -7.777 28.031 19.531 1 98.69 261 SER B CA 1
ATOM 5826 C C . SER B 1 261 ? -6.453 28.391 18.859 1 98.69 261 SER B C 1
ATOM 5828 O O . SER B 1 261 ? -5.406 27.844 19.219 1 98.69 261 SER B O 1
ATOM 5830 N N . ILE B 1 262 ? -6.543 29.266 17.891 1 98.75 262 ILE B N 1
ATOM 5831 C CA . ILE B 1 262 ? -5.336 29.766 17.234 1 98.75 262 ILE B CA 1
ATOM 5832 C C . ILE B 1 262 ? -4.656 30.797 18.125 1 98.75 262 ILE B C 1
ATOM 5834 O O . ILE B 1 262 ? -5.266 31.812 18.484 1 98.75 262 ILE B O 1
ATOM 5838 N N . ILE B 1 263 ? -3.416 30.547 18.438 1 98.69 263 ILE B N 1
ATOM 5839 C CA . ILE B 1 263 ? -2.643 31.469 19.25 1 98.69 263 ILE B CA 1
ATOM 5840 C C . ILE B 1 263 ? -2.004 32.531 18.359 1 98.69 263 ILE B C 1
ATOM 5842 O O . ILE B 1 263 ? -2.045 33.719 18.688 1 98.69 263 ILE B O 1
ATOM 5846 N N . TRP B 1 264 ? -1.413 32.188 17.25 1 98.69 264 TRP B N 1
ATOM 5847 C CA . TRP B 1 264 ? -0.884 33.156 16.297 1 98.69 264 TRP B CA 1
ATOM 5848 C C . TRP B 1 264 ? -0.793 32.562 14.906 1 98.69 264 TRP B C 1
ATOM 5850 O O . TRP B 1 264 ? -0.957 31.359 14.727 1 98.69 264 TRP B O 1
ATOM 5860 N N . ARG B 1 265 ? -0.641 33.438 13.883 1 98.69 265 ARG B N 1
ATOM 5861 C CA . ARG B 1 265 ? -0.462 33.156 12.469 1 98.69 265 ARG B CA 1
ATOM 5862 C C . ARG B 1 265 ? 0.804 33.812 11.922 1 98.69 265 ARG B C 1
ATOM 5864 O O . ARG B 1 265 ? 1.028 35 12.133 1 98.69 265 ARG B O 1
ATOM 5871 N N . LEU B 1 266 ? 1.599 32.969 11.312 1 98.81 266 LEU B N 1
ATOM 5872 C CA . LEU B 1 266 ? 2.689 33.5 10.508 1 98.81 266 LEU B CA 1
ATOM 5873 C C . LEU B 1 266 ? 2.352 33.438 9.023 1 98.81 266 LEU B C 1
ATOM 5875 O O . LEU B 1 266 ? 2.061 32.375 8.492 1 98.81 266 LEU B O 1
ATOM 5879 N N . GLY B 1 267 ? 2.396 34.594 8.352 1 98.19 267 GLY B N 1
ATOM 5880 C CA . GLY B 1 267 ? 2.043 34.688 6.941 1 98.19 267 GLY B CA 1
ATOM 5881 C C . GLY B 1 267 ? 0.546 34.625 6.699 1 98.19 267 GLY B C 1
ATOM 5882 O O . GLY B 1 267 ? -0.245 34.844 7.625 1 98.19 267 GLY B O 1
ATOM 5883 N N . GLY B 1 268 ? 0.191 34.5 5.383 1 97.88 268 GLY B N 1
ATOM 5884 C CA . GLY B 1 268 ? -1.197 34.375 4.98 1 97.88 268 GLY B CA 1
ATOM 5885 C C . GLY B 1 268 ? -1.977 35.656 5.02 1 97.88 268 GLY B C 1
ATOM 5886 O O . GLY B 1 268 ? -1.387 36.75 5.004 1 97.88 268 GLY B O 1
ATOM 5887 N N . LYS B 1 269 ? -3.275 35.531 5.059 1 97.5 269 LYS B N 1
ATOM 5888 C CA . LYS B 1 269 ? -4.195 36.656 4.906 1 97.5 269 LYS B CA 1
ATOM 5889 C C . LYS B 1 269 ? -4.273 37.5 6.188 1 97.5 269 LYS B C 1
ATOM 5891 O O . LYS B 1 269 ? -4.43 38.719 6.137 1 97.5 269 LYS B O 1
ATOM 5896 N N . TYR B 1 270 ? -4.105 36.844 7.355 1 98 270 TYR B N 1
ATOM 5897 C CA . TYR B 1 270 ? -4.262 37.5 8.641 1 98 270 TYR B CA 1
ATOM 5898 C C . TYR B 1 270 ? -3.057 37.25 9.539 1 98 270 TYR B C 1
ATOM 5900 O O . TYR B 1 270 ? -3.191 36.688 10.633 1 98 270 TYR B O 1
ATOM 5908 N N . PRO B 1 271 ? -1.92 37.781 9.203 1 98 271 PRO B N 1
ATOM 5909 C CA . PRO B 1 271 ? -0.705 37.531 9.977 1 98 271 PRO B CA 1
ATOM 5910 C C . PRO B 1 271 ? -0.716 38.219 11.336 1 98 271 PRO B C 1
ATOM 5912 O O . PRO B 1 271 ? -1.219 39.344 11.461 1 98 271 PRO B O 1
ATOM 5915 N N . SER B 1 272 ? -0.096 37.562 12.289 1 98.38 272 SER B N 1
ATOM 5916 C CA . SER B 1 272 ? 0.052 38.125 13.641 1 98.38 272 SER B CA 1
ATOM 5917 C C . SER B 1 272 ? 1.341 38.938 13.766 1 98.38 272 SER B C 1
ATOM 5919 O O . SER B 1 272 ? 1.512 39.688 14.727 1 98.38 272 SER B O 1
ATOM 5921 N N . PHE B 1 273 ? 2.201 38.781 12.766 1 98.31 273 PHE B N 1
ATOM 5922 C CA . PHE B 1 273 ? 3.527 39.375 12.875 1 98.31 273 PHE B CA 1
ATOM 5923 C C . PHE B 1 273 ? 3.883 40.156 11.609 1 98.31 273 PHE B C 1
ATOM 5925 O O . PHE B 1 273 ? 3.516 39.75 10.508 1 98.31 273 PHE B O 1
ATOM 5932 N N . SER B 1 274 ? 4.621 41.219 11.883 1 97.19 274 SER B N 1
ATOM 5933 C CA . SER B 1 274 ? 5.242 41.906 10.742 1 97.19 274 SER B CA 1
ATOM 5934 C C . SER B 1 274 ? 6.523 41.188 10.32 1 97.19 274 SER B C 1
ATOM 5936 O O . SER B 1 274 ? 7.387 40.906 11.148 1 97.19 274 SER B O 1
ATOM 5938 N N . GLN B 1 275 ? 6.602 40.844 9.133 1 95.31 275 GLN B N 1
ATOM 5939 C CA . GLN B 1 275 ? 7.812 40.219 8.602 1 95.31 275 GLN B CA 1
ATOM 5940 C C . GLN B 1 275 ? 8.875 41.281 8.273 1 95.31 275 GLN B C 1
ATOM 5942 O O . GLN B 1 275 ? 8.867 41.844 7.188 1 95.31 275 GLN B O 1
ATOM 5947 N N . THR B 1 276 ? 9.766 41.438 9.109 1 92.75 276 THR B N 1
ATOM 5948 C CA . THR B 1 276 ? 10.773 42.469 9.031 1 92.75 276 THR B CA 1
ATOM 5949 C C . THR B 1 276 ? 11.648 42.312 7.789 1 92.75 276 THR B C 1
ATOM 5951 O O . THR B 1 276 ? 12.188 41.219 7.559 1 92.75 276 THR B O 1
ATOM 5954 N N . GLY B 1 277 ? 11.828 43.375 7.043 1 91.56 277 GLY B N 1
ATOM 5955 C CA . GLY B 1 277 ? 12.586 43.312 5.805 1 91.56 277 GLY B CA 1
ATOM 5956 C C . GLY B 1 277 ? 11.766 42.844 4.613 1 91.56 277 GLY B C 1
ATOM 5957 O O . GLY B 1 277 ? 12.305 42.625 3.529 1 91.56 277 GLY B O 1
ATOM 5958 N N . ASN B 1 278 ? 10.594 42.594 4.742 1 91 278 ASN B N 1
ATOM 5959 C CA . ASN B 1 278 ? 9.602 42.312 3.709 1 91 278 ASN B CA 1
ATOM 5960 C C . ASN B 1 278 ? 9.852 40.969 3.041 1 91 278 ASN B C 1
ATOM 5962 O O . ASN B 1 278 ? 9.68 40.844 1.83 1 91 278 ASN B O 1
ATOM 5966 N N . TRP B 1 279 ? 10.391 40.094 3.816 1 96.19 279 TRP B N 1
ATOM 5967 C CA . TRP B 1 279 ? 10.5 38.75 3.281 1 96.19 279 TRP B CA 1
ATOM 5968 C C . TRP B 1 279 ? 9.125 38.062 3.188 1 96.19 279 TRP B C 1
ATOM 5970 O O . TRP B 1 279 ? 8.188 38.469 3.891 1 96.19 279 TRP B O 1
ATOM 5980 N N . THR B 1 280 ? 8.938 37.156 2.143 1 97.88 280 THR B N 1
ATOM 5981 C CA . THR B 1 280 ? 7.688 36.438 1.919 1 97.88 280 THR B CA 1
ATOM 5982 C C . THR B 1 280 ? 7.941 34.938 1.805 1 97.88 280 THR B C 1
ATOM 5984 O O . THR B 1 280 ? 9.078 34.5 1.621 1 97.88 280 THR B O 1
ATOM 5987 N N . PHE B 1 281 ? 6.949 34.25 2.037 1 98.56 281 PHE B N 1
ATOM 5988 C CA . PHE B 1 281 ? 6.945 32.812 1.786 1 98.56 281 PHE B CA 1
ATOM 5989 C C . PHE B 1 281 ? 5.566 32.344 1.349 1 98.56 281 PHE B C 1
ATOM 5991 O O . PHE B 1 281 ? 4.578 33.062 1.5 1 98.56 281 PHE B O 1
ATOM 5998 N N . GLY B 1 282 ? 5.543 31.156 0.742 1 98.75 282 GLY B N 1
ATOM 5999 C CA . GLY B 1 282 ? 4.242 30.625 0.356 1 98.75 282 GLY B CA 1
ATOM 6000 C C . GLY B 1 282 ? 4.285 29.156 -0.013 1 98.75 282 GLY B C 1
ATOM 6001 O O . GLY B 1 282 ? 5.328 28.641 -0.426 1 98.75 282 GLY B O 1
ATOM 6002 N N . PHE B 1 283 ? 3.098 28.516 0.199 1 98.88 283 PHE B N 1
ATOM 6003 C CA . PHE B 1 283 ? 2.879 27.109 -0.117 1 98.88 283 PHE B CA 1
ATOM 6004 C C . PHE B 1 283 ? 3.928 26.234 0.559 1 98.88 283 PHE B C 1
ATOM 6006 O O . PHE B 1 283 ? 4.391 25.25 -0.022 1 98.88 283 PHE B O 1
ATOM 6013 N N . GLN B 1 284 ? 4.281 26.656 1.784 1 98.88 284 GLN B N 1
ATOM 6014 C CA . GLN B 1 284 ? 5.395 26.094 2.545 1 98.88 284 GLN B CA 1
ATOM 6015 C C . GLN B 1 284 ? 5.078 24.688 3.029 1 98.88 284 GLN B C 1
ATOM 6017 O O . GLN B 1 284 ? 3.92 24.266 3.008 1 98.88 284 GLN B O 1
ATOM 6022 N N . HIS B 1 285 ? 6.117 23.938 3.404 1 98.94 285 HIS B N 1
ATOM 6023 C CA . HIS B 1 285 ? 6.051 22.594 3.973 1 98.94 285 HIS B CA 1
ATOM 6024 C C . HIS B 1 285 ? 6.941 22.469 5.203 1 98.94 285 HIS B C 1
ATOM 6026 O O . HIS B 1 285 ? 7.863 23.266 5.391 1 98.94 285 HIS B O 1
ATOM 6032 N N . HIS B 1 286 ? 6.676 21.5 6.078 1 98.94 286 HIS B N 1
ATOM 6033 C CA . HIS B 1 286 ? 7.562 20.938 7.09 1 98.94 286 HIS B CA 1
ATOM 6034 C C . HIS B 1 286 ? 7.949 21.984 8.133 1 98.94 286 HIS B C 1
ATOM 6036 O O . HIS B 1 286 ? 9.133 22.172 8.398 1 98.94 286 HIS B O 1
ATOM 6042 N N . ALA B 1 287 ? 7.043 22.641 8.711 1 98.94 287 ALA B N 1
ATOM 6043 C CA . ALA B 1 287 ? 7.305 23.562 9.812 1 98.94 287 ALA B CA 1
ATOM 6044 C C . ALA B 1 287 ? 7.633 22.812 11.094 1 98.94 287 ALA B C 1
ATOM 6046 O O . ALA B 1 287 ? 6.922 21.875 11.469 1 98.94 287 ALA B O 1
ATOM 6047 N N . ARG B 1 288 ? 8.758 23.219 11.773 1 98.94 288 ARG B N 1
ATOM 6048 C CA . ARG B 1 288 ? 9.219 22.562 13 1 98.94 288 ARG B CA 1
ATOM 6049 C C . ARG B 1 288 ? 9.641 23.609 14.039 1 98.94 288 ARG B C 1
ATOM 6051 O O . ARG B 1 288 ? 10.258 24.609 13.695 1 98.94 288 ARG B O 1
ATOM 6058 N N . TRP B 1 289 ? 9.359 23.281 15.273 1 98.75 289 TRP B N 1
ATOM 6059 C CA . TRP B 1 289 ? 9.922 24.047 16.375 1 98.75 289 TRP B CA 1
ATOM 6060 C C . TRP B 1 289 ? 11.43 23.828 16.469 1 98.75 289 TRP B C 1
ATOM 6062 O O . TRP B 1 289 ? 11.922 22.719 16.281 1 98.75 289 TRP B O 1
ATOM 6072 N N . GLN B 1 290 ? 12.094 24.906 16.75 1 98.56 290 GLN B N 1
ATOM 6073 C CA . GLN B 1 290 ? 13.516 24.844 17.062 1 98.56 290 GLN B CA 1
ATOM 6074 C C . GLN B 1 290 ? 13.82 25.531 18.391 1 98.56 290 GLN B C 1
ATOM 6076 O O . GLN B 1 290 ? 14.516 26.562 18.422 1 98.56 290 GLN B O 1
ATOM 6081 N N . PRO B 1 291 ? 13.414 24.906 19.469 1 97.5 291 PRO B N 1
ATOM 6082 C CA . PRO B 1 291 ? 13.492 25.578 20.766 1 97.5 291 PRO B CA 1
ATOM 6083 C C . PRO B 1 291 ? 14.93 25.859 21.203 1 97.5 291 PRO B C 1
ATOM 6085 O O . PRO B 1 291 ? 15.18 26.812 21.938 1 97.5 291 PRO B O 1
ATOM 6088 N N . GLN B 1 292 ? 15.867 25.109 20.734 1 95.62 292 GLN B N 1
ATOM 6089 C CA . GLN B 1 292 ? 17.266 25.281 21.109 1 95.62 292 GLN B CA 1
ATOM 6090 C C . GLN B 1 292 ? 17.828 26.594 20.562 1 95.62 292 GLN B C 1
ATOM 6092 O O . GLN B 1 292 ? 18.875 27.062 21.031 1 95.62 292 GLN B O 1
ATOM 6097 N N . LEU B 1 293 ? 17.109 27.125 19.594 1 96.69 293 LEU B N 1
ATOM 6098 C CA . LEU B 1 293 ? 17.578 28.375 19 1 96.69 293 LEU B CA 1
ATOM 6099 C C . LEU B 1 293 ? 16.812 29.562 19.578 1 96.69 293 LEU B C 1
ATOM 6101 O O . LEU B 1 293 ? 17.094 30.703 19.234 1 96.69 293 LEU B O 1
ATOM 6105 N N . SER B 1 294 ? 15.898 29.297 20.438 1 96 294 SER B N 1
ATOM 6106 C CA . SER B 1 294 ? 15.016 30.344 20.938 1 96 294 SER B CA 1
ATOM 6107 C C . SER B 1 294 ? 15.641 31.078 22.125 1 96 294 SER B C 1
ATOM 6109 O O . SER B 1 294 ? 16.391 30.484 22.891 1 96 294 SER B O 1
ATOM 6111 N N . LYS B 1 295 ? 15.281 32.406 22.266 1 95 295 LYS B N 1
ATOM 6112 C CA . LYS B 1 295 ? 15.57 33.219 23.422 1 95 295 LYS B CA 1
ATOM 6113 C C . LYS B 1 295 ? 14.289 33.594 24.188 1 95 295 LYS B C 1
ATOM 6115 O O . LYS B 1 295 ? 13.188 33.406 23.672 1 95 295 LYS B O 1
ATOM 6120 N N . PRO B 1 296 ? 14.523 34.031 25.406 1 94.06 296 PRO B N 1
ATOM 6121 C CA . PRO B 1 296 ? 13.312 34.469 26.125 1 94.06 296 PRO B CA 1
ATOM 6122 C C . PRO B 1 296 ? 12.484 35.469 25.328 1 94.06 296 PRO B C 1
ATOM 6124 O O . PRO B 1 296 ? 13.023 36.438 24.797 1 94.06 296 PRO B O 1
ATOM 6127 N N . GLY B 1 297 ? 11.273 35.125 25.219 1 94.81 297 GLY B N 1
ATOM 6128 C CA . GLY B 1 297 ? 10.359 36.031 24.516 1 94.81 297 GLY B CA 1
ATOM 6129 C C . GLY B 1 297 ? 10.273 35.75 23.031 1 94.81 297 GLY B C 1
ATOM 6130 O O . GLY B 1 297 ? 9.508 36.406 22.312 1 94.81 297 GLY B O 1
ATOM 6131 N N . THR B 1 298 ? 11.047 34.812 22.594 1 97.44 298 THR B N 1
ATOM 6132 C CA . THR B 1 298 ? 11.016 34.5 21.172 1 97.44 298 THR B CA 1
ATOM 6133 C C . THR B 1 298 ? 10.781 33 20.953 1 97.44 298 THR B C 1
ATOM 6135 O O . THR B 1 298 ? 10.938 32.188 21.875 1 97.44 298 THR B O 1
ATOM 6138 N N . GLU B 1 299 ? 10.289 32.688 19.844 1 98.31 299 GLU B N 1
ATOM 6139 C CA . GLU B 1 299 ? 10.188 31.344 19.328 1 98.31 299 GLU B CA 1
ATOM 6140 C C . GLU B 1 299 ? 10.867 31.219 17.969 1 98.31 299 GLU B C 1
ATOM 6142 O O . GLU B 1 299 ? 10.781 32.125 17.141 1 98.31 299 GLU B O 1
ATOM 6147 N N . VAL B 1 300 ? 11.617 30.156 17.797 1 98.75 300 VAL B N 1
ATOM 6148 C CA . VAL B 1 300 ? 12.273 29.938 16.5 1 98.75 300 VAL B CA 1
ATOM 6149 C C . VAL B 1 300 ? 11.695 28.688 15.836 1 98.75 300 VAL B C 1
ATOM 6151 O O . VAL B 1 300 ? 11.469 27.672 16.5 1 98.75 300 VAL B O 1
ATOM 6154 N N . ILE B 1 301 ? 11.383 28.812 14.539 1 98.88 301 ILE B N 1
ATOM 6155 C CA . ILE B 1 301 ? 10.891 27.688 13.75 1 98.88 301 ILE B CA 1
ATOM 6156 C C . ILE B 1 301 ? 11.695 27.562 12.461 1 98.88 301 ILE B C 1
ATOM 6158 O O . ILE B 1 301 ? 12.336 28.531 12.031 1 98.88 301 ILE B O 1
ATOM 6162 N N . SER B 1 302 ? 11.758 26.406 11.898 1 98.94 302 SER B N 1
ATOM 6163 C CA . SER B 1 302 ? 12.266 26.156 10.555 1 98.94 302 SER B CA 1
ATOM 6164 C C . SER B 1 302 ? 11.164 25.625 9.633 1 98.94 302 SER B C 1
ATOM 6166 O O . SER B 1 302 ? 10.195 25.016 10.102 1 98.94 302 SER B O 1
ATOM 6168 N N . PHE B 1 303 ? 11.211 25.906 8.367 1 98.94 303 PHE B N 1
ATOM 6169 C CA . PHE B 1 303 ? 10.281 25.328 7.398 1 98.94 303 PHE B CA 1
ATOM 6170 C C . PHE B 1 303 ? 10.836 25.453 5.98 1 98.94 303 PHE B C 1
ATOM 6172 O O . PHE B 1 303 ? 11.844 26.125 5.754 1 98.94 303 PHE B O 1
ATOM 6179 N N . PHE B 1 304 ? 10.305 24.641 5.109 1 98.94 304 PHE B N 1
ATOM 6180 C CA . PHE B 1 304 ? 10.609 24.688 3.682 1 98.94 304 PHE B CA 1
ATOM 6181 C C . PHE B 1 304 ? 9.664 25.641 2.961 1 98.94 304 PHE B C 1
ATOM 6183 O O . PHE B 1 304 ? 8.445 25.453 2.988 1 98.94 304 PHE B O 1
ATOM 6190 N N . ASP B 1 305 ? 10.211 26.641 2.352 1 98.94 305 ASP B N 1
ATOM 6191 C CA . ASP B 1 305 ? 9.453 27.609 1.566 1 98.94 305 ASP B CA 1
ATOM 6192 C C . ASP B 1 305 ? 9.453 27.234 0.085 1 98.94 305 ASP B C 1
ATOM 6194 O O . ASP B 1 305 ? 10.43 27.5 -0.626 1 98.94 305 ASP B O 1
ATOM 6198 N N . ASN B 1 306 ? 8.305 26.703 -0.354 1 98.88 306 ASN B N 1
ATOM 6199 C CA . ASN B 1 306 ? 8.211 26.391 -1.778 1 98.88 306 ASN B CA 1
ATOM 6200 C C . ASN B 1 306 ? 8.258 27.672 -2.625 1 98.88 306 ASN B C 1
ATOM 6202 O O . ASN B 1 306 ? 8.695 27.625 -3.777 1 98.88 306 ASN B O 1
ATOM 6206 N N . SER B 1 307 ? 7.801 28.734 -2.029 1 98.62 307 SER B N 1
ATOM 6207 C CA . SER B 1 307 ? 7.773 30.047 -2.658 1 98.62 307 SER B CA 1
ATOM 6208 C C . SER B 1 307 ? 6.809 30.078 -3.838 1 98.62 307 SER B C 1
ATOM 6210 O O . SER B 1 307 ? 6.922 30.922 -4.719 1 98.62 307 SER B O 1
ATOM 6212 N N . GLY B 1 308 ? 5.93 29.109 -3.951 1 98.19 308 GLY B N 1
ATOM 6213 C CA . GLY B 1 308 ? 4.93 29.047 -5.008 1 98.19 308 GLY B CA 1
ATOM 6214 C C . GLY B 1 308 ? 4.355 27.656 -5.211 1 98.19 308 GLY B C 1
ATOM 6215 O O . GLY B 1 308 ? 4.766 26.719 -4.543 1 98.19 308 GLY B O 1
ATOM 6216 N N . ASP B 1 309 ? 3.373 27.625 -6.152 1 97.69 309 ASP B N 1
ATOM 6217 C CA . ASP B 1 309 ? 2.75 26.328 -6.441 1 97.69 309 ASP B CA 1
ATOM 6218 C C . ASP B 1 309 ? 2.68 26.078 -7.945 1 97.69 309 ASP B C 1
ATOM 6220 O O . ASP B 1 309 ? 1.933 25.219 -8.406 1 97.69 309 ASP B O 1
ATOM 6224 N N . GLY B 1 310 ? 3.352 26.844 -8.727 1 96.38 310 GLY B N 1
ATOM 6225 C CA . GLY B 1 310 ? 3.295 26.781 -10.18 1 96.38 310 GLY B CA 1
ATOM 6226 C C . GLY B 1 310 ? 2.35 27.797 -10.789 1 96.38 310 GLY B C 1
ATOM 6227 O O . GLY B 1 310 ? 2.527 28.203 -11.938 1 96.38 310 GLY B O 1
ATOM 6228 N N . THR B 1 311 ? 1.384 28.25 -10.031 1 96.62 311 THR B N 1
ATOM 6229 C CA . THR B 1 311 ? 0.413 29.234 -10.469 1 96.62 311 THR B CA 1
ATOM 6230 C C . THR B 1 311 ? 0.667 30.578 -9.789 1 96.62 311 THR B C 1
ATOM 6232 O O . THR B 1 311 ? 0.598 31.625 -10.43 1 96.62 311 THR B O 1
ATOM 6235 N N . ILE B 1 312 ? 0.917 30.547 -8.516 1 97.75 312 ILE B N 1
ATOM 6236 C CA . ILE B 1 312 ? 1.265 31.719 -7.707 1 97.75 312 ILE B CA 1
ATOM 6237 C C . ILE B 1 312 ? 2.742 31.656 -7.324 1 97.75 312 ILE B C 1
ATOM 6239 O O . ILE B 1 312 ? 3.248 30.594 -6.941 1 97.75 312 ILE B O 1
ATOM 6243 N N . THR B 1 313 ? 3.441 32.781 -7.512 1 98 313 THR B N 1
ATOM 6244 C CA . THR B 1 313 ? 4.855 32.844 -7.156 1 98 313 THR B CA 1
ATOM 6245 C C . THR B 1 313 ? 5.094 33.938 -6.098 1 98 313 THR B C 1
ATOM 6247 O O . THR B 1 313 ? 4.691 35.062 -6.273 1 98 313 THR B O 1
ATOM 6250 N N . PHE B 1 314 ? 5.656 33.594 -5.004 1 98 314 PHE B N 1
ATOM 6251 C CA . PHE B 1 314 ? 6.086 34.531 -3.971 1 98 314 PHE B CA 1
ATOM 6252 C C . PHE B 1 314 ? 7.539 34.938 -4.184 1 98 314 PHE B C 1
ATOM 6254 O O . PHE B 1 314 ? 7.871 36.125 -4.098 1 98 314 PHE B O 1
ATOM 6261 N N . ASN B 1 315 ? 8.336 33.969 -4.324 1 97.44 315 ASN B N 1
ATOM 6262 C CA . ASN B 1 315 ? 9.742 34.125 -4.668 1 97.44 315 ASN B CA 1
ATOM 6263 C C . ASN B 1 315 ? 10.148 33.219 -5.82 1 97.44 315 ASN B C 1
ATOM 6265 O O . ASN B 1 315 ? 9.539 32.156 -6.027 1 97.44 315 ASN B O 1
ATOM 6269 N N . ASN B 1 316 ? 11.211 33.469 -6.586 1 96.44 316 ASN B N 1
ATOM 6270 C CA . ASN B 1 316 ? 11.562 32.781 -7.812 1 96.44 316 ASN B CA 1
ATOM 6271 C C . ASN B 1 316 ? 12.469 31.578 -7.527 1 96.44 316 ASN B C 1
ATOM 6273 O O . ASN B 1 316 ? 13.031 30.984 -8.453 1 96.44 316 ASN B O 1
ATOM 6277 N N . VAL B 1 317 ? 12.641 31.25 -6.289 1 97.81 317 VAL B N 1
ATOM 6278 C CA . VAL B 1 317 ? 13.469 30.125 -5.883 1 97.81 317 VAL B CA 1
ATOM 6279 C C . VAL B 1 317 ? 12.961 29.562 -4.555 1 97.81 317 VAL B C 1
ATOM 6281 O O . VAL B 1 317 ? 12.477 30.312 -3.703 1 97.81 317 VAL B O 1
ATOM 6284 N N . SER B 1 318 ? 12.969 28.25 -4.41 1 98.81 318 SER B N 1
ATOM 6285 C CA . SER B 1 318 ? 12.625 27.641 -3.129 1 98.81 318 SER B CA 1
ATOM 6286 C C . SER B 1 318 ? 13.75 27.812 -2.115 1 98.81 318 SER B C 1
ATOM 6288 O O . SER B 1 318 ? 14.914 28 -2.494 1 98.81 318 SER B O 1
ATOM 6290 N N . ARG B 1 319 ? 13.398 27.766 -0.828 1 98.69 319 ARG B N 1
ATOM 6291 C CA . ARG B 1 319 ? 14.383 28.047 0.217 1 98.69 319 ARG B CA 1
ATOM 6292 C C . ARG B 1 319 ? 14.047 27.281 1.493 1 98.69 319 ARG B C 1
ATOM 6294 O O . ARG B 1 319 ? 12.883 26.969 1.755 1 98.69 319 ARG B O 1
ATOM 6301 N N . ALA B 1 320 ? 15.07 26.922 2.219 1 98.88 320 ALA B N 1
ATOM 6302 C CA . ALA B 1 320 ? 14.922 26.547 3.623 1 98.88 320 ALA B CA 1
ATOM 6303 C C . ALA B 1 320 ? 15.078 27.766 4.535 1 98.88 320 ALA B C 1
ATOM 6305 O O . ALA B 1 320 ? 16.062 28.5 4.434 1 98.88 320 ALA B O 1
ATOM 6306 N N . LEU B 1 321 ? 14.117 27.938 5.426 1 98.81 321 LEU B N 1
ATOM 6307 C CA . LEU B 1 321 ? 14.133 29.125 6.273 1 98.81 321 LEU B CA 1
ATOM 6308 C C . LEU B 1 321 ? 14.156 28.75 7.75 1 98.81 321 LEU B C 1
ATOM 6310 O O . LEU B 1 321 ? 13.523 27.766 8.148 1 98.81 321 LEU B O 1
ATOM 6314 N N . VAL B 1 322 ? 14.906 29.469 8.516 1 98.81 322 VAL B N 1
ATOM 6315 C CA . VAL B 1 322 ? 14.812 29.547 9.969 1 98.81 322 VAL B CA 1
ATOM 6316 C C . VAL B 1 322 ? 14.352 30.938 10.391 1 98.81 322 VAL B C 1
ATOM 6318 O O . VAL B 1 322 ? 14.977 31.938 10.039 1 98.81 322 VAL B O 1
ATOM 6321 N N . VAL B 1 323 ? 13.297 30.969 11.133 1 98.81 323 VAL B N 1
ATOM 6322 C CA . VAL B 1 323 ? 12.641 32.25 11.414 1 98.81 323 VAL B CA 1
ATOM 6323 C C . VAL B 1 323 ? 12.453 32.406 12.922 1 98.81 323 VAL B C 1
ATOM 6325 O O . VAL B 1 323 ? 12.086 31.453 13.609 1 98.81 323 VAL B O 1
ATOM 6328 N N . GLN B 1 324 ? 12.727 33.594 13.391 1 98.69 324 GLN B N 1
ATOM 6329 C CA . GLN B 1 324 ? 12.453 33.969 14.781 1 98.69 324 GLN B CA 1
ATOM 6330 C C . GLN B 1 324 ? 11.188 34.781 14.891 1 98.69 324 GLN B C 1
ATOM 6332 O O . GLN B 1 324 ? 11.039 35.812 14.195 1 98.69 324 GLN B O 1
ATOM 6337 N N . ILE B 1 325 ? 10.336 34.312 15.695 1 98.56 325 ILE B N 1
ATOM 6338 C CA . ILE B 1 325 ? 9.133 35.062 16.062 1 98.56 325 ILE B CA 1
ATOM 6339 C C . ILE B 1 325 ? 9.359 35.781 17.391 1 98.56 325 ILE B C 1
ATOM 6341 O O . ILE B 1 325 ? 9.656 35.156 18.406 1 98.56 325 ILE B O 1
ATOM 6345 N N . ASN B 1 326 ? 9.273 37.031 17.375 1 97.88 326 ASN B N 1
ATOM 6346 C CA . ASN B 1 326 ? 9.422 37.875 18.562 1 97.88 326 ASN B CA 1
ATOM 6347 C C . ASN B 1 326 ? 8.07 38.344 19.094 1 97.88 326 ASN B C 1
ATOM 6349 O O . ASN B 1 326 ? 7.414 39.156 18.469 1 97.88 326 ASN B O 1
ATOM 6353 N N . HIS B 1 327 ? 7.75 37.938 20.266 1 96.25 327 HIS B N 1
ATOM 6354 C CA . HIS B 1 327 ? 6.418 38.219 20.797 1 96.25 327 HIS B CA 1
ATOM 6355 C C . HIS B 1 327 ? 6.375 39.594 21.484 1 96.25 327 HIS B C 1
ATOM 6357 O O . HIS B 1 327 ? 5.293 40.125 21.734 1 96.25 327 HIS B O 1
ATOM 6363 N N . THR B 1 328 ? 7.465 40.094 21.719 1 95.88 328 THR B N 1
ATOM 6364 C CA . THR B 1 328 ? 7.523 41.406 22.359 1 95.88 328 THR B CA 1
ATOM 6365 C C . THR B 1 328 ? 7.16 42.531 21.375 1 95.88 328 THR B C 1
ATOM 6367 O O . THR B 1 328 ? 6.363 43.406 21.703 1 95.88 328 THR B O 1
ATOM 6370 N N . ASP B 1 329 ? 7.703 42.438 20.219 1 95.38 329 ASP B N 1
ATOM 6371 C CA . ASP B 1 329 ? 7.441 43.5 19.266 1 95.38 329 ASP B CA 1
ATOM 6372 C C . ASP B 1 329 ? 6.602 43 18.094 1 95.38 329 ASP B C 1
ATOM 6374 O O . ASP B 1 329 ? 6.398 43.719 17.109 1 95.38 329 ASP B O 1
ATOM 6378 N N . SER B 1 330 ? 6.188 41.75 18.094 1 97.38 330 SER B N 1
ATOM 6379 C CA . SER B 1 330 ? 5.324 41.125 17.094 1 97.38 330 SER B CA 1
ATOM 6380 C C . SER B 1 330 ? 5.973 41.156 15.719 1 97.38 330 SER B C 1
ATOM 6382 O O . SER B 1 330 ? 5.352 41.594 14.742 1 97.38 330 SER B O 1
ATOM 6384 N N . THR B 1 331 ? 7.148 40.688 15.656 1 98.06 331 THR B N 1
ATOM 6385 C CA . THR B 1 331 ? 7.871 40.656 14.391 1 98.06 331 THR B CA 1
ATOM 6386 C C . THR B 1 331 ? 8.383 39.25 14.117 1 98.06 331 THR B C 1
ATOM 6388 O O . THR B 1 331 ? 8.5 38.438 15.039 1 98.06 331 THR B O 1
ATOM 6391 N N . ALA B 1 332 ? 8.539 38.969 12.891 1 98.69 332 ALA B N 1
ATOM 6392 C CA . ALA B 1 332 ? 9.188 37.75 12.43 1 98.69 332 ALA B CA 1
ATOM 6393 C C . ALA B 1 332 ? 10.414 38.062 11.57 1 98.69 332 ALA B C 1
ATOM 6395 O O . ALA B 1 332 ? 10.328 38.844 10.617 1 98.69 332 ALA B O 1
ATOM 6396 N N . THR B 1 333 ? 11.508 37.469 11.961 1 98.19 333 THR B N 1
ATOM 6397 C CA . THR B 1 333 ? 12.766 37.781 11.289 1 98.19 333 THR B CA 1
ATOM 6398 C C . THR B 1 333 ? 13.43 36.5 10.797 1 98.19 333 THR B C 1
ATOM 6400 O O . THR B 1 333 ? 13.469 35.5 11.516 1 98.19 333 THR B O 1
ATOM 6403 N N . VAL B 1 334 ? 13.906 36.531 9.555 1 98.38 334 VAL B N 1
ATOM 6404 C CA . VAL B 1 334 ? 14.648 35.406 9.023 1 98.38 334 VAL B CA 1
ATOM 6405 C C . VAL B 1 334 ? 16.047 35.344 9.648 1 98.38 334 VAL B C 1
ATOM 6407 O O . VAL B 1 334 ? 16.828 36.281 9.508 1 98.38 334 VAL B O 1
ATOM 6410 N N . LEU B 1 335 ? 16.312 34.25 10.359 1 97.75 335 LEU B N 1
ATOM 6411 C CA . LEU B 1 335 ? 17.625 34.062 10.953 1 97.75 335 LEU B CA 1
ATOM 6412 C C . LEU B 1 335 ? 18.578 33.406 9.953 1 97.75 335 LEU B C 1
ATOM 6414 O O . LEU B 1 335 ? 19.781 33.656 9.977 1 97.75 335 LEU B O 1
ATOM 6418 N N . ARG B 1 336 ? 18.062 32.5 9.188 1 98.12 336 ARG B N 1
ATOM 6419 C CA . ARG B 1 336 ? 18.844 31.781 8.195 1 98.12 336 ARG B CA 1
ATOM 6420 C C . ARG B 1 336 ? 18 31.469 6.961 1 98.12 336 ARG B C 1
ATOM 6422 O O . ARG B 1 336 ? 16.812 31.156 7.07 1 98.12 336 ARG B O 1
ATOM 6429 N N . LYS B 1 337 ? 18.625 31.656 5.844 1 98.19 337 LYS B N 1
ATOM 6430 C CA . LYS B 1 337 ? 18.031 31.391 4.539 1 98.19 337 LYS B CA 1
ATOM 6431 C C . LYS B 1 337 ? 18.969 30.578 3.656 1 98.19 337 LYS B C 1
ATOM 6433 O O . LYS B 1 337 ? 19.984 31.094 3.193 1 98.19 337 LYS B O 1
ATOM 6438 N N . ALA B 1 338 ? 18.688 29.328 3.484 1 98.62 338 ALA B N 1
ATOM 6439 C CA . ALA B 1 338 ? 19.406 28.484 2.527 1 98.62 338 ALA B CA 1
ATOM 6440 C C . ALA B 1 338 ? 18.641 28.375 1.213 1 98.62 338 ALA B C 1
ATOM 6442 O O . ALA B 1 338 ? 17.547 27.797 1.168 1 98.62 338 ALA B O 1
ATOM 6443 N N . THR B 1 339 ? 19.203 28.859 0.167 1 98.5 339 THR B N 1
ATOM 6444 C CA . THR B 1 339 ? 18.531 28.969 -1.129 1 98.5 339 THR B CA 1
ATOM 6445 C C . THR B 1 339 ? 18.859 27.75 -1.997 1 98.5 339 THR B C 1
ATOM 6447 O O . THR B 1 339 ? 20 27.281 -2.021 1 98.5 339 THR B O 1
ATOM 6450 N N . ALA B 1 340 ? 17.859 27.375 -2.719 1 98.75 340 ALA B N 1
ATOM 6451 C CA . ALA B 1 340 ? 18.031 26.203 -3.576 1 98.75 340 ALA B CA 1
ATOM 6452 C C . ALA B 1 340 ? 19.125 26.438 -4.613 1 98.75 340 ALA B C 1
ATOM 6454 O O . ALA B 1 340 ? 19.172 27.5 -5.242 1 98.75 340 ALA B O 1
ATOM 6455 N N . PRO B 1 341 ? 19.984 25.453 -4.793 1 98.5 341 PRO B N 1
ATOM 6456 C CA . PRO B 1 341 ? 20.906 25.547 -5.922 1 98.5 341 PRO B CA 1
ATOM 6457 C C . PRO B 1 341 ? 20.234 25.312 -7.27 1 98.5 341 PRO B C 1
ATOM 6459 O O . PRO B 1 341 ? 19.125 24.75 -7.32 1 98.5 341 PRO B O 1
ATOM 6462 N N . TYR B 1 342 ? 20.859 25.812 -8.375 1 97.62 342 TYR B N 1
ATOM 6463 C CA . TYR B 1 342 ? 20.422 25.594 -9.75 1 97.62 342 TYR B CA 1
ATOM 6464 C C . TYR B 1 342 ? 19.062 26.25 -9.992 1 97.62 342 TYR B C 1
ATOM 6466 O O . TYR B 1 342 ? 18.297 25.812 -10.852 1 97.62 342 TYR B O 1
ATOM 6474 N N . ASP B 1 343 ? 18.656 27.125 -9.102 1 97.44 343 ASP B N 1
ATOM 6475 C CA . ASP B 1 343 ? 17.391 27.859 -9.195 1 97.44 343 ASP B CA 1
ATOM 6476 C C . ASP B 1 343 ? 16.203 26.922 -9.125 1 97.44 343 ASP B C 1
ATOM 6478 O O . ASP B 1 343 ? 15.211 27.109 -9.836 1 97.44 343 ASP B O 1
ATOM 6482 N N . LEU B 1 344 ? 16.359 25.859 -8.344 1 98.38 344 LEU B N 1
ATOM 6483 C CA . LEU B 1 344 ? 15.258 24.922 -8.172 1 98.38 344 LEU B CA 1
ATOM 6484 C C . LEU B 1 344 ? 14.047 25.594 -7.547 1 98.38 344 LEU B C 1
ATOM 6486 O O . LEU B 1 344 ? 14.18 26.328 -6.566 1 98.38 344 LEU B O 1
ATOM 6490 N N . GLN B 1 345 ? 12.898 25.375 -8.125 1 98 345 GLN B N 1
ATOM 6491 C CA . GLN B 1 345 ? 11.609 25.859 -7.652 1 98 345 GLN B CA 1
ATOM 6492 C C . GLN B 1 345 ? 10.609 24.719 -7.516 1 98 345 GLN B C 1
ATOM 6494 O O . GLN B 1 345 ? 9.883 24.406 -8.461 1 98 345 GLN B O 1
ATOM 6499 N N . ALA B 1 346 ? 10.547 24.203 -6.363 1 98.5 346 ALA B N 1
ATOM 6500 C CA . ALA B 1 346 ? 9.617 23.109 -6.117 1 98.5 346 ALA B CA 1
ATOM 6501 C C . ALA B 1 346 ? 8.18 23.609 -6.027 1 98.5 346 ALA B C 1
ATOM 6503 O O . ALA B 1 346 ? 7.844 24.391 -5.141 1 98.5 346 ALA B O 1
ATOM 6504 N N . GLN B 1 347 ? 7.332 23.141 -6.84 1 97.94 347 GLN B N 1
ATOM 6505 C CA . GLN B 1 347 ? 5.934 23.547 -6.809 1 97.94 347 GLN B CA 1
ATOM 6506 C C . GLN B 1 347 ? 5.184 22.844 -5.676 1 97.94 347 GLN B C 1
ATOM 6508 O O . GLN B 1 347 ? 4.078 23.25 -5.312 1 97.94 347 GLN B O 1
ATOM 6513 N N . SER B 1 348 ? 5.719 21.766 -5.203 1 98.25 348 SER B N 1
ATOM 6514 C CA . SER B 1 348 ? 5.082 21 -4.137 1 98.25 348 SER B CA 1
ATOM 6515 C C . SER B 1 348 ? 6.102 20.156 -3.373 1 98.25 348 SER B C 1
ATOM 6517 O O . SER B 1 348 ? 7.227 19.969 -3.84 1 98.25 348 SER B O 1
ATOM 6519 N N . GLN B 1 349 ? 5.684 19.672 -2.164 1 98.62 349 GLN B N 1
ATOM 6520 C CA . GLN B 1 349 ? 6.484 18.75 -1.372 1 98.62 349 GLN B CA 1
ATOM 6521 C C . GLN B 1 349 ? 7.738 19.422 -0.833 1 98.62 349 GLN B C 1
ATOM 6523 O O . GLN B 1 349 ? 7.852 20.656 -0.871 1 98.62 349 GLN B O 1
ATOM 6528 N N . GLY B 1 350 ? 8.562 18.656 -0.119 1 98.88 350 GLY B N 1
ATOM 6529 C CA . GLY B 1 350 ? 9.852 19.125 0.384 1 98.88 350 GLY B CA 1
ATOM 6530 C C . GLY B 1 350 ? 9.891 19.234 1.896 1 98.88 350 GLY B C 1
ATOM 6531 O O . GLY B 1 350 ? 8.852 19.188 2.557 1 98.88 350 GLY B O 1
ATOM 6532 N N . ASN B 1 351 ? 11.148 19.328 2.357 1 98.94 351 ASN B N 1
ATOM 6533 C CA . ASN B 1 351 ? 11.328 19.516 3.793 1 98.94 351 ASN B CA 1
ATOM 6534 C C . ASN B 1 351 ? 12.695 20.125 4.117 1 98.94 351 ASN B C 1
ATOM 6536 O O . ASN B 1 351 ? 13.594 20.125 3.271 1 98.94 351 ASN B O 1
ATOM 6540 N N . THR B 1 352 ? 12.758 20.656 5.324 1 98.88 352 THR B N 1
ATOM 6541 C CA . THR B 1 352 ? 13.969 21.219 5.91 1 98.88 352 THR B CA 1
ATOM 6542 C C . THR B 1 352 ? 14.312 20.516 7.215 1 98.88 352 THR B C 1
ATOM 6544 O O . THR B 1 352 ? 13.531 20.531 8.164 1 98.88 352 THR B O 1
ATOM 6547 N N . GLN B 1 353 ? 15.5 19.953 7.207 1 98.81 353 GLN B N 1
ATOM 6548 C CA . GLN B 1 353 ? 15.984 19.297 8.406 1 98.81 353 GLN B CA 1
ATOM 6549 C C . GLN B 1 353 ? 17.219 20 8.969 1 98.81 353 GLN B C 1
ATOM 6551 O O . GLN B 1 353 ? 18.234 20.125 8.281 1 98.81 353 GLN B O 1
ATOM 6556 N N . LEU B 1 354 ? 17.094 20.484 10.211 1 98.69 354 LEU B N 1
ATOM 6557 C CA . LEU B 1 354 ? 18.281 21.016 10.883 1 98.69 354 LEU B CA 1
ATOM 6558 C C . LEU B 1 354 ? 19.094 19.875 11.5 1 98.69 354 LEU B C 1
ATOM 6560 O O . LEU B 1 354 ? 18.547 18.938 12.07 1 98.69 354 LEU B O 1
ATOM 6564 N N . LEU B 1 355 ? 20.375 19.969 11.352 1 97.56 355 LEU B N 1
ATOM 6565 C CA . LEU B 1 355 ? 21.312 18.953 11.828 1 97.56 355 LEU B CA 1
ATOM 6566 C C . LEU B 1 355 ? 22.375 19.578 12.742 1 97.56 355 LEU B C 1
ATOM 6568 O O . LEU B 1 355 ? 22.406 20.797 12.922 1 97.56 355 LEU B O 1
ATOM 6572 N N . SER B 1 356 ? 23.203 18.719 13.406 1 95.56 356 SER B N 1
ATOM 6573 C CA . SER B 1 356 ? 24.312 19.188 14.242 1 95.56 356 SER B CA 1
ATOM 6574 C C . SER B 1 356 ? 25.281 20.047 13.445 1 95.56 356 SER B C 1
ATOM 6576 O O . SER B 1 356 ? 25.328 19.953 12.219 1 95.56 356 SER B O 1
ATOM 6578 N N . LYS B 1 357 ? 26.016 20.969 14.164 1 96.19 357 LYS B N 1
ATOM 6579 C CA . LYS B 1 357 ? 27.031 21.859 13.594 1 96.19 357 LYS B CA 1
ATOM 6580 C C . LYS B 1 357 ? 26.391 22.844 12.609 1 96.19 357 LYS B C 1
ATOM 6582 O O . LYS B 1 357 ? 26.984 23.156 11.578 1 96.19 357 LYS B O 1
ATOM 6587 N N . ASP B 1 358 ? 25.156 23.125 12.836 1 97.06 358 ASP B N 1
ATOM 6588 C CA . ASP B 1 358 ? 24.406 24.141 12.109 1 97.06 358 ASP B CA 1
ATOM 6589 C C . ASP B 1 358 ? 24.234 23.75 10.641 1 97.06 358 ASP B C 1
ATOM 6591 O O . ASP B 1 358 ? 24.156 24.609 9.773 1 97.06 358 ASP B O 1
ATOM 6595 N N . ARG B 1 359 ? 24.266 22.422 10.352 1 98 359 ARG B N 1
ATOM 6596 C CA . ARG B 1 359 ? 23.969 21.953 9 1 98 359 ARG B CA 1
ATOM 6597 C C . ARG B 1 359 ? 22.469 21.938 8.734 1 98 359 ARG B C 1
ATOM 6599 O O . ARG B 1 359 ? 21.672 21.875 9.672 1 98 359 ARG B O 1
ATOM 6606 N N . ILE B 1 360 ? 22.125 22.094 7.445 1 98.75 360 ILE B N 1
ATOM 6607 C CA . ILE B 1 360 ? 20.75 21.953 7.004 1 98.75 360 ILE B CA 1
ATOM 6608 C C . ILE B 1 360 ? 20.672 20.953 5.852 1 98.75 360 ILE B C 1
ATOM 6610 O O . ILE B 1 360 ? 21.469 21.016 4.906 1 98.75 360 ILE B O 1
ATOM 6614 N N . PHE B 1 361 ? 19.875 19.938 5.98 1 98.81 361 PHE B N 1
ATOM 6615 C CA . PHE B 1 361 ? 19.562 19.047 4.867 1 98.81 361 PHE B CA 1
ATOM 6616 C C . PHE B 1 361 ? 18.188 19.375 4.301 1 98.81 361 PHE B C 1
ATOM 6618 O O . PHE B 1 361 ? 17.203 19.422 5.039 1 98.81 361 PHE B O 1
ATOM 6625 N N . VAL B 1 362 ? 18.109 19.625 2.988 1 98.94 362 VAL B N 1
ATOM 6626 C CA . VAL B 1 362 ? 16.859 20.031 2.342 1 98.94 362 VAL B CA 1
ATOM 6627 C C . VAL B 1 362 ? 16.516 19.047 1.222 1 98.94 362 VAL B C 1
ATOM 6629 O O . VAL B 1 362 ? 17.359 18.75 0.372 1 98.94 362 VAL B O 1
ATOM 6632 N N . ASN B 1 363 ? 15.391 18.5 1.26 1 98.94 363 ASN B N 1
ATOM 6633 C CA . ASN B 1 363 ? 14.773 17.859 0.102 1 98.94 363 ASN B CA 1
ATOM 6634 C C . ASN B 1 363 ? 13.906 18.828 -0.686 1 98.94 363 ASN B C 1
ATOM 6636 O O . ASN B 1 363 ? 13.008 19.453 -0.123 1 98.94 363 ASN B O 1
ATOM 6640 N N . TRP B 1 364 ? 14.117 18.906 -1.965 1 98.88 364 TRP B N 1
ATOM 6641 C CA . TRP B 1 364 ? 13.5 19.953 -2.771 1 98.88 364 TRP B CA 1
ATOM 6642 C C . TRP B 1 364 ? 12.211 19.469 -3.414 1 98.88 364 TRP B C 1
ATOM 6644 O O . TRP B 1 364 ? 11.836 19.922 -4.496 1 98.88 364 TRP B O 1
ATOM 6654 N N . GLY B 1 365 ? 11.555 18.438 -2.92 1 98.44 365 GLY B N 1
ATOM 6655 C CA . GLY B 1 365 ? 10.211 18 -3.271 1 98.44 365 GLY B CA 1
ATOM 6656 C C . GLY B 1 365 ? 10.062 17.656 -4.738 1 98.44 365 GLY B C 1
ATOM 6657 O O . GLY B 1 365 ? 10.812 16.828 -5.266 1 98.44 365 GLY B O 1
ATOM 6658 N N . SER B 1 366 ? 9.156 18.422 -5.41 1 98.38 366 SER B N 1
ATOM 6659 C CA . SER B 1 366 ? 8.758 18.109 -6.781 1 98.38 366 SER B CA 1
ATOM 6660 C C . SER B 1 366 ? 9.906 18.359 -7.754 1 98.38 366 SER B C 1
ATOM 6662 O O . SER B 1 366 ? 9.789 18.062 -8.945 1 98.38 366 SER B O 1
ATOM 6664 N N . GLU B 1 367 ? 11.047 18.812 -7.238 1 98.44 367 GLU B N 1
ATOM 6665 C CA . GLU B 1 367 ? 12.188 19.016 -8.117 1 98.44 367 GLU B CA 1
ATOM 6666 C C . GLU B 1 367 ? 13.117 17.797 -8.109 1 98.44 367 GLU B C 1
ATOM 6668 O O . GLU B 1 367 ? 14.078 17.734 -8.883 1 98.44 367 GLU B O 1
ATOM 6673 N N . GLY B 1 368 ? 12.922 16.875 -7.227 1 98.62 368 GLY B N 1
ATOM 6674 C CA . GLY B 1 368 ? 13.617 15.602 -7.242 1 98.62 368 GLY B CA 1
ATOM 6675 C C . GLY B 1 368 ? 15.094 15.727 -6.91 1 98.62 368 GLY B C 1
ATOM 6676 O O . GLY B 1 368 ? 15.938 15.156 -7.598 1 98.62 368 GLY B O 1
ATOM 6677 N N . ALA B 1 369 ? 15.383 16.453 -5.836 1 98.88 369 ALA B N 1
ATOM 6678 C CA . ALA B 1 369 ? 16.766 16.656 -5.422 1 98.88 369 ALA B CA 1
ATOM 6679 C C . ALA B 1 369 ? 16.859 16.891 -3.918 1 98.88 369 ALA B C 1
ATOM 6681 O O . ALA B 1 369 ? 15.852 17.078 -3.248 1 98.88 369 ALA B O 1
ATOM 6682 N N . PHE B 1 370 ? 18.078 16.797 -3.432 1 98.88 370 PHE B N 1
ATOM 6683 C CA . PHE B 1 370 ? 18.328 17.188 -2.049 1 98.88 370 PHE B CA 1
ATOM 6684 C C . PHE B 1 370 ? 19.719 17.797 -1.893 1 98.88 370 PHE B C 1
ATOM 6686 O O . PHE B 1 370 ? 20.609 17.547 -2.707 1 98.88 370 PHE B O 1
ATOM 6693 N N . THR B 1 371 ? 19.875 18.641 -0.882 1 98.88 371 THR B N 1
ATOM 6694 C CA . THR B 1 371 ? 21.109 19.375 -0.616 1 98.88 371 THR B CA 1
ATOM 6695 C C . THR B 1 371 ? 21.422 19.391 0.877 1 98.88 371 THR B C 1
ATOM 6697 O O . THR B 1 371 ? 20.516 19.531 1.706 1 98.88 371 THR B O 1
ATOM 6700 N N . GLU B 1 372 ? 22.688 19.219 1.161 1 98.62 372 GLU B N 1
ATOM 6701 C CA . GLU B 1 372 ? 23.203 19.5 2.496 1 98.62 372 GLU B CA 1
ATOM 6702 C C . GLU B 1 372 ? 24 20.812 2.521 1 98.62 372 GLU B C 1
ATOM 6704 O O . GLU B 1 372 ? 24.938 20.984 1.738 1 98.62 372 GLU B O 1
ATOM 6709 N N . PHE B 1 373 ? 23.594 21.719 3.473 1 98.81 373 PHE B N 1
ATOM 6710 C CA . PHE B 1 373 ? 24.266 23 3.648 1 98.81 373 PHE B CA 1
ATOM 6711 C C . PHE B 1 373 ? 25.094 23 4.93 1 98.81 373 PHE B C 1
ATOM 6713 O O . PHE B 1 373 ? 24.672 22.438 5.945 1 98.81 373 PHE B O 1
ATOM 6720 N N . GLY B 1 374 ? 26.203 23.703 4.848 1 98.25 374 GLY B N 1
ATOM 6721 C CA . GLY B 1 374 ? 26.969 23.969 6.051 1 98.25 374 GLY B CA 1
ATOM 6722 C C . GLY B 1 374 ? 26.484 25.188 6.805 1 98.25 374 GLY B C 1
ATOM 6723 O O . GLY B 1 374 ? 25.438 25.75 6.488 1 98.25 374 GLY B O 1
ATOM 6724 N N . ALA B 1 375 ? 27.234 25.641 7.789 1 97.69 375 ALA B N 1
ATOM 6725 C CA . ALA B 1 375 ? 26.828 26.688 8.711 1 97.69 375 ALA B CA 1
ATOM 6726 C C . ALA B 1 375 ? 26.672 28.031 7.984 1 97.69 375 ALA B C 1
ATOM 6728 O O . ALA B 1 375 ? 25.828 28.844 8.352 1 97.69 375 ALA B O 1
ATOM 6729 N N . ASP B 1 376 ? 27.438 28.234 6.941 1 97.25 376 ASP B N 1
ATOM 6730 C CA . ASP B 1 376 ? 27.406 29.484 6.195 1 97.25 376 ASP B CA 1
ATOM 6731 C C . ASP B 1 376 ? 26.609 29.328 4.898 1 97.25 376 ASP B C 1
ATOM 6733 O O . ASP B 1 376 ? 26.781 30.109 3.963 1 97.25 376 ASP B O 1
ATOM 6737 N N . ASN B 1 377 ? 25.875 28.203 4.785 1 98.06 377 ASN B N 1
ATOM 6738 C CA . ASN B 1 377 ? 25.016 27.891 3.648 1 98.06 377 ASN B CA 1
ATOM 6739 C C . ASN B 1 377 ? 25.828 27.469 2.432 1 98.06 377 ASN B C 1
ATOM 6741 O O . ASN B 1 377 ? 25.344 27.516 1.302 1 98.06 377 ASN B O 1
ATOM 6745 N N . GLU B 1 378 ? 27.125 27.219 2.676 1 98 378 GLU B N 1
ATOM 6746 C CA . GLU B 1 378 ? 27.844 26.578 1.58 1 98 378 GLU B CA 1
ATOM 6747 C C . GLU B 1 378 ? 27.281 25.188 1.297 1 98 378 GLU B C 1
ATOM 6749 O O . GLU B 1 378 ? 26.875 24.469 2.219 1 98 378 GLU B O 1
ATOM 6754 N N . ILE B 1 379 ? 27.281 24.797 0.057 1 98.5 379 ILE B N 1
ATOM 6755 C CA . ILE B 1 379 ? 26.766 23.484 -0.313 1 98.5 379 ILE B CA 1
ATOM 6756 C C . ILE B 1 379 ? 27.812 22.406 -0.04 1 98.5 379 ILE B C 1
ATOM 6758 O O . ILE B 1 379 ? 28.906 22.438 -0.616 1 98.5 379 ILE B O 1
ATOM 6762 N N . LEU B 1 380 ? 27.484 21.516 0.825 1 98.06 380 LEU B N 1
ATOM 6763 C CA . LEU B 1 380 ? 28.375 20.422 1.21 1 98.06 380 LEU B CA 1
ATOM 6764 C C . LEU B 1 380 ? 28.094 19.172 0.384 1 98.06 380 LEU B C 1
ATOM 6766 O O . LEU B 1 380 ? 28.969 18.312 0.232 1 98.06 380 LEU B O 1
ATOM 6770 N N . TYR B 1 381 ? 26.953 19 -0.095 1 98.12 381 TYR B N 1
ATOM 6771 C CA . TYR B 1 381 ? 26.453 17.812 -0.771 1 98.12 381 TYR B CA 1
ATOM 6772 C C . TYR B 1 381 ? 25.188 18.094 -1.55 1 98.12 381 TYR B C 1
ATOM 6774 O O . TYR B 1 381 ? 24.312 18.828 -1.067 1 98.12 381 TYR B O 1
ATOM 6782 N N . HIS B 1 382 ? 25.109 17.703 -2.848 1 98.75 382 HIS B N 1
ATOM 6783 C CA . HIS B 1 382 ? 23.906 17.844 -3.656 1 98.75 382 HIS B CA 1
ATOM 6784 C C . HIS B 1 382 ? 23.734 16.656 -4.598 1 98.75 382 HIS B C 1
ATOM 6786 O O . HIS B 1 382 ? 24.688 16.203 -5.219 1 98.75 382 HIS B O 1
ATOM 6792 N N . ALA B 1 383 ? 22.516 16.188 -4.645 1 98.75 383 ALA B N 1
ATOM 6793 C CA . ALA B 1 383 ? 22.203 15.102 -5.57 1 98.75 383 ALA B CA 1
ATOM 6794 C C . ALA B 1 383 ? 20.797 15.258 -6.152 1 98.75 383 ALA B C 1
ATOM 6796 O O . ALA B 1 383 ? 19.891 15.75 -5.477 1 98.75 383 ALA B O 1
ATOM 6797 N N . PHE B 1 384 ? 20.656 14.852 -7.418 1 98.69 384 PHE B N 1
ATOM 6798 C CA . PHE B 1 384 ? 19.359 14.656 -8.039 1 98.69 384 PHE B CA 1
ATOM 6799 C C . PHE B 1 384 ? 18.922 13.203 -7.938 1 98.69 384 PHE B C 1
ATOM 6801 O O . PHE B 1 384 ? 19.734 12.289 -8.094 1 98.69 384 PHE B O 1
ATOM 6808 N N . ILE B 1 385 ? 17.688 13.047 -7.602 1 98.25 385 ILE B N 1
ATOM 6809 C CA . ILE B 1 385 ? 17.094 11.719 -7.723 1 98.25 385 ILE B CA 1
ATOM 6810 C C . ILE B 1 385 ? 16.922 11.359 -9.203 1 98.25 385 ILE B C 1
ATOM 6812 O O . ILE B 1 385 ? 16.938 12.242 -10.062 1 98.25 385 ILE B O 1
ATOM 6816 N N . GLN B 1 386 ? 16.891 10.117 -9.516 1 96.44 386 GLN B N 1
ATOM 6817 C CA . GLN B 1 386 ? 16.766 9.672 -10.898 1 96.44 386 GLN B CA 1
ATOM 6818 C C . GLN B 1 386 ? 15.75 10.508 -11.664 1 96.44 386 GLN B C 1
ATOM 6820 O O . GLN B 1 386 ? 14.672 10.82 -11.141 1 96.44 386 GLN B O 1
ATOM 6825 N N . SER B 1 387 ? 16.062 10.82 -12.914 1 95.12 387 SER B N 1
ATOM 6826 C CA . SER B 1 387 ? 15.203 11.664 -13.734 1 95.12 387 SER B CA 1
ATOM 6827 C C . SER B 1 387 ? 13.781 11.125 -13.789 1 95.12 387 SER B C 1
ATOM 6829 O O . SER B 1 387 ? 13.578 9.922 -13.984 1 95.12 387 SER B O 1
ATOM 6831 N N . GLY B 1 388 ? 12.875 12.031 -13.578 1 96 388 GLY B N 1
ATOM 6832 C CA . GLY B 1 388 ? 11.477 11.648 -13.633 1 96 388 GLY B CA 1
ATOM 6833 C C . GLY B 1 388 ? 10.945 11.117 -12.312 1 96 388 GLY B C 1
ATOM 6834 O O . GLY B 1 388 ? 9.828 10.602 -12.25 1 96 388 GLY B O 1
ATOM 6835 N N . SER B 1 389 ? 11.727 11.195 -11.312 1 97.44 389 SER B N 1
ATOM 6836 C CA . SER B 1 389 ? 11.297 10.727 -10 1 97.44 389 SER B CA 1
ATOM 6837 C C . SER B 1 389 ? 11.547 11.781 -8.93 1 97.44 389 SER B C 1
ATOM 6839 O O . SER B 1 389 ? 12.422 12.633 -9.078 1 97.44 389 SER B O 1
ATOM 6841 N N . VAL B 1 390 ? 10.742 11.781 -7.898 1 98.56 390 VAL B N 1
ATOM 6842 C CA . VAL B 1 390 ? 10.836 12.711 -6.781 1 98.56 390 VAL B CA 1
ATOM 6843 C C . VAL B 1 390 ? 10.633 11.961 -5.465 1 98.56 390 VAL B C 1
ATOM 6845 O O . VAL B 1 390 ? 10.375 10.75 -5.465 1 98.56 390 VAL B O 1
ATOM 6848 N N . SER B 1 391 ? 10.867 12.562 -4.395 1 98.75 391 SER B N 1
ATOM 6849 C CA . SER B 1 391 ? 10.539 12.102 -3.049 1 98.75 391 SER B CA 1
ATOM 6850 C C . SER B 1 391 ? 9.797 13.18 -2.266 1 98.75 391 SER B C 1
ATOM 6852 O O . SER B 1 391 ? 10.195 14.344 -2.266 1 98.75 391 SER B O 1
ATOM 6854 N N . TYR B 1 392 ? 8.734 12.82 -1.598 1 98.75 392 TYR B N 1
ATOM 6855 C CA . TYR B 1 392 ? 7.945 13.789 -0.848 1 98.75 392 TYR B CA 1
ATOM 6856 C C . TYR B 1 392 ? 8.812 14.547 0.152 1 98.75 392 TYR B C 1
ATOM 6858 O O . TYR B 1 392 ? 8.789 15.773 0.196 1 98.75 392 TYR B O 1
ATOM 6866 N N . ARG B 1 393 ? 9.484 13.836 0.956 1 98.94 393 ARG B N 1
ATOM 6867 C CA . ARG B 1 393 ? 10.5 14.344 1.867 1 98.94 393 ARG B CA 1
ATOM 6868 C C . ARG B 1 393 ? 11.789 13.523 1.762 1 98.94 393 ARG B C 1
ATOM 6870 O O . ARG B 1 393 ? 11.812 12.484 1.091 1 98.94 393 ARG B O 1
ATOM 6877 N N . GLY B 1 394 ? 12.867 14.008 2.287 1 98.88 394 GLY B N 1
ATOM 6878 C CA . GLY B 1 394 ? 14.141 13.336 2.469 1 98.88 394 GLY B CA 1
ATOM 6879 C C . GLY B 1 394 ? 14.844 13.711 3.76 1 98.88 394 GLY B C 1
ATOM 6880 O O . GLY B 1 394 ? 14.68 14.828 4.25 1 98.88 394 GLY B O 1
ATOM 6881 N N . PHE B 1 395 ? 15.633 12.773 4.289 1 98.88 395 PHE B N 1
ATOM 6882 C CA . PHE B 1 395 ? 16.266 13.008 5.586 1 98.88 395 PHE B CA 1
ATOM 6883 C C . PHE B 1 395 ? 17.656 12.406 5.625 1 98.88 395 PHE B C 1
ATOM 6885 O O . PHE B 1 395 ? 17.969 11.5 4.852 1 98.88 395 PHE B O 1
ATOM 6892 N N . LEU B 1 396 ? 18.469 12.969 6.512 1 98.19 396 LEU B N 1
ATOM 6893 C CA . LEU B 1 396 ? 19.719 12.359 6.922 1 98.19 396 LEU B CA 1
ATOM 6894 C C . LEU B 1 396 ? 19.641 11.836 8.352 1 98.19 396 LEU B C 1
ATOM 6896 O O . LEU B 1 396 ? 19.062 12.492 9.227 1 98.19 396 LEU B O 1
ATOM 6900 N N . SER B 1 397 ? 20.156 10.672 8.523 1 98.12 397 SER B N 1
ATOM 6901 C CA . SER B 1 397 ? 20.188 10.117 9.875 1 98.12 397 SER B CA 1
ATOM 6902 C C . SER B 1 397 ? 21.172 8.961 9.977 1 98.12 397 SER B C 1
ATOM 6904 O O . SER B 1 397 ? 21.531 8.352 8.961 1 98.12 397 SER B O 1
ATOM 6906 N N . ASN B 1 398 ? 21.641 8.773 11.203 1 97.31 398 ASN B N 1
ATOM 6907 C CA . ASN B 1 398 ? 22.344 7.523 11.484 1 97.31 398 ASN B CA 1
ATOM 6908 C C . ASN B 1 398 ? 21.391 6.336 11.516 1 97.31 398 ASN B C 1
ATOM 6910 O O . ASN B 1 398 ? 20.203 6.496 11.828 1 97.31 398 ASN B O 1
ATOM 6914 N N . TRP B 1 399 ? 21.938 5.172 11.164 1 98.12 399 TRP B N 1
ATOM 6915 C CA . TRP B 1 399 ? 21.109 3.967 11.164 1 98.12 399 TRP B CA 1
ATOM 6916 C C . TRP B 1 399 ? 21.984 2.719 11.32 1 98.12 399 TRP B C 1
ATOM 6918 O O . TRP B 1 399 ? 23.031 2.598 10.688 1 98.12 399 TRP B O 1
ATOM 6928 N N . THR B 1 400 ? 21.562 1.9 12.188 1 97.94 400 THR B N 1
ATOM 6929 C CA . THR B 1 400 ? 22.125 0.558 12.297 1 97.94 400 THR B CA 1
ATOM 6930 C C . THR B 1 400 ? 21.125 -0.488 11.82 1 97.94 400 THR B C 1
ATOM 6932 O O . THR B 1 400 ? 20.078 -0.673 12.43 1 97.94 400 THR B O 1
ATOM 6935 N N . GLY B 1 401 ? 21.453 -1.125 10.711 1 98 401 GLY B N 1
ATOM 6936 C CA . GLY B 1 401 ? 20.609 -2.16 10.148 1 98 401 GLY B CA 1
ATOM 6937 C C . GLY B 1 401 ? 21.188 -3.557 10.312 1 98 401 GLY B C 1
ATOM 6938 O O . GLY B 1 401 ? 22.297 -3.838 9.844 1 98 401 GLY B O 1
ATOM 6939 N N . THR B 1 402 ? 20.406 -4.426 10.961 1 97.88 402 THR B N 1
ATOM 6940 C CA . THR B 1 402 ? 20.703 -5.844 11.125 1 97.88 402 THR B CA 1
ATOM 6941 C C . THR B 1 402 ? 19.562 -6.707 10.609 1 97.88 402 THR B C 1
ATOM 6943 O O . THR B 1 402 ? 18.812 -7.301 11.391 1 97.88 402 THR B O 1
ATOM 6946 N N . PRO B 1 403 ? 19.484 -6.836 9.289 1 97.44 403 PRO B N 1
ATOM 6947 C CA . PRO B 1 403 ? 18.297 -7.43 8.672 1 97.44 403 PRO B CA 1
ATOM 6948 C C . PRO B 1 403 ? 18.078 -8.883 9.094 1 97.44 403 PRO B C 1
ATOM 6950 O O . PRO B 1 403 ? 19.031 -9.633 9.258 1 97.44 403 PRO B O 1
ATOM 6953 N N . LYS B 1 404 ? 16.828 -9.227 9.219 1 94.19 404 LYS B N 1
ATOM 6954 C CA . LYS B 1 404 ? 16.453 -10.625 9.383 1 94.19 404 LYS B CA 1
ATOM 6955 C C . LYS B 1 404 ? 16.797 -11.438 8.125 1 94.19 404 LYS B C 1
ATOM 6957 O O . LYS B 1 404 ? 17.203 -12.594 8.219 1 94.19 404 LYS B O 1
ATOM 6962 N N . GLU B 1 405 ? 16.594 -10.828 7.023 1 93.62 405 GLU B N 1
ATOM 6963 C CA . GLU B 1 405 ? 16.969 -11.477 5.762 1 93.62 405 GLU B CA 1
ATOM 6964 C C . GLU B 1 405 ? 18.453 -11.781 5.711 1 93.62 405 GLU B C 1
ATOM 6966 O O . GLU B 1 405 ? 19.281 -10.969 6.152 1 93.62 405 GLU B O 1
ATOM 6971 N N . THR B 1 406 ? 18.797 -12.898 5.164 1 95.88 406 THR B N 1
ATOM 6972 C CA . THR B 1 406 ? 20.188 -13.289 5.066 1 95.88 406 THR B CA 1
ATOM 6973 C C . THR B 1 406 ? 20.844 -12.672 3.832 1 95.88 406 THR B C 1
ATOM 6975 O O . THR B 1 406 ? 20.141 -12.203 2.928 1 95.88 406 THR B O 1
ATOM 6978 N N . PRO B 1 407 ? 22.156 -12.625 3.822 1 98.25 407 PRO B N 1
ATOM 6979 C CA . PRO B 1 407 ? 22.812 -12.133 2.607 1 98.25 407 PRO B CA 1
ATOM 6980 C C . PRO B 1 407 ? 22.578 -13.039 1.402 1 98.25 407 PRO B C 1
ATOM 6982 O O . PRO B 1 407 ? 22.297 -14.227 1.565 1 98.25 407 PRO B O 1
ATOM 6985 N N . ALA B 1 408 ? 22.719 -12.422 0.282 1 97.94 408 ALA B N 1
ATOM 6986 C CA . ALA B 1 408 ? 22.531 -13.125 -0.984 1 97.94 408 ALA B CA 1
ATOM 6987 C C . ALA B 1 408 ? 23.859 -13.32 -1.709 1 97.94 408 ALA B C 1
ATOM 6989 O O . ALA B 1 408 ? 24.719 -12.438 -1.678 1 97.94 408 ALA B O 1
ATOM 6990 N N . LEU B 1 409 ? 24.031 -14.461 -2.359 1 97.94 409 LEU B N 1
ATOM 6991 C CA . LEU B 1 409 ? 25.25 -14.789 -3.086 1 97.94 409 LEU B CA 1
ATOM 6992 C C . LEU B 1 409 ? 24.922 -15.305 -4.484 1 97.94 409 LEU B C 1
ATOM 6994 O O . LEU B 1 409 ? 24 -16.094 -4.664 1 97.94 409 LEU B O 1
ATOM 6998 N N . ALA B 1 410 ? 25.625 -14.781 -5.445 1 96.44 410 ALA B N 1
ATOM 6999 C CA . ALA B 1 410 ? 25.688 -15.367 -6.781 1 96.44 410 ALA B CA 1
ATOM 7000 C C . ALA B 1 410 ? 27.078 -15.867 -7.105 1 96.44 410 ALA B C 1
ATOM 7002 O O . ALA B 1 410 ? 28.078 -15.188 -6.832 1 96.44 410 ALA B O 1
ATOM 7003 N N . ALA B 1 411 ? 27.188 -17.047 -7.574 1 96.62 411 ALA B N 1
ATOM 7004 C CA . ALA B 1 411 ? 28.438 -17.625 -8.031 1 96.62 411 ALA B CA 1
ATOM 7005 C C . ALA B 1 411 ? 28.422 -17.891 -9.531 1 96.62 411 ALA B C 1
ATOM 7007 O O . ALA B 1 411 ? 27.781 -18.844 -10 1 96.62 411 ALA B O 1
ATOM 7008 N N . LEU B 1 412 ? 29.188 -17.094 -10.227 1 94.06 412 LEU B N 1
ATOM 7009 C CA . LEU B 1 412 ? 29.172 -17.172 -11.68 1 94.06 412 LEU B CA 1
ATOM 7010 C C . LEU B 1 412 ? 30.453 -17.797 -12.211 1 94.06 412 LEU B C 1
ATOM 7012 O O . LEU B 1 412 ? 31.547 -17.281 -11.977 1 94.06 412 LEU B O 1
ATOM 7016 N N . LYS B 1 413 ? 30.281 -18.875 -12.891 1 92.25 413 LYS B N 1
ATOM 7017 C CA . LYS B 1 413 ? 31.422 -19.547 -13.508 1 92.25 413 LYS B CA 1
ATOM 7018 C C . LYS B 1 413 ? 31.797 -18.875 -14.828 1 92.25 413 LYS B C 1
ATOM 7020 O O . LYS B 1 413 ? 31 -18.859 -15.766 1 92.25 413 LYS B O 1
ATOM 7025 N N . LYS B 1 414 ? 32.938 -18.312 -14.898 1 89.56 414 LYS B N 1
ATOM 7026 C CA . LYS B 1 414 ? 33.438 -17.656 -16.094 1 89.56 414 LYS B CA 1
ATOM 7027 C C . LYS B 1 414 ? 34.25 -18.609 -16.953 1 89.56 414 LYS B C 1
ATOM 7029 O O . LYS B 1 414 ? 34.281 -18.5 -18.188 1 89.56 414 LYS B O 1
ATOM 7034 N N . ALA B 1 415 ? 35.062 -19.453 -16.297 1 87.69 415 ALA B N 1
ATOM 7035 C CA . ALA B 1 415 ? 35.875 -20.516 -16.891 1 87.69 415 ALA B CA 1
ATOM 7036 C C . ALA B 1 415 ? 36 -21.719 -15.969 1 87.69 415 ALA B C 1
ATOM 7038 O O . ALA B 1 415 ? 35.438 -21.719 -14.875 1 87.69 415 ALA B O 1
ATOM 7039 N N . SER B 1 416 ? 36.625 -22.781 -16.484 1 86.25 416 SER B N 1
ATOM 7040 C CA . SER B 1 416 ? 36.688 -24.031 -15.727 1 86.25 416 SER B CA 1
ATOM 7041 C C . SER B 1 416 ? 37.344 -23.828 -14.367 1 86.25 416 SER B C 1
ATOM 7043 O O . SER B 1 416 ? 37.125 -24.578 -13.422 1 86.25 416 SER B O 1
ATOM 7045 N N . HIS B 1 417 ? 38.094 -22.734 -14.195 1 90.81 417 HIS B N 1
ATOM 7046 C CA . HIS B 1 417 ? 38.844 -22.531 -12.953 1 90.81 417 HIS B CA 1
ATOM 7047 C C . HIS B 1 417 ? 38.625 -21.141 -12.391 1 90.81 417 HIS B C 1
ATOM 7049 O O . HIS B 1 417 ? 39.406 -20.672 -11.555 1 90.81 417 HIS B O 1
ATOM 7055 N N . LEU B 1 418 ? 37.656 -20.516 -12.984 1 93.31 418 LEU B N 1
ATOM 7056 C CA . LEU B 1 418 ? 37.438 -19.125 -12.578 1 93.31 418 LEU B CA 1
ATOM 7057 C C . LEU B 1 418 ? 35.969 -18.875 -12.195 1 93.31 418 LEU B C 1
ATOM 7059 O O . LEU B 1 418 ? 35.094 -19.078 -13.008 1 93.31 418 LEU B O 1
ATOM 7063 N N . VAL B 1 419 ? 35.781 -18.516 -10.938 1 95.62 419 VAL B N 1
ATOM 7064 C CA . VAL B 1 419 ? 34.438 -18.219 -10.445 1 95.62 419 VAL B CA 1
ATOM 7065 C C . VAL B 1 419 ? 34.375 -16.797 -9.906 1 95.62 419 VAL B C 1
ATOM 7067 O O . VAL B 1 419 ? 35.281 -16.375 -9.156 1 95.62 419 VAL B O 1
ATOM 7070 N N . GLU B 1 420 ? 33.406 -16.031 -10.344 1 96.5 420 GLU B N 1
ATOM 7071 C CA . GLU B 1 420 ? 33.125 -14.727 -9.773 1 96.5 420 GLU B CA 1
ATOM 7072 C C . GLU B 1 420 ? 31.969 -14.789 -8.766 1 96.5 420 GLU B C 1
ATOM 7074 O O . GLU B 1 420 ? 30.875 -15.258 -9.094 1 96.5 420 GLU B O 1
ATOM 7079 N N . LEU B 1 421 ? 32.281 -14.359 -7.59 1 97.5 421 LEU B N 1
ATOM 7080 C CA . LEU B 1 421 ? 31.297 -14.359 -6.504 1 97.5 421 LEU B CA 1
ATOM 7081 C C . LEU B 1 421 ? 30.797 -12.953 -6.227 1 97.5 421 LEU B C 1
ATOM 7083 O O . LEU B 1 421 ? 31.594 -12.008 -6.145 1 97.5 421 LEU B O 1
ATOM 7087 N N . TYR B 1 422 ? 29.5 -12.766 -6.27 1 97.25 422 TYR B N 1
ATOM 7088 C CA . TYR B 1 422 ? 28.828 -11.516 -5.938 1 97.25 422 TYR B CA 1
ATOM 7089 C C . TYR B 1 422 ? 27.984 -11.664 -4.676 1 97.25 422 TYR B C 1
ATOM 7091 O O . TYR B 1 422 ? 27.109 -12.516 -4.609 1 97.25 422 TYR B O 1
ATOM 7099 N N . VAL B 1 423 ? 28.25 -10.812 -3.646 1 98.31 423 VAL B N 1
ATOM 7100 C CA . VAL B 1 423 ? 27.516 -10.938 -2.391 1 98.31 423 VAL B CA 1
ATOM 7101 C C . VAL B 1 423 ? 26.938 -9.578 -1.997 1 98.31 423 VAL B C 1
ATOM 7103 O O . VAL B 1 423 ? 27.547 -8.539 -2.234 1 98.31 423 VAL B O 1
ATOM 7106 N N . SER B 1 424 ? 25.734 -9.594 -1.51 1 98.12 424 SER B N 1
ATOM 7107 C CA . SER B 1 424 ? 25.078 -8.406 -0.988 1 98.12 424 SER B CA 1
ATOM 7108 C C . SER B 1 424 ? 24.156 -8.75 0.183 1 98.12 424 SER B C 1
ATOM 7110 O O . SER B 1 424 ? 23.781 -9.906 0.367 1 98.12 424 SER B O 1
ATOM 7112 N N . TRP B 1 425 ? 23.922 -7.84 1.025 1 98.31 425 TRP B N 1
ATOM 7113 C CA . TRP B 1 425 ? 23.047 -7.98 2.18 1 98.31 425 TRP B CA 1
ATOM 7114 C C . TRP B 1 425 ? 22.156 -6.746 2.344 1 98.31 425 TRP B C 1
ATOM 7116 O O . TRP B 1 425 ? 22.594 -5.746 2.926 1 98.31 425 TRP B O 1
ATOM 7126 N N . ASN B 1 426 ? 20.922 -6.828 1.906 1 98.19 426 ASN B N 1
ATOM 7127 C CA . ASN B 1 426 ? 20 -5.699 1.874 1 98.19 426 ASN B CA 1
ATOM 7128 C C . ASN B 1 426 ? 19.703 -5.168 3.275 1 98.19 426 ASN B C 1
ATOM 7130 O O . ASN B 1 426 ? 19.047 -5.836 4.078 1 98.19 426 ASN B O 1
ATOM 7134 N N . GLY B 1 427 ? 20.203 -4.004 3.611 1 98.12 427 GLY B N 1
ATOM 7135 C CA . GLY B 1 427 ? 19.906 -3.318 4.855 1 98.12 427 GLY B CA 1
ATOM 7136 C C . GLY B 1 427 ? 21.031 -3.387 5.871 1 98.12 427 GLY B C 1
ATOM 7137 O O . GLY B 1 427 ? 20.984 -2.705 6.898 1 98.12 427 GLY B O 1
ATOM 7138 N N . ASP B 1 428 ? 22.031 -4.129 5.562 1 98.12 428 ASP B N 1
ATOM 7139 C CA . ASP B 1 428 ? 23.141 -4.297 6.508 1 98.12 428 ASP B CA 1
ATOM 7140 C C . ASP B 1 428 ? 24.016 -3.047 6.559 1 98.12 428 ASP B C 1
ATOM 7142 O O . ASP B 1 428 ? 24.359 -2.484 5.516 1 98.12 428 ASP B O 1
ATOM 7146 N N . THR B 1 429 ? 24.344 -2.65 7.77 1 97.38 429 THR B N 1
ATOM 7147 C CA . THR B 1 429 ? 25.266 -1.524 7.91 1 97.38 429 THR B CA 1
ATOM 7148 C C . THR B 1 429 ? 26.484 -1.923 8.727 1 97.38 429 THR B C 1
ATOM 7150 O O . THR B 1 429 ? 27.328 -1.083 9.031 1 97.38 429 THR B O 1
ATOM 7153 N N . GLU B 1 430 ? 26.594 -3.238 9.078 1 97.06 430 GLU B N 1
ATOM 7154 C CA . GLU B 1 430 ? 27.578 -3.619 10.086 1 97.06 430 GLU B CA 1
ATOM 7155 C C . GLU B 1 430 ? 28.734 -4.406 9.453 1 97.06 430 GLU B C 1
ATOM 7157 O O . GLU B 1 430 ? 29.797 -4.527 10.047 1 97.06 430 GLU B O 1
ATOM 7162 N N . THR B 1 431 ? 28.578 -4.957 8.328 1 97.94 431 THR B N 1
ATOM 7163 C CA . THR B 1 431 ? 29.594 -5.785 7.684 1 97.94 431 THR B CA 1
ATOM 7164 C C . THR B 1 431 ? 30.797 -4.941 7.277 1 97.94 431 THR B C 1
ATOM 7166 O O . THR B 1 431 ? 30.641 -3.904 6.629 1 97.94 431 THR B O 1
ATOM 7169 N N . SER B 1 432 ? 31.969 -5.391 7.633 1 97.25 432 SER B N 1
ATOM 7170 C CA . SER B 1 432 ? 33.219 -4.719 7.25 1 97.25 432 SER B CA 1
ATOM 7171 C C . SER B 1 432 ? 33.906 -5.469 6.125 1 97.25 432 SER B C 1
ATOM 7173 O O . SER B 1 432 ? 34.625 -4.859 5.324 1 97.25 432 SER B O 1
ATOM 7175 N N . ALA B 1 433 ? 33.719 -6.742 6.145 1 98.44 433 ALA B N 1
ATOM 7176 C CA . ALA B 1 433 ? 34.375 -7.574 5.141 1 98.44 433 ALA B CA 1
ATOM 7177 C C . ALA B 1 433 ? 33.531 -8.828 4.844 1 98.44 433 ALA B C 1
ATOM 7179 O O . ALA B 1 433 ? 32.594 -9.133 5.555 1 98.44 433 ALA B O 1
ATOM 7180 N N . TRP B 1 434 ? 33.969 -9.484 3.734 1 98.69 434 TRP B N 1
ATOM 7181 C CA . TRP B 1 434 ? 33.344 -10.75 3.34 1 98.69 434 TRP B CA 1
ATOM 7182 C C . TRP B 1 434 ? 34.375 -11.859 3.248 1 98.69 434 TRP B C 1
ATOM 7184 O O . TRP B 1 434 ? 35.469 -11.656 2.707 1 98.69 434 TRP B O 1
ATOM 7194 N N . ARG B 1 435 ? 34.031 -12.992 3.838 1 98.69 435 ARG B N 1
ATOM 7195 C CA . ARG B 1 435 ? 34.781 -14.227 3.625 1 98.69 435 ARG B CA 1
ATOM 7196 C C . ARG B 1 435 ? 34.062 -15.164 2.672 1 98.69 435 ARG B C 1
ATOM 7198 O O . ARG B 1 435 ? 32.844 -15.312 2.764 1 98.69 435 ARG B O 1
ATOM 7205 N N . PHE B 1 436 ? 34.844 -15.711 1.773 1 98.62 436 PHE B N 1
ATOM 7206 C CA . PHE B 1 436 ? 34.281 -16.625 0.803 1 98.62 436 PHE B CA 1
ATOM 7207 C C . PHE B 1 436 ? 34.812 -18.047 1.003 1 98.62 436 PHE B C 1
ATOM 7209 O O . PHE B 1 436 ? 36 -18.234 1.238 1 98.62 436 PHE B O 1
ATOM 7216 N N . PHE B 1 437 ? 33.938 -19 0.934 1 98.31 437 PHE B N 1
ATOM 7217 C CA . PHE B 1 437 ? 34.281 -20.391 1.146 1 98.31 437 PHE B CA 1
ATOM 7218 C C . PHE B 1 437 ? 33.844 -21.25 -0.038 1 98.31 437 PHE B C 1
ATOM 7220 O O . PHE B 1 437 ? 32.781 -21.047 -0.592 1 98.31 437 PHE B O 1
ATOM 7227 N N . TYR B 1 438 ? 34.688 -22.109 -0.423 1 97 438 TYR B N 1
ATOM 7228 C CA . TYR B 1 438 ? 34.375 -23.203 -1.327 1 97 438 TYR B CA 1
ATOM 7229 C C . TYR B 1 438 ? 33.938 -24.453 -0.551 1 97 438 TYR B C 1
ATOM 7231 O O . TYR B 1 438 ? 34.594 -24.859 0.403 1 97 438 TYR B O 1
ATOM 7239 N N . VAL B 1 439 ? 32.812 -24.953 -0.91 1 95.88 439 VAL B N 1
ATOM 7240 C CA . VAL B 1 439 ? 32.281 -26.125 -0.205 1 95.88 439 VAL B CA 1
ATOM 7241 C C . VAL B 1 439 ? 32.156 -27.297 -1.171 1 95.88 439 VAL B C 1
ATOM 7243 O O . VAL B 1 439 ? 31.453 -27.203 -2.184 1 95.88 439 VAL B O 1
ATOM 7246 N N . ASN B 1 440 ? 32.75 -28.297 -0.87 1 90.06 440 ASN B N 1
ATOM 7247 C CA . ASN B 1 440 ? 32.688 -29.562 -1.6 1 90.06 440 ASN B CA 1
ATOM 7248 C C . ASN B 1 440 ? 32.406 -30.734 -0.666 1 90.06 440 ASN B C 1
ATOM 7250 O O . ASN B 1 440 ? 33.312 -31.234 -0.002 1 90.06 440 ASN B O 1
ATOM 7254 N N . GLY B 1 441 ? 31.203 -31.219 -0.712 1 84.12 441 GLY B N 1
ATOM 7255 C CA . GLY B 1 441 ? 30.812 -32.219 0.268 1 84.12 441 GLY B CA 1
ATOM 7256 C C . GLY B 1 441 ? 30.859 -31.719 1.695 1 84.12 441 GLY B C 1
ATOM 7257 O O . GLY B 1 441 ? 30.188 -30.734 2.035 1 84.12 441 GLY B O 1
ATOM 7258 N N . GLN B 1 442 ? 31.719 -32.344 2.49 1 86.56 442 GLN B N 1
ATOM 7259 C CA . GLN B 1 442 ? 31.797 -32 3.904 1 86.56 442 GLN B CA 1
ATOM 7260 C C . GLN B 1 442 ? 32.938 -31.016 4.172 1 86.56 442 GLN B C 1
ATOM 7262 O O . GLN B 1 442 ? 33.094 -30.531 5.297 1 86.56 442 GLN B O 1
ATOM 7267 N N . THR B 1 443 ? 33.594 -30.672 3.121 1 90.81 443 THR B N 1
ATOM 7268 C CA . THR B 1 443 ? 34.75 -29.812 3.318 1 90.81 443 THR B CA 1
ATOM 7269 C C . THR B 1 443 ? 34.406 -28.359 2.984 1 90.81 443 THR B C 1
ATOM 7271 O O . THR B 1 443 ? 33.844 -28.078 1.924 1 90.81 443 THR B O 1
ATOM 7274 N N . LYS B 1 444 ? 34.656 -27.547 3.824 1 94.75 444 LYS B N 1
ATOM 7275 C CA . LYS B 1 444 ? 34.531 -26.094 3.67 1 94.75 444 LYS B CA 1
ATOM 7276 C C . LYS B 1 444 ? 35.875 -25.406 3.729 1 94.75 444 LYS B C 1
ATOM 7278 O O . LYS B 1 444 ? 36.562 -25.469 4.75 1 94.75 444 LYS B O 1
ATOM 7283 N N . THR B 1 445 ? 36.312 -24.781 2.607 1 95.81 445 THR B N 1
ATOM 7284 C CA . THR B 1 445 ? 37.625 -24.172 2.496 1 95.81 445 THR B CA 1
ATOM 7285 C C . THR B 1 445 ? 37.531 -22.656 2.268 1 95.81 445 THR B C 1
ATOM 7287 O O . THR B 1 445 ? 36.812 -22.219 1.378 1 95.81 445 THR B O 1
ATOM 7290 N N . LEU B 1 446 ? 38.25 -21.891 3.076 1 97.5 446 LEU B N 1
ATOM 7291 C CA . LEU B 1 446 ? 38.312 -20.453 2.852 1 97.5 446 LEU B CA 1
ATOM 7292 C C . LEU B 1 446 ? 39.094 -20.141 1.563 1 97.5 446 LEU B C 1
ATOM 7294 O O . LEU B 1 446 ? 40.25 -20.547 1.406 1 97.5 446 LEU B O 1
ATOM 7298 N N . VAL B 1 447 ? 38.469 -19.422 0.678 1 97.44 447 VAL B N 1
ATOM 7299 C CA . VAL B 1 447 ? 39.125 -19.188 -0.606 1 97.44 447 VAL B CA 1
ATOM 7300 C C . VAL B 1 447 ? 39.469 -17.719 -0.751 1 97.44 447 VAL B C 1
ATOM 7302 O O . VAL B 1 447 ? 40.219 -17.344 -1.654 1 97.44 447 VAL B O 1
ATOM 7305 N N . GLY B 1 448 ? 38.938 -16.875 0.123 1 97.5 448 GLY B N 1
ATOM 7306 C CA . GLY B 1 448 ? 39.312 -15.469 0.066 1 97.5 448 GLY B CA 1
ATOM 7307 C C . GLY B 1 448 ? 38.531 -14.617 1.063 1 97.5 448 GLY B C 1
ATOM 7308 O O . GLY B 1 448 ? 37.5 -15.031 1.595 1 97.5 448 GLY B O 1
ATOM 7309 N N . GLN B 1 449 ? 39.062 -13.477 1.276 1 97.44 449 GLN B N 1
ATOM 7310 C CA . GLN B 1 449 ? 38.438 -12.422 2.086 1 97.44 449 GLN B CA 1
ATOM 7311 C C . GLN B 1 449 ? 38.719 -11.047 1.489 1 97.44 449 GLN B C 1
ATOM 7313 O O . GLN B 1 449 ? 39.844 -10.758 1.045 1 97.44 449 GLN B O 1
ATOM 7318 N N . VAL B 1 450 ? 37.688 -10.297 1.349 1 98.06 450 VAL B N 1
ATOM 7319 C CA . VAL B 1 450 ? 37.844 -8.938 0.835 1 98.06 450 VAL B CA 1
ATOM 7320 C C . VAL B 1 450 ? 37.031 -7.969 1.673 1 98.06 450 VAL B C 1
ATOM 7322 O O . VAL B 1 450 ? 36.031 -8.359 2.287 1 98.06 450 VAL B O 1
ATOM 7325 N N . ASP B 1 451 ? 37.438 -6.734 1.768 1 97.19 451 ASP B N 1
ATOM 7326 C CA . ASP B 1 451 ? 36.656 -5.699 2.449 1 97.19 451 ASP B CA 1
ATOM 7327 C C . ASP B 1 451 ? 35.344 -5.426 1.724 1 97.19 451 ASP B C 1
ATOM 7329 O O . ASP B 1 451 ? 35.281 -5.535 0.498 1 97.19 451 ASP B O 1
ATOM 7333 N N . ARG B 1 452 ? 34.344 -5.109 2.539 1 95.81 452 ARG B N 1
ATOM 7334 C CA . ARG B 1 452 ? 33.125 -4.633 1.906 1 95.81 452 ARG B CA 1
ATOM 7335 C C . ARG B 1 452 ? 33.344 -3.307 1.189 1 95.81 452 ARG B C 1
ATOM 7337 O O . ARG B 1 452 ? 33.906 -2.377 1.764 1 95.81 452 ARG B O 1
ATOM 7344 N N . LYS B 1 453 ? 32.906 -3.158 -0.006 1 84.19 453 LYS B N 1
ATOM 7345 C CA . LYS B 1 453 ? 33.156 -1.955 -0.794 1 84.19 453 LYS B CA 1
ATOM 7346 C C . LYS B 1 453 ? 31.859 -1.241 -1.135 1 84.19 453 LYS B C 1
ATOM 7348 O O . LYS B 1 453 ? 31.844 -0.023 -1.328 1 84.19 453 LYS B O 1
ATOM 7353 N N . SER B 1 454 ? 30.797 -1.92 -1.324 1 92.44 454 SER B N 1
ATOM 7354 C CA . SER B 1 454 ? 29.516 -1.422 -1.802 1 92.44 454 SER B CA 1
ATOM 7355 C C . SER B 1 454 ? 28.375 -2.359 -1.407 1 92.44 454 SER B C 1
ATOM 7357 O O . SER B 1 454 ? 28.594 -3.33 -0.678 1 92.44 454 SER B O 1
ATOM 7359 N N . PHE B 1 455 ? 27.234 -1.927 -1.743 1 96.56 455 PHE B N 1
ATOM 7360 C CA . PHE B 1 455 ? 26.109 -2.811 -1.521 1 96.56 455 PHE B CA 1
ATOM 7361 C C . PHE B 1 455 ? 26.422 -4.234 -1.963 1 96.56 455 PHE B C 1
ATOM 7363 O O . PHE B 1 455 ? 26.125 -5.195 -1.255 1 96.56 455 PHE B O 1
ATOM 7370 N N . GLU B 1 456 ? 26.953 -4.324 -3.109 1 97.5 456 GLU B N 1
ATOM 7371 C CA . GLU B 1 456 ? 27.406 -5.621 -3.607 1 97.5 456 GLU B CA 1
ATOM 7372 C C . GLU B 1 456 ? 28.922 -5.676 -3.709 1 97.5 456 GLU B C 1
ATOM 7374 O O . GLU B 1 456 ? 29.547 -4.754 -4.242 1 97.5 456 GLU B O 1
ATOM 7379 N N . THR B 1 457 ? 29.5 -6.699 -3.131 1 97.56 457 THR B N 1
ATOM 7380 C CA . THR B 1 457 ? 30.938 -6.941 -3.178 1 97.56 457 THR B CA 1
ATOM 7381 C C . THR B 1 457 ? 31.266 -8.133 -4.07 1 97.56 457 THR B C 1
ATOM 7383 O O . THR B 1 457 ? 30.562 -9.148 -4.031 1 97.56 457 THR B O 1
ATOM 7386 N N . THR B 1 458 ? 32.312 -7.941 -4.84 1 96.5 458 THR B N 1
ATOM 7387 C CA . THR B 1 458 ? 32.719 -9 -5.77 1 96.5 458 THR B CA 1
ATOM 7388 C C . THR B 1 458 ? 34.062 -9.602 -5.359 1 96.5 458 THR B C 1
ATOM 7390 O O . THR B 1 458 ? 34.938 -8.906 -4.84 1 96.5 458 THR B O 1
ATOM 7393 N N . PHE B 1 459 ? 34.188 -10.875 -5.543 1 97.38 459 PHE B N 1
ATOM 7394 C CA . PHE B 1 459 ? 35.438 -11.617 -5.352 1 97.38 459 PHE B CA 1
ATOM 7395 C C . PHE B 1 459 ? 35.625 -12.664 -6.449 1 97.38 459 PHE B C 1
ATOM 7397 O O . PHE B 1 459 ? 34.688 -13.414 -6.762 1 97.38 459 PHE B O 1
ATOM 7404 N N . THR B 1 460 ? 36.812 -12.633 -7.043 1 97.19 460 THR B N 1
ATOM 7405 C CA . THR B 1 460 ? 37.125 -13.617 -8.07 1 97.19 460 THR B CA 1
ATOM 7406 C C . THR B 1 460 ? 38.062 -14.68 -7.52 1 97.19 460 THR B C 1
ATOM 7408 O O . THR B 1 460 ? 39.156 -14.352 -7 1 97.19 460 THR B O 1
ATOM 7411 N N . TRP B 1 461 ? 37.656 -15.891 -7.637 1 96.44 461 TRP B N 1
ATOM 7412 C CA . TRP B 1 461 ? 38.469 -17 -7.184 1 96.44 461 TRP B CA 1
ATOM 7413 C C . TRP B 1 461 ? 39 -17.812 -8.375 1 96.44 461 TRP B C 1
ATOM 7415 O O . TRP B 1 461 ? 38.219 -18.281 -9.195 1 96.44 461 TRP B O 1
ATOM 7425 N N . LYS B 1 462 ? 40.312 -17.891 -8.383 1 95.06 462 LYS B N 1
ATOM 7426 C CA . LYS B 1 462 ? 40.938 -18.781 -9.352 1 95.06 462 LYS B CA 1
ATOM 7427 C C . LYS B 1 462 ? 41.375 -20.078 -8.695 1 95.06 462 LYS B C 1
ATOM 7429 O O . LYS B 1 462 ? 42.344 -20.109 -7.918 1 95.06 462 LYS B O 1
ATOM 7434 N N . SER B 1 463 ? 40.656 -21.109 -9.078 1 91.56 463 SER B N 1
ATOM 7435 C CA . SER B 1 463 ? 40.969 -22.422 -8.508 1 91.56 463 SER B CA 1
ATOM 7436 C C . SER B 1 463 ? 42.094 -23.094 -9.258 1 91.56 463 SER B C 1
ATOM 7438 O O . SER B 1 463 ? 42.281 -22.859 -10.453 1 91.56 463 SER B O 1
ATOM 7440 N N . SER B 1 464 ? 42.844 -23.938 -8.555 1 90.69 464 SER B N 1
ATOM 7441 C CA . SER B 1 464 ? 43.938 -24.703 -9.156 1 90.69 464 SER B CA 1
ATOM 7442 C C . SER B 1 464 ? 43.406 -26 -9.773 1 90.69 464 SER B C 1
ATOM 7444 O O . SER B 1 464 ? 44.188 -26.75 -10.398 1 90.69 464 SER B O 1
ATOM 7446 N N . PHE B 1 465 ? 42.156 -26.297 -9.57 1 89.69 465 PHE B N 1
ATOM 7447 C CA . PHE B 1 465 ? 41.562 -27.5 -10.117 1 89.69 465 PHE B CA 1
ATOM 7448 C C . PHE B 1 465 ? 40.219 -27.172 -10.797 1 89.69 465 PHE B C 1
ATOM 7450 O O . PHE B 1 465 ? 39.688 -26.078 -10.602 1 89.69 465 PHE B O 1
ATOM 7457 N N . ALA B 1 466 ? 39.844 -28.094 -11.594 1 87.38 466 ALA B N 1
ATOM 7458 C CA . ALA B 1 466 ? 38.531 -27.922 -12.258 1 87.38 466 ALA B CA 1
ATOM 7459 C C . ALA B 1 466 ? 37.375 -28.109 -11.273 1 87.38 466 ALA B C 1
ATOM 7461 O O . ALA B 1 466 ? 37.375 -29.062 -10.5 1 87.38 466 ALA B O 1
ATOM 7462 N N . LEU B 1 467 ? 36.531 -27.172 -11.32 1 87.69 467 LEU B N 1
ATOM 7463 C CA . LEU B 1 467 ? 35.406 -27.219 -10.391 1 87.69 467 LEU B CA 1
ATOM 7464 C C . LEU B 1 467 ? 34.406 -28.297 -10.797 1 87.69 467 LEU B C 1
ATOM 7466 O O . LEU B 1 467 ? 34.094 -28.453 -11.977 1 87.69 467 LEU B O 1
ATOM 7470 N N . SER B 1 468 ? 33.969 -29.016 -9.852 1 83.38 468 SER B N 1
ATOM 7471 C CA . SER B 1 468 ? 32.938 -30.016 -10.086 1 83.38 468 SER B CA 1
ATOM 7472 C C . SER B 1 468 ? 31.562 -29.391 -10.148 1 83.38 468 SER B C 1
ATOM 7474 O O . SER B 1 468 ? 31.375 -28.25 -9.719 1 83.38 468 SER B O 1
ATOM 7476 N N . SER B 1 469 ? 30.578 -30.156 -10.688 1 81.56 469 SER B N 1
ATOM 7477 C CA . SER B 1 469 ? 29.188 -29.703 -10.758 1 81.56 469 SER B CA 1
ATOM 7478 C C . SER B 1 469 ? 28.562 -29.609 -9.367 1 81.56 469 SER B C 1
ATOM 7480 O O . SER B 1 469 ? 27.562 -28.922 -9.18 1 81.56 469 SER B O 1
ATOM 7482 N N . SER B 1 470 ? 29.219 -30.172 -8.406 1 85.38 470 SER B N 1
ATOM 7483 C CA . SER B 1 470 ? 28.688 -30.172 -7.047 1 85.38 470 SER B CA 1
ATOM 7484 C C . SER B 1 470 ? 29.281 -29.031 -6.227 1 85.38 470 SER B C 1
ATOM 7486 O O . SER B 1 470 ? 28.938 -28.859 -5.055 1 85.38 470 SER B O 1
ATOM 7488 N N . ALA B 1 471 ? 30.141 -28.219 -6.898 1 89.19 471 ALA B N 1
ATOM 7489 C CA . ALA B 1 471 ? 30.781 -27.109 -6.199 1 89.19 471 ALA B CA 1
ATOM 7490 C C . ALA B 1 471 ? 29.734 -26.125 -5.668 1 89.19 471 ALA B C 1
ATOM 7492 O O . ALA B 1 471 ? 28.781 -25.781 -6.375 1 89.19 471 ALA B O 1
ATOM 7493 N N . ARG B 1 472 ? 29.891 -25.812 -4.391 1 96.06 472 ARG B N 1
ATOM 7494 C CA . ARG B 1 472 ? 29.047 -24.797 -3.768 1 96.06 472 ARG B CA 1
ATOM 7495 C C . ARG B 1 472 ? 29.891 -23.734 -3.076 1 96.06 472 ARG B C 1
ATOM 7497 O O . ARG B 1 472 ? 31.062 -23.969 -2.773 1 96.06 472 ARG B O 1
ATOM 7504 N N . PHE B 1 473 ? 29.25 -22.594 -2.896 1 97.81 473 PHE B N 1
ATOM 7505 C CA . PHE B 1 473 ? 29.938 -21.5 -2.246 1 97.81 473 PHE B CA 1
ATOM 7506 C C . PHE B 1 473 ? 29.094 -20.891 -1.138 1 97.81 473 PHE B C 1
ATOM 7508 O O . PHE B 1 473 ? 27.859 -20.984 -1.171 1 97.81 473 PHE B O 1
ATOM 7515 N N . VAL B 1 474 ? 29.75 -20.375 -0.179 1 98.12 474 VAL B N 1
ATOM 7516 C CA . VAL B 1 474 ? 29.156 -19.625 0.915 1 98.12 474 VAL B CA 1
ATOM 7517 C C . VAL B 1 474 ? 29.953 -18.344 1.175 1 98.12 474 VAL B C 1
ATOM 7519 O O . VAL B 1 474 ? 31.188 -18.344 1.055 1 98.12 474 VAL B O 1
ATOM 7522 N N . ALA B 1 475 ? 29.234 -17.312 1.378 1 98.69 475 ALA B N 1
ATOM 7523 C CA . ALA B 1 475 ? 29.875 -16.094 1.841 1 98.69 475 ALA B CA 1
ATOM 7524 C C . ALA B 1 475 ? 29.453 -15.758 3.271 1 98.69 475 ALA B C 1
ATOM 7526 O O . ALA B 1 475 ? 28.312 -15.969 3.652 1 98.69 475 ALA B O 1
ATOM 7527 N N . GLU B 1 476 ? 30.375 -15.266 4.016 1 98.69 476 GLU B N 1
ATOM 7528 C CA . GLU B 1 476 ? 30.156 -14.891 5.41 1 98.69 476 GLU B CA 1
ATOM 7529 C C . GLU B 1 476 ? 30.422 -13.406 5.625 1 98.69 476 GLU B C 1
ATOM 7531 O O . GLU B 1 476 ? 31.469 -12.891 5.227 1 98.69 476 GLU B O 1
ATOM 7536 N N . ALA B 1 477 ? 29.5 -12.766 6.234 1 98.81 477 ALA B N 1
ATOM 7537 C CA . ALA B 1 477 ? 29.672 -11.367 6.633 1 98.81 477 ALA B CA 1
ATOM 7538 C C . ALA B 1 477 ? 30.5 -11.266 7.91 1 98.81 477 ALA B C 1
ATOM 7540 O O . ALA B 1 477 ? 30.203 -11.922 8.906 1 98.81 477 ALA B O 1
ATOM 7541 N N . VAL B 1 478 ? 31.484 -10.367 7.848 1 98.56 478 VAL B N 1
ATOM 7542 C CA . VAL B 1 478 ? 32.406 -10.219 8.977 1 98.56 478 VAL B CA 1
ATOM 7543 C C . VAL B 1 478 ? 32.281 -8.805 9.539 1 98.56 478 VAL B C 1
ATOM 7545 O O . VAL B 1 478 ? 32.344 -7.828 8.789 1 98.56 478 VAL B O 1
ATOM 7548 N N . GLY B 1 479 ? 32.188 -8.719 10.883 1 97.69 479 GLY B N 1
ATOM 7549 C CA . GLY B 1 479 ? 32.125 -7.43 11.539 1 97.69 479 GLY B CA 1
ATOM 7550 C C . GLY B 1 479 ? 33.469 -6.766 11.695 1 97.69 479 GLY B C 1
ATOM 7551 O O . GLY B 1 479 ? 34.5 -7.34 11.32 1 97.69 479 GLY B O 1
ATOM 7552 N N . PRO B 1 480 ? 33.5 -5.613 12.25 1 94.81 480 PRO B N 1
ATOM 7553 C CA . PRO B 1 480 ? 34.75 -4.844 12.367 1 94.81 480 PRO B CA 1
ATOM 7554 C C . PRO B 1 480 ? 35.781 -5.523 13.266 1 94.81 480 PRO B C 1
ATOM 7556 O O . PRO B 1 480 ? 37 -5.297 13.117 1 94.81 480 PRO B O 1
ATOM 7559 N N . ASN B 1 481 ? 35.375 -6.406 14.133 1 96.44 481 ASN B N 1
ATOM 7560 C CA . ASN B 1 481 ? 36.281 -7.082 15.039 1 96.44 481 ASN B CA 1
ATOM 7561 C C . ASN B 1 481 ? 36.562 -8.516 14.594 1 96.44 481 ASN B C 1
ATOM 7563 O O . ASN B 1 481 ? 37.094 -9.32 15.367 1 96.44 481 ASN B O 1
ATOM 7567 N N . GLY B 1 482 ? 36.031 -8.805 13.484 1 95.56 482 GLY B N 1
ATOM 7568 C CA . GLY B 1 482 ? 36.312 -10.125 12.938 1 95.56 482 GLY B CA 1
ATOM 7569 C C . GLY B 1 482 ? 35.25 -11.141 13.258 1 95.56 482 GLY B C 1
ATOM 7570 O O . GLY B 1 482 ? 35.344 -12.305 12.852 1 95.56 482 GLY B O 1
ATOM 7571 N N . GLU B 1 483 ? 34.219 -10.758 13.922 1 97.06 483 GLU B N 1
ATOM 7572 C CA . GLU B 1 483 ? 33.156 -11.688 14.289 1 97.06 483 GLU B CA 1
ATOM 7573 C C . GLU B 1 483 ? 32.25 -12.016 13.086 1 97.06 483 GLU B C 1
ATOM 7575 O O . GLU B 1 483 ? 32.062 -11.18 12.195 1 97.06 483 GLU B O 1
ATOM 7580 N N . SER B 1 484 ? 31.766 -13.195 13.094 1 97.62 484 SER B N 1
ATOM 7581 C CA . SER B 1 484 ? 30.812 -13.617 12.07 1 97.62 484 SER B CA 1
ATOM 7582 C C . SER B 1 484 ? 29.438 -13.031 12.328 1 97.62 484 SER B C 1
ATOM 7584 O O . SER B 1 484 ? 28.859 -13.211 13.406 1 97.62 484 SER B O 1
ATOM 7586 N N . LEU B 1 485 ? 28.875 -12.336 11.367 1 98.38 485 LEU B N 1
ATOM 7587 C CA . LEU B 1 485 ? 27.578 -11.688 11.539 1 98.38 485 LEU B CA 1
ATOM 7588 C C . LEU B 1 485 ? 26.469 -12.539 10.93 1 98.38 485 LEU B C 1
ATOM 7590 O O . LEU B 1 485 ? 25.391 -12.664 11.516 1 98.38 485 LEU B O 1
ATOM 7594 N N . ALA B 1 486 ? 26.641 -13.039 9.703 1 98.19 486 ALA B N 1
ATOM 7595 C CA . ALA B 1 486 ? 25.672 -13.828 8.953 1 98.19 486 ALA B CA 1
ATOM 7596 C C . ALA B 1 486 ? 26.344 -14.578 7.809 1 98.19 486 ALA B C 1
ATOM 7598 O O . ALA B 1 486 ? 27.484 -14.305 7.457 1 98.19 486 ALA B O 1
ATOM 7599 N N . GLN B 1 487 ? 25.625 -15.508 7.293 1 97.81 487 GLN B N 1
ATOM 7600 C CA . GLN B 1 487 ? 26.125 -16.312 6.184 1 97.81 487 GLN B CA 1
ATOM 7601 C C . GLN B 1 487 ? 25.062 -16.516 5.117 1 97.81 487 GLN B C 1
ATOM 7603 O O . GLN B 1 487 ? 23.875 -16.578 5.426 1 97.81 487 GLN B O 1
ATOM 7608 N N . THR B 1 488 ? 25.516 -16.609 3.861 1 98.06 488 THR B N 1
ATOM 7609 C CA . THR B 1 488 ? 24.609 -16.922 2.768 1 98.06 488 THR B CA 1
ATOM 7610 C C . THR B 1 488 ? 24.234 -18.406 2.789 1 98.06 488 THR B C 1
ATOM 7612 O O . THR B 1 488 ? 24.859 -19.203 3.484 1 98.06 488 THR B O 1
ATOM 7615 N N . SER B 1 489 ? 23.203 -18.703 2.074 1 94.56 489 SER B N 1
ATOM 7616 C CA . SER B 1 489 ? 22.922 -20.109 1.817 1 94.56 489 SER B CA 1
ATOM 7617 C C . SER B 1 489 ? 23.969 -20.734 0.899 1 94.56 489 SER B C 1
ATOM 7619 O O . SER B 1 489 ? 24.719 -20.016 0.241 1 94.56 489 SER B O 1
ATOM 7621 N N . LEU B 1 490 ? 24.016 -22.078 0.982 1 95.06 490 LEU B N 1
ATOM 7622 C CA . LEU B 1 490 ? 24.859 -22.797 0.028 1 95.06 490 LEU B CA 1
ATOM 7623 C C . LEU B 1 490 ? 24.438 -22.484 -1.405 1 95.06 490 LEU B C 1
ATOM 7625 O O . LEU B 1 490 ? 23.266 -22.656 -1.768 1 95.06 490 LEU B O 1
ATOM 7629 N N . THR B 1 491 ? 25.391 -22.016 -2.232 1 95.94 491 THR B N 1
ATOM 7630 C CA . THR B 1 491 ? 25.062 -21.484 -3.555 1 95.94 491 THR B CA 1
ATOM 7631 C C . THR B 1 491 ? 25.812 -22.25 -4.637 1 95.94 491 THR B C 1
ATOM 7633 O O . THR B 1 491 ? 27.047 -22.391 -4.566 1 95.94 491 THR B O 1
ATOM 7636 N N . ALA B 1 492 ? 25.078 -22.734 -5.617 1 93.5 492 ALA B N 1
ATOM 7637 C CA . ALA B 1 492 ? 25.688 -23.438 -6.75 1 93.5 492 ALA B CA 1
ATOM 7638 C C . ALA B 1 492 ? 26.219 -22.438 -7.785 1 93.5 492 ALA B C 1
ATOM 7640 O O . ALA B 1 492 ? 25.828 -21.266 -7.781 1 93.5 492 ALA B O 1
ATOM 7641 N N . THR B 1 493 ? 27.156 -22.875 -8.648 1 92.38 493 THR B N 1
ATOM 7642 C CA . THR B 1 493 ? 27.625 -22.031 -9.734 1 92.38 493 THR B CA 1
ATOM 7643 C C . THR B 1 493 ? 26.625 -22 -10.891 1 92.38 493 THR B C 1
ATOM 7645 O O . THR B 1 493 ? 25.922 -22.984 -11.117 1 92.38 493 THR B O 1
ATOM 7648 N N . THR B 1 494 ? 26.5 -20.875 -11.469 1 88.12 494 THR B N 1
ATOM 7649 C CA . THR B 1 494 ? 25.734 -20.734 -12.703 1 88.12 494 THR B CA 1
ATOM 7650 C C . THR B 1 494 ? 26.578 -20.062 -13.781 1 88.12 494 THR B C 1
ATOM 7652 O O . THR B 1 494 ? 27.609 -19.438 -13.477 1 88.12 494 THR B O 1
ATOM 7655 N N . ALA B 1 495 ? 26.219 -20.25 -15.039 1 81.12 495 ALA B N 1
ATOM 7656 C CA . ALA B 1 495 ? 26.969 -19.625 -16.125 1 81.12 495 ALA B CA 1
ATOM 7657 C C . ALA B 1 495 ? 26.797 -18.109 -16.094 1 81.12 495 ALA B C 1
ATOM 7659 O O . ALA B 1 495 ? 25.719 -17.594 -15.766 1 81.12 495 ALA B O 1
ATOM 7660 N N . LYS B 1 496 ? 27.844 -17.453 -16.453 1 78.62 496 LYS B N 1
ATOM 7661 C CA . LYS B 1 496 ? 27.766 -15.992 -16.531 1 78.62 496 LYS B CA 1
ATOM 7662 C C . LYS B 1 496 ? 27.062 -15.555 -17.828 1 78.62 496 LYS B C 1
ATOM 7664 O O . LYS B 1 496 ? 27.391 -16.031 -18.906 1 78.62 496 LYS B O 1
ATOM 7669 N N . ILE B 1 497 ? 26.031 -14.766 -17.656 1 77.81 497 ILE B N 1
ATOM 7670 C CA . ILE B 1 497 ? 25.281 -14.219 -18.781 1 77.81 497 ILE B CA 1
ATOM 7671 C C . ILE B 1 497 ? 25.672 -12.758 -19 1 77.81 497 ILE B C 1
ATOM 7673 O O . ILE B 1 497 ? 25.734 -11.984 -18.047 1 77.81 497 ILE B O 1
#